Protein AF-A0A8S3UG90-F1 (afdb_monomer_lite)

Structure (mmCIF, N/CA/C/O backbone):
data_AF-A0A8S3UG90-F1
#
_entry.id   AF-A0A8S3UG90-F1
#
loop_
_atom_site.group_PDB
_atom_site.id
_atom_site.type_symbol
_atom_site.label_atom_id
_atom_site.label_alt_id
_atom_site.label_comp_id
_atom_site.label_asym_id
_atom_site.label_entity_id
_atom_site.label_seq_id
_atom_site.pdbx_PDB_ins_code
_atom_site.Cartn_x
_atom_site.Cartn_y
_atom_site.Cartn_z
_atom_site.occupancy
_atom_site.B_iso_or_equiv
_atom_site.auth_seq_id
_atom_site.auth_comp_id
_atom_site.auth_asym_id
_atom_site.auth_atom_id
_atom_site.pdbx_PDB_model_num
ATOM 1 N N . MET A 1 1 ? -33.950 -0.137 44.782 1.00 38.97 1 MET A N 1
ATOM 2 C CA . MET A 1 1 ? -35.121 -0.773 44.138 1.00 38.97 1 MET A CA 1
ATOM 3 C C . MET A 1 1 ? -34.831 -0.839 42.657 1.00 38.97 1 MET A C 1
ATOM 5 O O . MET A 1 1 ? -34.759 0.219 42.041 1.00 38.97 1 MET A O 1
ATOM 9 N N . ASN A 1 2 ? -34.649 -2.035 42.104 1.00 44.44 2 ASN A N 1
ATOM 10 C CA . ASN A 1 2 ? -34.556 -2.183 40.655 1.00 44.44 2 ASN A CA 1
ATOM 11 C C . ASN A 1 2 ? -35.976 -2.058 40.096 1.00 44.44 2 ASN A C 1
ATOM 13 O O . ASN A 1 2 ? -36.905 -2.686 40.604 1.00 44.44 2 ASN A O 1
ATOM 17 N N . ILE A 1 3 ? -36.150 -1.171 39.121 1.00 54.78 3 ILE A N 1
ATOM 18 C CA . ILE A 1 3 ? -37.428 -0.961 38.439 1.00 54.78 3 ILE A CA 1
ATOM 19 C C . ILE A 1 3 ? -37.616 -2.134 37.471 1.00 54.78 3 ILE A C 1
ATOM 21 O O . ILE A 1 3 ? -36.660 -2.521 36.810 1.00 54.78 3 ILE A O 1
ATOM 25 N N . THR A 1 4 ? -38.813 -2.717 37.411 1.00 63.00 4 THR A N 1
ATOM 26 C CA . THR A 1 4 ? -39.094 -3.916 36.597 1.00 63.00 4 THR A CA 1
ATOM 27 C C . THR A 1 4 ? -39.702 -3.620 35.223 1.00 63.00 4 THR A C 1
ATOM 29 O O . THR A 1 4 ? -39.794 -4.532 34.413 1.00 63.00 4 THR A O 1
ATOM 32 N N . SER A 1 5 ? -40.131 -2.380 34.969 1.00 75.56 5 SER A N 1
ATOM 33 C CA . SER A 1 5 ? -40.623 -1.880 33.675 1.00 75.56 5 SER A CA 1
ATOM 34 C C . SER A 1 5 ? -40.626 -0.343 33.684 1.00 75.56 5 SER A C 1
ATOM 36 O O . SER A 1 5 ? -40.885 0.282 34.720 1.00 75.56 5 SER A O 1
ATOM 38 N N . ALA A 1 6 ? -40.355 0.276 32.536 1.00 76.25 6 ALA A N 1
ATOM 39 C CA . ALA A 1 6 ? -40.421 1.718 32.319 1.00 76.25 6 ALA A CA 1
ATOM 40 C C . ALA A 1 6 ? -41.855 2.244 32.112 1.00 76.25 6 ALA A C 1
ATOM 42 O O . ALA A 1 6 ? -42.065 3.454 32.215 1.00 76.25 6 ALA A O 1
ATOM 43 N N . ALA A 1 7 ? -42.854 1.380 31.895 1.00 76.38 7 ALA A N 1
ATOM 44 C CA . ALA A 1 7 ? -44.249 1.768 31.642 1.00 76.38 7 ALA A CA 1
ATOM 45 C C . ALA A 1 7 ? -44.824 2.761 32.677 1.00 76.38 7 ALA A C 1
ATOM 47 O O . ALA A 1 7 ? -45.484 3.731 32.306 1.00 76.38 7 ALA A O 1
ATOM 48 N N . GLY A 1 8 ? -44.509 2.583 33.968 1.00 75.94 8 GLY A N 1
ATOM 49 C CA . GLY A 1 8 ? -44.925 3.495 35.049 1.00 75.94 8 GLY A CA 1
ATOM 50 C C . GLY A 1 8 ? -44.181 4.840 35.103 1.00 75.94 8 GLY A C 1
ATOM 51 O O . GLY A 1 8 ? -44.517 5.696 35.919 1.00 75.94 8 GLY A O 1
ATOM 52 N N . VAL A 1 9 ? -43.155 5.029 34.268 1.00 78.56 9 VAL A N 1
ATOM 53 C CA . VAL A 1 9 ? -42.493 6.320 34.009 1.00 78.56 9 VAL A CA 1
ATOM 54 C C . VAL A 1 9 ? -43.026 6.927 32.709 1.00 78.56 9 VAL A C 1
ATOM 56 O O . VAL A 1 9 ? -43.270 8.128 32.658 1.00 78.56 9 VAL A O 1
ATOM 59 N N . ILE A 1 10 ? -43.294 6.102 31.691 1.00 80.50 10 ILE A N 1
ATOM 60 C CA . ILE A 1 10 ? -43.919 6.523 30.427 1.00 80.50 10 ILE A CA 1
ATOM 61 C C . ILE A 1 10 ? -45.318 7.113 30.675 1.00 80.50 10 ILE A C 1
ATOM 63 O O . ILE A 1 10 ? -45.653 8.141 30.093 1.00 80.50 10 ILE A O 1
ATOM 67 N N . SER A 1 11 ? -46.108 6.548 31.597 1.00 81.38 11 SER A N 1
ATOM 68 C CA . SER A 1 11 ? -47.422 7.098 31.970 1.00 81.38 11 SER A CA 1
ATOM 69 C C . SER A 1 11 ? -47.361 8.491 32.614 1.00 81.38 11 SER A C 1
ATOM 71 O O . SER A 1 11 ? -48.345 9.221 32.575 1.00 81.38 11 SER A O 1
ATOM 73 N N . LEU A 1 12 ? -46.218 8.900 33.184 1.00 81.12 12 LEU A N 1
ATOM 74 C CA . LEU A 1 12 ? -46.038 10.251 33.741 1.00 81.12 12 LEU A CA 1
ATOM 75 C C . LEU A 1 12 ? -45.842 11.324 32.652 1.00 81.12 12 LEU A C 1
ATOM 77 O O . LEU A 1 12 ? -45.904 12.513 32.958 1.00 81.12 12 LEU A O 1
ATOM 81 N N . LEU A 1 13 ? -45.630 10.927 31.389 1.00 78.94 13 LEU A N 1
ATOM 82 C CA . LEU A 1 13 ? -45.602 11.841 30.241 1.00 78.94 13 LEU A CA 1
ATOM 83 C C . LEU A 1 13 ? -47.012 12.255 29.781 1.00 78.94 13 LEU A C 1
ATOM 85 O O . LEU A 1 13 ? -47.153 13.292 29.132 1.00 78.94 13 LEU A O 1
ATOM 89 N N . ASP A 1 14 ? -48.040 11.469 30.120 1.00 79.62 14 ASP A N 1
ATOM 90 C CA . ASP A 1 14 ? -49.441 11.745 29.768 1.00 79.62 14 ASP A CA 1
ATOM 91 C C . ASP A 1 14 ? -50.114 12.740 30.735 1.00 79.62 14 ASP A C 1
ATOM 93 O O . ASP A 1 14 ? -51.116 13.367 30.385 1.00 79.62 14 ASP A O 1
ATOM 97 N N . GLU A 1 15 ? -49.557 12.928 31.936 1.00 82.62 15 GLU A N 1
ATOM 98 C CA . GLU A 1 15 ? -50.046 13.904 32.916 1.00 82.62 15 GLU A CA 1
ATOM 99 C C . GLU A 1 15 ? -49.805 15.354 32.441 1.00 82.62 15 GLU A C 1
ATOM 101 O O . GLU A 1 15 ? -48.753 15.661 31.872 1.00 82.62 15 GLU A O 1
ATOM 106 N N . PRO A 1 16 ? -50.736 16.299 32.681 1.00 74.88 16 PRO A N 1
ATOM 107 C CA . PRO A 1 16 ? -50.648 17.654 32.133 1.00 74.88 16 PRO A CA 1
ATOM 108 C C . PRO A 1 16 ? -49.642 18.562 32.862 1.00 74.88 16 PRO A C 1
ATOM 110 O O . PRO A 1 16 ? -49.355 19.657 32.380 1.00 74.88 16 PRO A O 1
ATOM 113 N N . GLU A 1 17 ? -49.117 18.156 34.022 1.00 82.31 17 GLU A N 1
ATOM 114 C CA . GLU A 1 17 ? -48.226 18.993 34.829 1.00 82.31 17 GLU A CA 1
ATOM 115 C C . GLU A 1 17 ? -46.764 18.922 34.336 1.00 82.31 17 GLU A C 1
ATOM 117 O O . GLU A 1 17 ? -46.146 17.854 34.372 1.00 82.31 17 GLU A O 1
ATOM 122 N N . PRO A 1 18 ? -46.142 20.047 33.924 1.00 78.12 18 PRO A N 1
ATOM 123 C CA . PRO A 1 18 ? -44.809 20.024 33.316 1.00 78.12 18 PRO A CA 1
ATOM 124 C C . PRO A 1 18 ? -43.699 19.567 34.275 1.00 78.12 18 PRO A C 1
ATOM 126 O O . PRO A 1 18 ? -42.666 19.091 33.813 1.00 78.12 18 PRO A O 1
ATOM 129 N N . GLN A 1 19 ? -43.899 19.661 35.595 1.00 79.62 19 GLN A N 1
ATOM 130 C CA . GLN A 1 19 ? -42.935 19.155 36.582 1.00 79.62 19 GLN A CA 1
ATOM 131 C C . GLN A 1 19 ? -42.857 17.620 36.570 1.00 79.62 19 GLN A C 1
ATOM 133 O O . GLN A 1 19 ? -41.762 17.063 36.650 1.00 79.62 19 GLN A O 1
ATOM 138 N N . LEU A 1 20 ? -43.995 16.934 36.391 1.00 81.06 20 LEU A N 1
ATOM 139 C CA . LEU A 1 20 ? -44.041 15.475 36.256 1.00 81.06 20 LEU A CA 1
ATOM 140 C C . LEU A 1 20 ? -43.363 15.022 34.958 1.00 81.06 20 LEU A C 1
ATOM 142 O O . LEU A 1 20 ? -42.590 14.066 34.982 1.00 81.06 20 LEU A O 1
ATOM 146 N N . LYS A 1 21 ? -43.557 15.765 33.860 1.00 80.88 21 LYS A N 1
ATOM 147 C CA . LYS A 1 21 ? -42.880 15.513 32.576 1.00 80.88 21 LYS A CA 1
ATOM 148 C C . LYS A 1 21 ? -41.357 15.647 32.674 1.00 80.88 21 LYS A C 1
ATOM 150 O O . LYS A 1 21 ? -40.645 14.782 32.172 1.00 80.88 21 LYS A O 1
ATOM 155 N N . VAL A 1 22 ? -40.841 16.676 33.357 1.00 83.38 22 VAL A N 1
ATOM 156 C CA . VAL A 1 22 ? -39.388 16.819 33.596 1.00 83.38 22 VAL A CA 1
ATOM 157 C C . VAL A 1 22 ? -38.852 15.662 34.445 1.00 83.38 22 VAL A C 1
ATOM 159 O O . VAL A 1 22 ? -37.870 15.035 34.056 1.00 83.38 22 VAL A O 1
ATOM 162 N N . PHE A 1 23 ? -39.525 15.310 35.546 1.00 83.06 23 PHE A N 1
ATOM 163 C CA . PHE A 1 23 ? -39.124 14.178 36.391 1.00 83.06 23 PHE A CA 1
ATOM 164 C C . PHE A 1 23 ? -39.160 12.833 35.642 1.00 83.06 23 PHE A C 1
ATOM 166 O O . PHE A 1 23 ? -38.285 11.986 35.836 1.00 83.06 23 PHE A O 1
ATOM 173 N N . ALA A 1 24 ? -40.138 12.638 34.752 1.00 83.19 24 ALA A N 1
ATOM 174 C CA . ALA A 1 24 ? -40.207 11.476 33.875 1.00 83.19 24 ALA A CA 1
ATOM 175 C C . ALA A 1 24 ? -39.005 11.426 32.918 1.00 83.19 24 ALA A C 1
ATOM 177 O O . ALA A 1 24 ? -38.328 10.403 32.864 1.00 83.19 24 ALA A O 1
ATOM 178 N N . LEU A 1 25 ? -38.679 12.528 32.232 1.00 83.94 25 LEU A N 1
ATOM 179 C CA . LEU A 1 25 ? -37.535 12.613 31.313 1.00 83.94 25 LEU A CA 1
ATOM 180 C C . LEU A 1 25 ? -36.181 12.409 32.016 1.00 83.94 25 LEU A C 1
ATOM 182 O O . LEU A 1 25 ? -35.351 11.642 31.526 1.00 83.94 25 LEU A O 1
ATOM 186 N N . GLU A 1 26 ? -35.962 13.012 33.190 1.00 85.81 26 GLU A N 1
ATOM 187 C CA . GLU A 1 26 ? -34.752 12.775 33.996 1.00 85.81 26 GLU A CA 1
ATOM 188 C C . GLU A 1 26 ? -34.591 11.299 34.378 1.00 85.81 26 GLU A C 1
ATOM 190 O O . GLU A 1 26 ? -33.478 10.765 34.389 1.00 85.81 26 GLU A O 1
ATOM 195 N N . LYS A 1 27 ? -35.704 10.630 34.696 1.00 84.12 27 LYS A N 1
ATOM 196 C CA . LYS A 1 27 ? -35.711 9.221 35.089 1.00 84.12 27 LYS A CA 1
ATOM 197 C C . LYS A 1 27 ? -35.549 8.291 33.885 1.00 84.12 27 LYS A C 1
ATOM 199 O O . LYS A 1 27 ? -34.805 7.321 33.994 1.00 84.12 27 LYS A O 1
ATOM 204 N N . LEU A 1 28 ? -36.154 8.623 32.741 1.00 85.00 28 LEU A N 1
ATOM 205 C CA . LEU A 1 28 ? -35.969 7.940 31.455 1.00 85.00 28 LEU A CA 1
ATOM 206 C C . LEU A 1 28 ? -34.501 7.973 31.008 1.00 85.00 28 LEU A C 1
ATOM 208 O O . LEU A 1 28 ? -33.939 6.921 30.718 1.00 85.00 28 LEU A O 1
ATOM 212 N N . ASN A 1 29 ? -33.838 9.134 31.070 1.00 85.75 29 ASN A N 1
ATOM 213 C CA . ASN A 1 29 ? -32.416 9.292 30.719 1.00 85.75 29 ASN A CA 1
ATOM 214 C C . ASN A 1 29 ? -31.479 8.353 31.516 1.00 85.75 29 ASN A C 1
ATOM 216 O O . ASN A 1 29 ? -30.431 7.956 31.013 1.00 85.75 29 ASN A O 1
ATOM 220 N N . ARG A 1 30 ? -31.857 7.962 32.744 1.00 85.38 30 ARG A N 1
ATOM 221 C CA . ARG A 1 30 ? -31.087 7.021 33.584 1.00 85.38 30 ARG A CA 1
ATOM 222 C C . ARG A 1 30 ? -31.386 5.544 33.320 1.00 85.38 30 ARG A C 1
ATOM 224 O O . ARG A 1 30 ? -30.561 4.710 33.671 1.00 85.38 30 ARG A O 1
ATOM 231 N N . ILE A 1 31 ? -32.554 5.209 32.768 1.00 86.75 31 ILE A N 1
ATOM 232 C CA . ILE A 1 31 ? -32.994 3.814 32.564 1.00 86.75 31 ILE A CA 1
ATOM 233 C C . ILE A 1 31 ? -33.010 3.389 31.089 1.00 86.75 31 ILE A C 1
ATOM 235 O O . ILE A 1 31 ? -33.236 2.214 30.806 1.00 86.75 31 ILE A O 1
ATOM 239 N N . VAL A 1 32 ? -32.757 4.315 30.156 1.00 84.50 32 VAL A N 1
ATOM 240 C CA . VAL A 1 32 ? -32.844 4.073 28.707 1.00 84.50 32 VAL A CA 1
ATOM 241 C C . VAL A 1 32 ? -31.979 2.898 28.246 1.00 84.50 32 VAL A C 1
ATOM 243 O O . VAL A 1 32 ? -32.486 2.047 27.529 1.00 84.50 32 VAL A O 1
ATOM 246 N N . ASN A 1 33 ? -30.749 2.746 28.747 1.00 82.38 33 ASN A N 1
ATOM 247 C CA . ASN A 1 33 ? -29.873 1.625 28.370 1.00 82.38 33 ASN A CA 1
ATOM 248 C C . ASN A 1 33 ? -30.435 0.236 28.744 1.00 82.38 33 ASN A C 1
ATOM 250 O O . ASN A 1 33 ? -30.015 -0.757 28.163 1.00 82.38 33 ASN A O 1
ATOM 254 N N . VAL A 1 34 ? -31.380 0.152 29.690 1.00 84.56 34 VAL A N 1
ATOM 255 C CA . VAL A 1 34 ? -31.992 -1.116 30.137 1.00 84.56 34 VAL A CA 1
ATOM 256 C C . VAL A 1 34 ? -33.394 -1.317 29.546 1.00 84.56 34 VAL A C 1
ATOM 258 O O . VAL A 1 34 ? -33.791 -2.447 29.284 1.00 84.56 34 VAL A O 1
ATOM 261 N N . PHE A 1 35 ? -34.146 -0.234 29.317 1.00 86.00 35 PHE A N 1
ATOM 262 C CA . PHE A 1 35 ? -35.559 -0.282 28.908 1.00 86.00 35 PHE A CA 1
ATOM 263 C C . PHE A 1 35 ? -35.852 0.408 27.563 1.00 86.00 35 PHE A C 1
ATOM 265 O O . PHE A 1 35 ? -37.007 0.737 27.292 1.00 86.00 35 PHE A O 1
ATOM 272 N N . TRP A 1 36 ? -34.847 0.628 26.704 1.00 85.88 36 TRP A N 1
ATOM 273 C CA . TRP A 1 36 ? -35.016 1.285 25.396 1.00 85.88 36 TRP A CA 1
ATOM 274 C C . TRP A 1 36 ? -36.146 0.670 24.558 1.00 85.88 36 TRP A C 1
ATOM 276 O O . TRP A 1 36 ? -36.893 1.413 23.929 1.00 85.88 36 TRP A O 1
ATOM 286 N N . ALA A 1 37 ? -36.331 -0.653 24.617 1.00 83.38 37 ALA A N 1
ATOM 287 C CA . ALA A 1 37 ? -37.398 -1.354 23.906 1.00 83.38 37 ALA A CA 1
ATOM 288 C C . ALA A 1 37 ? -38.802 -0.871 24.328 1.00 83.38 37 ALA A C 1
ATOM 290 O O . ALA A 1 37 ? -39.595 -0.501 23.466 1.00 83.38 37 ALA A O 1
ATOM 291 N N . GLU A 1 38 ? -39.087 -0.763 25.633 1.00 83.12 38 GLU A N 1
ATOM 292 C CA . GLU A 1 38 ? -40.368 -0.222 26.132 1.00 83.12 38 GLU A CA 1
ATOM 293 C C . GLU A 1 38 ? -40.535 1.275 25.820 1.00 83.12 38 GLU A C 1
ATOM 295 O O . GLU A 1 38 ? -41.649 1.757 25.629 1.00 83.12 38 GLU A O 1
ATOM 300 N N . ILE A 1 39 ? -39.433 2.031 25.779 1.00 83.88 39 ILE A N 1
ATOM 301 C CA . ILE A 1 39 ? -39.461 3.477 25.515 1.00 83.88 39 ILE A CA 1
ATOM 302 C C . ILE A 1 39 ? -39.663 3.754 24.014 1.00 83.88 39 ILE A C 1
ATOM 304 O O . ILE A 1 39 ? -40.312 4.739 23.661 1.00 83.88 39 ILE A O 1
ATOM 308 N N . SER A 1 40 ? -39.175 2.874 23.132 1.00 85.31 40 SER A N 1
ATOM 309 C CA . SER A 1 40 ? -39.305 3.006 21.675 1.00 85.31 40 SER A CA 1
ATOM 310 C C . SER A 1 40 ? -40.761 2.993 21.196 1.00 85.31 40 SER A C 1
ATOM 312 O O . SER A 1 40 ? -41.131 3.819 20.364 1.00 85.31 40 SER A O 1
ATOM 314 N N . GLU A 1 41 ? -41.631 2.172 21.800 1.00 84.31 41 GLU A N 1
ATOM 315 C CA . GLU A 1 41 ? -43.077 2.170 21.512 1.00 84.31 41 GLU A CA 1
ATOM 316 C C . GLU A 1 41 ? -43.762 3.510 21.852 1.00 84.31 41 GLU A C 1
ATOM 318 O O . GLU A 1 41 ? -44.840 3.816 21.339 1.00 84.31 41 GLU A O 1
ATOM 323 N N . ALA A 1 42 ? -43.139 4.327 22.708 1.00 82.81 42 ALA A N 1
ATOM 324 C CA . ALA A 1 42 ? -43.647 5.616 23.164 1.00 82.81 42 ALA A CA 1
ATOM 325 C C . ALA A 1 42 ? -42.908 6.829 22.563 1.00 82.81 42 ALA A C 1
ATOM 327 O O . ALA A 1 42 ? -43.212 7.960 22.954 1.00 82.81 42 ALA A O 1
ATOM 328 N N . ILE A 1 43 ? -41.966 6.635 21.629 1.00 84.38 43 ILE A N 1
ATOM 329 C CA . ILE A 1 43 ? -41.034 7.690 21.184 1.00 84.38 43 ILE A CA 1
ATOM 330 C C . ILE A 1 43 ? -41.736 8.930 20.611 1.00 84.38 43 ILE A C 1
ATOM 332 O O . ILE A 1 43 ? -41.381 10.051 20.974 1.00 84.38 43 ILE A O 1
ATOM 336 N N . GLY A 1 44 ? -42.838 8.749 19.874 1.00 83.38 44 GLY A N 1
ATOM 337 C CA . GLY A 1 44 ? -43.656 9.851 19.350 1.00 83.38 44 GLY A CA 1
ATOM 338 C C . GLY A 1 44 ? -44.259 10.772 20.422 1.00 83.38 44 GLY A C 1
ATOM 339 O O . GLY A 1 44 ? -44.557 11.932 20.148 1.00 83.38 44 GLY A O 1
ATOM 340 N N . LYS A 1 45 ? -44.392 10.319 21.680 1.00 82.25 45 LYS A N 1
ATOM 341 C CA . LYS A 1 45 ? -44.756 11.210 22.799 1.00 82.25 45 LYS A CA 1
ATOM 342 C C . LYS A 1 45 ? -43.605 12.139 23.186 1.00 82.25 45 LYS A C 1
ATOM 344 O O . LYS A 1 45 ? -43.853 13.258 23.621 1.00 82.25 45 LYS A O 1
ATOM 349 N N . ILE A 1 46 ? -42.363 11.677 23.056 1.00 83.38 46 ILE A N 1
ATOM 350 C CA . ILE A 1 46 ? -41.148 12.443 23.363 1.00 83.38 46 ILE A CA 1
ATOM 351 C C . ILE A 1 46 ? -40.887 13.468 22.250 1.00 83.38 46 ILE A C 1
ATOM 353 O O . ILE A 1 46 ? -40.538 14.606 22.547 1.00 83.38 46 ILE A O 1
ATOM 357 N N . GLU A 1 47 ? -41.162 13.107 20.995 1.00 85.00 47 GLU A N 1
ATOM 358 C CA . GLU A 1 47 ? -41.118 14.009 19.834 1.00 85.00 47 GLU A CA 1
ATOM 359 C C . GLU A 1 47 ? -42.098 15.182 19.984 1.00 85.00 47 GLU A C 1
ATOM 361 O O . GLU A 1 47 ? -41.694 16.338 19.887 1.00 85.00 47 GLU A O 1
ATOM 366 N N . ILE A 1 48 ? -43.356 14.916 20.358 1.00 85.62 48 ILE A N 1
ATOM 367 C CA . ILE A 1 48 ? -44.353 15.967 20.642 1.00 85.62 48 ILE A CA 1
ATOM 368 C C . ILE A 1 48 ? -43.897 16.900 21.786 1.00 85.62 48 ILE A C 1
ATOM 370 O O . ILE A 1 48 ? -44.206 18.090 21.776 1.00 85.62 48 ILE A O 1
ATOM 374 N N . LEU A 1 49 ? -43.138 16.393 22.767 1.00 82.25 49 LEU A N 1
ATOM 375 C CA . LEU A 1 49 ? -42.553 17.198 23.855 1.00 82.25 49 LEU A CA 1
ATOM 376 C C . LEU A 1 49 ? -41.274 17.954 23.455 1.00 82.25 49 LEU A C 1
ATOM 378 O O . LEU A 1 49 ? -40.854 18.857 24.179 1.00 82.25 49 LEU A O 1
ATOM 382 N N . TYR A 1 50 ? -40.656 17.590 22.332 1.00 83.19 50 TYR A N 1
ATOM 383 C CA . TYR A 1 50 ? -39.554 18.326 21.720 1.00 83.19 50 TYR A CA 1
ATOM 384 C C . TYR A 1 50 ? -40.069 19.456 20.812 1.00 83.19 50 TYR A C 1
ATOM 386 O O . TYR A 1 50 ? -39.534 20.563 20.857 1.00 83.19 50 TYR A O 1
ATOM 394 N N . GLU A 1 51 ? -41.140 19.207 20.050 1.00 84.19 51 GLU A N 1
ATOM 395 C CA . GLU A 1 51 ? -41.796 20.208 19.195 1.00 84.19 51 GLU A CA 1
ATOM 396 C C . GLU A 1 51 ? -42.574 21.284 19.983 1.00 84.19 51 GLU A C 1
ATOM 398 O O . GLU A 1 51 ? -42.788 22.388 19.473 1.00 84.19 51 GLU A O 1
ATOM 403 N N . ASP A 1 52 ? -42.992 21.007 21.226 1.00 83.56 52 ASP A N 1
ATOM 404 C CA . ASP A 1 52 ? -43.709 21.979 22.061 1.00 83.56 52 ASP A CA 1
ATOM 405 C C . ASP A 1 52 ? -42.800 23.128 22.540 1.00 83.56 52 ASP A C 1
ATOM 407 O O . ASP A 1 52 ? -42.133 23.063 23.574 1.00 83.56 52 ASP A O 1
ATOM 411 N N . VAL A 1 53 ? -42.859 24.246 21.813 1.00 72.06 53 VAL A N 1
ATOM 412 C CA . VAL A 1 53 ? -42.163 25.512 22.110 1.00 72.06 53 VAL A CA 1
ATOM 413 C C . VAL A 1 53 ? -42.514 26.090 23.498 1.00 72.06 53 VAL A C 1
ATOM 415 O O . VAL A 1 53 ? -41.777 26.931 24.017 1.00 72.06 53 VAL A O 1
ATOM 418 N N . ALA A 1 54 ? -43.608 25.662 24.143 1.00 74.31 54 ALA A N 1
ATOM 419 C CA . ALA A 1 54 ? -43.928 26.058 25.517 1.00 74.31 54 ALA A CA 1
ATOM 420 C C . ALA A 1 54 ? -43.152 25.257 26.587 1.00 74.31 54 ALA A C 1
ATOM 422 O O . ALA A 1 54 ? -43.089 25.687 27.748 1.00 74.31 54 ALA A O 1
ATOM 423 N N . PHE A 1 55 ? -42.549 24.117 26.234 1.00 77.00 55 PHE A N 1
ATOM 424 C CA . PHE A 1 55 ? -41.856 23.236 27.169 1.00 77.00 55 PHE A CA 1
ATOM 425 C C . PHE A 1 55 ? -40.381 23.629 27.354 1.00 77.00 55 PHE A C 1
ATOM 427 O O . PHE A 1 55 ? -39.531 23.439 26.489 1.00 77.00 55 PHE A O 1
ATOM 434 N N . LYS A 1 56 ? -40.046 24.147 28.544 1.00 73.81 56 LYS A N 1
ATOM 435 C CA . LYS A 1 56 ? -38.709 24.690 28.870 1.00 73.81 56 LYS A CA 1
ATOM 436 C C . LYS A 1 56 ? -37.552 23.683 28.846 1.00 73.81 56 LYS A C 1
ATOM 438 O O . LYS A 1 56 ? -36.402 24.106 28.898 1.00 73.81 56 LYS A O 1
ATOM 443 N N . ASN A 1 57 ? -37.843 22.386 28.811 1.00 78.44 57 ASN A N 1
ATOM 444 C CA . ASN A 1 57 ? -36.858 21.309 28.891 1.00 78.44 57 ASN A CA 1
ATOM 445 C C . ASN A 1 57 ? -36.862 20.447 27.613 1.00 78.44 57 ASN A C 1
ATOM 447 O O . ASN A 1 57 ? -36.553 19.258 27.673 1.00 78.44 57 ASN A O 1
ATOM 451 N N . SER A 1 58 ? -37.204 21.029 26.459 1.00 78.50 58 SER A N 1
ATOM 452 C CA . SER A 1 58 ? -37.156 20.351 25.154 1.00 78.50 58 SER A CA 1
ATOM 453 C C . SER A 1 58 ? -35.763 19.790 24.828 1.00 78.50 58 SER A C 1
ATOM 455 O O . SER A 1 58 ? -35.675 18.687 24.298 1.00 78.50 58 SER A O 1
ATOM 457 N N . GLU A 1 59 ? -34.676 20.447 25.257 1.00 84.06 59 GLU A N 1
ATOM 458 C CA . GLU A 1 59 ? -33.301 19.910 25.180 1.00 84.06 59 GLU A CA 1
ATOM 459 C C . GLU A 1 59 ? -33.165 18.524 25.853 1.00 84.06 59 GLU A C 1
ATOM 461 O O . GLU A 1 59 ? -32.456 17.646 25.360 1.00 84.06 59 GLU A O 1
ATOM 466 N N . LEU A 1 60 ? -33.867 18.297 26.973 1.00 83.44 60 LEU A N 1
ATOM 467 C CA . LEU A 1 60 ? -33.843 17.028 27.710 1.00 83.44 60 LEU A CA 1
ATOM 468 C C . LEU A 1 60 ? -34.701 15.960 27.014 1.00 83.44 60 LEU A C 1
ATOM 470 O O . LEU A 1 60 ? -34.324 14.789 27.006 1.00 83.44 60 LEU A O 1
ATOM 474 N N . ALA A 1 61 ? -35.824 16.357 26.405 1.00 84.69 61 ALA A N 1
ATOM 475 C CA . ALA A 1 61 ? -36.623 15.471 25.558 1.00 84.69 61 ALA A CA 1
ATOM 476 C C . ALA A 1 61 ? -35.815 15.012 24.332 1.00 84.69 61 ALA A C 1
ATOM 478 O O . ALA A 1 61 ? -35.769 13.817 24.048 1.00 84.69 61 ALA A O 1
ATOM 479 N N . ALA A 1 62 ? -35.094 15.933 23.686 1.00 86.75 62 ALA A N 1
ATOM 480 C CA . ALA A 1 62 ? -34.206 15.651 22.561 1.00 86.75 62 ALA A CA 1
ATOM 481 C C . ALA A 1 62 ? -33.079 14.670 22.933 1.00 86.75 62 ALA A C 1
ATOM 483 O O . ALA A 1 62 ? -32.836 13.703 22.215 1.00 86.75 62 ALA A O 1
ATOM 484 N N . LEU A 1 63 ? -32.438 14.853 24.097 1.00 86.62 63 LEU A N 1
ATOM 485 C CA . LEU A 1 63 ? -31.398 13.936 24.575 1.00 86.62 63 LEU A CA 1
ATOM 486 C C . LEU A 1 63 ? -31.938 12.515 24.823 1.00 86.62 63 LEU A C 1
ATOM 488 O O . LEU A 1 63 ? -31.260 11.539 24.501 1.00 86.62 63 LEU A O 1
ATOM 492 N N . VAL A 1 64 ? -33.149 12.383 25.379 1.00 86.88 64 VAL A N 1
ATOM 493 C CA . VAL A 1 64 ? -33.785 11.070 25.586 1.00 86.88 64 VAL A CA 1
ATOM 494 C C . VAL A 1 64 ? -34.197 10.447 24.250 1.00 86.88 64 VAL A C 1
ATOM 496 O O . VAL A 1 64 ? -33.873 9.284 24.025 1.00 86.88 64 VAL A O 1
ATOM 499 N N . ALA A 1 65 ? -34.839 11.202 23.351 1.00 87.88 65 ALA A N 1
ATOM 500 C CA . ALA A 1 65 ? -35.213 10.727 22.017 1.00 87.88 65 ALA A CA 1
ATOM 501 C C . ALA A 1 65 ? -33.988 10.231 21.234 1.00 87.88 65 ALA A C 1
ATOM 503 O O . ALA A 1 65 ? -33.993 9.108 20.737 1.00 87.88 65 ALA A O 1
ATOM 504 N N . SER A 1 66 ? -32.900 11.009 21.223 1.00 90.38 66 SER A N 1
ATOM 505 C CA . SER A 1 66 ? -31.639 10.614 20.591 1.00 90.38 66 SER A CA 1
ATOM 506 C C . SER A 1 66 ? -31.084 9.303 21.158 1.00 90.38 66 SER A C 1
ATOM 508 O O . SER A 1 66 ? -30.745 8.408 20.391 1.00 90.38 66 SER A O 1
ATOM 510 N N . LYS A 1 67 ? -31.042 9.129 22.487 1.00 88.56 67 LYS A N 1
ATOM 511 C CA . LYS A 1 67 ? -30.569 7.870 23.091 1.00 88.56 67 LYS A CA 1
ATOM 512 C C . LYS A 1 67 ? -31.442 6.664 22.733 1.00 88.56 67 LYS A C 1
ATOM 514 O O . LYS A 1 67 ? -30.918 5.561 22.627 1.00 88.56 67 LYS A O 1
ATOM 519 N N . VAL A 1 68 ? -32.750 6.845 22.537 1.00 89.56 68 VAL A N 1
ATOM 520 C CA . VAL A 1 68 ? -33.631 5.758 22.072 1.00 89.56 68 VAL A CA 1
ATOM 521 C C . VAL A 1 68 ? -33.385 5.467 20.587 1.00 89.56 68 VAL A C 1
ATOM 523 O O . VAL A 1 68 ? -33.256 4.302 20.226 1.00 89.56 68 VAL A O 1
ATOM 526 N N . TYR A 1 69 ? -33.229 6.493 19.743 1.00 89.00 69 TYR A N 1
ATOM 527 C CA . TYR A 1 69 ? -32.887 6.327 18.325 1.00 89.00 69 TYR A CA 1
ATOM 528 C C . TYR A 1 69 ? -31.503 5.687 18.101 1.00 89.00 69 TYR A C 1
ATOM 530 O O . TYR A 1 69 ? -31.353 4.866 17.198 1.00 89.00 69 TYR A O 1
ATOM 538 N N . TYR A 1 70 ? -30.529 5.964 18.972 1.00 90.81 70 TYR A N 1
ATOM 539 C CA . TYR A 1 70 ? -29.240 5.266 19.030 1.00 90.81 70 TYR A CA 1
ATOM 540 C C . TYR A 1 70 ? -29.409 3.757 19.280 1.00 90.81 70 TYR A C 1
ATOM 542 O O . TYR A 1 70 ? -28.912 2.954 18.494 1.00 90.81 70 TYR A O 1
ATOM 550 N N . HIS A 1 71 ? -30.172 3.359 20.309 1.00 86.94 71 HIS A N 1
ATOM 551 C CA . HIS A 1 71 ? -30.448 1.938 20.598 1.00 86.94 71 HIS A CA 1
ATOM 552 C C . HIS A 1 71 ? -31.332 1.256 19.533 1.00 86.94 71 HIS A C 1
ATOM 554 O O . HIS A 1 71 ? -31.282 0.039 19.382 1.00 86.94 71 HIS A O 1
ATOM 560 N N . LEU A 1 72 ? -32.099 2.027 18.752 1.00 88.44 72 LEU A N 1
ATOM 561 C CA . LEU A 1 72 ? -32.814 1.558 17.554 1.00 88.44 72 LEU A CA 1
ATOM 562 C C . LEU A 1 72 ? -31.912 1.419 16.307 1.00 88.44 72 LEU A C 1
ATOM 564 O O . LEU A 1 72 ? -32.367 0.893 15.293 1.00 88.44 72 LEU A O 1
ATOM 568 N N . GLY A 1 73 ? -30.663 1.900 16.347 1.00 86.19 73 GLY A N 1
ATOM 569 C CA . GLY A 1 73 ? -29.741 1.927 15.201 1.00 86.19 73 GLY A CA 1
ATOM 570 C C . GLY A 1 73 ? -30.043 3.006 14.147 1.00 86.19 73 GLY A C 1
ATOM 571 O O . GLY A 1 73 ? -29.435 3.009 13.077 1.00 86.19 73 GLY A O 1
ATOM 572 N N . ALA A 1 74 ? -30.965 3.930 14.426 1.00 90.00 74 ALA A N 1
ATOM 573 C CA . ALA A 1 74 ? -31.361 5.017 13.530 1.00 90.00 74 ALA A CA 1
ATOM 574 C C . ALA A 1 74 ? -30.491 6.262 13.781 1.00 90.00 74 ALA A C 1
ATOM 576 O O . ALA A 1 74 ? -30.898 7.241 14.414 1.00 90.00 74 ALA A O 1
ATOM 577 N N . PHE A 1 75 ? -29.238 6.194 13.328 1.00 87.19 75 PHE A N 1
ATOM 578 C CA . PHE A 1 75 ? -28.213 7.180 13.681 1.00 87.19 75 PHE A CA 1
ATOM 579 C C . PHE A 1 75 ? -28.448 8.587 13.112 1.00 87.19 75 PHE A C 1
ATOM 581 O O . PHE A 1 75 ? -28.054 9.552 13.760 1.00 87.19 75 PHE A O 1
ATOM 588 N N . ASP A 1 76 ? -29.095 8.729 11.951 1.00 86.19 76 ASP A N 1
ATOM 589 C CA . ASP A 1 76 ? -29.352 10.042 11.332 1.00 86.19 76 ASP A CA 1
ATOM 590 C C . ASP A 1 76 ? -30.466 10.819 12.072 1.00 86.19 76 ASP A C 1
ATOM 592 O O . ASP A 1 76 ? -30.349 12.026 12.318 1.00 86.19 76 ASP A O 1
ATOM 596 N N . ASP A 1 77 ? -31.505 10.116 12.534 1.00 86.12 77 ASP A N 1
ATOM 597 C CA . ASP A 1 77 ? -32.537 10.678 13.416 1.00 86.12 77 ASP A CA 1
ATOM 598 C C . ASP A 1 77 ? -31.943 11.001 14.796 1.00 86.12 77 ASP A C 1
ATOM 600 O O . ASP A 1 77 ? -32.114 12.106 15.317 1.00 86.12 77 ASP A O 1
ATOM 604 N N . SER A 1 78 ? -31.151 10.081 15.363 1.00 88.81 78 SER A N 1
ATOM 605 C CA . SER A 1 78 ? -30.421 10.305 16.619 1.00 88.81 78 SER A CA 1
ATOM 606 C C . SER A 1 78 ? -29.515 11.540 16.545 1.00 88.81 78 SER A C 1
ATOM 608 O O . SER A 1 78 ? -29.575 12.386 17.435 1.00 88.81 78 SER A O 1
ATOM 610 N N . LEU A 1 79 ? -28.751 11.715 15.462 1.00 86.12 79 LEU A N 1
ATOM 611 C CA . LEU A 1 79 ? -27.943 12.912 15.207 1.00 86.12 79 LEU A CA 1
ATOM 612 C C . LEU A 1 79 ? -28.802 14.187 15.220 1.00 86.12 79 LEU A C 1
ATOM 614 O O . LEU A 1 79 ? -28.438 15.173 15.863 1.00 86.12 79 LEU A O 1
ATOM 618 N N . THR A 1 80 ? -29.964 14.159 14.567 1.00 87.00 80 THR A N 1
ATOM 619 C CA . THR A 1 80 ? -30.893 15.298 14.509 1.00 87.00 80 THR A CA 1
ATOM 620 C C . THR A 1 80 ? -31.398 15.689 15.905 1.00 87.00 80 THR A C 1
ATOM 622 O O . THR A 1 80 ? -31.349 16.865 16.279 1.00 87.00 80 THR A O 1
ATOM 625 N N . TYR A 1 81 ? -31.789 14.719 16.737 1.00 86.94 81 TYR A N 1
ATOM 626 C CA . TYR A 1 81 ? -32.194 14.987 18.123 1.00 86.94 81 TYR A CA 1
ATOM 627 C C . TYR A 1 81 ? -31.008 15.323 19.052 1.00 86.94 81 TYR A C 1
ATOM 629 O O . TYR A 1 81 ? -31.173 16.115 19.980 1.00 86.94 81 TYR A O 1
ATOM 637 N N . ALA A 1 82 ? -29.790 14.837 18.790 1.00 85.44 82 ALA A N 1
ATOM 638 C CA . ALA A 1 82 ? -28.583 15.251 19.516 1.00 85.44 82 ALA A CA 1
ATOM 639 C C . ALA A 1 82 ? -28.232 16.730 19.254 1.00 85.44 82 ALA A C 1
ATOM 641 O O . ALA A 1 82 ? -27.973 17.479 20.198 1.00 85.44 82 ALA A O 1
ATOM 642 N N . LEU A 1 83 ? -28.332 17.190 18.001 1.00 83.00 83 LEU A N 1
ATOM 643 C CA . LEU A 1 83 ? -28.258 18.614 17.631 1.00 83.00 83 LEU A CA 1
ATOM 644 C C . LEU A 1 83 ? -29.418 19.428 18.243 1.00 83.00 83 LEU A C 1
ATOM 646 O O . LEU A 1 83 ? -29.283 20.625 18.522 1.00 83.00 83 LEU A O 1
ATOM 650 N N . GLY A 1 84 ? -30.554 18.777 18.503 1.00 81.94 84 GLY A N 1
ATOM 651 C CA . GLY A 1 84 ? -31.679 19.312 19.269 1.00 81.94 84 GLY A CA 1
ATOM 652 C C . GLY A 1 84 ? -31.413 19.484 20.772 1.00 81.94 84 GLY A C 1
ATOM 653 O O . GLY A 1 84 ? -31.997 20.381 21.376 1.00 81.94 84 GLY A O 1
ATOM 654 N N . ALA A 1 85 ? -30.520 18.683 21.365 1.00 80.19 85 ALA A N 1
ATOM 655 C CA . ALA A 1 85 ? -30.195 18.700 22.797 1.00 80.19 85 ALA A CA 1
ATOM 656 C C . ALA A 1 85 ? -29.202 19.806 23.214 1.00 80.19 85 ALA A C 1
ATOM 658 O O . ALA A 1 85 ? -29.029 20.064 24.406 1.00 80.19 85 ALA A O 1
ATOM 659 N N . GLY A 1 86 ? -28.556 20.473 22.251 1.00 79.12 86 GLY A N 1
ATOM 660 C CA . GLY A 1 86 ? -27.814 21.719 22.464 1.00 79.12 86 GLY A CA 1
ATOM 661 C C . GLY A 1 86 ? -26.686 21.616 23.496 1.00 79.12 86 GLY A C 1
ATOM 662 O O . GLY A 1 86 ? -25.612 21.089 23.209 1.00 79.12 86 GLY A O 1
ATOM 663 N N . ASN A 1 87 ? -26.905 22.171 24.692 1.00 77.19 87 ASN A N 1
ATOM 664 C CA . ASN A 1 87 ? -25.908 22.182 25.770 1.00 77.19 87 ASN A CA 1
ATOM 665 C C . ASN A 1 87 ? -25.955 20.937 26.672 1.00 77.19 87 ASN A C 1
ATOM 667 O O . ASN A 1 87 ? -25.016 20.722 27.435 1.00 77.19 87 ASN A O 1
ATOM 671 N N . LEU A 1 88 ? -27.008 20.113 26.588 1.00 78.31 88 LEU A N 1
ATOM 672 C CA . LEU A 1 88 ? -27.102 18.844 27.323 1.00 78.31 88 LEU A CA 1
ATOM 673 C C . LEU A 1 88 ? -26.378 17.683 26.618 1.00 78.31 88 LEU A C 1
ATOM 675 O O . LEU A 1 88 ? -26.200 16.626 27.219 1.00 78.31 88 LEU A O 1
ATOM 679 N N . PHE A 1 89 ? -25.941 17.870 25.368 1.00 80.12 89 PHE A N 1
ATOM 680 C CA . PHE A 1 89 ? -25.034 16.953 24.677 1.00 80.12 89 PHE A CA 1
ATOM 681 C C . PHE A 1 89 ? -23.578 17.398 24.899 1.00 80.12 89 PHE A C 1
ATOM 683 O O . PHE A 1 89 ? -23.084 18.322 24.245 1.00 80.12 89 PHE A O 1
ATOM 690 N N . ASN A 1 90 ? -22.893 16.767 25.857 1.00 75.12 90 ASN A N 1
ATOM 691 C CA . ASN A 1 90 ? -21.515 17.106 26.201 1.00 75.12 90 ASN A CA 1
ATOM 692 C C . ASN A 1 90 ? -20.505 16.327 25.341 1.00 75.12 90 ASN A C 1
ATOM 694 O O . ASN A 1 90 ? -20.375 15.116 25.463 1.00 75.12 90 ASN A O 1
ATOM 698 N N . VAL A 1 91 ? -19.727 17.048 24.528 1.00 70.75 91 VAL A N 1
ATOM 699 C CA . VAL A 1 91 ? -18.674 16.503 23.639 1.00 70.75 91 VAL A CA 1
ATOM 700 C C . VAL A 1 91 ? -17.459 15.962 24.429 1.00 70.75 91 VAL A C 1
ATOM 702 O O . VAL A 1 91 ? -16.586 15.293 23.873 1.00 70.75 91 VAL A O 1
ATOM 705 N N . ASN A 1 92 ? -17.395 16.239 25.735 1.00 72.06 92 ASN A N 1
ATOM 706 C CA . ASN A 1 92 ? -16.320 15.788 26.620 1.00 72.06 92 ASN A CA 1
ATOM 707 C C . ASN A 1 92 ? -16.634 14.465 27.350 1.00 72.06 92 ASN A C 1
ATOM 709 O O . ASN A 1 92 ? -15.741 13.931 28.001 1.00 72.06 92 ASN A O 1
ATOM 713 N N . ASP A 1 93 ? -17.863 13.940 27.268 1.00 76.94 93 ASP A N 1
ATOM 714 C CA . ASP A 1 93 ? -18.236 12.686 27.937 1.00 76.94 93 ASP A CA 1
ATOM 715 C C . ASP A 1 93 ? -17.757 11.475 27.115 1.00 76.94 93 ASP A C 1
ATOM 717 O O . ASP A 1 93 ? -18.249 11.237 26.012 1.00 76.94 93 ASP A O 1
ATOM 721 N N . THR A 1 94 ? -16.843 10.670 27.663 1.00 76.19 94 THR A N 1
ATOM 722 C CA . THR A 1 94 ? -16.348 9.416 27.056 1.00 76.19 94 THR A CA 1
ATOM 723 C C . THR A 1 94 ? -17.359 8.280 27.243 1.00 76.19 94 THR A C 1
ATOM 725 O O . THR A 1 94 ? -17.155 7.353 28.027 1.00 76.19 94 THR A O 1
ATOM 728 N N . THR A 1 95 ? -18.521 8.409 26.603 1.00 85.75 95 THR A N 1
ATOM 729 C CA . THR A 1 95 ? -19.556 7.366 26.581 1.00 85.75 95 THR A CA 1
ATOM 730 C C . THR A 1 95 ? -19.764 6.884 25.155 1.00 85.75 95 THR A C 1
ATOM 732 O O . THR A 1 95 ? -19.811 7.703 24.240 1.00 85.75 95 THR A O 1
ATOM 735 N N . GLU A 1 96 ? -19.974 5.578 24.978 1.00 84.06 96 GLU A N 1
ATOM 736 C CA . GLU A 1 96 ? -20.194 4.912 23.681 1.00 84.06 96 GLU A CA 1
ATOM 737 C C . GLU A 1 96 ? -21.210 5.661 22.798 1.00 84.06 96 GLU A C 1
ATOM 739 O O . GLU A 1 96 ? -20.996 5.864 21.603 1.00 84.06 96 GLU A O 1
ATOM 744 N N . TYR A 1 97 ? -22.299 6.141 23.411 1.00 86.94 97 TYR A N 1
ATOM 745 C CA . TYR A 1 97 ? -23.315 6.981 22.776 1.00 86.94 97 TYR A CA 1
ATOM 746 C C . TYR A 1 97 ? -22.741 8.308 22.250 1.00 86.94 97 TYR A C 1
ATOM 748 O O . TYR A 1 97 ? -22.954 8.644 21.088 1.00 86.94 97 TYR A O 1
ATOM 756 N N . VAL A 1 98 ? -22.007 9.070 23.069 1.00 85.75 98 VAL A N 1
ATOM 757 C CA . VAL A 1 98 ? -21.422 10.354 22.642 1.00 85.75 98 VAL A CA 1
ATOM 758 C C . VAL A 1 98 ? -20.363 10.136 21.564 1.00 85.75 98 VAL A C 1
ATOM 760 O O . VAL A 1 98 ? -20.368 10.856 20.571 1.00 85.75 98 VAL A O 1
ATOM 763 N N . GLU A 1 99 ? -19.510 9.124 21.702 1.00 85.19 99 GLU A N 1
ATOM 764 C CA . GLU A 1 99 ? -18.443 8.830 20.741 1.00 85.19 99 GLU A CA 1
ATOM 765 C C . GLU A 1 99 ? -19.006 8.364 19.390 1.00 85.19 99 GLU A C 1
ATOM 767 O O . GLU A 1 99 ? -18.628 8.904 18.348 1.00 85.19 99 GLU A O 1
ATOM 772 N N . THR A 1 100 ? -20.008 7.476 19.392 1.00 86.81 100 THR A N 1
ATOM 773 C CA . THR A 1 100 ? -20.703 7.058 18.160 1.00 86.81 100 THR A CA 1
ATOM 774 C C . THR A 1 100 ? -21.413 8.235 17.487 1.00 86.81 100 THR A C 1
ATOM 776 O O . THR A 1 100 ? -21.345 8.385 16.267 1.00 86.81 100 THR A O 1
ATOM 779 N N . ILE A 1 101 ? -22.080 9.103 18.257 1.00 86.25 101 ILE A N 1
ATOM 780 C CA . ILE A 1 101 ? -22.770 10.276 17.703 1.00 86.25 101 ILE A CA 1
ATOM 781 C C . ILE A 1 101 ? -21.781 11.344 17.227 1.00 86.25 101 ILE A C 1
ATOM 783 O O . ILE A 1 101 ? -22.060 11.991 16.223 1.00 86.25 101 ILE A O 1
ATOM 787 N N . ILE A 1 102 ? -20.602 11.494 17.835 1.00 85.56 102 ILE A N 1
ATOM 788 C CA . ILE A 1 102 ? -19.523 12.339 17.298 1.00 85.56 102 ILE A CA 1
ATOM 789 C C . ILE A 1 102 ? -19.004 11.765 15.972 1.00 85.56 102 ILE A C 1
ATOM 791 O O . ILE A 1 102 ? -18.905 12.516 15.002 1.00 85.56 102 ILE A O 1
ATOM 795 N N . ALA A 1 103 ? -18.759 10.454 15.877 1.00 86.25 103 ALA A N 1
ATOM 796 C CA . ALA A 1 103 ? -18.380 9.814 14.614 1.00 86.25 103 ALA A CA 1
ATOM 797 C C . ALA A 1 103 ? -19.437 10.061 13.519 1.00 86.25 103 ALA A C 1
ATOM 799 O O . ALA A 1 103 ? -19.104 10.488 12.414 1.00 86.25 103 ALA A O 1
ATOM 800 N N . LYS A 1 104 ? -20.730 9.913 13.844 1.00 87.50 104 LYS A N 1
ATOM 801 C CA . LYS A 1 104 ? -21.833 10.176 12.903 1.00 87.50 104 LYS A CA 1
ATOM 802 C C . LYS A 1 104 ? -22.016 11.665 12.572 1.00 87.50 104 LYS A C 1
ATOM 804 O O . LYS A 1 104 ? -22.322 11.978 11.422 1.00 87.50 104 LYS A O 1
ATOM 809 N N . CYS A 1 105 ? -21.738 12.589 13.502 1.00 86.25 105 CYS A N 1
ATOM 810 C CA . CYS A 1 105 ? -21.635 14.026 13.200 1.00 86.25 105 CYS A CA 1
ATOM 811 C C . CYS A 1 105 ? -20.605 14.274 12.086 1.00 86.25 105 CYS A C 1
ATOM 813 O O . CYS A 1 105 ? -20.883 15.011 11.140 1.00 86.25 105 CYS A O 1
ATOM 815 N N 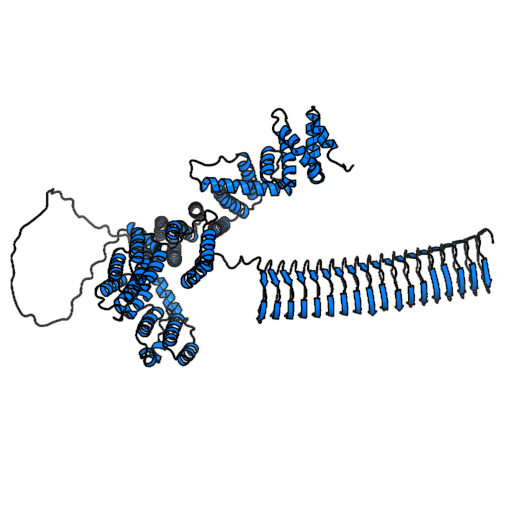. ILE A 1 106 ? -19.418 13.670 12.208 1.00 85.94 106 ILE A N 1
ATOM 816 C CA . ILE A 1 106 ? -18.301 13.861 11.275 1.00 85.94 106 ILE A CA 1
ATOM 817 C C . ILE A 1 106 ? -18.633 13.212 9.929 1.00 85.94 106 ILE A C 1
ATOM 819 O O . ILE A 1 106 ? -18.572 13.905 8.917 1.00 85.94 106 ILE A O 1
ATOM 823 N N . ASP A 1 107 ? -19.087 11.952 9.915 1.00 86.88 107 ASP A N 1
ATOM 824 C CA . ASP A 1 107 ? -19.563 11.241 8.715 1.00 86.88 107 ASP A CA 1
ATOM 825 C C . ASP A 1 107 ? -20.585 12.058 7.913 1.00 86.88 107 ASP A C 1
ATOM 827 O O . ASP A 1 107 ? -20.584 12.038 6.682 1.00 86.88 107 ASP A O 1
ATOM 831 N N . HIS A 1 108 ? -21.518 12.725 8.596 1.00 85.88 108 HIS A N 1
ATOM 832 C CA . HIS A 1 108 ? -22.566 13.503 7.945 1.00 85.88 108 HIS A CA 1
ATOM 833 C C . HIS A 1 108 ? -22.044 14.869 7.467 1.00 85.88 108 HIS A C 1
ATOM 835 O O . HIS A 1 108 ? -22.316 15.286 6.340 1.00 85.88 108 HIS A O 1
ATOM 841 N N . TYR A 1 109 ? -21.225 15.545 8.280 1.00 87.12 109 TYR A N 1
ATOM 842 C CA . TYR A 1 109 ? -20.606 16.824 7.926 1.00 87.12 109 TYR A CA 1
ATOM 843 C C . TYR A 1 109 ? -19.628 16.696 6.745 1.00 87.12 109 TYR A C 1
ATOM 845 O O . TYR A 1 109 ? -19.635 17.552 5.860 1.00 87.12 109 TYR A O 1
ATOM 853 N N . THR A 1 110 ? -18.821 15.629 6.680 1.00 86.38 110 THR A N 1
ATOM 854 C CA . THR A 1 110 ? -17.911 15.362 5.552 1.00 86.38 110 THR A CA 1
ATOM 855 C C . THR A 1 110 ? -18.690 15.115 4.262 1.00 86.38 110 THR A C 1
ATOM 857 O O . THR A 1 110 ? -18.395 15.759 3.259 1.00 86.38 110 THR A O 1
ATOM 860 N N . LYS A 1 111 ? -19.746 14.286 4.282 1.00 85.06 111 LYS A N 1
ATOM 861 C CA . LYS A 1 111 ? -20.627 14.053 3.116 1.00 85.06 111 LYS A CA 1
ATOM 862 C C . LYS A 1 111 ? -21.236 15.354 2.580 1.00 85.06 111 LYS A C 1
ATOM 864 O O . LYS A 1 111 ? -21.159 15.605 1.378 1.00 85.06 111 LYS A O 1
ATOM 869 N N . LEU A 1 112 ? -21.773 16.209 3.458 1.00 83.56 112 LEU A N 1
ATOM 870 C CA . LEU A 1 112 ? -22.303 17.525 3.072 1.00 83.56 112 LEU A CA 1
ATOM 871 C C . LEU A 1 112 ? -21.208 18.451 2.511 1.00 83.56 112 LEU A C 1
ATOM 873 O O . LEU A 1 112 ? -21.416 19.101 1.487 1.00 83.56 112 LEU A O 1
ATOM 877 N N . ARG A 1 113 ? -20.022 18.491 3.135 1.00 80.94 113 ARG A N 1
ATOM 878 C CA . ARG A 1 113 ? -18.866 19.276 2.658 1.00 80.94 113 ARG A CA 1
ATOM 879 C C . ARG A 1 113 ? -18.362 18.818 1.289 1.00 80.94 113 ARG A C 1
ATOM 881 O O . ARG A 1 113 ? -18.023 19.667 0.471 1.00 80.94 113 ARG A O 1
ATOM 888 N N . VAL A 1 114 ? -18.320 17.511 1.037 1.00 80.12 114 VAL A N 1
ATOM 889 C CA . VAL A 1 114 ? -17.942 16.923 -0.257 1.00 80.12 114 VAL A CA 1
ATOM 890 C C . VAL A 1 114 ? -18.953 17.328 -1.332 1.00 80.12 114 VAL A C 1
ATOM 892 O O . VAL A 1 114 ? -18.562 17.937 -2.327 1.00 80.12 114 VAL A O 1
ATOM 895 N N . ALA A 1 115 ? -20.249 17.105 -1.089 1.00 78.69 115 ALA A N 1
ATOM 896 C CA . ALA A 1 115 ? -21.313 17.471 -2.024 1.00 78.69 115 ALA A CA 1
ATOM 897 C C . ALA A 1 115 ? -21.310 18.975 -2.374 1.00 78.69 115 ALA A C 1
ATOM 899 O O . ALA A 1 115 ? -21.405 19.328 -3.545 1.00 78.69 115 ALA A O 1
ATOM 900 N N . ASN A 1 116 ? -21.103 19.856 -1.389 1.00 76.38 116 ASN A N 1
ATOM 901 C CA . ASN A 1 116 ? -21.037 21.316 -1.571 1.00 76.38 116 ASN A CA 1
ATOM 902 C C . ASN A 1 116 ? -19.777 21.841 -2.295 1.00 76.38 116 ASN A C 1
ATOM 904 O O . ASN A 1 116 ? -19.653 23.051 -2.502 1.00 76.38 116 ASN A O 1
ATOM 908 N N . ILE A 1 117 ? -18.822 20.964 -2.615 1.00 66.06 117 ILE A N 1
ATOM 909 C CA . ILE A 1 117 ? -17.608 21.283 -3.385 1.00 66.06 117 ILE A CA 1
ATOM 910 C C . ILE A 1 117 ? -17.683 20.664 -4.784 1.00 66.06 117 ILE A C 1
ATOM 912 O O . ILE A 1 117 ? -17.205 21.261 -5.748 1.00 66.06 117 ILE A O 1
ATOM 916 N N . ASP A 1 118 ? -18.299 19.488 -4.897 1.00 64.50 118 ASP A N 1
ATOM 917 C CA . ASP A 1 118 ? -18.504 18.801 -6.171 1.00 64.50 118 ASP A CA 1
ATOM 918 C C . ASP A 1 118 ? -19.699 19.422 -6.951 1.00 64.50 118 ASP A C 1
ATOM 920 O O . ASP A 1 118 ? -19.735 19.382 -8.182 1.00 64.50 118 ASP A O 1
ATOM 924 N N . VAL A 1 119 ? -20.636 20.078 -6.247 1.00 61.53 119 VAL A N 1
ATOM 925 C CA . VAL A 1 119 ? -21.639 21.013 -6.791 1.00 61.53 119 VAL A CA 1
ATOM 926 C C . VAL A 1 119 ? -21.117 22.453 -6.678 1.00 61.53 119 VAL A C 1
ATOM 928 O O . VAL A 1 119 ? -20.674 22.884 -5.616 1.00 61.53 119 VAL A O 1
ATOM 931 N N . GLY A 1 120 ? -21.176 23.214 -7.777 1.00 55.84 120 GLY A N 1
ATOM 932 C CA . GLY A 1 120 ? -20.662 24.589 -7.838 1.00 55.84 120 GLY A CA 1
ATOM 933 C C . GLY A 1 120 ? -21.414 25.598 -6.953 1.00 55.84 120 GLY A C 1
ATOM 934 O O . GLY A 1 120 ? -22.542 25.360 -6.528 1.00 55.84 120 GLY A O 1
ATOM 935 N N . GLU A 1 121 ? -20.800 26.770 -6.744 1.00 53.06 121 GLU A N 1
ATOM 936 C CA . GLU A 1 121 ? -21.147 27.812 -5.746 1.00 53.06 121 GLU A CA 1
ATOM 937 C C . GLU A 1 121 ? -22.613 28.319 -5.720 1.00 53.06 121 GLU A C 1
ATOM 939 O O . GLU A 1 121 ? -22.979 29.073 -4.822 1.00 53.06 121 GLU A O 1
ATOM 944 N N . GLY A 1 122 ? -23.462 27.938 -6.681 1.00 47.91 122 GLY A N 1
ATOM 945 C CA . GLY A 1 122 ? -24.872 28.338 -6.758 1.00 47.91 122 GLY A CA 1
ATOM 946 C C . GLY A 1 122 ? -25.884 27.410 -6.068 1.00 47.91 122 GLY A C 1
ATOM 947 O O . GLY A 1 122 ? -27.001 27.854 -5.814 1.00 47.91 122 GLY A O 1
ATOM 948 N N . GLU A 1 123 ? -25.530 26.154 -5.763 1.00 56.91 123 GLU A N 1
ATOM 949 C CA . GLU A 1 123 ? -26.457 25.139 -5.206 1.00 56.91 123 GLU A CA 1
ATOM 950 C C . GLU A 1 123 ? -25.939 24.490 -3.902 1.00 56.91 123 GLU A C 1
ATOM 952 O O . GLU A 1 123 ? -26.291 23.362 -3.563 1.00 56.91 123 GLU A O 1
ATOM 957 N N . GLN A 1 124 ? -25.108 25.205 -3.136 1.00 60.09 124 GLN A N 1
ATOM 958 C CA . GLN A 1 124 ? -24.588 24.712 -1.855 1.00 60.09 124 GLN A CA 1
ATOM 959 C C . GLN A 1 124 ? -25.703 24.523 -0.813 1.00 60.09 124 GLN A C 1
ATOM 961 O O . GLN A 1 124 ? -26.441 25.453 -0.481 1.00 60.09 124 GLN A O 1
ATOM 966 N N . VAL A 1 125 ? -25.783 23.319 -0.244 1.00 65.12 125 VAL A N 1
ATOM 967 C CA . VAL A 1 125 ? -26.683 22.979 0.864 1.00 65.12 125 VAL A CA 1
ATOM 968 C C . VAL A 1 125 ? -26.226 23.719 2.120 1.00 65.12 125 VAL A C 1
ATOM 970 O O . VAL A 1 125 ? -25.077 23.574 2.541 1.00 65.12 125 VAL A O 1
ATOM 973 N N . MET A 1 126 ? -27.112 24.493 2.754 1.00 64.56 126 MET A N 1
ATOM 974 C CA . MET A 1 126 ? -26.797 25.124 4.040 1.00 64.56 126 MET A CA 1
ATOM 975 C C . MET A 1 126 ? -26.532 24.054 5.105 1.00 64.56 126 MET A C 1
ATOM 977 O O . MET A 1 126 ? -27.394 23.227 5.393 1.00 64.56 126 MET A O 1
ATOM 981 N N . ILE A 1 127 ? -25.335 24.087 5.688 1.00 76.50 127 ILE A N 1
ATOM 982 C CA . ILE A 1 127 ? -24.940 23.227 6.806 1.00 76.50 127 ILE A CA 1
ATOM 983 C C . ILE A 1 127 ? -25.435 23.878 8.106 1.00 76.50 127 ILE A C 1
ATOM 985 O O . ILE A 1 127 ? -25.311 25.090 8.269 1.00 76.50 127 ILE A O 1
ATOM 989 N N . ASP A 1 128 ? -25.986 23.087 9.030 1.00 78.69 128 ASP A N 1
ATOM 990 C CA . ASP A 1 128 ? -26.413 23.581 10.345 1.00 78.69 128 ASP A CA 1
ATOM 991 C C . ASP A 1 128 ? -25.204 24.092 11.155 1.00 78.69 128 ASP A C 1
ATOM 993 O O . ASP A 1 128 ? -24.232 23.361 11.386 1.00 78.69 128 ASP A O 1
ATOM 997 N N . GLU A 1 129 ? -25.289 25.337 11.634 1.00 79.69 129 GLU A N 1
ATOM 998 C CA . GLU A 1 129 ? -24.305 25.965 12.523 1.00 79.69 129 GLU A CA 1
ATOM 999 C C . GLU A 1 129 ? -24.023 25.111 13.771 1.00 79.69 129 GLU A C 1
ATOM 1001 O O . GLU A 1 129 ? -22.904 25.117 14.283 1.00 79.69 129 GLU A O 1
ATOM 1006 N N . ARG A 1 130 ? -25.006 24.335 14.251 1.00 80.88 130 ARG A N 1
ATOM 1007 C CA . ARG A 1 130 ? -24.858 23.414 15.391 1.00 80.88 130 ARG A CA 1
ATOM 1008 C C . ARG A 1 130 ? -23.932 22.245 15.073 1.00 80.88 130 ARG A C 1
ATOM 1010 O O . ARG A 1 130 ? -23.113 21.872 15.913 1.00 80.88 130 ARG A O 1
ATOM 1017 N N . LEU A 1 131 ? -24.033 21.690 13.864 1.00 81.75 131 LEU A N 1
ATOM 1018 C CA . LEU A 1 131 ? -23.188 20.586 13.411 1.00 81.75 131 LEU A CA 1
ATOM 1019 C C . LEU A 1 131 ? -21.744 21.072 13.231 1.00 81.75 131 LEU A C 1
ATOM 1021 O O . LEU A 1 131 ? -20.812 20.441 13.730 1.00 81.75 131 LEU A O 1
ATOM 1025 N N . GLU A 1 132 ? -21.557 22.253 12.629 1.00 84.06 132 GLU A N 1
ATOM 1026 C CA . GLU A 1 132 ? -20.242 22.905 12.574 1.00 84.06 132 GLU A CA 1
ATOM 1027 C C . GLU A 1 132 ? -19.710 23.254 13.977 1.00 84.06 132 GLU A C 1
ATOM 1029 O O . GLU A 1 132 ? -18.516 23.102 14.230 1.00 84.06 132 GLU A O 1
ATOM 1034 N N . ALA A 1 133 ? -20.565 23.652 14.926 1.00 82.31 133 ALA A N 1
ATOM 1035 C CA . ALA A 1 133 ? -20.159 23.932 16.303 1.00 82.31 133 ALA A CA 1
ATOM 1036 C C . ALA A 1 133 ? -19.678 22.681 17.062 1.00 82.31 133 ALA A C 1
ATOM 1038 O O . ALA A 1 133 ? -18.684 22.776 17.784 1.00 82.31 133 ALA A O 1
ATOM 1039 N N . ILE A 1 134 ? -20.317 21.515 16.894 1.00 81.81 134 ILE A N 1
ATOM 1040 C CA . ILE A 1 134 ? -19.835 20.248 17.481 1.00 81.81 134 ILE A CA 1
ATOM 1041 C C . ILE A 1 134 ? -18.485 19.859 16.869 1.00 81.81 134 ILE A C 1
ATOM 1043 O O . ILE A 1 134 ? -17.533 19.599 17.606 1.00 81.81 134 ILE A O 1
ATOM 1047 N N . VAL A 1 135 ? -18.364 19.905 15.539 1.00 84.88 135 VAL A N 1
ATOM 1048 C CA . VAL A 1 135 ? -17.105 19.618 14.834 1.00 84.88 135 VAL A CA 1
ATOM 1049 C C . VAL A 1 135 ? -15.992 20.580 15.285 1.00 84.88 135 VAL A C 1
ATOM 1051 O O . VAL A 1 135 ? -14.889 20.143 15.604 1.00 84.88 135 VAL A O 1
ATOM 1054 N N . ASN A 1 136 ? -16.278 21.879 15.424 1.00 86.81 136 ASN A N 1
ATOM 1055 C CA . ASN A 1 136 ? -15.333 22.875 15.948 1.00 86.81 136 ASN A CA 1
ATOM 1056 C C . ASN A 1 136 ? -14.911 22.607 17.403 1.00 86.81 136 ASN A C 1
ATOM 1058 O O . ASN A 1 136 ? -13.735 22.781 17.724 1.00 86.81 136 ASN A O 1
ATOM 1062 N N . ARG A 1 137 ? -15.831 22.175 18.279 1.00 82.81 137 ARG A N 1
ATOM 1063 C CA . ARG A 1 137 ? -15.510 21.774 19.663 1.00 82.81 137 ARG A CA 1
ATOM 1064 C C . ARG A 1 137 ? -14.593 20.549 19.690 1.00 82.81 137 ARG A C 1
ATOM 1066 O O . ARG A 1 137 ? -13.643 20.530 20.466 1.00 82.81 137 ARG A O 1
ATOM 1073 N N . MET A 1 138 ? -14.827 19.564 18.822 1.00 82.81 138 MET A N 1
ATOM 1074 C CA . MET A 1 138 ? -13.960 18.387 18.729 1.00 82.81 138 MET A CA 1
ATOM 1075 C C . MET A 1 138 ? -12.560 18.748 18.201 1.00 82.81 138 MET A C 1
ATOM 1077 O O . MET A 1 138 ? -11.572 18.350 18.810 1.00 82.81 138 MET A O 1
ATOM 1081 N N . PHE A 1 139 ? -12.444 19.608 17.181 1.00 85.94 139 PHE A N 1
ATOM 1082 C CA . PHE A 1 139 ? -11.137 20.136 16.762 1.00 85.94 139 PHE A CA 1
ATOM 1083 C C . PHE A 1 139 ? -10.407 20.878 17.897 1.00 85.94 139 PHE A C 1
ATOM 1085 O O . PHE A 1 139 ? -9.202 20.705 18.061 1.00 85.94 139 PHE A O 1
ATOM 1092 N N . GLN A 1 140 ? -11.117 21.672 18.709 1.00 86.44 140 GLN A N 1
ATOM 1093 C CA . GLN A 1 140 ? -10.532 22.321 19.892 1.00 86.44 140 GLN A CA 1
ATOM 1094 C C . GLN A 1 140 ? -10.041 21.303 20.931 1.00 86.44 140 GLN A C 1
ATOM 1096 O O . GLN A 1 140 ? -8.976 21.513 21.509 1.00 86.44 140 GLN A O 1
ATOM 1101 N N . ARG A 1 141 ? -10.765 20.191 21.127 1.00 83.69 141 ARG A N 1
ATOM 1102 C CA . ARG A 1 141 ? -10.342 19.072 21.979 1.00 83.69 141 ARG A CA 1
ATOM 1103 C C . ARG A 1 141 ? -9.071 18.405 21.440 1.00 83.69 141 ARG A C 1
ATOM 1105 O O . ARG A 1 141 ? -8.080 18.386 22.153 1.00 83.69 141 ARG A O 1
ATOM 1112 N N . CYS A 1 142 ? -9.025 17.985 20.172 1.00 84.56 142 CYS A N 1
ATOM 1113 C CA . CYS A 1 142 ? -7.819 17.369 19.592 1.00 84.56 142 CYS A CA 1
ATOM 1114 C C . CYS A 1 142 ? -6.580 18.285 19.632 1.00 84.56 142 CYS A C 1
ATOM 1116 O O . CYS A 1 142 ? -5.466 17.791 19.791 1.00 84.56 142 CYS A O 1
ATOM 1118 N N . LEU A 1 143 ? -6.753 19.608 19.509 1.00 85.56 143 LEU A N 1
ATOM 1119 C CA . LEU A 1 143 ? -5.658 20.579 19.645 1.00 85.56 143 LEU A CA 1
ATOM 1120 C C . LEU A 1 143 ? -5.210 20.764 21.108 1.00 85.56 143 LEU A C 1
ATOM 1122 O O . LEU A 1 143 ? -4.016 20.919 21.357 1.00 85.56 143 LEU A O 1
ATOM 1126 N N . ALA A 1 144 ? -6.132 20.716 22.076 1.00 86.69 144 ALA A N 1
ATOM 1127 C CA . ALA A 1 144 ? -5.806 20.750 23.505 1.00 86.69 144 ALA A CA 1
ATOM 1128 C C . ALA A 1 144 ? -5.117 19.454 23.976 1.00 86.69 144 ALA A C 1
ATOM 1130 O O . ALA A 1 144 ? -4.119 19.513 24.692 1.00 86.69 144 ALA A O 1
ATOM 1131 N N . ASP A 1 145 ? -5.593 18.306 23.491 1.00 86.75 145 ASP A N 1
ATOM 1132 C CA . ASP A 1 145 ? -5.077 16.959 23.769 1.00 86.75 145 ASP A CA 1
ATOM 1133 C C . ASP A 1 145 ? -3.780 16.646 22.975 1.00 86.75 145 ASP A C 1
ATOM 1135 O O . ASP A 1 145 ? -3.285 15.519 22.996 1.00 86.75 145 ASP A O 1
ATOM 1139 N N . LYS A 1 146 ? -3.218 17.635 22.255 1.00 85.81 146 LYS A N 1
ATOM 1140 C CA . LYS A 1 146 ? -2.011 17.546 21.401 1.00 85.81 146 LYS A CA 1
ATOM 1141 C C . LYS A 1 146 ? -2.057 16.492 20.280 1.00 85.81 146 LYS A C 1
ATOM 1143 O O . LYS A 1 146 ? -1.028 16.143 19.696 1.00 85.81 146 LYS A O 1
ATOM 1148 N N . GLN A 1 147 ? -3.239 16.020 19.896 1.00 87.25 147 GLN A N 1
ATOM 1149 C CA . GLN A 1 147 ? -3.435 15.027 18.836 1.00 87.25 147 GLN A CA 1
ATOM 1150 C C . GLN A 1 147 ? -3.423 15.663 17.431 1.00 87.25 147 GLN A C 1
ATOM 1152 O O . GLN A 1 147 ? -4.364 15.532 16.645 1.00 87.25 147 GLN A O 1
ATOM 1157 N N . PHE A 1 148 ? -2.330 16.351 17.083 1.00 88.19 148 PHE A N 1
ATOM 1158 C CA . PHE A 1 148 ? -2.203 17.103 15.825 1.00 88.19 148 PHE A CA 1
ATOM 1159 C C . PHE A 1 148 ? -2.359 16.232 14.566 1.00 88.19 148 PHE A C 1
ATOM 1161 O O . PHE A 1 148 ? -2.970 16.680 13.599 1.00 88.19 148 PHE A O 1
ATOM 1168 N N . LYS A 1 149 ? -1.895 14.970 14.588 1.00 86.81 149 LYS A N 1
ATOM 1169 C CA . LYS A 1 149 ? -2.105 14.007 13.484 1.00 86.81 149 LYS A CA 1
ATOM 1170 C C . LYS A 1 149 ? -3.597 13.760 13.221 1.00 86.81 149 LYS A C 1
ATOM 1172 O O . LYS A 1 149 ? -4.034 13.850 12.077 1.00 86.81 149 LYS A O 1
ATOM 1177 N N . GLN A 1 150 ? -4.372 13.528 14.286 1.00 86.38 150 GLN A N 1
ATOM 1178 C CA . GLN A 1 150 ? -5.823 13.330 14.226 1.00 86.38 150 GLN A CA 1
ATOM 1179 C C . GLN A 1 150 ? -6.504 14.576 13.645 1.00 86.38 150 GLN A C 1
ATOM 1181 O O . GLN A 1 150 ? -7.265 14.487 12.683 1.00 86.38 150 GLN A O 1
ATOM 1186 N N . ALA A 1 151 ? -6.155 15.759 14.168 1.00 87.56 151 ALA A N 1
ATOM 1187 C CA . ALA A 1 151 ? -6.684 17.036 13.694 1.00 87.56 151 ALA A CA 1
ATOM 1188 C C . ALA A 1 151 ? -6.364 17.303 12.209 1.00 87.56 151 ALA A C 1
ATOM 1190 O O . ALA A 1 151 ? -7.216 17.828 11.495 1.00 87.56 151 ALA A O 1
ATOM 1191 N N . VAL A 1 152 ? -5.182 16.914 11.717 1.00 87.44 152 VAL A N 1
ATOM 1192 C CA . VAL A 1 152 ? -4.833 16.989 10.287 1.00 87.44 152 VAL A CA 1
ATOM 1193 C C . VAL A 1 152 ? -5.705 16.048 9.447 1.00 87.44 152 VAL A C 1
ATOM 1195 O O . VAL A 1 152 ? -6.241 16.495 8.433 1.00 87.44 152 VAL A O 1
ATOM 1198 N N . GLY A 1 153 ? -5.903 14.794 9.871 1.00 86.81 153 GLY A N 1
ATOM 1199 C CA . GLY A 1 153 ? -6.771 13.832 9.176 1.00 86.81 153 GLY A CA 1
ATOM 1200 C C . GLY A 1 153 ? -8.202 14.354 9.013 1.00 86.81 153 GLY A C 1
ATOM 1201 O O . GLY A 1 153 ? -8.666 14.564 7.891 1.00 86.81 153 GLY A O 1
ATOM 1202 N N . ILE A 1 154 ? -8.847 14.707 10.129 1.00 86.12 154 ILE A N 1
ATOM 1203 C CA . ILE A 1 154 ? -10.220 15.240 10.142 1.00 86.12 154 ILE A CA 1
ATOM 1204 C C . ILE A 1 154 ? -10.309 16.547 9.327 1.00 86.12 154 ILE A C 1
ATOM 1206 O O . ILE A 1 154 ? -11.308 16.804 8.650 1.00 86.12 154 ILE A O 1
ATOM 1210 N N . ALA A 1 155 ? -9.281 17.405 9.345 1.00 87.19 155 ALA A N 1
ATOM 1211 C CA . ALA A 1 155 ? -9.272 18.638 8.551 1.00 87.19 155 ALA A CA 1
ATOM 1212 C C . ALA A 1 155 ? -9.211 18.371 7.035 1.00 87.19 155 ALA A C 1
ATOM 1214 O O . ALA A 1 155 ? -9.840 19.101 6.264 1.00 87.19 155 ALA A O 1
ATOM 1215 N N . LEU A 1 156 ? -8.515 17.316 6.598 1.00 86.12 156 LEU A N 1
ATOM 1216 C CA . LEU A 1 156 ? -8.483 16.895 5.196 1.00 86.12 156 LEU A CA 1
ATOM 1217 C C . LEU A 1 156 ? -9.800 16.227 4.766 1.00 86.12 156 LEU A C 1
ATOM 1219 O O . LEU A 1 156 ? -10.333 16.582 3.714 1.00 86.12 156 LEU A O 1
ATOM 1223 N N . GLU A 1 157 ? -10.375 15.351 5.594 1.00 83.50 157 GLU A N 1
ATOM 1224 C CA . GLU A 1 157 ? -11.687 14.718 5.362 1.00 83.50 157 GLU A CA 1
ATOM 1225 C C . GLU A 1 157 ? -12.821 15.747 5.259 1.00 83.50 157 GLU A C 1
ATOM 1227 O O . GLU A 1 157 ? -13.622 15.731 4.323 1.00 83.50 157 GLU A O 1
ATOM 1232 N N . THR A 1 158 ? -12.864 16.702 6.193 1.00 84.19 158 THR A N 1
ATOM 1233 C CA . THR A 1 158 ? -13.840 17.807 6.191 1.00 84.19 158 THR A CA 1
ATOM 1234 C C . THR A 1 158 ? -13.542 18.881 5.135 1.00 84.19 158 THR A C 1
ATOM 1236 O O . THR A 1 158 ? -14.285 19.861 5.028 1.00 84.19 158 THR A O 1
ATOM 1239 N N . ARG A 1 159 ? -12.469 18.703 4.347 1.00 84.06 159 ARG A N 1
ATOM 1240 C CA . ARG A 1 159 ? -11.942 19.631 3.334 1.00 84.06 159 ARG A CA 1
ATOM 1241 C C . ARG A 1 159 ? -11.705 21.064 3.873 1.00 84.06 159 ARG A C 1
ATOM 1243 O O . ARG A 1 159 ? -11.810 22.038 3.126 1.00 84.06 159 ARG A O 1
ATOM 1250 N N . ARG A 1 160 ? -11.374 21.220 5.167 1.00 83.75 160 ARG A N 1
ATOM 1251 C CA . ARG A 1 160 ? -11.196 22.518 5.858 1.00 83.75 160 ARG A CA 1
ATOM 1252 C C . ARG A 1 160 ? -9.732 22.933 6.017 1.00 83.75 160 ARG A C 1
ATOM 1254 O O . ARG A 1 160 ? -9.066 22.660 7.017 1.00 83.75 160 ARG A O 1
ATOM 1261 N N . ILE A 1 161 ? -9.276 23.704 5.032 1.00 85.44 161 ILE A N 1
ATOM 1262 C CA . ILE A 1 161 ? -7.937 24.308 4.964 1.00 85.44 161 ILE A CA 1
ATOM 1263 C C . ILE A 1 161 ? -7.619 25.183 6.191 1.00 85.44 161 ILE A C 1
ATOM 1265 O O . ILE A 1 161 ? -6.490 25.172 6.676 1.00 85.44 161 ILE A O 1
ATOM 1269 N N . ASP A 1 162 ? -8.599 25.917 6.724 1.00 86.38 162 ASP A N 1
ATOM 1270 C CA . ASP A 1 162 ? -8.374 26.888 7.799 1.00 86.38 162 ASP A CA 1
ATOM 1271 C C . ASP A 1 162 ? -8.022 26.241 9.149 1.00 86.38 162 ASP A C 1
ATOM 1273 O O . ASP A 1 162 ? -7.408 26.895 9.990 1.00 86.38 162 ASP A O 1
ATOM 1277 N N . ILE A 1 163 ? -8.418 24.984 9.380 1.00 86.44 163 ILE A N 1
ATOM 1278 C CA . ILE A 1 163 ? -8.015 24.216 10.566 1.00 86.44 163 ILE A CA 1
ATOM 1279 C C . ILE A 1 163 ? -6.772 23.377 10.283 1.00 86.44 163 ILE A C 1
ATOM 1281 O O . ILE A 1 163 ? -5.915 23.294 11.156 1.00 86.44 163 ILE A O 1
ATOM 1285 N N . PHE A 1 164 ? -6.615 22.850 9.068 1.00 89.06 164 PHE A N 1
ATOM 1286 C CA . PHE A 1 164 ? -5.374 22.207 8.623 1.00 89.06 164 PHE A CA 1
ATOM 1287 C C . PHE A 1 164 ? -4.153 23.125 8.839 1.00 89.06 164 PHE A C 1
ATOM 1289 O O . PHE A 1 164 ? -3.174 22.721 9.464 1.00 89.06 164 PHE A O 1
ATOM 1296 N N . GLU A 1 165 ? -4.251 24.397 8.435 1.00 88.25 165 GLU A N 1
ATOM 1297 C CA . GLU A 1 165 ? -3.215 25.412 8.668 1.00 88.25 165 GLU A CA 1
ATOM 1298 C C . GLU A 1 165 ? -2.952 25.657 10.168 1.00 88.25 165 GLU A C 1
ATOM 1300 O O . GLU A 1 165 ? -1.801 25.658 10.607 1.00 88.25 165 GLU A O 1
ATOM 1305 N N . LYS A 1 166 ? -4.006 25.796 10.987 1.00 87.19 166 LYS A N 1
ATOM 1306 C CA . LYS A 1 166 ? -3.877 26.003 12.444 1.00 87.19 166 LYS A CA 1
ATOM 1307 C C . LYS A 1 166 ? -3.255 24.799 13.154 1.00 87.19 166 LYS A C 1
ATOM 1309 O O . LYS A 1 166 ? -2.435 24.998 14.043 1.00 87.19 166 LYS A O 1
ATOM 1314 N N . ALA A 1 167 ? -3.624 23.577 12.771 1.00 87.62 167 ALA A N 1
ATOM 1315 C CA . ALA A 1 167 ? -3.118 22.347 13.376 1.00 87.62 167 ALA A CA 1
ATOM 1316 C C . ALA A 1 167 ? -1.616 22.162 13.117 1.00 87.62 167 ALA A C 1
ATOM 1318 O O . ALA A 1 167 ? -0.885 21.780 14.027 1.00 87.62 167 ALA A O 1
ATOM 1319 N N . ILE A 1 168 ? -1.145 22.506 11.914 1.00 86.81 168 ILE A N 1
ATOM 1320 C CA . ILE A 1 168 ? 0.283 22.494 11.571 1.00 86.81 168 ILE A CA 1
ATOM 1321 C C . ILE A 1 168 ? 1.043 23.587 12.344 1.00 86.81 168 ILE A C 1
ATOM 1323 O O . ILE A 1 168 ? 2.106 23.315 12.894 1.00 86.81 168 ILE A O 1
ATOM 1327 N N . LEU A 1 169 ? 0.495 24.806 12.436 1.00 86.75 169 LEU A N 1
ATOM 1328 C CA . LEU A 1 169 ? 1.138 25.937 13.125 1.00 86.75 169 LEU A CA 1
ATOM 1329 C C . LEU A 1 169 ? 1.132 25.844 14.664 1.00 86.75 169 LEU A C 1
ATOM 1331 O O . LEU A 1 169 ? 1.882 26.573 15.310 1.00 86.75 169 LEU A O 1
ATOM 1335 N N . GLN A 1 170 ? 0.284 24.996 15.255 1.00 85.94 170 GLN A N 1
ATOM 1336 C CA . GLN A 1 170 ? 0.209 24.776 16.708 1.00 85.94 170 GLN A CA 1
ATOM 1337 C C . GLN A 1 170 ? 0.961 23.524 17.187 1.00 85.94 170 GLN A C 1
ATOM 1339 O O . GLN A 1 170 ? 1.077 23.325 18.396 1.00 85.94 170 GLN A O 1
ATOM 1344 N N . ALA A 1 171 ? 1.467 22.693 16.272 1.00 84.81 171 ALA A N 1
ATOM 1345 C CA . ALA A 1 171 ? 2.182 21.469 16.610 1.00 84.81 171 ALA A CA 1
ATOM 1346 C C . ALA A 1 171 ? 3.557 21.739 17.247 1.00 84.81 171 ALA A C 1
ATOM 1348 O O . ALA A 1 171 ? 4.267 22.661 16.848 1.00 84.81 171 ALA A O 1
ATOM 1349 N N . ASP A 1 172 ? 3.968 20.880 18.188 1.00 81.25 172 ASP A N 1
ATOM 1350 C CA . ASP A 1 172 ? 5.299 20.957 18.816 1.00 81.25 172 ASP A CA 1
ATOM 1351 C C . ASP A 1 172 ? 6.450 20.712 17.811 1.00 81.25 172 ASP A C 1
ATOM 1353 O O . ASP A 1 172 ? 7.552 21.224 18.002 1.00 81.25 172 ASP A O 1
ATOM 1357 N N . ASP A 1 173 ? 6.193 19.964 16.728 1.00 85.06 173 ASP A N 1
ATOM 1358 C CA . ASP A 1 173 ? 7.097 19.785 15.582 1.00 85.06 173 ASP A CA 1
ATOM 1359 C C . ASP A 1 173 ? 6.353 20.027 14.258 1.00 85.06 173 ASP A C 1
ATOM 1361 O O . ASP A 1 173 ? 5.632 19.170 13.736 1.00 85.06 173 ASP A O 1
ATOM 1365 N N . VAL A 1 174 ? 6.569 21.216 13.697 1.00 85.44 174 VAL A N 1
ATOM 1366 C CA . VAL A 1 174 ? 5.981 21.657 12.425 1.00 85.44 174 VAL A CA 1
ATOM 1367 C C . VAL A 1 174 ? 6.557 20.885 11.227 1.00 85.44 174 VAL A C 1
ATOM 1369 O O . VAL A 1 174 ? 5.832 20.624 10.268 1.00 85.44 174 VAL A O 1
ATOM 1372 N N . ASN A 1 175 ? 7.827 20.468 11.266 1.00 83.00 175 ASN A N 1
ATOM 1373 C CA . ASN A 1 175 ? 8.501 19.837 10.124 1.00 83.00 175 ASN A CA 1
ATOM 1374 C C . ASN A 1 175 ? 8.013 18.398 9.912 1.00 83.00 175 ASN A C 1
ATOM 1376 O O . ASN A 1 175 ? 7.707 18.001 8.781 1.00 83.00 175 ASN A O 1
ATOM 1380 N N . SER A 1 176 ? 7.869 17.629 10.997 1.00 84.50 176 SER A N 1
ATOM 1381 C CA . SER A 1 176 ? 7.273 16.289 10.928 1.00 84.50 176 SER A CA 1
ATOM 1382 C C . SER A 1 176 ? 5.788 16.347 10.565 1.00 84.50 176 SER A C 1
ATOM 1384 O O . SER A 1 176 ? 5.324 15.511 9.789 1.00 84.50 176 SER A O 1
ATOM 1386 N N . MET A 1 177 ? 5.035 17.343 11.056 1.00 86.44 177 MET A N 1
ATOM 1387 C CA . MET A 1 177 ? 3.622 17.505 10.684 1.00 86.44 177 MET A CA 1
ATOM 1388 C C . MET A 1 177 ? 3.435 17.928 9.224 1.00 86.44 177 MET A C 1
ATOM 1390 O O . MET A 1 177 ? 2.537 17.401 8.569 1.00 86.44 177 MET A O 1
ATOM 1394 N N . LEU A 1 178 ? 4.285 18.802 8.675 1.00 85.75 178 LEU A N 1
ATOM 1395 C CA . LEU A 1 178 ? 4.278 19.138 7.246 1.00 85.75 178 LEU A CA 1
ATOM 1396 C C . LEU A 1 178 ? 4.590 17.911 6.378 1.00 85.75 178 LEU A C 1
ATOM 1398 O O . LEU A 1 178 ? 3.848 17.622 5.441 1.00 85.75 178 LEU A O 1
ATOM 1402 N N . SER A 1 179 ? 5.618 17.138 6.738 1.00 83.81 179 SER A N 1
ATOM 1403 C CA . SER A 1 179 ? 6.019 15.923 6.010 1.00 83.81 179 SER A CA 1
ATOM 1404 C C . SER A 1 179 ? 4.941 14.828 6.056 1.00 83.81 179 SER A C 1
ATOM 1406 O O . SER A 1 179 ? 4.627 14.211 5.037 1.00 83.81 179 SER A O 1
ATOM 1408 N N . TYR A 1 180 ? 4.305 14.628 7.217 1.00 86.94 180 TYR A N 1
ATOM 1409 C CA . TYR A 1 180 ? 3.135 13.755 7.366 1.00 86.94 180 TYR A CA 1
ATOM 1410 C C . TYR A 1 180 ? 1.953 14.244 6.516 1.00 86.94 180 TYR A C 1
ATOM 1412 O O . TYR A 1 180 ? 1.363 13.463 5.770 1.00 86.94 180 TYR A O 1
ATOM 1420 N N . SER A 1 181 ? 1.654 15.546 6.560 1.00 87.50 181 SER A N 1
ATOM 1421 C CA . SER A 1 181 ? 0.576 16.161 5.777 1.00 87.50 181 SER A CA 1
ATOM 1422 C C . SER A 1 181 ? 0.805 16.030 4.271 1.00 87.50 181 SER A C 1
ATOM 1424 O O . SER A 1 181 ? -0.148 15.790 3.534 1.00 87.50 181 SER A O 1
ATOM 1426 N N . LEU A 1 182 ? 2.055 16.129 3.804 1.00 84.50 182 LEU A N 1
ATOM 1427 C CA . LEU A 1 182 ? 2.418 15.883 2.410 1.00 84.50 182 LEU A CA 1
ATOM 1428 C C . LEU A 1 182 ? 2.212 14.406 2.036 1.00 84.50 182 LEU A C 1
ATOM 1430 O O . LEU A 1 182 ? 1.581 14.137 1.016 1.00 84.50 182 LEU A O 1
ATOM 1434 N N . LYS A 1 183 ? 2.639 13.450 2.879 1.00 84.81 183 LYS A N 1
ATOM 1435 C CA . LYS A 1 183 ? 2.400 12.010 2.652 1.00 84.81 183 LYS A CA 1
ATOM 1436 C C . LYS A 1 183 ? 0.902 11.694 2.539 1.00 84.81 183 LYS A C 1
ATOM 1438 O O . LYS A 1 183 ? 0.499 11.065 1.564 1.00 84.81 183 LYS A O 1
ATOM 1443 N N . VAL A 1 184 ? 0.077 12.180 3.473 1.00 84.62 184 VAL A N 1
ATOM 1444 C CA . VAL A 1 184 ? -1.388 11.974 3.462 1.00 84.62 184 VAL A CA 1
ATOM 1445 C C . VAL A 1 184 ? -2.052 12.687 2.277 1.00 84.62 184 VAL A C 1
ATOM 1447 O O . VAL A 1 184 ? -2.913 12.112 1.617 1.00 84.62 184 VAL A O 1
ATOM 1450 N N . CYS A 1 185 ? -1.622 13.907 1.938 1.00 84.06 185 CYS A N 1
ATOM 1451 C CA . CYS A 1 185 ? -2.076 14.616 0.737 1.00 84.06 185 CYS A CA 1
ATOM 1452 C C . CYS A 1 185 ? -1.770 13.820 -0.544 1.00 84.06 185 CYS A C 1
ATOM 1454 O O . CYS A 1 185 ? -2.585 13.775 -1.470 1.00 84.06 185 CYS A O 1
ATOM 1456 N N . MET A 1 186 ? -0.613 13.155 -0.593 1.00 77.19 186 MET A N 1
ATOM 1457 C CA . MET A 1 186 ? -0.199 12.360 -1.743 1.00 77.19 186 MET A CA 1
ATOM 1458 C C . MET A 1 186 ? -0.948 11.030 -1.865 1.00 77.19 186 MET A C 1
ATOM 1460 O O . MET A 1 186 ? -1.347 10.722 -2.989 1.00 77.19 186 MET A O 1
ATOM 1464 N N . SER A 1 187 ? -1.205 10.305 -0.769 1.00 77.88 187 SER A N 1
ATOM 1465 C CA . SER A 1 187 ? -1.892 9.002 -0.798 1.00 77.88 187 SER A CA 1
ATOM 1466 C C . SER A 1 187 ? -3.424 9.078 -0.762 1.00 77.88 187 SER A C 1
ATOM 1468 O O . SER A 1 187 ? -4.080 8.406 -1.550 1.00 77.88 187 SER A O 1
ATOM 1470 N N . LEU A 1 188 ? -4.008 9.887 0.129 1.00 74.31 188 LEU A N 1
ATOM 1471 C CA . LEU A 1 188 ? -5.441 9.831 0.456 1.00 74.31 188 LEU A CA 1
ATOM 1472 C C . LEU A 1 188 ? -6.311 10.718 -0.453 1.00 74.31 188 LEU A C 1
ATOM 1474 O O . LEU A 1 188 ? -7.490 10.440 -0.668 1.00 74.31 188 LEU A O 1
ATOM 1478 N N . ILE A 1 189 ? -5.758 11.811 -0.993 1.00 74.25 189 ILE A N 1
ATOM 1479 C CA . ILE A 1 189 ? -6.545 12.791 -1.755 1.00 74.25 189 ILE A CA 1
ATOM 1480 C C . ILE A 1 189 ? -6.597 12.416 -3.242 1.00 74.25 189 ILE A C 1
ATOM 1482 O O . ILE A 1 189 ? -5.696 12.757 -4.015 1.00 74.25 189 ILE A O 1
ATOM 1486 N N . GLY A 1 190 ? -7.699 11.775 -3.647 1.00 66.12 190 GLY A N 1
ATOM 1487 C CA . GLY A 1 190 ? -8.014 11.488 -5.053 1.00 66.12 190 GLY A CA 1
ATOM 1488 C C . GLY A 1 190 ? -8.449 12.717 -5.870 1.00 66.12 190 GLY A C 1
ATOM 1489 O O . GLY A 1 190 ? -8.058 12.862 -7.027 1.00 66.12 190 GLY A O 1
ATOM 1490 N N . ASN A 1 191 ? -9.211 13.652 -5.282 1.00 73.62 191 ASN A N 1
ATOM 1491 C CA . ASN A 1 191 ? -9.698 14.838 -6.002 1.00 73.62 191 ASN A CA 1
ATOM 1492 C C . ASN A 1 191 ? -8.547 15.822 -6.299 1.00 73.62 191 ASN A C 1
ATOM 1494 O O . ASN A 1 191 ? -8.043 16.514 -5.409 1.00 73.62 191 ASN A O 1
ATOM 1498 N N . ARG A 1 192 ? -8.170 15.925 -7.580 1.00 71.62 192 ARG A N 1
ATOM 1499 C CA . ARG A 1 192 ? -7.054 16.751 -8.074 1.00 71.62 192 ARG A CA 1
ATOM 1500 C C . ARG A 1 192 ? -7.205 18.245 -7.766 1.00 71.62 192 ARG A C 1
ATOM 1502 O O . ARG A 1 192 ? -6.195 18.903 -7.524 1.00 71.62 192 ARG A O 1
ATOM 1509 N N . GLN A 1 193 ? -8.422 18.790 -7.756 1.00 78.88 193 GLN A N 1
ATOM 1510 C CA . GLN A 1 193 ? -8.648 20.213 -7.476 1.00 78.88 193 GLN A CA 1
ATOM 1511 C C . GLN A 1 193 ? -8.438 20.523 -5.988 1.00 78.88 193 GLN A C 1
ATOM 1513 O O . GLN A 1 193 ? -7.739 21.482 -5.657 1.00 78.88 193 GLN A O 1
ATOM 1518 N N . PHE A 1 194 ? -8.949 19.675 -5.089 1.00 81.88 194 PHE A N 1
ATOM 1519 C CA . PHE A 1 194 ? -8.681 19.817 -3.655 1.00 81.88 194 PHE A CA 1
ATOM 1520 C C . PHE A 1 194 ? -7.195 19.577 -3.335 1.00 81.88 194 PHE A C 1
ATOM 1522 O O . PHE A 1 194 ? -6.584 20.391 -2.637 1.00 81.88 194 PHE A O 1
ATOM 1529 N N . LYS A 1 195 ? -6.568 18.556 -3.942 1.00 82.75 195 LYS A N 1
ATOM 1530 C CA . LYS A 1 195 ? -5.122 18.284 -3.826 1.00 82.75 195 LYS A CA 1
ATOM 1531 C C . LYS A 1 195 ? -4.277 19.504 -4.207 1.00 82.75 195 LYS A C 1
ATOM 1533 O O . LYS A 1 195 ? -3.375 19.875 -3.460 1.00 82.75 195 LYS A O 1
ATOM 1538 N N . LYS A 1 196 ? -4.621 20.202 -5.300 1.00 83.94 196 LYS A N 1
ATOM 1539 C CA . LYS A 1 196 ? -3.981 21.476 -5.678 1.00 83.94 196 LYS A CA 1
ATOM 1540 C C . LYS A 1 196 ? -4.124 22.551 -4.596 1.00 83.94 196 LYS A C 1
ATOM 1542 O O . LYS A 1 196 ? -3.131 23.193 -4.266 1.00 83.94 196 LYS A O 1
ATOM 1547 N N . THR A 1 197 ? -5.310 22.743 -4.014 1.00 85.44 197 THR A N 1
ATOM 1548 C CA . THR A 1 197 ? -5.485 23.755 -2.953 1.00 85.44 197 THR A CA 1
ATOM 1549 C C . THR A 1 197 ? -4.708 23.425 -1.675 1.00 85.44 197 THR A C 1
ATOM 1551 O O . THR A 1 197 ? -4.114 24.327 -1.091 1.00 85.44 197 THR A O 1
ATOM 1554 N N . VAL A 1 198 ? -4.618 22.148 -1.282 1.00 87.75 198 VAL A N 1
ATOM 1555 C CA . VAL A 1 198 ? -3.810 21.709 -0.128 1.00 87.75 198 VAL A CA 1
ATOM 1556 C C . VAL A 1 198 ? -2.311 21.895 -0.399 1.00 87.75 198 VAL A C 1
ATOM 1558 O O . VAL A 1 198 ? -1.608 22.473 0.428 1.00 87.75 198 VAL A O 1
ATOM 1561 N N . LEU A 1 199 ? -1.816 21.507 -1.581 1.00 86.88 199 LEU A N 1
ATOM 1562 C CA . LEU A 1 199 ? -0.413 21.708 -1.976 1.00 86.88 199 LEU A CA 1
ATOM 1563 C C . LEU A 1 199 ? -0.021 23.198 -2.047 1.00 86.88 199 LEU A C 1
ATOM 1565 O O . LEU A 1 199 ? 1.083 23.557 -1.645 1.00 86.88 199 LEU A O 1
ATOM 1569 N N . GLN A 1 200 ? -0.928 24.081 -2.483 1.00 87.19 200 GLN A N 1
ATOM 1570 C CA . GLN A 1 200 ? -0.734 25.543 -2.465 1.00 87.19 200 GLN A CA 1
ATOM 1571 C C . GLN A 1 200 ? -0.708 26.161 -1.057 1.00 87.19 200 GLN A C 1
ATOM 1573 O O . GLN A 1 200 ? -0.318 27.322 -0.910 1.00 87.19 200 GLN A O 1
ATOM 1578 N N . VAL A 1 201 ? -1.172 25.441 -0.035 1.00 87.06 201 VAL A N 1
ATOM 1579 C CA . VAL A 1 201 ? -1.120 25.865 1.373 1.00 87.06 201 VAL A CA 1
ATOM 1580 C C . VAL A 1 201 ? 0.135 25.300 2.029 1.00 87.06 201 VAL A C 1
ATOM 1582 O O . VAL A 1 201 ? 0.875 26.053 2.657 1.00 87.06 201 VAL A O 1
ATOM 1585 N N . LEU A 1 202 ? 0.451 24.024 1.781 1.00 86.19 202 LEU A N 1
ATOM 1586 C CA . LEU A 1 202 ? 1.714 23.409 2.195 1.00 86.19 202 LEU A CA 1
ATOM 1587 C C . LEU A 1 202 ? 2.927 24.193 1.675 1.00 86.19 202 LEU A C 1
ATOM 1589 O O . LEU A 1 202 ? 3.798 24.539 2.469 1.00 86.19 202 LEU A O 1
ATOM 1593 N N . SER A 1 203 ? 2.972 24.563 0.389 1.00 85.19 203 SER A N 1
ATOM 1594 C CA . SER A 1 203 ? 4.109 25.320 -0.162 1.00 85.19 203 SER A CA 1
ATOM 1595 C C . SER A 1 203 ? 4.285 26.704 0.481 1.00 85.19 203 SER A C 1
ATOM 1597 O O . SER A 1 203 ? 5.418 27.138 0.691 1.00 85.19 203 SER A O 1
ATOM 1599 N N . LYS A 1 204 ? 3.192 27.375 0.878 1.00 86.12 204 LYS A N 1
ATOM 1600 C CA . LYS A 1 204 ? 3.244 28.631 1.651 1.00 86.12 204 LYS A CA 1
ATOM 1601 C C . LYS A 1 204 ? 3.755 28.407 3.073 1.00 86.12 204 LYS A C 1
ATOM 1603 O O . LYS A 1 204 ? 4.560 29.203 3.546 1.00 86.12 204 LYS A O 1
ATOM 1608 N N . LEU A 1 205 ? 3.320 27.334 3.736 1.00 85.06 205 LEU A N 1
ATOM 1609 C CA . LEU A 1 205 ? 3.751 27.003 5.095 1.00 85.06 205 LEU A CA 1
ATOM 1610 C C . LEU A 1 205 ? 5.237 26.633 5.146 1.00 85.06 205 LEU A C 1
ATOM 1612 O O . LEU A 1 205 ? 5.959 27.195 5.964 1.00 85.06 205 LEU A O 1
ATOM 1616 N N . TYR A 1 206 ? 5.726 25.804 4.218 1.00 83.94 206 TYR A N 1
ATOM 1617 C CA . TYR A 1 206 ? 7.160 25.522 4.085 1.00 83.94 206 TYR A CA 1
ATOM 1618 C C . TYR A 1 206 ? 7.991 26.792 3.796 1.00 83.94 206 TYR A C 1
ATOM 1620 O O . TYR A 1 206 ? 9.101 26.924 4.310 1.00 83.94 206 TYR A O 1
ATOM 1628 N N . MET A 1 207 ? 7.465 27.761 3.028 1.00 82.88 207 MET A N 1
ATOM 1629 C CA . MET A 1 207 ? 8.112 29.074 2.844 1.00 82.88 207 MET A CA 1
ATOM 1630 C C . MET A 1 207 ? 8.067 29.980 4.087 1.00 82.88 207 MET A C 1
ATOM 1632 O O . MET A 1 207 ? 8.869 30.909 4.176 1.00 82.88 207 MET A O 1
ATOM 1636 N N . GLY A 1 208 ? 7.140 29.742 5.019 1.00 81.12 208 GLY A N 1
ATOM 1637 C CA . GLY A 1 208 ? 6.990 30.497 6.267 1.00 81.12 208 GLY A CA 1
ATOM 1638 C C . GLY A 1 208 ? 7.898 30.031 7.411 1.00 81.12 208 GLY A C 1
ATOM 1639 O O . GLY A 1 208 ? 7.945 30.687 8.452 1.00 81.12 208 GLY A O 1
ATOM 1640 N N . LEU A 1 209 ? 8.616 28.916 7.238 1.00 80.56 209 LEU A N 1
ATOM 1641 C CA . LEU A 1 209 ? 9.562 28.385 8.222 1.00 80.56 209 LEU A CA 1
ATOM 1642 C C . LEU A 1 209 ? 10.787 29.301 8.392 1.00 80.56 209 LEU A C 1
ATOM 1644 O O . LEU A 1 209 ? 11.224 29.967 7.455 1.00 80.56 209 LEU A O 1
ATOM 1648 N N . GLN A 1 210 ? 11.400 29.275 9.583 1.00 70.44 210 GLN A N 1
ATOM 1649 C CA . GLN A 1 210 ? 12.632 30.034 9.872 1.00 70.44 210 GLN A CA 1
ATOM 1650 C C . GLN A 1 210 ? 13.795 29.638 8.943 1.00 70.44 210 GLN A C 1
ATOM 1652 O O . GLN A 1 210 ? 14.614 30.476 8.572 1.00 70.44 210 GLN A O 1
ATOM 1657 N N . THR A 1 211 ? 13.828 28.368 8.539 1.00 73.19 211 THR A N 1
ATOM 1658 C CA . THR A 1 211 ? 14.668 27.826 7.468 1.00 73.19 211 THR A CA 1
ATOM 1659 C C . THR A 1 211 ? 13.743 27.181 6.430 1.00 73.19 211 THR A C 1
ATOM 1661 O O . THR A 1 211 ? 13.241 26.086 6.691 1.00 73.19 211 THR A O 1
ATOM 1664 N N . PRO A 1 212 ? 13.463 27.839 5.290 1.00 75.88 212 PRO A N 1
ATOM 1665 C CA . PRO A 1 212 ? 12.562 27.293 4.280 1.00 75.88 212 PRO A CA 1
ATOM 1666 C C . PRO A 1 212 ? 13.094 25.996 3.666 1.00 75.88 212 PRO A C 1
ATOM 1668 O O . PRO A 1 212 ? 14.210 25.959 3.142 1.00 75.88 212 PRO A O 1
ATOM 1671 N N . ASP A 1 213 ? 12.277 24.945 3.691 1.00 81.00 213 ASP A N 1
ATOM 1672 C CA . ASP A 1 213 ? 12.581 23.676 3.030 1.00 81.00 213 ASP A CA 1
ATOM 1673 C C . ASP A 1 213 ? 12.258 23.780 1.536 1.00 81.00 213 ASP A C 1
ATOM 1675 O O . ASP A 1 213 ? 11.126 23.587 1.086 1.00 81.00 213 ASP A O 1
ATOM 1679 N N . TYR A 1 214 ? 13.277 24.121 0.753 1.00 79.56 214 TYR A N 1
ATOM 1680 C CA . TYR A 1 214 ? 13.133 24.284 -0.688 1.00 79.56 214 TYR A CA 1
ATOM 1681 C C . TYR A 1 214 ? 12.900 22.968 -1.444 1.00 79.56 214 TYR A C 1
ATOM 1683 O O . TYR A 1 214 ? 12.369 23.025 -2.553 1.00 79.56 214 TYR A O 1
ATOM 1691 N N . ILE A 1 215 ? 13.251 21.808 -0.877 1.00 82.88 215 ILE A N 1
ATOM 1692 C CA . ILE A 1 215 ? 13.106 20.505 -1.544 1.00 82.88 215 ILE A CA 1
ATOM 1693 C C . ILE A 1 215 ? 11.625 20.120 -1.551 1.00 82.88 215 ILE A C 1
ATOM 1695 O O . ILE A 1 215 ? 11.033 19.956 -2.620 1.00 82.88 215 ILE A O 1
ATOM 1699 N N . ASN A 1 216 ? 10.987 20.098 -0.376 1.00 82.88 216 ASN A N 1
ATOM 1700 C CA . ASN A 1 216 ? 9.552 19.818 -0.265 1.00 82.88 216 ASN A CA 1
ATOM 1701 C C . ASN A 1 216 ? 8.689 20.885 -0.972 1.00 82.88 216 ASN A C 1
ATOM 1703 O O . ASN A 1 216 ? 7.664 20.559 -1.575 1.00 82.88 216 ASN A O 1
ATOM 1707 N N . VAL A 1 217 ? 9.123 22.154 -0.989 1.00 84.12 217 VAL A N 1
ATOM 1708 C CA . VAL A 1 217 ? 8.479 23.218 -1.786 1.00 84.12 217 VAL A CA 1
ATOM 1709 C C . VAL A 1 217 ? 8.552 22.932 -3.287 1.00 84.12 217 VAL A C 1
ATOM 1711 O O . VAL A 1 217 ? 7.542 23.073 -3.977 1.00 84.12 217 VAL A O 1
ATOM 1714 N N . CYS A 1 218 ? 9.708 22.512 -3.809 1.00 82.19 218 CYS A N 1
ATOM 1715 C CA . CYS A 1 218 ? 9.838 22.190 -5.230 1.00 82.19 218 CYS A CA 1
ATOM 1716 C C . CYS A 1 218 ? 9.031 20.942 -5.605 1.00 82.19 218 CYS A C 1
ATOM 1718 O O . CYS A 1 218 ? 8.340 20.979 -6.619 1.00 82.19 218 CYS A O 1
ATOM 1720 N N . GLN A 1 219 ? 8.999 19.903 -4.760 1.00 81.94 219 GLN A N 1
ATOM 1721 C CA . GLN A 1 219 ? 8.096 18.758 -4.951 1.00 81.94 219 GLN A CA 1
ATOM 1722 C C . GLN A 1 219 ? 6.626 19.199 -5.033 1.00 81.94 219 GLN A C 1
ATOM 1724 O O . GLN A 1 219 ? 5.921 18.824 -5.971 1.00 81.94 219 GLN A O 1
ATOM 1729 N N . CYS A 1 220 ? 6.171 20.076 -4.127 1.00 83.88 220 CYS A N 1
ATOM 1730 C CA . CYS A 1 220 ? 4.823 20.648 -4.204 1.00 83.88 220 CYS A CA 1
ATOM 1731 C C . CYS A 1 220 ? 4.573 21.372 -5.542 1.00 83.88 220 CYS A C 1
ATOM 1733 O O . CYS A 1 220 ? 3.504 21.206 -6.125 1.00 83.88 220 CYS A O 1
ATOM 1735 N N . PHE A 1 221 ? 5.537 22.142 -6.061 1.00 84.00 221 PHE A N 1
ATOM 1736 C CA . PHE A 1 221 ? 5.373 22.853 -7.336 1.00 84.00 221 PHE A CA 1
ATOM 1737 C C . PHE A 1 221 ? 5.407 21.954 -8.582 1.00 84.00 221 PHE A C 1
ATOM 1739 O O . PHE A 1 221 ? 4.696 22.263 -9.542 1.00 84.00 221 PHE A O 1
ATOM 1746 N N . ILE A 1 222 ? 6.127 20.824 -8.557 1.00 84.12 222 ILE A N 1
ATOM 1747 C CA . ILE A 1 222 ? 6.048 19.792 -9.609 1.00 84.12 222 ILE A CA 1
ATOM 1748 C C . ILE A 1 222 ? 4.602 19.281 -9.714 1.00 84.12 222 ILE A C 1
ATOM 1750 O O . ILE A 1 222 ? 4.010 19.319 -10.792 1.00 84.12 222 ILE A O 1
ATOM 1754 N N . PHE A 1 223 ? 3.984 18.893 -8.591 1.00 80.25 223 PHE A N 1
ATOM 1755 C CA . PHE A 1 223 ? 2.598 18.396 -8.569 1.00 80.25 223 PHE A CA 1
ATOM 1756 C C . PHE A 1 223 ? 1.534 19.475 -8.860 1.00 80.25 223 PHE A C 1
ATOM 1758 O O . PHE A 1 223 ? 0.392 19.149 -9.199 1.00 80.25 223 PHE A O 1
ATOM 1765 N N . LEU A 1 224 ? 1.889 20.761 -8.762 1.00 83.12 224 LEU A N 1
ATOM 1766 C CA . LEU A 1 224 ? 1.028 21.885 -9.147 1.00 83.12 224 LEU A CA 1
ATOM 1767 C C . LEU A 1 224 ? 1.122 22.258 -10.643 1.00 83.12 224 LEU A C 1
ATOM 1769 O O . LEU A 1 224 ? 0.195 22.907 -11.136 1.00 83.12 224 LEU A O 1
ATOM 1773 N N . ASP A 1 225 ? 2.175 21.825 -11.350 1.00 81.88 225 ASP A N 1
ATOM 1774 C CA . ASP A 1 225 ? 2.603 22.313 -12.678 1.00 81.88 225 ASP A CA 1
ATOM 1775 C C . ASP A 1 225 ? 2.839 23.841 -12.713 1.00 81.88 225 ASP A C 1
ATOM 1777 O O . ASP A 1 225 ? 2.394 24.541 -13.625 1.00 81.88 225 ASP A O 1
ATOM 1781 N N . ASP A 1 226 ? 3.542 24.370 -11.700 1.00 85.88 226 ASP A N 1
ATOM 1782 C CA . ASP A 1 226 ? 4.013 25.766 -11.665 1.00 85.88 226 ASP A CA 1
ATOM 1783 C C . ASP A 1 226 ? 5.545 25.872 -11.849 1.00 85.88 226 ASP A C 1
ATOM 1785 O O . ASP A 1 226 ? 6.303 25.847 -10.872 1.00 85.88 226 ASP A O 1
ATOM 1789 N N . PRO A 1 227 ? 6.031 26.022 -13.096 1.00 86.38 227 PRO A N 1
ATOM 1790 C CA . PRO A 1 227 ? 7.454 26.191 -13.381 1.00 86.38 227 PRO A CA 1
ATOM 1791 C C . PRO A 1 227 ? 7.984 27.604 -13.086 1.00 86.38 227 PRO A C 1
ATOM 1793 O O . PRO A 1 227 ? 9.201 27.786 -13.058 1.00 86.38 227 PRO A O 1
ATOM 1796 N N . GLN A 1 228 ? 7.121 28.610 -12.880 1.00 87.12 228 GLN A N 1
ATOM 1797 C CA . GLN A 1 228 ? 7.575 29.983 -12.622 1.00 87.12 228 GLN A CA 1
ATOM 1798 C C . GLN A 1 228 ? 8.047 30.120 -11.174 1.00 87.12 228 GLN A C 1
ATOM 1800 O O . GLN A 1 228 ? 9.178 30.541 -10.941 1.00 87.12 228 GLN A O 1
ATOM 1805 N N . SER A 1 229 ? 7.248 29.643 -10.212 1.00 86.00 229 SER A N 1
ATOM 1806 C CA . SER A 1 229 ? 7.633 29.657 -8.792 1.00 86.00 229 SER A CA 1
ATOM 1807 C C . SER A 1 229 ? 8.941 28.895 -8.522 1.00 86.00 229 SER A C 1
ATOM 1809 O O . SER A 1 229 ? 9.725 29.298 -7.662 1.00 86.00 229 SER A O 1
ATOM 1811 N N . VAL A 1 230 ? 9.226 27.825 -9.277 1.00 86.69 230 VAL A N 1
ATOM 1812 C CA . VAL A 1 230 ? 10.501 27.085 -9.189 1.00 86.69 230 VAL A CA 1
ATOM 1813 C C . VAL A 1 230 ? 11.669 27.886 -9.781 1.00 86.69 230 VAL A C 1
ATOM 1815 O O . VAL A 1 230 ? 12.740 27.937 -9.173 1.00 86.69 230 VAL A O 1
ATOM 1818 N N . ALA A 1 231 ? 11.477 28.555 -10.924 1.00 86.19 231 ALA A N 1
ATOM 1819 C CA . ALA A 1 231 ? 12.502 29.415 -11.517 1.00 86.19 231 ALA A CA 1
ATOM 1820 C C . ALA A 1 231 ? 12.869 30.595 -10.591 1.00 86.19 231 ALA A C 1
ATOM 1822 O O . ALA A 1 231 ? 14.054 30.839 -10.357 1.00 86.19 231 ALA A O 1
ATOM 1823 N N . ASP A 1 232 ? 11.874 31.253 -9.987 1.00 86.69 232 ASP A N 1
ATOM 1824 C CA . ASP A 1 232 ? 12.070 32.353 -9.031 1.00 86.69 232 ASP A CA 1
ATOM 1825 C C . ASP A 1 232 ? 12.852 31.910 -7.778 1.00 86.69 232 ASP A C 1
ATOM 1827 O O . ASP A 1 232 ? 13.713 32.641 -7.274 1.00 86.69 232 ASP A O 1
ATOM 1831 N N . ILE A 1 233 ? 12.601 30.692 -7.276 1.00 85.75 233 ILE A N 1
ATOM 1832 C CA . ILE A 1 233 ? 13.363 30.100 -6.164 1.00 85.75 233 ILE A CA 1
ATOM 1833 C C . ILE A 1 233 ? 14.822 29.872 -6.563 1.00 85.75 233 ILE A C 1
ATOM 1835 O O . ILE A 1 233 ? 15.721 30.296 -5.834 1.00 85.75 233 ILE A O 1
ATOM 1839 N N . LEU A 1 234 ? 15.066 29.232 -7.709 1.00 85.19 234 LEU A N 1
ATOM 1840 C CA . LEU A 1 234 ? 16.416 28.926 -8.189 1.00 85.19 234 LEU A CA 1
ATOM 1841 C C . LEU A 1 234 ? 17.225 30.204 -8.460 1.00 85.19 234 LEU A C 1
ATOM 1843 O O . LEU A 1 234 ? 18.396 30.285 -8.082 1.00 85.19 234 LEU A O 1
ATOM 1847 N N . GLU A 1 235 ? 16.600 31.242 -9.022 1.00 84.94 235 GLU A N 1
ATOM 1848 C CA . GLU A 1 235 ? 17.236 32.547 -9.213 1.00 84.94 235 GLU A CA 1
ATOM 1849 C C . GLU A 1 235 ? 17.572 33.227 -7.873 1.00 84.94 235 GLU A C 1
ATOM 1851 O O . GLU A 1 235 ? 18.692 33.720 -7.689 1.00 84.94 235 GLU A O 1
ATOM 1856 N N . ARG A 1 236 ? 16.641 33.214 -6.906 1.00 84.88 236 ARG A N 1
ATOM 1857 C CA . ARG A 1 236 ? 16.860 33.750 -5.552 1.00 84.88 236 ARG A CA 1
ATOM 1858 C C . ARG A 1 236 ? 17.996 33.029 -4.820 1.00 84.88 236 ARG A C 1
ATOM 1860 O O . ARG A 1 236 ? 18.765 33.682 -4.115 1.00 84.88 236 ARG A O 1
ATOM 1867 N N . LEU A 1 237 ? 18.125 31.714 -4.993 1.00 84.50 237 LEU A N 1
ATOM 1868 C CA . LEU A 1 237 ? 19.189 30.918 -4.377 1.00 84.50 237 LEU A CA 1
ATOM 1869 C C . LEU A 1 237 ? 20.560 31.157 -5.034 1.00 84.50 237 LEU A C 1
ATOM 1871 O O . LEU A 1 237 ? 21.538 31.366 -4.318 1.00 84.50 237 LEU A O 1
ATOM 1875 N N . ILE A 1 238 ? 20.642 31.235 -6.371 1.00 84.00 238 ILE A N 1
ATOM 1876 C CA . ILE A 1 238 ? 21.894 31.546 -7.098 1.00 84.00 238 ILE A CA 1
ATOM 1877 C C . ILE A 1 238 ? 22.478 32.911 -6.704 1.00 84.00 238 ILE A C 1
ATOM 1879 O O . ILE A 1 238 ? 23.704 33.059 -6.611 1.00 84.00 238 ILE A O 1
ATOM 1883 N N . LYS A 1 239 ? 21.604 33.898 -6.463 1.00 82.69 239 LYS A N 1
ATOM 1884 C CA . LYS A 1 239 ? 21.952 35.252 -5.996 1.00 82.69 239 LYS A CA 1
ATOM 1885 C C . LYS A 1 239 ? 22.371 35.305 -4.514 1.00 82.69 239 LYS A C 1
ATOM 1887 O O . LYS A 1 239 ? 22.732 36.374 -4.031 1.00 82.69 239 LYS A O 1
ATOM 1892 N N . GLY A 1 240 ? 22.321 34.180 -3.796 1.00 80.19 240 GLY A N 1
ATOM 1893 C CA . GLY A 1 240 ? 22.654 34.074 -2.377 1.00 80.19 240 GLY A CA 1
ATOM 1894 C C . GLY A 1 240 ? 24.094 33.644 -2.061 1.00 80.19 240 GLY A C 1
ATOM 1895 O O . GLY A 1 240 ? 25.019 33.722 -2.881 1.00 80.19 240 GLY A O 1
ATOM 1896 N N . THR A 1 241 ? 24.259 33.178 -0.820 1.00 80.69 241 THR A N 1
ATOM 1897 C CA . THR A 1 241 ? 25.491 32.600 -0.260 1.00 80.69 241 THR A CA 1
ATOM 1898 C C . THR A 1 241 ? 25.901 31.305 -0.972 1.00 80.69 241 THR A C 1
ATOM 1900 O O . THR A 1 241 ? 25.158 30.749 -1.779 1.00 80.69 241 THR A O 1
ATOM 1903 N N . GLU A 1 242 ? 27.101 30.794 -0.683 1.00 78.75 242 GLU A N 1
ATOM 1904 C CA . GLU A 1 242 ? 27.564 29.525 -1.272 1.00 78.75 242 GLU A CA 1
ATOM 1905 C C . GLU A 1 242 ? 26.774 28.306 -0.760 1.00 78.75 242 GLU A C 1
ATOM 1907 O O . GLU A 1 242 ? 26.602 27.341 -1.498 1.00 78.75 242 GLU A O 1
ATOM 1912 N N . GLU A 1 243 ? 26.198 28.388 0.442 1.00 80.62 243 GLU A N 1
ATOM 1913 C CA . GLU A 1 243 ? 25.250 27.398 0.973 1.00 80.62 243 GLU A CA 1
ATOM 1914 C C . GLU A 1 243 ? 23.949 27.388 0.154 1.00 80.62 243 GLU A C 1
ATOM 1916 O O . GLU A 1 243 ? 23.519 26.333 -0.310 1.00 80.62 243 GLU A O 1
ATOM 1921 N N . ASN A 1 244 ? 23.376 28.563 -0.141 1.00 82.69 244 ASN A N 1
ATOM 1922 C CA . ASN A 1 244 ? 22.201 28.673 -1.014 1.00 82.69 244 ASN A CA 1
ATOM 1923 C C . ASN A 1 244 ? 22.486 28.166 -2.438 1.00 82.69 244 ASN A C 1
ATOM 1925 O O . ASN A 1 244 ? 21.607 27.582 -3.068 1.00 82.69 244 ASN A O 1
ATOM 1929 N N . LEU A 1 245 ? 23.710 28.351 -2.945 1.00 84.81 245 LEU A N 1
ATOM 1930 C CA . LEU A 1 245 ? 24.131 27.796 -4.232 1.00 84.81 245 LEU A CA 1
ATOM 1931 C C . LEU A 1 245 ? 24.195 26.260 -4.207 1.00 84.81 245 LEU A C 1
ATOM 1933 O O . LEU A 1 245 ? 23.805 25.625 -5.185 1.00 84.81 245 LEU A O 1
ATOM 1937 N N . LEU A 1 246 ? 24.659 25.659 -3.107 1.00 85.81 246 LEU A N 1
ATOM 1938 C CA . LEU A 1 246 ? 24.668 24.203 -2.948 1.00 85.81 246 LEU A CA 1
ATOM 1939 C C . LEU A 1 246 ? 23.237 23.644 -2.895 1.00 85.81 246 LEU A C 1
ATOM 1941 O O . LEU A 1 246 ? 22.949 22.680 -3.604 1.00 85.81 246 LEU A O 1
ATOM 1945 N N . MET A 1 247 ? 22.332 24.305 -2.162 1.00 85.50 247 MET A N 1
ATOM 1946 C CA . MET A 1 247 ? 20.899 23.981 -2.175 1.00 85.50 247 MET A CA 1
ATOM 1947 C C . MET A 1 247 ? 20.306 24.093 -3.589 1.00 85.50 247 MET A C 1
ATOM 1949 O O . MET A 1 247 ? 19.581 23.202 -4.017 1.00 85.50 247 MET A O 1
ATOM 1953 N N . ALA A 1 248 ? 20.645 25.140 -4.357 1.00 87.00 248 ALA A N 1
ATOM 1954 C CA . ALA A 1 248 ? 20.181 25.294 -5.741 1.00 87.00 248 ALA A CA 1
ATOM 1955 C C . ALA A 1 248 ? 20.630 24.142 -6.655 1.00 87.00 248 ALA A C 1
ATOM 1957 O O . ALA A 1 248 ? 19.876 23.735 -7.536 1.00 87.00 248 ALA A O 1
ATOM 1958 N N . TYR A 1 249 ? 21.836 23.600 -6.450 1.00 88.56 249 TYR A N 1
ATOM 1959 C CA . TYR A 1 249 ? 22.298 22.425 -7.189 1.00 88.56 249 TYR A CA 1
ATOM 1960 C C . TYR A 1 249 ? 21.591 21.139 -6.748 1.00 88.56 249 TYR A C 1
ATOM 1962 O O . TYR A 1 249 ? 21.231 20.354 -7.618 1.00 88.56 249 TYR A O 1
ATOM 1970 N N . GLN A 1 250 ? 21.346 20.934 -5.446 1.00 87.88 250 GLN A N 1
ATOM 1971 C CA . GLN A 1 250 ? 20.556 19.795 -4.950 1.00 87.88 250 GLN A CA 1
ATOM 1972 C C . GLN A 1 250 ? 19.151 19.800 -5.559 1.00 87.88 250 GLN A C 1
ATOM 1974 O O . GLN A 1 250 ? 18.791 18.856 -6.253 1.00 87.88 250 GLN A O 1
ATOM 1979 N N . ILE A 1 251 ? 18.437 20.926 -5.450 1.00 87.69 251 ILE A N 1
ATOM 1980 C CA . ILE A 1 251 ? 17.112 21.120 -6.056 1.00 87.69 251 ILE A CA 1
ATOM 1981 C C . ILE A 1 251 ? 17.146 20.865 -7.570 1.00 87.69 251 ILE A C 1
ATOM 1983 O O . ILE A 1 251 ? 16.190 20.326 -8.111 1.00 87.69 251 ILE A O 1
ATOM 1987 N N . ALA A 1 252 ? 18.220 21.230 -8.277 1.00 88.19 252 ALA A N 1
ATOM 1988 C CA . ALA A 1 252 ? 18.331 20.979 -9.714 1.00 88.19 252 ALA A CA 1
ATOM 1989 C C . ALA A 1 252 ? 18.564 19.500 -10.075 1.00 88.19 252 ALA A C 1
ATOM 1991 O O . ALA A 1 252 ? 18.107 19.081 -11.137 1.00 88.19 252 ALA A O 1
ATOM 1992 N N . PHE A 1 253 ? 19.227 18.714 -9.218 1.00 88.75 253 PHE A N 1
ATOM 1993 C CA . PHE A 1 253 ? 19.289 17.255 -9.366 1.00 88.75 253 PHE A CA 1
ATOM 1994 C C . PHE A 1 253 ? 17.936 16.617 -9.023 1.00 88.75 253 PHE A C 1
ATOM 1996 O O . PHE A 1 253 ? 17.389 15.895 -9.853 1.00 88.75 253 PHE A O 1
ATOM 2003 N N . ASP A 1 254 ? 17.343 16.971 -7.877 1.00 87.44 254 ASP A N 1
ATOM 2004 C CA . ASP A 1 254 ? 16.031 16.470 -7.445 1.00 87.44 254 ASP A CA 1
ATOM 2005 C C . ASP A 1 254 ? 14.942 16.765 -8.491 1.00 87.44 254 ASP A C 1
ATOM 2007 O O . ASP A 1 254 ? 14.105 15.914 -8.790 1.00 87.44 254 ASP A O 1
ATOM 2011 N N . LEU A 1 255 ? 14.966 17.963 -9.089 1.00 87.12 255 LEU A N 1
ATOM 2012 C CA . LEU A 1 255 ? 14.047 18.377 -10.149 1.00 87.12 255 LEU A CA 1
ATOM 2013 C C . LEU A 1 255 ? 14.303 17.624 -11.461 1.00 87.12 255 LEU A C 1
ATOM 2015 O O . LEU A 1 255 ? 13.342 17.292 -12.148 1.00 87.12 255 LEU A O 1
ATOM 2019 N N . TYR A 1 256 ? 15.562 17.348 -11.812 1.00 86.50 256 TYR A N 1
ATOM 2020 C CA . TYR A 1 256 ? 15.902 16.565 -13.003 1.00 86.50 256 TYR A CA 1
ATOM 2021 C C . TYR A 1 256 ? 15.423 15.106 -12.887 1.00 86.50 256 TYR A C 1
ATOM 2023 O O . TYR A 1 256 ? 14.883 14.572 -13.854 1.00 86.50 256 TYR A O 1
ATOM 2031 N N . ASP A 1 257 ? 15.555 14.488 -11.709 1.00 85.00 257 ASP A N 1
ATOM 2032 C CA . ASP A 1 257 ? 15.113 13.106 -11.480 1.00 85.00 257 ASP A CA 1
ATOM 2033 C C . ASP A 1 257 ? 13.591 12.991 -11.218 1.00 85.00 257 ASP A C 1
ATOM 2035 O O . ASP A 1 257 ? 12.999 11.958 -11.533 1.00 85.00 257 ASP A O 1
ATOM 2039 N N . SER A 1 258 ? 12.936 14.033 -10.675 1.00 84.31 258 SER A N 1
ATOM 2040 C CA . SER A 1 258 ? 11.519 13.977 -10.247 1.00 84.31 258 SER A CA 1
ATOM 2041 C C . SER A 1 258 ? 10.508 14.668 -11.173 1.00 84.31 258 SER A C 1
ATOM 2043 O O . SER A 1 258 ? 9.313 14.384 -11.072 1.00 84.31 258 SER A O 1
ATOM 2045 N N . ALA A 1 259 ? 10.917 15.617 -12.023 1.00 83.38 259 ALA A N 1
ATOM 2046 C CA . ALA A 1 259 ? 9.988 16.405 -12.840 1.00 83.38 259 ALA A CA 1
ATOM 2047 C C . ALA A 1 259 ? 9.866 15.893 -14.282 1.00 83.38 259 ALA A C 1
ATOM 2049 O O . ALA A 1 259 ? 10.768 15.276 -14.844 1.00 83.38 259 ALA A O 1
ATOM 2050 N N . THR A 1 260 ? 8.742 16.204 -14.933 1.00 83.12 260 THR A N 1
ATOM 2051 C CA . THR A 1 260 ? 8.556 15.857 -16.348 1.00 83.12 260 THR A CA 1
ATOM 2052 C C . THR A 1 260 ? 9.465 16.695 -17.253 1.00 83.12 260 THR A C 1
ATOM 2054 O O . THR A 1 260 ? 9.726 17.873 -16.992 1.00 83.12 260 THR A O 1
ATOM 2057 N N . GLN A 1 261 ? 9.885 16.128 -18.389 1.00 81.06 261 GLN A N 1
ATOM 2058 C CA . GLN A 1 261 ? 10.762 16.822 -19.343 1.00 81.06 261 GLN A CA 1
ATOM 2059 C C . GLN A 1 261 ? 10.150 18.131 -19.877 1.00 81.06 261 GLN A C 1
ATOM 2061 O O . GLN A 1 261 ? 10.865 19.102 -20.133 1.00 81.06 261 GLN A O 1
ATOM 2066 N N . GLN A 1 262 ? 8.817 18.205 -19.974 1.00 81.81 262 GLN A N 1
ATOM 2067 C CA . GLN A 1 262 ? 8.119 19.441 -20.327 1.00 81.81 262 GLN A CA 1
ATOM 2068 C C . GLN A 1 262 ? 8.247 20.511 -19.225 1.00 81.81 262 GLN A C 1
ATOM 2070 O O . GLN A 1 262 ? 8.438 21.686 -19.540 1.00 81.81 262 GLN A O 1
ATOM 2075 N N . PHE A 1 263 ? 8.184 20.125 -17.946 1.00 84.88 263 PHE A N 1
ATOM 2076 C CA . PHE A 1 263 ? 8.386 21.036 -16.815 1.00 84.88 263 PHE A CA 1
ATOM 2077 C C . PHE A 1 263 ? 9.820 21.586 -16.798 1.00 84.88 263 PHE A C 1
ATOM 2079 O O . PHE A 1 263 ? 10.008 22.801 -16.763 1.00 84.88 263 PHE A O 1
ATOM 2086 N N . LEU A 1 264 ? 10.827 20.714 -16.936 1.00 85.12 264 LEU A N 1
ATOM 2087 C CA . LEU A 1 264 ? 12.247 21.091 -17.006 1.00 85.12 264 LEU A CA 1
ATOM 2088 C C . LEU A 1 264 ? 12.537 22.090 -18.137 1.00 85.12 264 LEU A C 1
ATOM 2090 O O . LEU A 1 264 ? 13.247 23.080 -17.933 1.00 85.12 264 LEU A O 1
ATOM 2094 N N . GLN A 1 265 ? 11.942 21.889 -19.317 1.00 83.56 265 GLN A N 1
ATOM 2095 C CA . GLN A 1 265 ? 12.060 22.827 -20.437 1.00 83.56 265 GLN A CA 1
ATOM 2096 C C . GLN A 1 265 ? 11.364 24.168 -20.165 1.00 83.56 265 GLN A C 1
ATOM 2098 O O . GLN A 1 265 ? 11.926 25.214 -20.500 1.00 83.56 265 GLN A O 1
ATOM 2103 N N . ARG A 1 266 ? 10.187 24.178 -19.518 1.00 85.25 266 ARG A N 1
ATOM 2104 C CA . ARG A 1 266 ? 9.520 25.423 -19.090 1.00 85.25 266 ARG A CA 1
ATOM 2105 C C . ARG A 1 266 ? 10.385 26.196 -18.086 1.00 85.25 266 ARG A C 1
ATOM 2107 O O . ARG A 1 266 ? 10.676 27.360 -18.344 1.00 85.25 266 ARG A O 1
ATOM 2114 N N . VAL A 1 267 ? 10.872 25.546 -17.022 1.00 86.88 267 VAL A N 1
ATOM 2115 C CA . VAL A 1 267 ? 11.762 26.153 -16.006 1.00 86.88 267 VAL A CA 1
ATOM 2116 C C . VAL A 1 267 ? 13.036 26.708 -16.650 1.00 86.88 267 VAL A C 1
ATOM 2118 O O . VAL A 1 267 ? 13.408 27.854 -16.408 1.00 86.88 267 VAL A O 1
ATOM 2121 N N . THR A 1 268 ? 13.677 25.938 -17.534 1.00 84.19 268 THR A N 1
ATOM 2122 C CA . THR A 1 268 ? 14.904 26.361 -18.232 1.00 84.19 268 THR A CA 1
ATOM 2123 C C . THR A 1 268 ? 14.662 27.573 -19.134 1.00 84.19 268 THR A C 1
ATOM 2125 O O . THR A 1 268 ? 15.514 28.456 -19.220 1.00 84.19 268 THR A O 1
ATOM 2128 N N . ASN A 1 269 ? 13.500 27.660 -19.785 1.00 84.44 269 ASN A N 1
ATOM 2129 C CA . ASN A 1 269 ? 13.138 28.818 -20.600 1.00 84.44 269 ASN A CA 1
ATOM 2130 C C . ASN A 1 269 ? 12.784 30.046 -19.740 1.00 84.44 269 ASN A C 1
ATOM 2132 O O . ASN A 1 269 ? 13.202 31.149 -20.092 1.00 84.44 269 ASN A O 1
ATOM 2136 N N . SER A 1 270 ? 12.129 29.877 -18.586 1.00 83.88 270 SER A N 1
ATOM 2137 C CA . SER A 1 270 ? 11.931 30.962 -17.612 1.00 83.88 270 SER A CA 1
ATOM 2138 C C . SER A 1 270 ? 13.264 31.525 -17.110 1.00 83.88 270 SER A C 1
ATOM 2140 O O . SER A 1 270 ? 13.497 32.727 -17.234 1.00 83.88 270 SER A O 1
ATOM 2142 N N . LEU A 1 271 ? 14.192 30.660 -16.681 1.00 80.88 271 LEU A N 1
ATOM 2143 C CA . LEU A 1 271 ? 15.548 31.030 -16.239 1.00 80.88 271 LEU A CA 1
ATOM 2144 C C . LEU A 1 271 ? 16.411 31.677 -17.343 1.00 80.88 271 LEU A C 1
ATOM 2146 O O . LEU A 1 271 ? 17.393 32.355 -17.047 1.00 80.88 271 LEU A O 1
ATOM 2150 N N . ARG A 1 272 ? 16.071 31.470 -18.622 1.00 75.06 272 ARG A N 1
ATOM 2151 C CA . ARG A 1 272 ? 16.679 32.181 -19.765 1.00 75.06 272 ARG A CA 1
ATOM 2152 C C . ARG A 1 272 ? 16.021 33.532 -20.052 1.00 75.06 272 ARG A C 1
ATOM 2154 O O . ARG A 1 272 ? 16.647 34.375 -20.681 1.00 75.06 272 ARG A O 1
ATOM 2161 N N . SER A 1 273 ? 14.774 33.738 -19.629 1.00 70.06 273 SER A N 1
ATOM 2162 C CA . SER A 1 273 ? 14.010 34.962 -19.907 1.00 70.06 273 SER A CA 1
ATOM 2163 C C . SER A 1 273 ? 14.308 36.107 -18.932 1.00 70.06 273 SER A C 1
ATOM 2165 O O . SER A 1 273 ? 14.217 37.271 -19.318 1.00 70.06 273 SER A O 1
ATOM 2167 N N . THR A 1 274 ? 14.715 35.797 -17.696 1.00 61.34 274 THR A N 1
ATOM 2168 C CA . THR A 1 274 ? 15.033 36.800 -16.663 1.00 61.34 274 THR A CA 1
ATOM 2169 C C . THR A 1 274 ? 16.433 37.413 -16.800 1.00 61.34 274 THR A C 1
ATOM 2171 O O . THR A 1 274 ? 16.701 38.462 -16.211 1.00 61.34 274 THR A O 1
ATOM 2174 N N . VAL A 1 275 ? 17.324 36.816 -17.605 1.00 52.12 275 VAL A N 1
ATOM 2175 C CA . VAL A 1 275 ? 18.706 37.285 -17.819 1.00 52.12 275 VAL A CA 1
ATOM 2176 C C . VAL A 1 275 ? 19.009 37.422 -19.319 1.00 52.12 275 VAL A C 1
ATOM 2178 O O . VAL A 1 275 ? 19.114 36.405 -20.006 1.00 52.12 275 VAL A O 1
ATOM 2181 N N . PRO A 1 276 ? 19.234 38.644 -19.847 1.00 40.94 276 PRO A N 1
ATOM 2182 C CA . PRO A 1 276 ? 19.630 38.841 -21.241 1.00 40.94 276 PRO A CA 1
ATOM 2183 C C . PRO A 1 276 ? 21.046 38.307 -21.517 1.00 40.94 276 PRO A C 1
ATOM 2185 O O . PRO A 1 276 ? 22.047 38.996 -21.312 1.00 40.94 276 PRO A O 1
ATOM 2188 N N . LEU A 1 277 ? 21.138 37.072 -22.009 1.00 43.34 277 LEU A N 1
ATOM 2189 C CA . LEU A 1 277 ? 22.362 36.536 -22.601 1.00 43.34 277 LEU A CA 1
ATOM 2190 C C . LEU A 1 277 ? 22.526 37.080 -24.034 1.00 43.34 277 LEU A C 1
ATOM 2192 O O . LEU A 1 277 ? 21.560 37.049 -24.798 1.00 43.34 277 LEU A O 1
ATOM 2196 N N . PRO A 1 278 ? 23.725 37.542 -24.440 1.00 35.31 278 PRO A N 1
ATOM 2197 C CA . PRO A 1 278 ? 24.028 37.770 -25.850 1.00 35.31 278 PRO A CA 1
ATOM 2198 C C . PRO A 1 278 ? 23.927 36.463 -26.649 1.00 35.31 278 PRO A C 1
ATOM 2200 O O . PRO A 1 278 ? 24.241 35.391 -26.125 1.00 35.31 278 PRO A O 1
ATOM 2203 N N . GLU A 1 279 ? 23.533 36.552 -27.921 1.00 30.84 279 GLU A N 1
ATOM 2204 C CA . GLU A 1 279 ? 23.558 35.403 -28.835 1.00 30.84 279 GLU A CA 1
ATOM 2205 C C . GLU A 1 279 ? 24.979 34.809 -28.943 1.00 30.84 279 GLU A C 1
ATOM 2207 O O . GLU A 1 279 ? 25.961 35.559 -28.898 1.00 30.84 279 GLU A O 1
ATOM 2212 N N . PRO A 1 280 ? 25.123 33.479 -29.102 1.00 37.34 280 PRO A N 1
ATOM 2213 C CA . PRO A 1 280 ? 26.431 32.856 -29.260 1.00 37.34 280 PRO A CA 1
ATOM 2214 C C . PRO A 1 280 ? 27.123 33.346 -30.537 1.00 37.34 280 PRO A C 1
ATOM 2216 O O . PRO A 1 280 ? 26.541 33.342 -31.625 1.00 37.34 280 PRO A O 1
ATOM 2219 N N . GLU A 1 281 ? 28.393 33.736 -30.413 1.00 27.36 281 GLU A N 1
ATOM 2220 C CA . GLU A 1 281 ? 29.205 34.167 -31.550 1.00 27.36 281 GLU A CA 1
ATOM 2221 C C . GLU A 1 281 ? 29.276 33.061 -32.612 1.00 27.36 281 GLU A C 1
ATOM 2223 O O . GLU A 1 281 ? 29.668 31.925 -32.335 1.00 27.36 281 GLU A O 1
ATOM 2228 N N . LYS A 1 282 ? 28.927 33.398 -33.860 1.00 28.48 282 LYS A N 1
ATOM 2229 C CA . LYS A 1 282 ? 29.110 32.486 -34.994 1.00 28.48 282 LYS A CA 1
ATOM 2230 C C . LYS A 1 282 ? 30.597 32.184 -35.140 1.00 28.48 282 LYS A C 1
ATOM 2232 O O . LYS A 1 282 ? 31.388 33.090 -35.396 1.00 28.48 282 LYS A O 1
ATOM 2237 N N . SER A 1 283 ? 30.953 30.910 -34.999 1.00 26.30 283 SER A N 1
ATOM 2238 C CA . SER A 1 283 ? 32.336 30.435 -34.997 1.00 26.30 283 SER A CA 1
ATOM 2239 C C . SER A 1 283 ? 33.112 30.942 -36.215 1.00 26.30 283 SER A C 1
ATOM 2241 O O . SER A 1 283 ? 32.807 30.573 -37.355 1.00 26.30 283 SER A O 1
ATOM 2243 N N . VAL A 1 284 ? 34.137 31.758 -35.965 1.00 26.41 284 VAL A N 1
ATOM 2244 C CA . VAL A 1 284 ? 35.099 32.178 -36.986 1.00 26.41 284 VAL A CA 1
ATOM 2245 C C . VAL A 1 284 ? 35.801 30.931 -37.517 1.00 26.41 284 VAL A C 1
ATOM 2247 O O . VAL A 1 284 ? 36.456 30.209 -36.767 1.00 26.41 284 VAL A O 1
ATOM 2250 N N . LYS A 1 285 ? 35.664 30.670 -38.819 1.00 26.27 285 LYS A N 1
ATOM 2251 C CA . LYS A 1 285 ? 36.460 29.646 -39.497 1.00 26.27 285 LYS A CA 1
ATOM 2252 C C . LYS A 1 285 ? 37.896 30.147 -39.610 1.00 26.27 285 LYS A C 1
ATOM 2254 O O . LYS A 1 285 ? 38.163 31.050 -40.398 1.00 26.27 285 LYS A O 1
ATOM 2259 N N . THR A 1 286 ? 38.810 29.552 -38.854 1.00 24.22 286 THR A N 1
ATOM 2260 C CA . THR A 1 286 ? 40.245 29.727 -39.092 1.00 24.22 286 THR A CA 1
ATOM 2261 C C . THR A 1 286 ? 40.640 28.861 -40.285 1.00 24.22 286 THR A C 1
ATOM 2263 O O . THR A 1 286 ? 40.679 27.637 -40.180 1.00 24.22 286 THR A O 1
ATOM 2266 N N . GLU A 1 287 ? 40.884 29.488 -41.432 1.00 23.14 287 GLU A N 1
ATOM 2267 C CA . GLU A 1 287 ? 41.417 28.817 -42.618 1.00 23.14 287 GLU A CA 1
ATOM 2268 C C . GLU A 1 287 ? 42.946 28.740 -42.535 1.00 23.14 287 GLU A C 1
ATOM 2270 O O . GLU A 1 287 ? 43.609 29.772 -42.565 1.00 23.14 287 GLU A O 1
ATOM 2275 N N . GLU A 1 288 ? 43.510 27.530 -42.513 1.00 24.23 288 GLU A N 1
ATOM 2276 C CA . GLU A 1 288 ? 44.868 27.273 -43.007 1.00 24.23 288 GLU A CA 1
ATOM 2277 C C . GLU A 1 288 ? 44.890 25.979 -43.845 1.00 24.23 288 GLU A C 1
ATOM 2279 O O . GLU A 1 288 ? 44.053 25.091 -43.684 1.00 24.23 288 GLU A O 1
ATOM 2284 N N . ASP A 1 289 ? 45.839 25.921 -44.781 1.00 23.64 289 ASP A N 1
ATOM 2285 C CA . ASP A 1 289 ? 46.154 24.811 -45.689 1.00 23.64 289 ASP A CA 1
ATOM 2286 C C . ASP A 1 289 ? 45.036 24.224 -46.576 1.00 23.64 289 ASP A C 1
ATOM 2288 O O . ASP A 1 289 ? 44.611 23.071 -46.453 1.00 23.64 289 ASP A O 1
ATOM 2292 N N . LYS A 1 290 ? 44.764 24.949 -47.674 1.00 25.89 290 LYS A N 1
ATOM 2293 C CA . LYS A 1 290 ? 44.825 24.327 -49.011 1.00 25.89 290 LYS A CA 1
ATOM 2294 C C . LYS A 1 290 ? 45.228 25.304 -50.121 1.00 25.89 290 LYS A C 1
ATOM 2296 O O . LYS A 1 290 ? 44.413 26.062 -50.635 1.00 25.89 290 LYS A O 1
ATOM 2301 N N . LYS A 1 291 ? 46.490 25.220 -50.549 1.00 23.78 291 LYS A N 1
ATOM 2302 C CA . LYS A 1 291 ? 46.925 25.689 -51.873 1.00 23.78 291 LYS A CA 1
ATOM 2303 C C . LYS A 1 291 ? 46.716 24.568 -52.889 1.00 23.78 291 LYS A C 1
ATOM 2305 O O . LYS A 1 291 ? 47.233 23.476 -52.678 1.00 23.78 291 LYS A O 1
ATOM 2310 N N . ASP A 1 292 ? 45.970 24.821 -53.961 1.00 23.41 292 ASP A N 1
ATOM 2311 C CA . ASP A 1 292 ? 46.565 25.156 -55.268 1.00 23.41 292 ASP A CA 1
ATOM 2312 C C . ASP A 1 292 ? 45.503 25.256 -56.384 1.00 23.41 292 ASP A C 1
ATOM 2314 O O . ASP A 1 292 ? 44.427 24.666 -56.306 1.00 23.41 292 ASP A O 1
ATOM 2318 N N . SER A 1 293 ? 45.864 25.964 -57.461 1.00 24.28 293 SER A N 1
ATOM 2319 C CA . SER A 1 293 ? 45.171 26.043 -58.765 1.00 24.28 293 SER A CA 1
ATOM 2320 C C . SER A 1 293 ? 43.724 26.574 -58.797 1.00 24.28 293 SER A C 1
ATOM 2322 O O . SER A 1 293 ? 42.757 25.818 -58.817 1.00 24.28 293 SER A O 1
ATOM 2324 N N . GLU A 1 294 ? 43.597 27.891 -58.979 1.00 21.98 294 GLU A N 1
ATOM 2325 C CA . GLU A 1 294 ? 42.476 28.496 -59.717 1.00 21.98 294 GLU A CA 1
ATOM 2326 C C . GLU A 1 294 ? 42.623 28.235 -61.230 1.00 21.98 294 GLU A C 1
ATOM 2328 O O . GLU A 1 294 ? 43.748 28.224 -61.741 1.00 21.98 294 GLU A O 1
ATOM 2333 N N . MET A 1 295 ? 41.509 28.163 -61.972 1.00 23.78 295 MET A N 1
ATOM 2334 C CA . MET A 1 295 ? 41.424 28.757 -63.316 1.00 23.78 295 MET A CA 1
ATOM 2335 C C . MET A 1 295 ? 39.962 28.983 -63.751 1.00 23.78 295 MET A C 1
ATOM 2337 O O . MET A 1 295 ? 39.073 28.265 -63.311 1.00 23.78 295 MET A O 1
ATOM 2341 N N . GLU A 1 296 ? 39.771 29.961 -64.645 1.00 23.86 296 GLU A N 1
ATOM 2342 C CA . GLU A 1 296 ? 38.509 30.437 -65.257 1.00 23.86 296 GLU A CA 1
ATOM 2343 C C . GLU A 1 296 ? 37.539 31.181 -64.293 1.00 23.86 296 GLU A C 1
ATOM 2345 O O . GLU A 1 296 ? 37.035 30.592 -63.346 1.00 23.86 296 GLU A O 1
ATOM 2350 N N . ILE A 1 297 ? 37.295 32.508 -64.339 1.00 23.61 297 ILE A N 1
ATOM 2351 C CA . ILE A 1 297 ? 37.198 33.563 -65.396 1.00 23.61 297 ILE A CA 1
ATOM 2352 C C . ILE A 1 297 ? 35.758 33.755 -65.949 1.00 23.61 297 ILE A C 1
ATOM 2354 O O . ILE A 1 297 ? 35.426 33.269 -67.024 1.00 23.61 297 ILE A O 1
ATOM 2358 N N . ASP A 1 298 ? 34.942 34.551 -65.228 1.00 22.61 298 ASP A N 1
ATOM 2359 C CA . ASP A 1 298 ? 34.540 35.936 -65.622 1.00 22.61 298 ASP A CA 1
ATOM 2360 C C . ASP A 1 298 ? 33.040 36.371 -65.592 1.00 22.61 298 ASP A C 1
ATOM 2362 O O . ASP A 1 298 ? 32.089 35.596 -65.638 1.00 22.61 298 ASP A O 1
ATOM 2366 N N . ASP A 1 299 ? 32.908 37.695 -65.474 1.00 22.39 299 ASP A N 1
ATOM 2367 C CA . ASP A 1 299 ? 31.830 38.659 -65.213 1.00 22.39 299 ASP A CA 1
ATOM 2368 C C . ASP A 1 299 ? 30.375 38.470 -65.767 1.00 22.39 299 ASP A C 1
ATOM 2370 O O . ASP A 1 299 ? 30.053 38.789 -66.908 1.00 22.39 299 ASP A O 1
ATOM 2374 N N . SER A 1 300 ? 29.426 38.335 -64.825 1.00 21.48 300 SER A N 1
ATOM 2375 C CA . SER A 1 300 ? 28.528 39.444 -64.389 1.00 21.48 300 SER A CA 1
ATOM 2376 C C . SER A 1 300 ? 27.163 39.829 -65.031 1.00 21.48 300 SER A C 1
ATOM 2378 O O . SER A 1 300 ? 26.940 39.801 -66.235 1.00 21.48 300 SER A O 1
ATOM 2380 N N . LYS A 1 301 ? 26.356 40.439 -64.131 1.00 23.33 301 LYS A N 1
ATOM 2381 C CA . LYS A 1 301 ? 25.462 41.626 -64.267 1.00 23.33 301 LYS A CA 1
ATOM 2382 C C . LYS A 1 301 ? 24.036 41.525 -64.845 1.00 23.33 301 LYS A C 1
ATOM 2384 O O . LYS A 1 301 ? 23.755 40.879 -65.841 1.00 23.33 301 LYS A O 1
ATOM 2389 N N . THR A 1 302 ? 23.197 42.389 -64.241 1.00 20.84 302 THR A N 1
ATOM 2390 C CA . THR A 1 302 ? 21.850 42.872 -64.641 1.00 20.84 302 THR A CA 1
ATOM 2391 C C . THR A 1 302 ? 20.739 41.805 -64.710 1.00 20.84 302 THR A C 1
ATOM 2393 O O . THR A 1 302 ? 20.865 40.813 -65.406 1.00 20.84 302 THR A O 1
ATOM 2396 N N . GLN A 1 303 ? 19.678 41.863 -63.887 1.00 21.70 303 GLN A N 1
ATOM 2397 C CA . GLN A 1 303 ? 18.577 42.860 -63.838 1.00 21.70 303 GLN A CA 1
ATOM 2398 C C . GLN A 1 303 ? 17.723 42.861 -65.135 1.00 21.70 303 GLN A C 1
ATOM 2400 O O . GLN A 1 303 ? 18.277 42.739 -66.218 1.00 21.70 303 GLN A O 1
ATOM 2405 N N . ALA A 1 304 ? 16.391 43.020 -65.110 1.00 22.48 304 ALA A N 1
ATOM 2406 C CA . ALA A 1 304 ? 15.551 43.645 -64.079 1.00 22.48 304 ALA A CA 1
ATOM 2407 C C . ALA A 1 304 ? 14.071 43.166 -64.083 1.00 22.48 304 ALA A C 1
ATOM 2409 O O . ALA A 1 304 ? 13.562 42.861 -65.154 1.00 22.48 304 ALA A O 1
ATOM 2410 N N . THR A 1 305 ? 13.424 43.222 -62.898 1.00 22.28 305 THR A N 1
ATOM 2411 C CA . THR A 1 305 ? 12.046 43.736 -62.594 1.00 22.28 305 THR A CA 1
ATOM 2412 C C . THR A 1 305 ? 10.809 43.239 -63.390 1.00 22.28 305 THR A C 1
ATOM 2414 O O . THR A 1 305 ? 10.935 42.534 -64.376 1.00 22.28 305 THR A O 1
ATOM 2417 N N . VAL A 1 306 ? 9.533 43.500 -63.038 1.00 24.34 306 VAL A N 1
ATOM 2418 C CA . VAL A 1 306 ? 8.766 44.164 -61.931 1.00 24.34 306 VAL A CA 1
ATOM 2419 C C . VAL A 1 306 ? 7.430 43.373 -61.810 1.00 24.34 306 VAL A C 1
ATOM 2421 O O . VAL A 1 306 ? 7.067 42.720 -62.783 1.00 24.34 306 VAL A O 1
ATOM 2424 N N . ALA A 1 307 ? 6.578 43.379 -60.773 1.00 22.55 307 ALA A N 1
ATOM 2425 C CA . ALA A 1 307 ? 6.455 43.955 -59.412 1.00 22.55 307 ALA A CA 1
ATOM 2426 C C . ALA A 1 307 ? 5.505 42.983 -58.623 1.00 22.55 307 ALA A C 1
ATOM 2428 O O . ALA A 1 307 ? 5.244 41.901 -59.142 1.00 22.55 307 ALA A O 1
ATOM 2429 N N . THR A 1 308 ? 4.914 43.192 -57.436 1.00 21.78 308 THR A N 1
ATOM 2430 C CA . THR A 1 308 ? 4.707 44.301 -56.462 1.00 21.78 308 THR A CA 1
ATOM 2431 C C . THR A 1 308 ? 5.124 43.801 -55.047 1.00 21.78 308 THR A C 1
ATOM 2433 O O . THR A 1 308 ? 5.918 42.870 -54.987 1.00 21.78 308 THR A O 1
ATOM 2436 N N . ASP A 1 309 ? 4.758 44.320 -53.864 1.00 22.17 309 ASP A N 1
ATOM 2437 C CA . ASP A 1 309 ? 3.884 45.413 -53.383 1.00 22.17 309 ASP A CA 1
ATOM 2438 C C . ASP A 1 309 ? 4.438 45.964 -52.044 1.00 22.17 309 ASP A C 1
ATOM 2440 O O . ASP A 1 309 ? 5.036 45.193 -51.295 1.00 22.17 309 ASP A O 1
ATOM 2444 N N . ALA A 1 310 ? 4.265 47.261 -51.740 1.00 24.83 310 ALA A N 1
ATOM 2445 C CA . ALA A 1 310 ? 4.600 47.871 -50.435 1.00 24.83 310 ALA A CA 1
ATOM 2446 C C . ALA A 1 310 ? 4.167 49.352 -50.316 1.00 24.83 310 ALA A C 1
ATOM 2448 O O . ALA A 1 310 ? 4.451 50.171 -51.196 1.00 24.83 310 ALA A O 1
ATOM 2449 N N . THR A 1 311 ? 3.608 49.751 -49.165 1.00 25.03 311 THR A N 1
ATOM 2450 C CA . THR A 1 311 ? 3.273 51.155 -48.842 1.00 25.03 311 THR A CA 1
ATOM 2451 C C . THR A 1 311 ? 3.955 51.682 -47.571 1.00 25.03 311 THR A C 1
ATOM 2453 O O . THR A 1 311 ? 3.809 51.089 -46.511 1.00 25.03 311 THR A O 1
ATOM 2456 N N . LYS A 1 312 ? 4.634 52.838 -47.711 1.00 22.94 312 LYS A N 1
ATOM 2457 C CA . LYS A 1 312 ? 4.721 54.033 -46.817 1.00 22.94 312 LYS A CA 1
ATOM 2458 C C . LYS A 1 312 ? 4.156 53.906 -45.379 1.00 22.94 312 LYS A C 1
ATOM 2460 O O . LYS A 1 312 ? 3.033 53.447 -45.228 1.00 22.94 312 LYS A O 1
ATOM 2465 N N . ALA A 1 313 ? 4.748 54.461 -44.310 1.00 21.94 313 ALA A N 1
ATOM 2466 C CA . ALA A 1 313 ? 5.868 55.412 -44.097 1.00 21.94 313 ALA A CA 1
ATOM 2467 C C . ALA A 1 313 ? 6.419 55.219 -42.641 1.00 21.94 313 ALA A C 1
ATOM 2469 O O . ALA A 1 313 ? 5.956 54.305 -41.970 1.00 21.94 313 ALA A O 1
ATOM 2470 N N . THR A 1 314 ? 7.361 55.967 -42.037 1.00 21.61 314 THR A N 1
ATOM 2471 C CA . THR A 1 314 ? 7.985 57.291 -42.298 1.00 21.61 314 THR A CA 1
ATOM 2472 C C . THR A 1 314 ? 9.417 57.318 -41.715 1.00 21.61 314 THR A C 1
ATOM 2474 O O . THR A 1 314 ? 9.793 56.398 -40.998 1.00 21.61 314 THR A O 1
ATOM 2477 N N . ASP A 1 315 ? 10.209 58.353 -42.013 1.00 20.22 315 ASP A N 1
ATOM 2478 C CA . ASP A 1 315 ? 11.654 58.446 -41.719 1.00 20.22 315 ASP A CA 1
ATOM 2479 C C . ASP A 1 315 ? 11.997 59.441 -40.574 1.00 20.22 315 ASP A C 1
ATOM 2481 O O . ASP A 1 315 ? 11.197 60.325 -40.261 1.00 20.22 315 ASP A O 1
ATOM 2485 N N . THR A 1 316 ? 13.221 59.355 -40.031 1.00 20.36 316 THR A N 1
ATOM 2486 C CA . THR A 1 316 ? 13.862 60.176 -38.966 1.00 20.36 316 THR A CA 1
ATOM 2487 C C . THR A 1 316 ? 13.278 60.024 -37.541 1.00 20.36 316 THR A C 1
ATOM 2489 O O . THR A 1 316 ? 12.089 59.806 -37.359 1.00 20.36 316 THR A O 1
ATOM 2492 N N . THR A 1 317 ? 14.048 60.113 -36.442 1.00 21.09 317 THR A N 1
ATOM 2493 C CA . THR A 1 317 ? 15.334 60.820 -36.225 1.00 21.09 317 THR A CA 1
ATOM 2494 C C . THR A 1 317 ? 16.287 60.055 -35.280 1.00 21.09 317 THR A C 1
ATOM 2496 O O . THR A 1 317 ? 15.863 59.224 -34.486 1.00 21.09 317 THR A O 1
ATOM 2499 N N . THR A 1 318 ? 17.583 60.371 -35.342 1.00 25.19 318 THR A N 1
ATOM 2500 C CA . THR A 1 318 ? 18.684 59.780 -34.554 1.00 25.19 318 THR A CA 1
ATOM 2501 C C . THR A 1 318 ? 18.599 59.969 -33.031 1.00 25.19 318 THR A C 1
ATOM 2503 O O . THR A 1 318 ? 18.455 61.100 -32.562 1.00 25.19 318 THR A O 1
ATOM 2506 N N . VAL A 1 319 ? 18.932 58.918 -32.273 1.00 22.88 319 VAL A N 1
ATOM 2507 C CA . VAL A 1 319 ? 19.607 59.011 -30.959 1.00 22.88 319 VAL A CA 1
ATOM 2508 C C . VAL A 1 319 ? 20.843 58.099 -30.990 1.00 22.88 319 VAL A C 1
ATOM 2510 O O . VAL A 1 319 ? 20.874 57.121 -31.734 1.00 22.88 319 VAL A O 1
ATOM 2513 N N . LYS A 1 320 ? 21.906 58.477 -30.273 1.00 23.25 320 LYS A N 1
ATOM 2514 C CA . LYS A 1 320 ? 23.246 57.882 -30.393 1.00 23.25 320 LYS A CA 1
ATOM 2515 C C . LYS A 1 320 ? 23.378 56.511 -29.724 1.00 23.25 320 LYS A C 1
ATOM 2517 O O . LYS A 1 320 ? 22.849 56.296 -28.639 1.00 23.25 320 LYS A O 1
ATOM 2522 N N . SER A 1 321 ? 24.242 55.678 -30.297 1.00 39.03 321 SER A N 1
ATOM 2523 C CA . SER A 1 321 ? 24.962 54.615 -29.590 1.00 39.03 321 SER A CA 1
ATOM 2524 C C . SER A 1 321 ? 26.108 55.199 -28.749 1.00 39.03 321 SER A C 1
ATOM 2526 O O . SER A 1 321 ? 27.015 55.815 -29.308 1.00 39.03 321 SER A O 1
ATOM 2528 N N . GLU A 1 322 ? 26.098 54.981 -27.437 1.00 24.16 322 GLU A N 1
ATOM 2529 C CA . GLU A 1 322 ? 27.197 55.251 -26.489 1.00 24.16 322 GLU A CA 1
ATOM 2530 C C . GLU A 1 322 ? 27.013 54.291 -25.273 1.00 24.16 322 GLU A C 1
ATOM 2532 O O . GLU A 1 322 ? 25.959 53.656 -25.182 1.00 24.16 322 GLU A O 1
ATOM 2537 N N . PRO A 1 323 ? 28.049 53.993 -24.463 1.00 34.22 323 PRO A N 1
ATOM 2538 C CA . PRO A 1 323 ? 28.668 52.663 -24.578 1.00 34.22 323 PRO A CA 1
ATOM 2539 C C . PRO A 1 323 ? 28.250 51.609 -23.540 1.00 34.22 323 PRO A C 1
ATOM 2541 O O . PRO A 1 323 ? 27.587 51.886 -22.545 1.00 34.22 323 PRO A O 1
ATOM 2544 N N . GLN A 1 324 ? 28.742 50.387 -23.768 1.00 43.28 324 GLN A N 1
ATOM 2545 C CA . GLN A 1 324 ? 28.699 49.256 -22.838 1.00 43.28 324 GLN A CA 1
ATOM 2546 C C . GLN A 1 324 ? 29.179 49.654 -21.431 1.00 43.28 324 GLN A C 1
ATOM 2548 O O . GLN A 1 324 ? 30.326 50.073 -21.258 1.00 43.28 324 GLN A O 1
ATOM 2553 N N . HIS A 1 325 ? 28.350 49.418 -20.413 1.00 33.53 325 HIS A N 1
ATOM 2554 C CA . HIS A 1 325 ? 28.869 49.206 -19.063 1.00 33.53 325 HIS A CA 1
ATOM 2555 C C . HIS A 1 325 ? 29.544 47.823 -19.011 1.00 33.53 325 HIS A C 1
ATOM 2557 O O . HIS A 1 325 ? 28.941 46.849 -19.468 1.00 33.53 325 HIS A O 1
ATOM 2563 N N . PRO A 1 326 ? 30.771 47.696 -18.474 1.00 41.50 326 PRO A N 1
ATOM 2564 C CA . PRO A 1 326 ? 31.364 46.388 -18.236 1.00 41.50 326 PRO A CA 1
ATOM 2565 C C . PRO A 1 326 ? 30.590 45.668 -17.124 1.00 41.50 326 PRO A C 1
ATOM 2567 O O . PRO A 1 326 ? 30.381 46.237 -16.054 1.00 41.50 326 PRO A O 1
ATOM 2570 N N . LEU A 1 327 ? 30.192 44.418 -17.383 1.00 48.41 327 LEU A N 1
ATOM 2571 C CA . LEU A 1 327 ? 29.590 43.518 -16.391 1.00 48.41 327 LEU A CA 1
ATOM 2572 C C . LEU A 1 327 ? 30.478 43.418 -15.143 1.00 48.41 327 LEU A C 1
ATOM 2574 O O . LEU A 1 327 ? 31.700 43.258 -15.267 1.00 48.41 327 LEU A O 1
ATOM 2578 N N . SER A 1 328 ? 29.864 43.480 -13.961 1.00 57.66 328 SER A N 1
ATOM 2579 C CA . SER A 1 328 ? 30.556 43.321 -12.683 1.00 57.66 328 SER A CA 1
ATOM 2580 C C . SER A 1 328 ? 31.188 41.930 -12.577 1.00 57.66 328 SER A C 1
ATOM 2582 O O . SER A 1 328 ? 30.706 40.954 -13.154 1.00 57.66 328 SER A O 1
ATOM 2584 N N . GLU A 1 329 ? 32.251 41.806 -11.782 1.00 62.00 329 GLU A N 1
ATOM 2585 C CA . GLU A 1 329 ? 32.814 40.498 -11.414 1.00 62.00 329 GLU A CA 1
ATOM 2586 C C . GLU A 1 329 ? 31.799 39.621 -10.657 1.00 62.00 329 GLU A C 1
ATOM 2588 O O . GLU A 1 329 ? 31.925 38.398 -10.635 1.00 62.00 329 GLU A O 1
ATOM 2593 N N . GLU A 1 330 ? 30.768 40.227 -10.064 1.00 61.19 330 GLU A N 1
ATOM 2594 C CA . GLU A 1 330 ? 29.645 39.518 -9.444 1.00 61.19 330 GLU A CA 1
ATOM 2595 C C . GLU A 1 330 ? 28.643 39.014 -10.495 1.00 61.19 330 GLU A C 1
ATOM 2597 O O . GLU A 1 330 ? 28.268 37.841 -10.452 1.00 61.19 330 GLU A O 1
ATOM 2602 N N . ASP A 1 331 ? 28.305 39.828 -11.503 1.00 68.81 331 ASP A N 1
ATOM 2603 C CA . ASP A 1 331 ? 27.427 39.430 -12.616 1.00 68.81 331 ASP A CA 1
ATOM 2604 C C . ASP A 1 331 ? 28.015 38.238 -13.386 1.00 68.81 331 ASP A C 1
ATOM 2606 O O . ASP A 1 331 ? 27.315 37.270 -13.677 1.00 68.81 331 ASP A O 1
ATOM 2610 N N . LYS A 1 332 ? 29.331 38.261 -13.650 1.00 73.81 332 LYS A N 1
ATOM 2611 C CA . LYS A 1 332 ? 30.057 37.154 -14.300 1.00 73.81 332 LYS A CA 1
ATOM 2612 C C . LYS A 1 332 ? 29.986 35.863 -13.482 1.00 73.81 332 LYS A C 1
ATOM 2614 O O . LYS A 1 332 ? 29.735 34.796 -14.037 1.00 73.81 332 LYS A O 1
ATOM 2619 N N . LYS A 1 333 ? 30.150 35.943 -12.156 1.00 76.38 333 LYS A N 1
ATOM 2620 C CA . LYS A 1 333 ? 30.014 34.781 -11.259 1.00 76.38 333 LYS A CA 1
ATOM 2621 C C . LYS A 1 333 ? 28.584 34.246 -11.231 1.00 76.38 333 LYS A C 1
ATOM 2623 O O . LYS A 1 333 ? 28.398 33.032 -11.224 1.00 76.38 333 LYS A O 1
ATOM 2628 N N . ILE A 1 334 ? 27.579 35.121 -11.246 1.00 75.06 334 ILE A N 1
ATOM 2629 C CA . ILE A 1 334 ? 26.165 34.730 -11.356 1.00 75.06 334 ILE A CA 1
ATOM 2630 C C . ILE A 1 334 ? 25.905 34.050 -12.710 1.00 75.06 334 ILE A C 1
ATOM 2632 O O . ILE A 1 334 ? 25.245 33.013 -12.747 1.00 75.06 334 ILE A O 1
ATOM 2636 N N . GLN A 1 335 ? 26.491 34.550 -13.800 1.00 76.00 335 GLN A N 1
ATOM 2637 C CA . GLN A 1 335 ? 26.410 33.948 -15.134 1.00 76.00 335 GLN A CA 1
ATOM 2638 C C . GLN A 1 335 ? 27.069 32.555 -15.193 1.00 76.00 335 GLN A C 1
ATOM 2640 O O . GLN A 1 335 ? 26.495 31.630 -15.769 1.00 76.00 335 GLN A O 1
ATOM 2645 N N . GLU A 1 336 ? 28.227 32.353 -14.552 1.00 80.62 336 GLU A N 1
ATOM 2646 C CA . GLU A 1 336 ? 28.852 31.026 -14.424 1.00 80.62 336 GLU A CA 1
ATOM 2647 C C . GLU A 1 336 ? 28.029 30.057 -13.560 1.00 80.62 336 GLU A C 1
ATOM 2649 O O . GLU A 1 336 ? 27.893 28.884 -13.918 1.00 80.62 336 GLU A O 1
ATOM 2654 N N . ARG A 1 337 ? 27.458 30.532 -12.441 1.00 82.12 337 ARG A N 1
ATOM 2655 C CA . ARG A 1 337 ? 26.546 29.754 -11.579 1.00 82.12 337 ARG A CA 1
ATOM 2656 C C . ARG A 1 337 ? 25.293 29.323 -12.353 1.00 82.12 337 ARG A C 1
ATOM 2658 O O . ARG A 1 337 ? 24.963 28.140 -12.353 1.00 82.12 337 ARG A O 1
ATOM 2665 N N . MET A 1 338 ? 24.661 30.247 -13.083 1.00 79.88 338 MET A N 1
ATOM 2666 C CA . MET A 1 338 ? 23.534 29.967 -13.985 1.00 79.88 338 MET A CA 1
ATOM 2667 C C . MET A 1 338 ? 23.899 28.947 -15.065 1.00 79.88 338 MET A C 1
ATOM 2669 O O . MET A 1 338 ? 23.144 28.004 -15.292 1.00 79.88 338 MET A O 1
ATOM 2673 N N . LYS A 1 339 ? 25.068 29.080 -15.707 1.00 83.12 339 LYS A N 1
ATOM 2674 C CA . LYS A 1 339 ? 25.511 28.121 -16.729 1.00 83.12 339 LYS A CA 1
ATOM 2675 C C . LYS A 1 339 ? 25.681 26.713 -16.150 1.00 83.12 339 LYS A C 1
ATOM 2677 O O . LYS A 1 339 ? 25.236 25.761 -16.778 1.00 83.12 339 LYS A O 1
ATOM 2682 N N . LYS A 1 340 ? 26.249 26.579 -14.943 1.00 83.50 340 LYS A N 1
ATOM 2683 C CA . LYS A 1 340 ? 26.345 25.290 -14.231 1.00 83.50 340 LYS A CA 1
ATOM 2684 C C . LYS A 1 340 ? 24.969 24.715 -13.889 1.00 83.50 340 LYS A C 1
ATOM 2686 O O . LYS A 1 340 ? 24.753 23.533 -14.131 1.00 83.50 340 LYS A O 1
ATOM 2691 N N . LEU A 1 341 ? 24.033 25.539 -13.406 1.00 83.88 341 LEU A N 1
ATOM 2692 C CA . LEU A 1 341 ? 22.656 25.105 -13.147 1.00 83.88 341 LEU A CA 1
ATOM 2693 C C . LEU A 1 341 ? 21.987 24.575 -14.427 1.00 83.88 341 LEU A C 1
ATOM 2695 O O . LEU A 1 341 ? 21.393 23.503 -14.405 1.00 83.88 341 LEU A O 1
ATOM 2699 N N . GLN A 1 342 ? 22.146 25.269 -15.559 1.00 82.12 342 GLN A N 1
ATOM 2700 C CA . GLN A 1 342 ? 21.623 24.819 -16.854 1.00 82.12 342 GLN A CA 1
ATOM 2701 C C . GLN A 1 342 ? 22.262 23.501 -17.336 1.00 82.12 342 GLN A C 1
ATOM 2703 O O . GLN A 1 342 ? 21.579 22.714 -17.982 1.00 82.12 342 GLN A O 1
ATOM 2708 N N . THR A 1 343 ? 23.529 23.216 -17.004 1.00 85.00 343 THR A N 1
ATOM 2709 C CA . THR A 1 343 ? 24.165 21.912 -17.296 1.00 85.00 343 THR A CA 1
ATOM 2710 C C . THR A 1 343 ? 23.667 20.781 -16.382 1.00 85.00 343 THR A C 1
ATOM 2712 O O . THR A 1 343 ? 23.661 19.627 -16.798 1.00 85.00 343 THR A O 1
ATOM 2715 N N . ILE A 1 344 ? 23.228 21.088 -15.155 1.00 87.00 344 ILE A N 1
ATOM 2716 C CA . ILE A 1 344 ? 22.589 20.109 -14.257 1.00 87.00 344 ILE A CA 1
ATOM 2717 C C . ILE A 1 344 ? 21.161 19.815 -14.738 1.00 87.00 344 ILE A C 1
ATOM 2719 O O . ILE A 1 344 ? 20.833 18.663 -14.999 1.00 87.00 344 ILE A O 1
ATOM 2723 N N . LEU A 1 345 ? 20.350 20.857 -14.960 1.00 82.94 345 LEU A N 1
ATOM 2724 C CA . LEU A 1 345 ? 18.975 20.740 -15.473 1.00 82.94 345 LEU A CA 1
ATOM 2725 C C . LEU A 1 345 ? 18.903 20.123 -16.883 1.00 82.94 345 LEU A C 1
ATOM 2727 O O . LEU A 1 345 ? 17.872 19.573 -17.260 1.00 82.94 345 LEU A O 1
ATOM 2731 N N . GLY A 1 346 ? 19.986 20.210 -17.663 1.00 79.75 346 GLY A N 1
ATOM 2732 C CA . GLY A 1 346 ? 20.132 19.547 -18.962 1.00 79.75 346 GLY A CA 1
ATOM 2733 C C . GLY A 1 346 ? 20.509 18.061 -18.895 1.00 79.75 346 GLY A C 1
ATOM 2734 O O . GLY A 1 346 ? 20.590 17.426 -19.942 1.00 79.75 346 GLY A O 1
ATOM 2735 N N . GLY A 1 347 ? 20.765 17.500 -17.709 1.00 82.19 347 GLY A N 1
ATOM 2736 C CA . GLY A 1 347 ? 21.043 16.073 -17.503 1.00 82.19 347 GLY A CA 1
ATOM 2737 C C . GLY A 1 347 ? 22.459 15.595 -17.840 1.00 82.19 347 GLY A C 1
ATOM 2738 O O . GLY A 1 347 ? 22.859 14.536 -17.357 1.00 82.19 347 GLY A O 1
ATOM 2739 N N . ASP A 1 348 ? 23.249 16.362 -18.601 1.00 82.38 348 ASP A N 1
ATOM 2740 C CA . ASP A 1 348 ? 24.589 15.974 -19.082 1.00 82.38 348 ASP A CA 1
ATOM 2741 C C . ASP A 1 348 ? 25.513 15.462 -17.961 1.00 82.38 348 ASP A C 1
ATOM 2743 O O . ASP A 1 348 ? 26.194 14.441 -18.106 1.00 82.38 348 ASP A O 1
ATOM 2747 N N . LEU A 1 349 ? 25.519 16.153 -16.814 1.00 84.81 349 LEU A N 1
ATOM 2748 C CA . LEU A 1 349 ? 26.323 15.776 -15.647 1.00 84.81 349 LEU A CA 1
ATOM 2749 C C . LEU A 1 349 ? 25.807 14.492 -14.987 1.00 84.81 349 LEU A C 1
ATOM 2751 O O . LEU A 1 349 ? 26.600 13.596 -14.699 1.00 84.81 349 LEU A O 1
ATOM 2755 N N . THR A 1 350 ? 24.493 14.370 -14.792 1.00 86.62 350 THR A N 1
ATOM 2756 C CA . THR A 1 350 ? 23.851 13.189 -14.192 1.00 86.62 350 THR A CA 1
ATOM 2757 C C . THR A 1 350 ? 24.080 11.945 -15.056 1.00 86.62 350 THR A C 1
ATOM 2759 O O . THR A 1 350 ? 24.490 10.896 -14.556 1.00 86.62 350 THR A O 1
ATOM 2762 N N . ILE A 1 351 ? 23.922 12.073 -16.378 1.00 85.69 351 ILE A N 1
ATOM 2763 C CA . ILE A 1 351 ? 24.220 11.016 -17.353 1.00 85.69 351 ILE A CA 1
ATOM 2764 C C . ILE A 1 351 ? 25.709 10.648 -17.310 1.00 85.69 351 ILE A C 1
ATOM 2766 O O . ILE A 1 351 ? 26.037 9.462 -17.249 1.00 85.69 351 ILE A O 1
ATOM 2770 N N . GLY A 1 352 ? 26.609 11.637 -17.287 1.00 86.12 352 GLY A N 1
ATOM 2771 C CA . GLY A 1 352 ? 28.054 11.416 -17.210 1.00 86.12 352 GLY A CA 1
ATOM 2772 C C . GLY A 1 352 ? 28.502 10.703 -15.928 1.00 86.12 352 GLY A C 1
ATOM 2773 O O . GLY A 1 352 ? 29.353 9.812 -15.985 1.00 86.12 352 GLY A O 1
ATOM 2774 N N . HIS A 1 353 ? 27.916 11.039 -14.776 1.00 89.06 353 HIS A N 1
ATOM 2775 C CA . HIS A 1 353 ? 28.205 10.374 -13.504 1.00 89.06 353 HIS A CA 1
ATOM 2776 C C . HIS A 1 353 ? 27.638 8.950 -13.449 1.00 89.06 353 HIS A C 1
ATOM 2778 O O . HIS A 1 353 ? 28.372 8.027 -13.086 1.00 89.06 353 HIS A O 1
ATOM 2784 N N . ASN A 1 354 ? 26.395 8.739 -13.894 1.00 88.31 354 ASN A N 1
ATOM 2785 C CA . ASN A 1 354 ? 25.787 7.407 -13.965 1.00 88.31 354 ASN A CA 1
ATOM 2786 C C . ASN A 1 354 ? 26.557 6.481 -14.923 1.00 88.31 354 ASN A C 1
ATOM 2788 O O . ASN A 1 354 ? 26.818 5.326 -14.591 1.00 88.31 354 ASN A O 1
ATOM 2792 N N . LEU A 1 355 ? 27.026 7.000 -16.062 1.00 86.88 355 LEU A N 1
ATOM 2793 C CA . LEU A 1 355 ? 27.904 6.282 -16.989 1.00 86.88 355 LEU A CA 1
ATOM 2794 C C . LEU A 1 355 ? 29.239 5.881 -16.331 1.00 86.88 355 LEU A C 1
ATOM 2796 O O . LEU A 1 355 ? 29.653 4.726 -16.421 1.00 86.88 355 LEU A O 1
ATOM 2800 N N . GLN A 1 356 ? 29.903 6.798 -15.615 1.00 87.88 356 GLN A N 1
ATOM 2801 C CA . GLN A 1 356 ? 31.139 6.475 -14.886 1.00 87.88 356 GLN A CA 1
ATOM 2802 C C . GLN A 1 356 ? 30.926 5.433 -13.779 1.00 87.88 356 GLN A C 1
ATOM 2804 O O . GLN A 1 356 ? 31.817 4.614 -13.540 1.00 87.88 356 GLN A O 1
ATOM 2809 N N . PHE A 1 357 ? 29.770 5.447 -13.111 1.00 91.88 357 PHE A N 1
ATOM 2810 C CA . PHE A 1 357 ? 29.400 4.441 -12.118 1.00 91.88 357 PHE A CA 1
ATOM 2811 C C . PHE A 1 357 ? 29.208 3.062 -12.764 1.00 91.88 357 PHE A C 1
ATOM 2813 O O . PHE A 1 357 ? 29.845 2.101 -12.332 1.00 91.88 357 PHE A O 1
ATOM 2820 N N . LEU A 1 358 ? 28.403 2.969 -13.829 1.00 90.00 358 LEU A N 1
ATOM 2821 C CA . LEU A 1 358 ? 28.094 1.712 -14.526 1.00 90.00 358 LEU A CA 1
ATOM 2822 C C . LEU A 1 358 ? 29.333 1.069 -15.167 1.00 90.00 358 LEU A C 1
ATOM 2824 O O . LEU A 1 358 ? 29.506 -0.145 -15.075 1.00 90.00 358 LEU A O 1
ATOM 2828 N N . ILE A 1 359 ? 30.237 1.869 -15.743 1.00 88.62 359 ILE A N 1
ATOM 2829 C CA . ILE A 1 359 ? 31.517 1.382 -16.287 1.00 88.62 359 ILE A CA 1
ATOM 2830 C C . ILE A 1 359 ? 32.413 0.798 -15.179 1.00 88.62 359 ILE A C 1
ATOM 2832 O O . ILE A 1 359 ? 33.064 -0.225 -15.387 1.00 88.62 359 ILE A O 1
ATOM 2836 N N . ARG A 1 360 ? 32.473 1.433 -13.999 1.00 89.81 360 ARG A N 1
ATOM 2837 C CA . ARG A 1 360 ? 33.366 1.012 -12.899 1.00 89.81 360 ARG A CA 1
ATOM 2838 C C . ARG A 1 360 ? 32.819 -0.151 -12.074 1.00 89.81 360 ARG A C 1
ATOM 2840 O O . ARG A 1 360 ? 33.599 -0.993 -11.643 1.00 89.81 360 ARG A O 1
ATOM 2847 N N . ASN A 1 361 ? 31.508 -0.190 -11.851 1.00 91.88 361 ASN A N 1
ATOM 2848 C CA . ASN A 1 361 ? 30.841 -1.150 -10.967 1.00 91.88 361 ASN A CA 1
ATOM 2849 C C . ASN A 1 361 ? 30.123 -2.275 -11.729 1.00 91.88 361 ASN A C 1
ATOM 2851 O O . ASN A 1 361 ? 29.169 -2.861 -11.216 1.00 91.88 361 ASN A O 1
ATOM 2855 N N . ASN A 1 362 ? 30.576 -2.599 -12.942 1.00 88.81 362 ASN A N 1
ATOM 2856 C CA . ASN A 1 362 ? 30.019 -3.704 -13.710 1.00 88.81 362 ASN A CA 1
ATOM 2857 C C . ASN A 1 362 ? 30.296 -5.064 -13.024 1.00 88.81 362 ASN A C 1
ATOM 2859 O O . ASN A 1 362 ? 31.449 -5.455 -12.841 1.00 88.81 362 ASN A O 1
ATOM 2863 N N . LYS A 1 363 ? 29.225 -5.792 -12.674 1.00 89.38 363 LYS A N 1
ATOM 2864 C CA . LYS A 1 363 ? 29.249 -7.122 -12.032 1.00 89.38 363 LYS A CA 1
ATOM 2865 C C . LYS A 1 363 ? 28.625 -8.238 -12.894 1.00 89.38 363 LYS A C 1
ATOM 2867 O O . LYS A 1 363 ? 28.270 -9.287 -12.365 1.00 89.38 363 LYS A O 1
ATOM 2872 N N . THR A 1 364 ? 28.457 -8.039 -14.205 1.00 87.69 364 THR A N 1
ATOM 2873 C CA . THR A 1 364 ? 27.880 -9.052 -15.114 1.00 87.69 364 THR A CA 1
ATOM 2874 C C . THR A 1 364 ? 28.763 -10.295 -15.260 1.00 87.69 364 THR A C 1
ATOM 2876 O O . THR A 1 364 ? 29.944 -10.164 -15.589 1.00 87.69 364 THR A O 1
ATOM 2879 N N . ASP A 1 365 ? 28.187 -11.495 -15.147 1.00 89.19 365 ASP A N 1
ATOM 2880 C CA . ASP A 1 365 ? 28.881 -12.747 -15.476 1.00 89.19 365 ASP A CA 1
ATOM 2881 C C . ASP A 1 365 ? 28.743 -13.117 -16.967 1.00 89.19 365 ASP A C 1
ATOM 2883 O O . ASP A 1 365 ? 27.646 -13.266 -17.511 1.00 89.19 365 ASP A O 1
ATOM 2887 N N . MET A 1 366 ? 29.889 -13.303 -17.628 1.00 84.69 366 MET A N 1
ATOM 2888 C CA . MET A 1 366 ? 29.979 -13.683 -19.041 1.00 84.69 366 MET A CA 1
ATOM 2889 C C . MET A 1 366 ? 29.709 -15.173 -19.282 1.00 84.69 366 MET A C 1
ATOM 2891 O O . MET A 1 366 ? 29.458 -15.568 -20.424 1.00 84.69 366 MET A O 1
ATOM 2895 N N . LEU A 1 367 ? 29.775 -16.018 -18.249 1.00 88.88 367 LEU A N 1
ATOM 2896 C CA . LEU A 1 367 ? 29.497 -17.448 -18.367 1.00 88.88 367 LEU A CA 1
ATOM 2897 C C . LEU A 1 367 ? 28.005 -17.703 -18.622 1.00 88.88 367 LEU A C 1
ATOM 2899 O O . LEU A 1 367 ? 27.674 -18.502 -19.497 1.00 88.88 367 LEU A O 1
ATOM 2903 N N . ILE A 1 368 ? 27.111 -16.960 -17.957 1.00 91.12 368 ILE A N 1
ATOM 2904 C CA . ILE A 1 368 ? 25.655 -16.999 -18.196 1.00 91.12 368 ILE A CA 1
ATOM 2905 C C . ILE A 1 368 ? 25.343 -16.698 -19.670 1.00 91.12 368 ILE A C 1
ATOM 2907 O O . ILE A 1 368 ? 24.620 -17.459 -20.319 1.00 91.12 368 ILE A O 1
ATOM 2911 N N . LEU A 1 369 ? 25.926 -15.635 -20.235 1.00 87.88 369 LEU A N 1
ATOM 2912 C CA . LEU A 1 369 ? 25.717 -15.257 -21.639 1.00 87.88 369 LEU A CA 1
ATOM 2913 C C . LEU A 1 369 ? 26.276 -16.294 -22.624 1.00 87.88 369 LEU A C 1
ATOM 2915 O O . LEU A 1 369 ? 25.627 -16.582 -23.630 1.00 87.88 369 LEU A O 1
ATOM 2919 N N . LYS A 1 370 ? 27.431 -16.907 -22.330 1.00 87.88 370 LYS A N 1
ATOM 2920 C CA . LYS A 1 370 ? 27.994 -18.007 -23.139 1.00 87.88 370 LYS A CA 1
ATOM 2921 C C . LYS A 1 370 ? 27.091 -19.242 -23.120 1.00 87.88 370 LYS A C 1
ATOM 2923 O O . LYS A 1 370 ? 26.686 -19.703 -24.183 1.00 87.88 370 LYS A O 1
ATOM 2928 N N . ASN A 1 371 ? 26.685 -19.700 -21.935 1.00 90.31 371 ASN A N 1
ATOM 2929 C CA . ASN A 1 371 ? 25.771 -20.834 -21.772 1.00 90.31 371 ASN A CA 1
ATOM 2930 C C . ASN A 1 371 ? 24.426 -20.586 -22.482 1.00 90.31 371 ASN A C 1
ATOM 2932 O O . ASN A 1 371 ? 23.897 -21.473 -23.151 1.00 90.31 371 ASN A O 1
ATOM 2936 N N . THR A 1 372 ? 23.899 -19.360 -22.387 1.00 87.94 372 THR A N 1
ATOM 2937 C CA . THR A 1 372 ? 22.661 -18.948 -23.066 1.00 87.94 372 THR A CA 1
ATOM 2938 C C . THR A 1 372 ? 22.824 -18.981 -24.586 1.00 87.94 372 THR A C 1
ATOM 2940 O O . THR A 1 372 ? 21.992 -19.562 -25.279 1.00 87.94 372 THR A O 1
ATOM 2943 N N . LYS A 1 373 ? 23.913 -18.406 -25.113 1.00 86.81 373 LYS A N 1
ATOM 2944 C CA . LYS A 1 373 ? 24.238 -18.403 -26.547 1.00 86.81 373 LYS A CA 1
ATOM 2945 C C . LYS A 1 373 ? 24.398 -19.823 -27.098 1.00 86.81 373 LYS A C 1
ATOM 2947 O O . LYS A 1 373 ? 23.871 -20.112 -28.168 1.00 86.81 373 LYS A O 1
ATOM 2952 N N . ASP A 1 374 ? 25.070 -20.720 -26.382 1.00 86.75 374 ASP A N 1
ATOM 2953 C CA . ASP A 1 374 ? 25.305 -22.092 -26.853 1.00 86.75 374 ASP A CA 1
ATOM 2954 C C . ASP A 1 374 ? 24.023 -22.959 -26.830 1.00 86.75 374 ASP A C 1
ATOM 2956 O O . ASP A 1 374 ? 23.933 -23.970 -27.534 1.00 86.75 374 ASP A O 1
ATOM 2960 N N . ALA A 1 375 ? 22.977 -22.523 -26.115 1.00 85.06 375 ALA A N 1
ATOM 2961 C CA . ALA A 1 375 ? 21.625 -23.077 -26.207 1.00 85.06 375 ALA A CA 1
ATOM 2962 C C . ALA A 1 375 ? 20.794 -22.527 -27.396 1.00 85.06 375 ALA A C 1
ATOM 2964 O O . ALA A 1 375 ? 19.769 -23.121 -27.751 1.00 85.06 375 ALA A O 1
ATOM 2965 N N . VAL A 1 376 ? 21.206 -21.428 -28.048 1.00 83.00 376 VAL A N 1
ATOM 2966 C CA . VAL A 1 376 ? 20.462 -20.801 -29.159 1.00 83.00 376 VAL A CA 1
ATOM 2967 C C . VAL A 1 376 ? 20.457 -21.687 -30.404 1.00 83.00 376 VAL A C 1
ATOM 2969 O O . VAL A 1 376 ? 21.494 -21.961 -31.006 1.00 83.00 376 VAL A O 1
ATOM 2972 N N . ARG A 1 377 ? 19.254 -22.059 -30.861 1.00 73.06 377 ARG A N 1
ATOM 2973 C CA . ARG A 1 377 ? 19.042 -22.782 -32.134 1.00 73.06 377 ARG A CA 1
ATOM 2974 C C . ARG A 1 377 ? 18.137 -22.060 -33.139 1.00 73.06 377 ARG A C 1
ATOM 2976 O O . ARG A 1 377 ? 18.201 -22.363 -34.324 1.00 73.06 377 ARG A O 1
ATOM 2983 N N . ASN A 1 378 ? 17.335 -21.093 -32.686 1.00 76.38 378 ASN A N 1
ATOM 2984 C CA . ASN A 1 378 ? 16.314 -20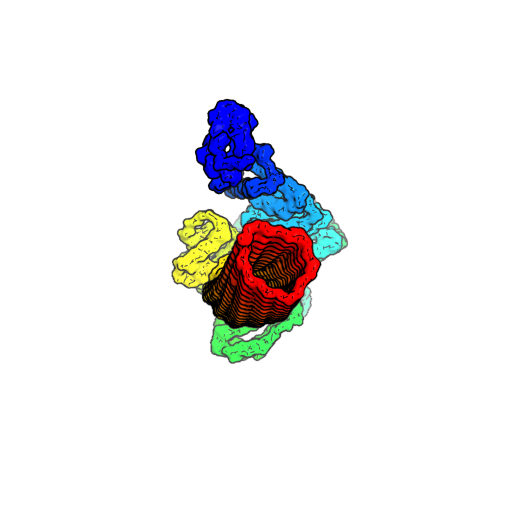.407 -33.490 1.00 76.38 378 ASN A CA 1
ATOM 2985 C C . ASN A 1 378 ? 16.564 -18.890 -33.559 1.00 76.38 378 ASN A C 1
ATOM 2987 O O . ASN A 1 378 ? 17.096 -18.304 -32.617 1.00 76.38 378 ASN A O 1
ATOM 2991 N N . SER A 1 379 ? 16.093 -18.226 -34.623 1.00 71.56 379 SER A N 1
ATOM 2992 C CA . SER A 1 379 ? 16.273 -16.771 -34.804 1.00 71.56 379 SER A CA 1
ATOM 2993 C C . SER A 1 379 ? 15.612 -15.916 -33.713 1.00 71.56 379 SER A C 1
ATOM 2995 O O . SER A 1 379 ? 16.110 -14.836 -33.415 1.00 71.56 379 SER A O 1
ATOM 2997 N N . VAL A 1 380 ? 14.521 -16.387 -33.095 1.00 82.38 380 VAL A N 1
ATOM 2998 C CA . VAL A 1 380 ? 13.895 -15.702 -31.945 1.00 82.38 380 VAL A CA 1
ATOM 2999 C C . VAL A 1 380 ? 14.826 -15.743 -30.731 1.00 82.38 380 VAL A C 1
ATOM 3001 O O . VAL A 1 380 ? 15.035 -14.729 -30.075 1.00 82.38 380 VAL A O 1
ATOM 3004 N N . CYS A 1 381 ? 15.453 -16.895 -30.477 1.00 83.62 381 CYS A N 1
ATOM 3005 C CA . CYS A 1 381 ? 16.422 -17.063 -29.397 1.00 83.62 381 CYS A CA 1
ATOM 3006 C C . CYS A 1 381 ? 17.684 -16.212 -29.629 1.00 83.62 381 CYS A C 1
ATOM 3008 O O . CYS A 1 381 ? 18.206 -15.656 -28.674 1.00 83.62 381 CYS A O 1
ATOM 3010 N N . HIS A 1 382 ? 18.129 -16.034 -30.882 1.00 83.69 382 HIS A N 1
ATOM 3011 C CA . HIS A 1 382 ? 19.207 -15.091 -31.214 1.00 83.69 382 HIS A CA 1
ATOM 3012 C C . HIS A 1 382 ? 18.851 -13.659 -30.782 1.00 83.69 382 HIS A C 1
ATOM 3014 O O . HIS A 1 382 ? 19.620 -13.037 -30.051 1.00 83.69 382 HIS A O 1
ATOM 3020 N N . SER A 1 383 ? 17.680 -13.141 -31.179 1.00 84.69 383 SER A N 1
ATOM 3021 C CA . SER A 1 383 ? 17.230 -11.812 -30.735 1.00 84.69 383 SER A CA 1
ATOM 3022 C C . SER A 1 383 ? 17.096 -11.727 -29.212 1.00 84.69 383 SER A C 1
ATOM 3024 O O . SER A 1 383 ? 17.538 -10.742 -28.631 1.00 84.69 383 SER A O 1
ATOM 3026 N N . ALA A 1 384 ? 16.571 -12.766 -28.554 1.00 88.00 384 ALA A N 1
ATOM 3027 C CA . ALA A 1 384 ? 16.438 -12.808 -27.097 1.00 88.00 384 ALA A CA 1
ATOM 3028 C C . ALA A 1 384 ? 17.796 -12.757 -26.369 1.00 88.00 384 ALA A C 1
ATOM 3030 O O . ALA A 1 384 ? 17.940 -12.003 -25.413 1.00 88.00 384 ALA A O 1
ATOM 3031 N N . THR A 1 385 ? 18.815 -13.492 -26.831 1.00 88.69 385 THR A N 1
ATOM 3032 C CA . THR A 1 385 ? 20.170 -13.439 -26.250 1.00 88.69 385 THR A CA 1
ATOM 3033 C C . THR A 1 385 ? 20.832 -12.078 -26.461 1.00 88.69 385 THR A C 1
ATOM 3035 O O . THR A 1 385 ? 21.501 -11.583 -25.558 1.00 88.69 385 THR A O 1
ATOM 3038 N N . VAL A 1 386 ? 20.623 -11.438 -27.616 1.00 87.25 386 VAL A N 1
ATOM 3039 C CA . VAL A 1 386 ? 21.150 -10.090 -27.883 1.00 87.25 386 VAL A CA 1
ATOM 3040 C C . VAL A 1 386 ? 20.437 -9.026 -27.032 1.00 87.25 386 VAL A C 1
ATOM 3042 O O . VAL A 1 386 ? 21.103 -8.169 -26.455 1.00 87.25 386 VAL A O 1
ATOM 3045 N N . MET A 1 387 ? 19.114 -9.127 -26.858 1.00 89.06 387 MET A N 1
ATOM 3046 C CA . MET A 1 387 ? 18.347 -8.285 -25.928 1.00 89.06 387 MET A CA 1
ATOM 3047 C C . MET A 1 387 ? 18.808 -8.477 -24.475 1.00 89.06 387 MET A C 1
ATOM 3049 O O . MET A 1 387 ? 19.105 -7.492 -23.801 1.00 89.06 387 MET A O 1
ATOM 3053 N N . ALA A 1 388 ? 18.951 -9.724 -24.011 1.00 90.44 388 ALA A N 1
ATOM 3054 C CA . ALA A 1 388 ? 19.428 -10.040 -22.663 1.00 90.44 388 ALA A CA 1
ATOM 3055 C C . ALA A 1 388 ? 20.831 -9.470 -22.402 1.00 90.44 388 ALA A C 1
ATOM 3057 O O . ALA A 1 388 ? 21.039 -8.802 -21.393 1.00 90.44 388 ALA A O 1
ATOM 3058 N N . ASN A 1 389 ? 21.760 -9.642 -23.350 1.00 89.88 389 ASN A N 1
ATOM 3059 C CA . ASN A 1 389 ? 23.072 -8.997 -23.314 1.00 89.88 389 ASN A CA 1
ATOM 3060 C C . ASN A 1 389 ? 22.948 -7.469 -23.188 1.00 89.88 389 ASN A C 1
ATOM 3062 O O . ASN A 1 389 ? 23.631 -6.869 -22.366 1.00 89.88 389 ASN A O 1
ATOM 3066 N N . SER A 1 390 ? 22.061 -6.837 -23.963 1.00 89.00 390 SER A N 1
ATOM 3067 C CA . SER A 1 390 ? 21.903 -5.379 -23.933 1.00 89.00 390 SER A CA 1
ATOM 3068 C C . SER A 1 390 ? 21.314 -4.839 -22.628 1.00 89.00 390 SER A C 1
ATOM 3070 O O . SER A 1 390 ? 21.747 -3.787 -22.172 1.00 89.00 390 SER A O 1
ATOM 3072 N N . PHE A 1 391 ? 20.408 -5.578 -21.978 1.00 91.19 391 PHE A N 1
ATOM 3073 C CA . PHE A 1 391 ? 19.891 -5.208 -20.659 1.00 91.19 391 PHE A CA 1
ATOM 3074 C C . PHE A 1 391 ? 20.924 -5.447 -19.551 1.00 91.19 391 PHE A C 1
ATOM 3076 O O . PHE A 1 391 ? 21.120 -4.568 -18.717 1.00 91.19 391 PHE A O 1
ATOM 3083 N N . MET A 1 392 ? 21.646 -6.576 -19.577 1.00 90.00 392 MET A N 1
ATOM 3084 C CA . MET A 1 392 ? 22.743 -6.849 -18.633 1.00 90.00 392 MET A CA 1
ATOM 3085 C C . MET A 1 392 ? 23.853 -5.789 -18.710 1.00 90.00 392 MET A C 1
ATOM 3087 O O . MET A 1 392 ? 24.428 -5.429 -17.688 1.00 90.00 392 MET A O 1
ATOM 3091 N N . HIS A 1 393 ? 24.137 -5.275 -19.909 1.00 89.62 393 HIS A N 1
ATOM 3092 C CA . HIS A 1 393 ? 25.188 -4.289 -20.167 1.00 89.62 393 HIS A CA 1
ATOM 3093 C C . HIS A 1 393 ? 24.693 -2.847 -20.344 1.00 89.62 393 HIS A C 1
ATOM 3095 O O . HIS A 1 393 ? 25.466 -2.006 -20.814 1.00 89.62 393 HIS A O 1
ATOM 3101 N N . CYS A 1 394 ? 23.448 -2.545 -19.965 1.00 90.12 394 CYS A N 1
ATOM 3102 C CA . CYS A 1 394 ? 22.832 -1.232 -20.161 1.00 90.12 394 CYS A CA 1
ATOM 3103 C C . CYS A 1 394 ? 23.712 -0.101 -19.597 1.00 90.12 394 CYS A C 1
ATOM 3105 O O . CYS A 1 394 ? 24.070 -0.106 -18.420 1.00 90.12 394 CYS A O 1
ATOM 3107 N N . GLY A 1 395 ? 24.114 0.844 -20.451 1.00 85.25 395 GLY A N 1
ATOM 3108 C CA . GLY A 1 395 ? 24.987 1.963 -20.082 1.00 85.25 395 GLY A CA 1
ATOM 3109 C C . GLY A 1 395 ? 26.406 1.596 -19.613 1.00 85.25 395 GLY A C 1
ATOM 3110 O O . GLY A 1 395 ? 27.100 2.470 -19.104 1.00 85.25 395 GLY A O 1
ATOM 3111 N N . THR A 1 396 ? 26.868 0.348 -19.770 1.00 87.62 396 THR A N 1
ATOM 3112 C CA . THR A 1 396 ? 28.219 -0.082 -19.331 1.00 87.62 396 THR A CA 1
ATOM 3113 C C . THR A 1 396 ? 29.313 0.087 -20.390 1.00 87.62 396 THR A C 1
ATOM 3115 O O . THR A 1 396 ? 30.472 -0.191 -20.093 1.00 87.62 396 THR A O 1
ATOM 3118 N N . THR A 1 397 ? 28.948 0.442 -21.632 1.00 86.06 397 THR A N 1
ATOM 3119 C CA . THR A 1 397 ? 29.809 0.471 -22.839 1.00 86.06 397 THR A CA 1
ATOM 3120 C C . THR A 1 397 ? 30.600 -0.817 -23.127 1.00 86.06 397 THR A C 1
ATOM 3122 O O . THR A 1 397 ? 31.509 -0.824 -23.953 1.00 86.06 397 THR A O 1
ATOM 3125 N N . CYS A 1 398 ? 30.241 -1.942 -22.501 1.00 84.25 398 CYS A N 1
ATOM 3126 C CA . CYS A 1 398 ? 30.901 -3.226 -22.712 1.00 84.25 398 CYS A CA 1
ATOM 3127 C C . CYS A 1 398 ? 30.210 -4.027 -23.828 1.00 84.25 398 CYS A C 1
ATOM 3129 O O . CYS A 1 398 ? 29.266 -4.776 -23.588 1.00 84.25 398 CYS A O 1
ATOM 3131 N N . ASP A 1 399 ? 30.696 -3.903 -25.064 1.00 84.38 399 ASP A N 1
ATOM 3132 C CA . ASP A 1 399 ? 30.262 -4.716 -26.212 1.00 84.38 399 ASP A CA 1
ATOM 3133 C C . ASP A 1 399 ? 31.163 -5.939 -26.473 1.00 84.38 399 ASP A C 1
ATOM 3135 O O . ASP A 1 399 ? 31.078 -6.556 -27.537 1.00 84.38 399 ASP A O 1
ATOM 3139 N N . GLN A 1 400 ? 32.001 -6.333 -25.505 1.00 85.94 400 GLN A N 1
ATOM 3140 C CA . GLN A 1 400 ? 32.945 -7.453 -25.631 1.00 85.94 400 GLN A CA 1
ATOM 3141 C C . GLN A 1 400 ? 32.262 -8.741 -26.124 1.00 85.94 400 GLN A C 1
ATOM 3143 O O . GLN A 1 400 ? 32.760 -9.390 -27.042 1.00 85.94 400 GLN A O 1
ATOM 3148 N N . PHE A 1 401 ? 31.076 -9.067 -25.595 1.00 85.44 401 PHE A N 1
ATOM 3149 C CA . PHE A 1 401 ? 30.281 -10.212 -26.052 1.00 85.44 401 PHE A CA 1
ATOM 3150 C C . PHE A 1 401 ? 29.889 -10.118 -27.537 1.00 85.44 401 PHE A C 1
ATOM 3152 O O . PHE A 1 401 ? 29.874 -11.136 -28.227 1.00 85.44 401 PHE A O 1
ATOM 3159 N N . LEU A 1 402 ? 29.600 -8.923 -28.059 1.00 83.50 402 LEU A N 1
ATOM 3160 C CA . LEU A 1 402 ? 29.251 -8.727 -29.470 1.00 83.50 402 LEU A CA 1
ATOM 3161 C C . LEU A 1 402 ? 30.499 -8.809 -30.364 1.00 83.50 402 LEU A C 1
ATOM 3163 O O . LEU A 1 402 ? 30.450 -9.451 -31.414 1.00 83.50 402 LEU A O 1
ATOM 3167 N N . ARG A 1 403 ? 31.633 -8.244 -29.918 1.00 83.56 403 ARG A N 1
ATOM 3168 C CA . ARG A 1 403 ? 32.935 -8.324 -30.614 1.00 83.56 403 ARG A CA 1
ATOM 3169 C C . ARG A 1 403 ? 33.445 -9.762 -30.732 1.00 83.56 403 ARG A C 1
ATOM 3171 O O . ARG A 1 403 ? 33.838 -10.178 -31.819 1.00 83.56 403 ARG A O 1
ATOM 3178 N N . ASP A 1 404 ? 33.361 -10.540 -29.655 1.00 86.06 404 ASP A N 1
ATOM 3179 C CA . ASP A 1 404 ? 33.777 -11.951 -29.628 1.00 86.06 404 ASP A CA 1
ATOM 3180 C C . ASP A 1 404 ? 32.876 -12.871 -30.476 1.00 86.06 404 ASP A C 1
ATOM 3182 O O . ASP A 1 404 ? 33.243 -14.010 -30.764 1.00 86.06 404 ASP A O 1
ATOM 3186 N N . ASN A 1 405 ? 31.687 -12.404 -30.881 1.00 85.12 405 ASN A N 1
ATOM 3187 C CA . ASN A 1 405 ? 30.671 -13.213 -31.562 1.00 85.12 405 ASN A CA 1
ATOM 3188 C C . ASN A 1 405 ? 30.202 -12.619 -32.906 1.00 85.12 405 ASN A C 1
ATOM 3190 O O . ASN A 1 405 ? 29.112 -12.951 -33.379 1.00 85.12 405 ASN A O 1
ATOM 3194 N N . LEU A 1 406 ? 31.030 -11.801 -33.568 1.00 82.50 406 LEU A N 1
ATOM 3195 C CA . LEU A 1 406 ? 30.708 -11.172 -34.860 1.00 82.50 406 LEU A CA 1
ATOM 3196 C C . LEU A 1 406 ? 30.248 -12.173 -35.942 1.00 82.50 406 LEU A C 1
ATOM 3198 O O . LEU A 1 406 ? 29.267 -11.908 -36.630 1.00 82.50 406 LEU A O 1
ATOM 3202 N N . GLU A 1 407 ? 30.873 -13.352 -36.063 1.00 81.75 407 GLU A N 1
ATOM 3203 C CA . GLU A 1 407 ? 30.448 -14.398 -37.022 1.00 81.75 407 GLU A CA 1
ATOM 3204 C C . GLU A 1 407 ? 29.091 -15.050 -36.701 1.00 81.75 407 GLU A C 1
ATOM 3206 O O . GLU A 1 407 ? 28.484 -15.693 -37.564 1.00 81.75 407 GLU A O 1
ATOM 3211 N N . TRP A 1 408 ? 28.635 -14.956 -35.452 1.00 82.44 408 TRP A N 1
ATOM 3212 C CA . TRP A 1 408 ? 27.324 -15.437 -35.020 1.00 82.44 408 TRP A CA 1
ATOM 3213 C C . TRP A 1 408 ? 26.272 -14.353 -35.273 1.00 82.44 408 TRP A C 1
ATOM 3215 O O . TRP A 1 408 ? 25.261 -14.634 -35.913 1.00 82.44 408 TRP A O 1
ATOM 3225 N N . LEU A 1 409 ? 26.576 -13.104 -34.907 1.00 77.56 409 LEU A N 1
ATOM 3226 C CA . LEU A 1 409 ? 25.722 -11.937 -35.141 1.00 77.56 409 LEU A CA 1
ATOM 3227 C C . LEU A 1 409 ? 25.520 -11.646 -36.640 1.00 77.56 409 LEU A C 1
ATOM 3229 O O . LEU A 1 409 ? 24.421 -11.295 -37.060 1.00 77.56 409 LEU A O 1
ATOM 3233 N N . ALA A 1 410 ? 26.528 -11.898 -37.481 1.00 78.38 410 ALA A N 1
ATOM 3234 C CA . ALA A 1 410 ? 26.428 -11.804 -38.942 1.00 78.38 410 ALA A CA 1
ATOM 3235 C C . ALA A 1 410 ? 25.465 -12.829 -39.586 1.00 78.38 410 ALA A C 1
ATOM 3237 O O . ALA A 1 410 ? 25.184 -12.736 -40.780 1.00 78.38 410 ALA A O 1
ATOM 3238 N N . ARG A 1 411 ? 24.945 -13.805 -38.823 1.00 78.50 411 ARG A N 1
ATOM 3239 C CA . ARG A 1 411 ? 23.901 -14.749 -39.275 1.00 78.50 411 ARG A CA 1
ATOM 3240 C C . ARG A 1 411 ? 22.486 -14.214 -39.032 1.00 78.50 411 ARG A C 1
ATOM 3242 O O . ARG A 1 411 ? 21.521 -14.834 -39.478 1.00 78.50 411 ARG A O 1
ATOM 3249 N N . ALA A 1 412 ? 22.350 -13.084 -38.337 1.00 77.00 412 ALA A N 1
ATOM 3250 C CA . ALA A 1 412 ? 21.082 -12.393 -38.169 1.00 77.00 412 ALA A CA 1
ATOM 3251 C C . ALA A 1 412 ? 20.557 -11.887 -39.522 1.00 77.00 412 ALA A C 1
ATOM 3253 O O . ALA A 1 412 ? 21.293 -11.310 -40.320 1.00 77.00 412 ALA A O 1
ATOM 3254 N N . THR A 1 413 ? 19.261 -12.073 -39.774 1.00 77.88 413 THR A N 1
ATOM 3255 C CA . THR A 1 413 ? 18.599 -11.621 -41.006 1.00 77.88 413 THR A CA 1
ATOM 3256 C C . THR A 1 413 ? 17.407 -10.727 -40.686 1.00 77.88 413 THR A C 1
ATOM 3258 O O . THR A 1 413 ? 16.772 -10.867 -39.637 1.00 77.88 413 THR A O 1
ATOM 3261 N N . ASN A 1 414 ? 17.102 -9.797 -41.595 1.00 79.12 414 ASN A N 1
ATOM 3262 C CA . ASN A 1 414 ? 15.973 -8.867 -41.500 1.00 79.12 414 ASN A CA 1
ATOM 3263 C C . ASN A 1 414 ? 15.910 -8.189 -40.112 1.00 79.12 414 ASN A C 1
ATOM 3265 O O . ASN A 1 414 ? 16.896 -7.610 -39.652 1.00 79.12 414 ASN A O 1
ATOM 3269 N N . TRP A 1 415 ? 14.780 -8.311 -39.412 1.00 83.00 415 TRP A N 1
ATOM 3270 C CA . TRP A 1 415 ? 14.554 -7.730 -38.088 1.00 83.00 415 TRP A CA 1
ATOM 3271 C C . TRP A 1 415 ? 15.555 -8.171 -37.013 1.00 83.00 415 TRP A C 1
ATOM 3273 O O . TRP A 1 415 ? 15.852 -7.379 -36.129 1.00 83.00 415 TRP A O 1
ATOM 3283 N N . ALA A 1 416 ? 16.151 -9.367 -37.100 1.00 81.81 416 ALA A N 1
ATOM 3284 C CA . ALA A 1 416 ? 17.189 -9.767 -36.147 1.00 81.81 416 ALA A CA 1
ATOM 3285 C C . ALA A 1 416 ? 18.469 -8.921 -36.293 1.00 81.81 416 ALA A C 1
ATOM 3287 O O . ALA A 1 416 ? 19.147 -8.674 -35.297 1.00 81.81 416 ALA A O 1
ATOM 3288 N N . LYS A 1 417 ? 18.778 -8.426 -37.505 1.00 82.44 417 LYS A N 1
ATOM 3289 C CA . LYS A 1 417 ? 19.872 -7.465 -37.725 1.00 82.44 417 LYS A CA 1
ATOM 3290 C C . LYS A 1 417 ? 19.496 -6.080 -37.187 1.00 82.44 417 LYS A C 1
ATOM 3292 O O . LYS A 1 417 ? 20.302 -5.472 -36.494 1.00 82.44 417 LYS A O 1
ATOM 3297 N N . PHE A 1 418 ? 18.261 -5.625 -37.429 1.00 84.56 418 PHE A N 1
ATOM 3298 C CA . PHE A 1 418 ? 17.740 -4.368 -36.871 1.00 84.56 418 PHE A CA 1
ATOM 3299 C C . PHE A 1 418 ? 17.820 -4.356 -35.335 1.00 84.56 418 PHE A C 1
ATOM 3301 O O . PHE A 1 418 ? 18.376 -3.422 -34.764 1.00 84.56 418 PHE A O 1
ATOM 3308 N N . THR A 1 419 ? 17.349 -5.419 -34.669 1.00 85.38 419 THR A N 1
ATOM 3309 C CA . THR A 1 419 ? 17.485 -5.602 -33.214 1.00 85.38 419 THR A CA 1
ATOM 3310 C C . THR A 1 419 ? 18.948 -5.625 -32.776 1.00 85.38 419 THR A C 1
ATOM 3312 O O . THR A 1 419 ? 19.273 -5.021 -31.760 1.00 85.38 419 THR A O 1
ATOM 3315 N N . ALA A 1 420 ? 19.838 -6.291 -33.520 1.00 82.56 420 ALA A N 1
ATOM 3316 C CA . ALA A 1 420 ? 21.254 -6.351 -33.166 1.00 82.56 420 ALA A CA 1
ATOM 3317 C C . ALA A 1 420 ? 21.931 -4.973 -33.195 1.00 82.56 420 ALA A C 1
ATOM 3319 O O . ALA A 1 420 ? 22.636 -4.640 -32.246 1.00 82.56 420 ALA A O 1
ATOM 3320 N N . THR A 1 421 ? 21.664 -4.144 -34.209 1.00 83.50 421 THR A N 1
ATOM 3321 C CA . THR A 1 421 ? 22.135 -2.750 -34.229 1.00 83.50 421 THR A CA 1
ATOM 3322 C C . THR A 1 421 ? 21.485 -1.932 -33.111 1.00 83.50 421 THR A C 1
ATOM 3324 O O . THR A 1 421 ? 22.195 -1.363 -32.294 1.00 83.50 421 THR A O 1
ATOM 3327 N N . ALA A 1 422 ? 20.155 -1.968 -32.969 1.00 85.31 422 ALA A N 1
ATOM 3328 C CA . ALA A 1 422 ? 19.447 -1.232 -31.914 1.00 85.31 422 ALA A CA 1
ATOM 3329 C C . ALA A 1 422 ? 19.936 -1.567 -30.488 1.00 85.31 422 ALA A C 1
ATOM 3331 O O . ALA A 1 422 ? 19.958 -0.700 -29.617 1.00 85.31 422 ALA A O 1
ATOM 3332 N N . SER A 1 423 ? 20.366 -2.813 -30.254 1.00 85.31 423 SER A N 1
ATOM 3333 C CA . SER A 1 423 ? 20.906 -3.270 -28.967 1.00 85.31 423 SER A CA 1
ATOM 3334 C C . SER A 1 423 ? 22.217 -2.579 -28.567 1.00 85.31 423 SER A C 1
ATOM 3336 O O . SER A 1 423 ? 22.505 -2.477 -27.373 1.00 85.31 423 SER A O 1
ATOM 3338 N N . LEU A 1 424 ? 22.985 -2.056 -29.534 1.00 83.44 424 LEU A N 1
ATOM 3339 C CA . LEU A 1 424 ? 24.191 -1.278 -29.257 1.00 83.44 424 LEU A CA 1
ATOM 3340 C C . LEU A 1 424 ? 23.846 0.013 -28.515 1.00 83.44 424 LEU A C 1
ATOM 3342 O O . LEU A 1 424 ? 24.484 0.277 -27.504 1.00 83.44 424 LEU A O 1
ATOM 3346 N N . GLY A 1 425 ? 22.788 0.735 -28.902 1.00 81.62 425 GLY A N 1
ATOM 3347 C CA . GLY A 1 425 ? 22.379 1.991 -28.250 1.00 81.62 425 GLY A CA 1
ATOM 3348 C C . GLY A 1 425 ? 21.924 1.856 -26.791 1.00 81.62 425 GLY A C 1
ATOM 3349 O O . GLY A 1 425 ? 21.905 2.840 -26.056 1.00 81.62 425 GLY A O 1
ATOM 3350 N N . VAL A 1 426 ? 21.600 0.639 -26.341 1.00 86.50 426 VAL A N 1
ATOM 3351 C CA . VAL A 1 426 ? 21.316 0.340 -24.924 1.00 86.50 426 VAL A CA 1
ATOM 3352 C C . VAL A 1 426 ? 22.619 0.117 -24.141 1.00 86.50 426 VAL A C 1
ATOM 3354 O O . VAL A 1 426 ? 22.756 0.567 -23.006 1.00 86.50 426 VAL A O 1
ATOM 3357 N N . ILE A 1 427 ? 23.613 -0.538 -24.751 1.00 86.19 427 ILE A N 1
ATOM 3358 C CA . ILE A 1 427 ? 24.932 -0.812 -24.150 1.00 86.19 427 ILE A CA 1
ATOM 3359 C C . ILE A 1 427 ? 25.802 0.454 -24.139 1.00 86.19 427 ILE A C 1
ATOM 3361 O O . ILE A 1 427 ? 26.441 0.791 -23.140 1.00 86.19 427 ILE 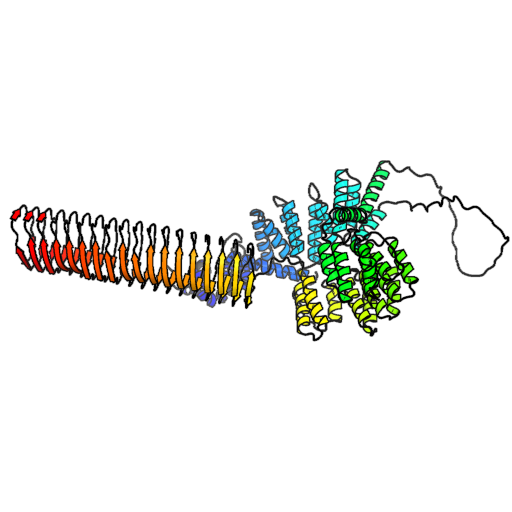A O 1
ATOM 3365 N N . HIS A 1 428 ? 25.832 1.146 -25.275 1.00 78.62 428 HIS A N 1
ATOM 3366 C CA . HIS A 1 428 ? 26.612 2.336 -25.565 1.00 78.62 428 HIS A CA 1
ATOM 3367 C C . HIS A 1 428 ? 25.725 3.569 -25.501 1.00 78.62 428 HIS A C 1
ATOM 3369 O O . HIS A 1 428 ? 25.192 4.002 -26.514 1.00 78.62 428 HIS A O 1
ATOM 3375 N N . LYS A 1 429 ? 25.652 4.221 -24.336 1.00 62.72 429 LYS A N 1
ATOM 3376 C CA . LYS A 1 429 ? 24.980 5.526 -24.211 1.00 62.72 429 LYS A CA 1
ATOM 3377 C C . LYS A 1 429 ? 25.785 6.698 -24.827 1.00 62.72 429 LYS A C 1
ATOM 3379 O O . LYS A 1 429 ? 25.522 7.846 -24.492 1.00 62.72 429 LYS A O 1
ATOM 3384 N N . ILE A 1 430 ? 26.773 6.423 -25.696 1.00 48.81 430 ILE A N 1
ATOM 3385 C CA . ILE A 1 430 ? 27.536 7.395 -26.510 1.00 48.81 430 ILE A CA 1
ATOM 3386 C C . ILE A 1 430 ? 28.079 6.700 -27.788 1.00 48.81 430 ILE A C 1
ATOM 3388 O O . ILE A 1 430 ? 29.021 5.917 -27.682 1.00 48.81 430 ILE A O 1
ATOM 3392 N N . LEU A 1 431 ? 27.558 7.072 -28.974 1.00 48.81 431 LEU A N 1
ATOM 3393 C CA . LEU A 1 431 ? 27.956 6.636 -30.343 1.00 48.81 431 LEU A CA 1
ATOM 3394 C C . LEU A 1 431 ? 27.864 5.108 -30.645 1.00 48.81 431 LEU A C 1
ATOM 3396 O O . LEU A 1 431 ? 27.949 4.284 -29.747 1.00 48.81 431 LEU A O 1
ATOM 3400 N N . VAL A 1 432 ? 27.671 4.649 -31.896 1.00 42.81 432 VAL A N 1
ATOM 3401 C CA . VAL A 1 432 ? 28.130 5.172 -33.210 1.00 42.81 432 VAL A CA 1
ATOM 3402 C C . VAL A 1 432 ? 27.005 5.188 -34.261 1.00 42.81 432 VAL A C 1
ATOM 3404 O O . VAL A 1 432 ? 26.206 4.267 -34.345 1.00 42.81 432 VAL A O 1
ATOM 3407 N N . ALA A 1 433 ? 26.979 6.200 -35.136 1.00 46.50 433 ALA A N 1
ATOM 3408 C CA . ALA A 1 433 ? 25.976 6.299 -36.200 1.00 46.50 433 ALA A CA 1
ATOM 3409 C C . ALA A 1 433 ? 26.188 5.287 -37.351 1.00 46.50 433 ALA A C 1
ATOM 3411 O O . ALA A 1 433 ? 27.197 5.336 -38.058 1.00 46.50 433 ALA A O 1
ATOM 3412 N N . TYR A 1 434 ? 25.178 4.448 -37.609 1.00 50.59 434 TYR A N 1
ATOM 3413 C CA . TYR A 1 434 ? 25.044 3.642 -38.829 1.00 50.59 434 TYR A CA 1
ATOM 3414 C C . TYR A 1 434 ? 23.875 4.143 -39.690 1.00 50.59 434 TYR A C 1
ATOM 3416 O O . TYR A 1 434 ? 22.785 4.390 -39.185 1.00 50.59 434 TYR A O 1
ATOM 3424 N N . SER A 1 435 ? 24.073 4.218 -41.012 1.00 53.12 435 SER A N 1
ATOM 3425 C CA . SER A 1 435 ? 23.064 4.678 -41.993 1.00 53.12 435 SER A CA 1
ATOM 3426 C C . SER A 1 435 ? 21.969 3.632 -42.314 1.00 53.12 435 SER A C 1
ATOM 3428 O O . SER A 1 435 ? 21.154 3.817 -43.214 1.00 53.12 435 SER A O 1
ATOM 3430 N N . GLU A 1 436 ? 21.923 2.521 -41.575 1.00 71.12 436 GLU A N 1
ATOM 3431 C CA . GLU A 1 436 ? 20.823 1.551 -41.631 1.00 71.12 436 GLU A CA 1
ATOM 3432 C C . GLU A 1 436 ? 19.775 1.864 -40.554 1.00 71.12 436 GLU A C 1
ATOM 3434 O O . GLU A 1 436 ? 20.103 2.415 -39.507 1.00 71.12 436 GLU A O 1
ATOM 3439 N N . GLY A 1 437 ? 18.515 1.464 -40.760 1.00 76.00 437 GLY A N 1
ATOM 3440 C CA . GLY A 1 437 ? 17.407 1.847 -39.870 1.00 76.00 437 GLY A CA 1
ATOM 3441 C C . GLY A 1 437 ? 17.604 1.508 -38.387 1.00 76.00 437 GLY A C 1
ATOM 3442 O O . GLY A 1 437 ? 17.202 2.287 -37.527 1.00 76.00 437 GLY A O 1
ATOM 3443 N N . GLY A 1 438 ? 18.283 0.399 -38.075 1.00 81.31 438 GLY A N 1
ATOM 3444 C CA . GLY A 1 438 ? 18.617 0.049 -36.690 1.00 81.31 438 GLY A CA 1
ATOM 3445 C C . GLY A 1 438 ? 19.549 1.062 -36.010 1.00 81.31 438 GLY A C 1
ATOM 3446 O O . GLY A 1 438 ? 19.432 1.256 -34.807 1.00 81.31 438 GLY A O 1
ATOM 3447 N N . GLY A 1 439 ? 20.411 1.742 -36.778 1.00 83.56 439 GLY A N 1
ATOM 3448 C CA . GLY A 1 439 ? 21.352 2.762 -36.301 1.00 83.56 439 GLY A CA 1
ATOM 3449 C C . GLY A 1 439 ? 20.689 4.104 -35.974 1.00 83.56 439 GLY A C 1
ATOM 3450 O O . GLY A 1 439 ? 21.074 4.773 -35.019 1.00 83.56 439 GLY A O 1
ATOM 3451 N N . LEU A 1 440 ? 19.638 4.481 -36.714 1.00 87.00 440 LEU A N 1
ATOM 3452 C CA . LEU A 1 440 ? 18.823 5.657 -36.373 1.00 87.00 440 LEU A CA 1
ATOM 3453 C C . LEU A 1 440 ? 18.005 5.425 -35.092 1.00 87.00 440 LEU A C 1
ATOM 3455 O O . LEU A 1 440 ? 17.834 6.346 -34.294 1.00 87.00 440 LEU A O 1
ATOM 3459 N N . TYR A 1 441 ? 17.538 4.191 -34.873 1.00 89.44 441 TYR A N 1
ATOM 3460 C CA . TYR A 1 441 ? 16.837 3.819 -33.643 1.00 89.44 441 TYR A CA 1
ATOM 3461 C C . TYR A 1 441 ? 17.794 3.704 -32.442 1.00 89.44 441 TYR A C 1
ATOM 3463 O O . TYR A 1 441 ? 17.488 4.235 -31.379 1.00 89.44 441 TYR A O 1
ATOM 3471 N N . GLU A 1 442 ? 18.982 3.116 -32.631 1.00 87.88 442 GLU A N 1
ATOM 3472 C CA . GLU A 1 442 ? 20.115 3.167 -31.688 1.00 87.88 442 GLU A CA 1
ATOM 3473 C C . GLU A 1 442 ? 20.407 4.609 -31.244 1.00 87.88 442 GLU A C 1
ATOM 3475 O O . GLU A 1 442 ? 20.390 4.893 -30.048 1.00 87.88 442 GLU A O 1
ATOM 3480 N N . LEU A 1 443 ? 20.574 5.547 -32.182 1.00 86.12 443 LEU A N 1
ATOM 3481 C CA . LEU A 1 443 ? 20.874 6.944 -31.859 1.00 86.12 443 LEU A CA 1
ATOM 3482 C C . LEU A 1 443 ? 19.754 7.629 -31.049 1.00 86.12 443 LEU A C 1
ATOM 3484 O O . LEU A 1 443 ? 20.039 8.430 -30.157 1.00 86.12 443 LEU A O 1
ATOM 3488 N N . GLY A 1 444 ? 18.489 7.292 -31.314 1.00 87.25 444 GLY A N 1
ATOM 3489 C CA . GLY A 1 444 ? 17.349 7.787 -30.536 1.00 87.25 444 GLY A CA 1
ATOM 3490 C C . GLY A 1 444 ? 17.195 7.149 -29.151 1.00 87.25 444 GLY A C 1
ATOM 3491 O O . GLY A 1 444 ? 16.752 7.826 -28.228 1.00 87.25 444 GLY A O 1
ATOM 3492 N N . LEU A 1 445 ? 17.602 5.886 -28.973 1.00 88.31 445 LEU A N 1
ATOM 3493 C CA . LEU A 1 445 ? 17.682 5.234 -27.656 1.00 88.31 445 LEU A CA 1
ATOM 3494 C C . LEU A 1 445 ? 18.759 5.884 -26.776 1.00 88.31 445 LEU A C 1
ATOM 3496 O O . LEU A 1 445 ? 18.527 6.111 -25.590 1.00 88.31 445 LEU A O 1
ATOM 3500 N N . ILE A 1 446 ? 19.906 6.239 -27.365 1.00 86.06 446 ILE A N 1
ATOM 3501 C CA . ILE A 1 446 ? 20.996 6.938 -26.669 1.00 86.06 446 ILE A CA 1
ATOM 3502 C C . ILE A 1 446 ? 20.533 8.311 -26.161 1.00 86.06 446 ILE A C 1
ATOM 3504 O O . ILE A 1 446 ? 20.752 8.651 -24.996 1.00 86.06 446 ILE A O 1
ATOM 3508 N N . HIS A 1 447 ? 19.874 9.083 -27.031 1.00 85.69 447 HIS A N 1
ATOM 3509 C CA . HIS A 1 447 ? 19.456 10.464 -26.772 1.00 85.69 447 HIS A CA 1
ATOM 3510 C C . HIS A 1 447 ? 17.982 10.602 -26.357 1.00 85.69 447 HIS A C 1
ATOM 3512 O O . HIS A 1 447 ? 17.397 11.676 -26.503 1.00 85.69 447 HIS A O 1
ATOM 3518 N N . ALA A 1 448 ? 17.378 9.545 -25.805 1.00 86.38 448 ALA A N 1
ATOM 3519 C CA . ALA A 1 448 ? 16.009 9.579 -25.291 1.00 86.38 448 ALA A CA 1
ATOM 3520 C C . ALA A 1 448 ? 15.835 10.703 -24.248 1.00 86.38 448 ALA A C 1
ATOM 3522 O O . ALA A 1 448 ? 16.669 10.864 -23.351 1.00 86.38 448 ALA A O 1
ATOM 3523 N N . ASN A 1 449 ? 14.781 11.514 -24.401 1.00 81.19 449 ASN A N 1
ATOM 3524 C CA . ASN A 1 449 ? 14.525 12.795 -23.708 1.00 81.19 449 ASN A CA 1
ATOM 3525 C C . ASN A 1 449 ? 15.577 13.914 -23.930 1.00 81.19 449 ASN A C 1
ATOM 3527 O O . ASN A 1 449 ? 15.264 15.088 -23.734 1.00 81.19 449 ASN A O 1
ATOM 3531 N N . HIS A 1 450 ? 16.795 13.589 -24.372 1.00 80.69 450 HIS A N 1
ATOM 3532 C CA . HIS A 1 450 ? 17.972 14.469 -24.452 1.00 80.69 450 HIS A CA 1
ATOM 3533 C C . HIS A 1 450 ? 18.338 14.800 -25.906 1.00 80.69 450 HIS A C 1
ATOM 3535 O O . HIS A 1 450 ? 19.506 14.810 -26.297 1.00 80.69 450 HIS A O 1
ATOM 3541 N N . GLY A 1 451 ? 17.317 15.025 -26.735 1.00 68.44 451 GLY A N 1
ATOM 3542 C CA . GLY A 1 451 ? 17.456 14.990 -28.185 1.00 68.44 451 GLY A CA 1
ATOM 3543 C C . GLY A 1 451 ? 18.331 16.074 -28.818 1.00 68.44 451 GLY A C 1
ATOM 3544 O O . GLY A 1 451 ? 18.905 15.816 -29.871 1.00 68.44 451 GLY A O 1
ATOM 3545 N N . GLY A 1 452 ? 18.442 17.264 -28.211 1.00 79.44 452 GLY A N 1
ATOM 3546 C CA . GLY A 1 452 ? 19.353 18.345 -28.630 1.00 79.44 452 GLY A CA 1
ATOM 3547 C C . GLY A 1 452 ? 19.461 18.567 -30.151 1.00 79.44 452 GLY A C 1
ATOM 3548 O O . GLY A 1 452 ? 18.467 18.508 -30.879 1.00 79.44 452 GLY A O 1
ATOM 3549 N N . GLU A 1 453 ? 20.692 18.765 -30.630 1.00 79.94 453 GLU A N 1
ATOM 3550 C CA . GLU A 1 453 ? 21.049 18.859 -32.061 1.00 79.94 453 GLU A CA 1
ATOM 3551 C C . GLU A 1 453 ? 20.724 17.569 -32.845 1.00 79.94 453 GLU A C 1
ATOM 3553 O O . GLU A 1 453 ? 20.489 17.586 -34.055 1.00 79.94 453 GLU A O 1
ATOM 3558 N N . ILE A 1 454 ? 20.662 16.427 -32.155 1.00 85.19 454 ILE A N 1
ATOM 3559 C CA . ILE A 1 454 ? 20.427 15.109 -32.752 1.00 85.19 454 ILE A CA 1
ATOM 3560 C C . ILE A 1 454 ? 18.970 14.937 -33.204 1.00 85.19 454 ILE A C 1
ATOM 3562 O O . ILE A 1 454 ? 18.725 14.200 -34.159 1.00 85.19 454 ILE A O 1
ATOM 3566 N N . THR A 1 455 ? 18.012 15.688 -32.642 1.00 87.19 455 THR A N 1
ATOM 3567 C CA . THR A 1 455 ? 16.656 15.779 -33.222 1.00 87.19 455 THR A CA 1
ATOM 3568 C C . THR A 1 455 ? 16.675 16.354 -34.632 1.00 87.19 455 THR A C 1
ATOM 3570 O O . THR A 1 455 ? 15.947 15.859 -35.487 1.00 87.19 455 THR A O 1
ATOM 3573 N N . GLU A 1 456 ? 17.533 17.335 -34.921 1.00 88.94 456 GLU A N 1
ATOM 3574 C CA . GLU A 1 456 ? 17.644 17.919 -36.261 1.00 88.94 456 GLU A CA 1
ATOM 3575 C C . GLU A 1 456 ? 18.364 16.972 -37.225 1.00 88.94 456 GLU A C 1
ATOM 3577 O O . GLU A 1 456 ? 17.935 16.809 -38.369 1.00 88.94 456 GLU A O 1
ATOM 3582 N N . TYR A 1 457 ? 19.403 16.271 -36.754 1.00 88.94 457 TYR A N 1
ATOM 3583 C CA . TYR A 1 457 ? 20.048 15.205 -37.524 1.00 88.94 457 TYR A CA 1
ATOM 3584 C C . TYR A 1 457 ? 19.054 14.094 -37.900 1.00 88.94 457 TYR A C 1
ATOM 3586 O O . TYR A 1 457 ? 18.913 13.775 -39.082 1.00 88.94 457 TYR A O 1
ATOM 3594 N N . LEU A 1 458 ? 18.319 13.549 -36.924 1.00 89.12 458 LEU A N 1
ATOM 3595 C CA . LEU A 1 458 ? 17.316 12.502 -37.142 1.00 89.12 458 LEU A CA 1
ATOM 3596 C C . LEU A 1 458 ? 16.160 12.988 -38.028 1.00 89.12 458 LEU A C 1
ATOM 3598 O O . LEU A 1 458 ? 15.730 12.252 -38.913 1.00 89.12 458 LEU A O 1
ATOM 3602 N N . LEU A 1 459 ? 15.697 14.232 -37.859 1.00 90.19 459 LEU A N 1
ATOM 3603 C CA . LEU A 1 459 ? 14.660 14.840 -38.699 1.00 90.19 459 LEU A CA 1
ATOM 3604 C C . LEU A 1 459 ? 15.103 14.963 -40.166 1.00 90.19 459 LEU A C 1
ATOM 3606 O O . LEU A 1 459 ? 14.307 14.708 -41.068 1.00 90.19 459 LEU A O 1
ATOM 3610 N N . ASN A 1 460 ? 16.363 15.327 -40.414 1.00 89.81 460 ASN A N 1
ATOM 3611 C CA . ASN A 1 460 ? 16.912 15.421 -41.767 1.00 89.81 460 ASN A CA 1
ATOM 3612 C C . ASN A 1 460 ? 17.146 14.028 -42.380 1.00 89.81 460 ASN A C 1
ATOM 3614 O O . ASN A 1 460 ? 16.698 13.779 -43.496 1.00 89.81 460 ASN A O 1
ATOM 3618 N N . GLN A 1 461 ? 17.720 13.078 -41.630 1.00 87.94 461 GLN A N 1
ATOM 3619 C CA . GLN A 1 461 ? 17.836 11.682 -42.079 1.00 87.94 461 GLN A CA 1
ATOM 3620 C C . GLN A 1 461 ? 16.468 11.048 -42.386 1.00 87.94 461 GLN A C 1
ATOM 3622 O O . GLN A 1 461 ? 16.359 10.259 -43.321 1.00 87.94 461 GLN A O 1
ATOM 3627 N N . LEU A 1 462 ? 15.412 11.409 -41.646 1.00 88.38 462 LEU A N 1
ATOM 3628 C CA . LEU A 1 462 ? 14.050 10.925 -41.883 1.00 88.38 462 LEU A CA 1
ATOM 3629 C C . LEU A 1 462 ? 13.393 11.546 -43.130 1.00 88.38 462 LEU A C 1
ATOM 3631 O O . LEU A 1 462 ? 12.575 10.884 -43.767 1.00 88.38 462 LEU A O 1
ATOM 3635 N N . LYS A 1 463 ? 13.761 12.779 -43.504 1.00 89.19 463 LYS A N 1
ATOM 3636 C CA . LYS A 1 463 ? 13.334 13.428 -44.759 1.00 89.19 463 LYS A CA 1
ATOM 3637 C C . LYS A 1 463 ? 14.003 12.804 -45.984 1.00 89.19 463 LYS A C 1
ATOM 3639 O O . LYS A 1 463 ? 13.334 12.571 -46.986 1.00 89.19 463 LYS A O 1
ATOM 3644 N N . ASP A 1 464 ? 15.287 12.469 -45.871 1.00 87.25 464 ASP A N 1
ATOM 3645 C CA . ASP A 1 464 ? 16.065 11.822 -46.937 1.00 87.25 464 ASP A CA 1
ATOM 3646 C C . ASP A 1 464 ? 15.840 10.290 -47.012 1.00 87.25 464 ASP A C 1
ATOM 3648 O O . ASP A 1 464 ? 16.341 9.615 -47.917 1.00 87.25 464 ASP A O 1
ATOM 3652 N N . ALA A 1 465 ? 15.080 9.708 -46.073 1.00 85.38 465 ALA A N 1
ATOM 3653 C CA . ALA A 1 465 ? 14.900 8.263 -45.936 1.00 85.38 465 ALA A CA 1
ATOM 3654 C C . ALA A 1 465 ? 14.134 7.631 -47.116 1.00 85.38 465 ALA A C 1
ATOM 3656 O O . ALA A 1 465 ? 12.915 7.762 -47.270 1.00 85.38 465 ALA A O 1
ATOM 3657 N N . SER A 1 466 ? 14.850 6.847 -47.921 1.00 78.31 466 SER A N 1
ATOM 3658 C CA . SER A 1 466 ? 14.332 6.193 -49.129 1.00 78.31 466 SER A CA 1
ATOM 3659 C C . SER A 1 466 ? 13.715 4.806 -48.911 1.00 78.31 466 SER A C 1
ATOM 3661 O O . SER A 1 466 ? 12.991 4.342 -49.788 1.00 78.31 466 SER A O 1
ATOM 3663 N N . THR A 1 467 ? 13.975 4.146 -47.774 1.00 84.81 467 THR A N 1
ATOM 3664 C CA . THR A 1 467 ? 13.507 2.773 -47.494 1.00 84.81 467 THR A CA 1
ATOM 3665 C C . THR A 1 467 ? 12.734 2.670 -46.185 1.00 84.81 467 THR A C 1
ATOM 3667 O O . THR A 1 467 ? 13.054 3.334 -45.198 1.00 84.81 467 THR A O 1
ATOM 3670 N N . ASP A 1 468 ? 11.749 1.778 -46.165 1.00 84.69 468 ASP A N 1
ATOM 3671 C CA . ASP A 1 468 ? 10.765 1.632 -45.084 1.00 84.69 468 ASP A CA 1
ATOM 3672 C C . ASP A 1 468 ? 11.419 1.227 -43.753 1.00 84.69 468 ASP A C 1
ATOM 3674 O O . ASP A 1 468 ? 11.059 1.727 -42.693 1.00 84.69 468 ASP A O 1
ATOM 3678 N N . MET A 1 469 ? 12.472 0.398 -43.793 1.00 83.81 469 MET A N 1
ATOM 3679 C CA . MET A 1 469 ? 13.253 0.043 -42.598 1.00 83.81 469 MET A CA 1
ATOM 3680 C C . MET A 1 469 ? 14.006 1.253 -42.013 1.00 83.81 469 MET A C 1
ATOM 3682 O O . MET A 1 469 ? 14.132 1.363 -40.792 1.00 83.81 469 MET A O 1
ATOM 3686 N N . VAL A 1 470 ? 14.495 2.166 -42.862 1.00 87.06 470 VAL A N 1
ATOM 3687 C CA . VAL A 1 470 ? 15.153 3.410 -42.425 1.00 87.06 470 VAL A CA 1
ATOM 3688 C C . VAL A 1 470 ? 14.119 4.407 -41.901 1.00 87.06 470 VAL A C 1
ATOM 3690 O O . VAL A 1 470 ? 14.354 4.998 -40.850 1.00 87.06 470 VAL A O 1
ATOM 3693 N N . ARG A 1 471 ? 12.947 4.534 -42.542 1.00 89.69 471 ARG A N 1
ATOM 3694 C CA . ARG A 1 471 ? 11.841 5.360 -42.022 1.00 89.69 471 ARG A CA 1
ATOM 3695 C C . ARG A 1 471 ? 11.314 4.844 -40.687 1.00 89.69 471 ARG A C 1
ATOM 3697 O O . ARG A 1 471 ? 11.148 5.637 -39.773 1.00 89.69 471 ARG A O 1
ATOM 3704 N N . HIS A 1 472 ? 11.118 3.536 -40.538 1.00 90.56 472 HIS A N 1
ATOM 3705 C CA . HIS A 1 472 ? 10.685 2.907 -39.289 1.00 90.56 472 HIS A CA 1
ATOM 3706 C C . HIS A 1 472 ? 11.645 3.226 -38.131 1.00 90.56 472 HIS A C 1
ATOM 3708 O O . HIS A 1 472 ? 11.227 3.770 -37.110 1.00 90.56 472 HIS A O 1
ATOM 3714 N N . GLY A 1 473 ? 12.946 2.966 -38.311 1.00 89.19 473 GLY A N 1
ATOM 3715 C CA . GLY A 1 473 ? 13.954 3.277 -37.294 1.00 89.19 473 GLY A CA 1
ATOM 3716 C C . GLY A 1 473 ? 14.139 4.778 -37.041 1.00 89.19 473 GLY A C 1
ATOM 3717 O O . GLY A 1 473 ? 14.299 5.187 -35.894 1.00 89.19 473 GLY A O 1
ATOM 3718 N N . GLY A 1 474 ? 14.051 5.606 -38.087 1.00 90.06 474 GLY A N 1
ATOM 3719 C CA . GLY A 1 474 ? 14.118 7.064 -37.986 1.00 90.06 474 GLY A CA 1
ATOM 3720 C C . GLY A 1 474 ? 12.915 7.679 -37.266 1.00 90.06 474 GLY A C 1
ATOM 3721 O O . GLY A 1 474 ? 13.110 8.538 -36.414 1.00 90.06 474 GLY A O 1
ATOM 3722 N N . CYS A 1 475 ? 11.691 7.207 -37.528 1.00 93.56 475 CYS A N 1
ATOM 3723 C CA . CYS A 1 475 ? 10.485 7.609 -36.798 1.00 93.56 475 CYS A CA 1
ATOM 3724 C C . CYS A 1 475 ? 10.605 7.268 -35.306 1.00 93.56 475 CYS A C 1
ATOM 3726 O O . CYS A 1 475 ? 10.429 8.154 -34.473 1.00 93.56 475 CYS A O 1
ATOM 3728 N N . LEU A 1 476 ? 10.953 6.019 -34.962 1.00 92.31 476 LEU A N 1
ATOM 3729 C CA . LEU A 1 476 ? 11.122 5.608 -33.561 1.00 92.31 476 LEU A CA 1
ATOM 3730 C C . LEU A 1 476 ? 12.240 6.398 -32.865 1.00 92.31 476 LEU A C 1
ATOM 3732 O O . LEU A 1 476 ? 12.044 6.890 -31.755 1.00 92.31 476 LEU A O 1
ATOM 3736 N N . GLY A 1 477 ? 13.395 6.552 -33.519 1.00 91.19 477 GLY A N 1
ATOM 3737 C CA . GLY A 1 477 ? 14.534 7.273 -32.955 1.00 91.19 477 GLY A CA 1
ATOM 3738 C C . GLY A 1 477 ? 14.245 8.760 -32.732 1.00 91.19 477 GLY A C 1
ATOM 3739 O O . GLY A 1 477 ? 14.538 9.295 -31.664 1.00 91.19 477 GLY A O 1
ATOM 3740 N N . LEU A 1 478 ? 13.604 9.419 -33.703 1.00 92.31 478 LEU A N 1
ATOM 3741 C CA . LEU A 1 478 ? 13.175 10.815 -33.594 1.00 92.31 478 LEU A CA 1
ATOM 3742 C C . LEU A 1 478 ? 12.100 10.997 -32.510 1.00 92.31 478 LEU A C 1
ATOM 3744 O O . LEU A 1 478 ? 12.159 11.966 -31.757 1.00 92.31 478 LEU A O 1
ATOM 3748 N N . GLY A 1 479 ? 11.163 10.050 -32.392 1.00 91.88 479 GLY A N 1
ATOM 3749 C CA . GLY A 1 479 ? 10.130 10.042 -31.353 1.00 91.88 479 GLY A CA 1
ATOM 3750 C C . GLY A 1 479 ? 10.689 9.927 -29.933 1.00 91.88 479 GLY A C 1
ATOM 3751 O O . GLY A 1 479 ? 10.211 10.624 -29.043 1.00 91.88 479 GLY A O 1
ATOM 3752 N N . LEU A 1 480 ? 11.730 9.111 -29.723 1.00 91.50 480 LEU A N 1
ATOM 3753 C CA . LEU A 1 480 ? 12.441 9.010 -28.440 1.00 91.50 480 LEU A CA 1
ATOM 3754 C C . LEU A 1 480 ? 13.270 10.265 -28.127 1.00 91.50 480 LEU A C 1
ATOM 3756 O O . LEU A 1 480 ? 13.224 10.777 -27.007 1.00 91.50 480 LEU A O 1
ATOM 3760 N N . ALA A 1 481 ? 14.004 10.789 -29.112 1.00 90.38 481 ALA A N 1
ATOM 3761 C CA . ALA A 1 481 ? 14.823 11.989 -28.939 1.00 90.38 481 ALA A CA 1
ATOM 3762 C C . ALA A 1 481 ? 13.973 13.241 -28.638 1.00 90.38 481 ALA A C 1
ATOM 3764 O O . ALA A 1 481 ? 14.385 14.103 -27.862 1.00 90.38 481 ALA A O 1
ATOM 3765 N N . ALA A 1 482 ? 12.775 13.332 -29.222 1.00 89.56 482 ALA A N 1
ATOM 3766 C CA . ALA A 1 482 ? 11.828 14.432 -29.036 1.00 89.56 482 ALA A CA 1
ATOM 3767 C C . ALA A 1 482 ? 10.664 14.104 -28.072 1.00 89.56 482 ALA A C 1
ATOM 3769 O O . ALA A 1 482 ? 9.653 14.816 -28.064 1.00 89.56 482 ALA A O 1
ATOM 3770 N N . MET A 1 483 ? 10.795 13.059 -27.250 1.00 90.19 483 MET A N 1
ATOM 3771 C CA . MET A 1 483 ? 9.772 12.619 -26.297 1.00 90.19 483 MET A CA 1
ATOM 3772 C C . MET A 1 483 ? 9.387 13.739 -25.311 1.00 90.19 483 MET A C 1
ATOM 3774 O O . MET A 1 483 ? 10.247 14.411 -24.743 1.00 90.19 483 MET A O 1
ATOM 3778 N N . GLY A 1 484 ? 8.083 13.980 -25.143 1.00 84.81 484 GLY A N 1
ATOM 3779 C CA . GLY A 1 484 ? 7.533 15.016 -24.254 1.00 84.81 484 GLY A CA 1
ATOM 3780 C C . GLY A 1 484 ? 7.806 16.476 -24.656 1.00 84.81 484 GLY A C 1
ATOM 3781 O O . GLY A 1 484 ? 7.453 17.382 -23.903 1.00 84.81 484 GLY A O 1
ATOM 3782 N N . THR A 1 485 ? 8.416 16.736 -25.820 1.00 84.88 485 THR A N 1
ATOM 3783 C CA . THR A 1 485 ? 8.805 18.101 -26.242 1.00 84.88 485 THR A CA 1
ATOM 3784 C C . THR A 1 485 ? 7.673 18.928 -26.856 1.00 84.88 485 THR A C 1
ATOM 3786 O O . THR A 1 485 ? 7.828 20.137 -27.011 1.00 84.88 485 THR A O 1
ATOM 3789 N N . ALA A 1 486 ? 6.553 18.303 -27.241 1.00 85.75 486 ALA A N 1
ATOM 3790 C CA . ALA A 1 486 ? 5.443 18.939 -27.961 1.00 85.75 486 ALA A CA 1
ATOM 3791 C C . ALA A 1 486 ? 5.846 19.656 -29.277 1.00 85.75 486 ALA A C 1
ATOM 3793 O O . ALA A 1 486 ? 5.163 20.579 -29.726 1.00 85.75 486 ALA A O 1
ATOM 3794 N N . ARG A 1 487 ? 6.954 19.245 -29.917 1.00 88.69 487 ARG A N 1
ATOM 3795 C CA . ARG A 1 487 ? 7.455 19.849 -31.166 1.00 88.69 487 ARG A CA 1
ATOM 3796 C C . ARG A 1 487 ? 6.540 19.571 -32.364 1.00 88.69 487 ARG A C 1
ATOM 3798 O O . ARG A 1 487 ? 6.523 18.472 -32.921 1.00 88.69 487 ARG A O 1
ATOM 3805 N N . GLN A 1 488 ? 5.822 20.608 -32.793 1.00 89.38 488 GLN A N 1
ATOM 3806 C CA . GLN A 1 488 ? 4.891 20.568 -33.924 1.00 89.38 488 GLN A CA 1
ATOM 3807 C C . GLN A 1 488 ? 5.577 20.247 -35.266 1.00 89.38 488 GLN A C 1
ATOM 3809 O O . GLN A 1 488 ? 5.019 19.516 -36.079 1.00 89.38 488 GLN A O 1
ATOM 3814 N N . ASP A 1 489 ? 6.804 20.728 -35.486 1.00 91.38 489 ASP A N 1
ATOM 3815 C CA . ASP A 1 489 ? 7.569 20.496 -36.720 1.00 91.38 489 ASP A CA 1
ATOM 3816 C C . ASP A 1 489 ? 7.962 19.019 -36.906 1.00 91.38 489 ASP A C 1
ATOM 3818 O O . ASP A 1 489 ? 7.955 18.489 -38.019 1.00 91.38 489 ASP A O 1
ATOM 3822 N N . ILE A 1 490 ? 8.247 18.333 -35.797 1.00 91.75 490 ILE A N 1
ATOM 3823 C CA . ILE A 1 490 ? 8.494 16.890 -35.769 1.00 91.75 490 ILE A CA 1
ATOM 3824 C C . ILE A 1 490 ? 7.177 16.123 -35.947 1.00 91.75 490 ILE A C 1
ATOM 3826 O O . ILE A 1 490 ? 7.122 15.179 -36.737 1.00 91.75 490 ILE A O 1
ATOM 3830 N N . TYR A 1 491 ? 6.104 16.547 -35.270 1.00 93.19 491 TYR A N 1
ATOM 3831 C CA . TYR A 1 491 ? 4.776 15.941 -35.408 1.00 93.19 491 TYR A CA 1
ATOM 3832 C C . TYR A 1 491 ? 4.269 15.965 -36.861 1.00 93.19 491 TYR A C 1
ATOM 3834 O O . TYR A 1 491 ? 3.798 14.944 -37.360 1.00 93.19 491 TYR A O 1
ATOM 3842 N N . GLU A 1 492 ? 4.429 17.080 -37.578 1.00 93.31 492 GLU A N 1
ATOM 3843 C CA . GLU A 1 492 ? 4.030 17.198 -38.987 1.00 93.31 492 GLU A CA 1
ATOM 3844 C C . GLU A 1 492 ? 4.847 16.284 -39.917 1.00 93.31 492 GLU A C 1
ATOM 3846 O O . GLU A 1 492 ? 4.280 15.662 -40.819 1.00 93.31 492 GLU A O 1
ATOM 3851 N N . GLN A 1 493 ? 6.151 16.111 -39.665 1.00 92.38 493 GLN A N 1
ATOM 3852 C CA . GLN A 1 493 ? 6.979 15.169 -40.428 1.00 92.38 493 GLN A CA 1
ATOM 3853 C C . GLN A 1 493 ? 6.584 13.703 -40.180 1.00 92.38 493 GLN A C 1
ATOM 3855 O O . GLN A 1 493 ? 6.597 12.890 -41.110 1.00 92.38 493 GLN A O 1
ATOM 3860 N N . LEU A 1 494 ? 6.212 13.356 -38.945 1.00 93.25 494 LEU A N 1
ATOM 3861 C CA . LEU A 1 494 ? 5.715 12.021 -38.603 1.00 93.25 494 LEU A CA 1
ATOM 3862 C C . LEU A 1 494 ? 4.322 11.774 -39.206 1.00 93.25 494 LEU A C 1
ATOM 3864 O O . LEU A 1 494 ? 4.091 10.711 -39.778 1.00 93.25 494 LEU A O 1
ATOM 3868 N N . LYS A 1 495 ? 3.433 12.776 -39.183 1.00 93.00 495 LYS A N 1
ATOM 3869 C CA . LYS A 1 495 ? 2.113 12.748 -39.835 1.00 93.00 495 LYS A CA 1
ATOM 3870 C C . LYS A 1 495 ? 2.221 12.550 -41.354 1.00 93.00 495 LYS A C 1
ATOM 3872 O O . LYS A 1 495 ? 1.464 11.768 -41.923 1.00 93.00 495 LYS A O 1
ATOM 3877 N N . PHE A 1 496 ? 3.201 13.177 -42.010 1.00 92.19 496 PHE A N 1
ATOM 3878 C CA . PHE A 1 496 ? 3.499 12.923 -43.426 1.00 92.19 496 PHE A CA 1
ATOM 3879 C C . PHE A 1 496 ? 3.931 11.470 -43.693 1.00 92.19 496 PHE A C 1
ATOM 3881 O O . PHE A 1 496 ? 3.533 10.888 -44.700 1.00 92.19 496 PHE A O 1
ATOM 3888 N N . ASN A 1 497 ? 4.712 10.865 -42.793 1.00 89.88 497 ASN A N 1
ATOM 3889 C CA . ASN A 1 497 ? 5.112 9.458 -42.906 1.00 89.88 497 ASN A CA 1
ATOM 3890 C C . ASN A 1 497 ? 3.967 8.483 -42.582 1.00 89.88 497 ASN A C 1
ATOM 3892 O O . ASN A 1 497 ? 3.911 7.406 -43.169 1.00 89.88 497 ASN A O 1
ATOM 3896 N N . LEU A 1 498 ? 3.036 8.864 -41.704 1.00 90.81 498 LEU A N 1
ATOM 3897 C CA . LEU A 1 498 ? 1.808 8.115 -41.432 1.00 90.81 498 LEU A CA 1
ATOM 3898 C C . LEU A 1 498 ? 0.908 8.052 -42.680 1.00 90.81 498 LEU A C 1
ATOM 3900 O O . LEU A 1 498 ? 0.485 6.971 -43.077 1.00 90.81 498 LEU A O 1
ATOM 3904 N N . TYR A 1 499 ? 0.689 9.189 -43.350 1.00 89.81 499 TYR A N 1
ATOM 3905 C CA . TYR A 1 499 ? -0.136 9.293 -44.564 1.00 89.81 499 TYR A CA 1
ATOM 3906 C C . TYR A 1 499 ? 0.474 8.654 -45.831 1.00 89.81 499 TYR A C 1
ATOM 3908 O O . TYR A 1 499 ? -0.125 8.738 -46.903 1.00 89.81 499 TYR A O 1
ATOM 3916 N N . GLN A 1 500 ? 1.634 7.996 -45.735 1.00 88.19 500 GLN A N 1
ATOM 3917 C CA . GLN A 1 500 ? 2.147 7.118 -46.798 1.00 88.19 500 GLN A CA 1
ATOM 3918 C C . GLN A 1 500 ? 1.474 5.727 -46.794 1.00 88.19 500 GLN A C 1
ATOM 3920 O O . GLN A 1 500 ? 1.674 4.978 -47.747 1.00 88.19 500 GLN A O 1
ATOM 3925 N N . ASP A 1 501 ? 0.698 5.391 -45.749 1.00 85.81 501 ASP A N 1
ATOM 3926 C CA . ASP A 1 501 ? -0.041 4.125 -45.546 1.00 85.81 501 ASP A CA 1
ATOM 3927 C C . ASP A 1 501 ? 0.821 2.842 -45.661 1.00 85.81 501 ASP A C 1
ATOM 3929 O O . ASP A 1 501 ? 0.319 1.748 -45.906 1.00 85.81 501 ASP A O 1
ATOM 3933 N N . ASP A 1 502 ? 2.139 2.945 -45.441 1.00 89.94 502 ASP A N 1
ATOM 3934 C CA . ASP A 1 502 ? 2.993 1.770 -45.235 1.00 89.94 502 ASP A CA 1
ATOM 3935 C C . ASP A 1 502 ? 2.775 1.197 -43.828 1.00 89.94 502 ASP A C 1
ATOM 3937 O O . ASP A 1 502 ? 3.019 1.853 -42.811 1.00 89.94 502 ASP A O 1
ATOM 3941 N N . ALA A 1 503 ? 2.393 -0.077 -43.771 1.00 88.44 503 ALA A N 1
ATOM 3942 C CA . ALA A 1 503 ? 2.144 -0.808 -42.539 1.00 88.44 503 ALA A CA 1
ATOM 3943 C C . ALA A 1 503 ? 3.354 -0.886 -41.584 1.00 88.44 503 ALA A C 1
ATOM 3945 O O . ALA A 1 503 ? 3.150 -1.092 -40.389 1.00 88.44 503 ALA A O 1
ATOM 3946 N N . VAL A 1 504 ? 4.601 -0.760 -42.062 1.00 89.19 504 VAL A N 1
ATOM 3947 C CA . VAL A 1 504 ? 5.804 -0.812 -41.204 1.00 89.19 504 VAL A CA 1
ATOM 3948 C C . VAL A 1 504 ? 6.195 0.577 -40.689 1.00 89.19 504 VAL A C 1
ATOM 3950 O O . VAL A 1 504 ? 6.452 0.743 -39.494 1.00 89.19 504 VAL A O 1
ATOM 3953 N N . THR A 1 505 ? 6.208 1.584 -41.557 1.00 91.31 505 THR A N 1
ATOM 3954 C CA . THR A 1 505 ? 6.512 2.979 -41.212 1.00 91.31 505 THR A CA 1
ATOM 3955 C C . THR A 1 505 ? 5.400 3.605 -40.372 1.00 91.31 505 THR A C 1
ATOM 3957 O O . THR A 1 505 ? 5.701 4.300 -39.405 1.00 91.31 505 THR A O 1
ATOM 3960 N N . GLY A 1 506 ? 4.127 3.328 -40.676 1.00 91.38 506 GLY A N 1
ATOM 3961 C CA . GLY A 1 506 ? 2.972 3.876 -39.957 1.00 91.38 506 GLY A CA 1
ATOM 3962 C C . GLY A 1 506 ? 2.846 3.387 -38.508 1.00 91.38 506 GLY A C 1
ATOM 3963 O O . GLY A 1 506 ? 2.452 4.161 -37.640 1.00 91.38 506 GLY A O 1
ATOM 3964 N N . GLU A 1 507 ? 3.262 2.147 -38.215 1.00 92.38 507 GLU A N 1
ATOM 3965 C CA . GLU A 1 507 ? 3.362 1.612 -36.841 1.00 92.38 507 GLU A CA 1
ATOM 3966 C C . GLU A 1 507 ? 4.352 2.443 -36.005 1.00 92.38 507 GLU A C 1
ATOM 3968 O O . GLU A 1 507 ? 4.026 2.894 -34.908 1.00 92.38 507 GLU A O 1
ATOM 3973 N N . ALA A 1 508 ? 5.530 2.734 -36.567 1.00 93.00 508 ALA A N 1
ATOM 3974 C CA . ALA A 1 508 ? 6.539 3.587 -35.941 1.00 93.00 508 ALA A CA 1
ATOM 3975 C C . ALA A 1 508 ? 6.131 5.068 -35.875 1.00 93.00 508 ALA A C 1
ATOM 3977 O O . ALA A 1 508 ? 6.419 5.734 -34.882 1.00 93.00 508 ALA A O 1
ATOM 3978 N N . ALA A 1 509 ? 5.463 5.591 -36.907 1.00 94.12 509 ALA A N 1
ATOM 3979 C CA . ALA A 1 509 ? 5.003 6.976 -36.952 1.00 94.12 509 ALA A CA 1
ATOM 3980 C C . ALA A 1 509 ? 3.925 7.248 -35.891 1.00 94.12 509 ALA A C 1
ATOM 3982 O O . ALA A 1 509 ? 4.052 8.218 -35.149 1.00 94.12 509 ALA A O 1
ATOM 3983 N N . GLY A 1 510 ? 2.922 6.370 -35.752 1.00 91.88 510 GLY A N 1
ATOM 3984 C CA . GLY A 1 510 ? 1.874 6.504 -34.732 1.00 91.88 510 GLY A CA 1
ATOM 3985 C C . GLY A 1 510 ? 2.425 6.474 -33.300 1.00 91.88 510 GLY A C 1
ATOM 3986 O O . GLY A 1 510 ? 2.068 7.324 -32.483 1.00 91.88 510 GLY A O 1
ATOM 3987 N N . LEU A 1 511 ? 3.371 5.567 -33.022 1.00 93.44 511 LEU A N 1
ATOM 3988 C CA . LEU A 1 511 ? 4.087 5.523 -31.741 1.00 93.44 511 LEU A CA 1
ATOM 3989 C C . LEU A 1 511 ? 4.879 6.814 -31.486 1.00 93.44 511 LEU A C 1
ATOM 3991 O O . LEU A 1 511 ? 4.759 7.418 -30.420 1.00 93.44 511 LEU A O 1
ATOM 3995 N N . ALA A 1 512 ? 5.655 7.269 -32.472 1.00 94.19 512 ALA A N 1
ATOM 3996 C CA . ALA A 1 512 ? 6.474 8.472 -32.360 1.00 94.19 512 ALA A CA 1
ATOM 3997 C C . ALA A 1 512 ? 5.635 9.750 -32.177 1.00 94.19 512 ALA A C 1
ATOM 3999 O O . ALA A 1 512 ? 6.004 10.609 -31.379 1.00 94.19 512 ALA A O 1
ATOM 4000 N N . MET A 1 513 ? 4.483 9.866 -32.848 1.00 93.00 513 MET A N 1
ATOM 4001 C CA . MET A 1 513 ? 3.547 10.987 -32.672 1.00 93.00 513 MET A CA 1
ATOM 4002 C C . MET A 1 513 ? 3.037 11.070 -31.227 1.00 93.00 513 MET A C 1
ATOM 4004 O O . MET A 1 513 ? 3.001 12.160 -30.655 1.00 93.00 513 MET A O 1
ATOM 4008 N N . GLY A 1 514 ? 2.715 9.925 -30.614 1.00 89.44 514 GLY A N 1
ATOM 4009 C CA . GLY A 1 514 ? 2.333 9.850 -29.202 1.00 89.44 514 GLY A CA 1
ATOM 4010 C C . GLY A 1 514 ? 3.469 10.166 -28.229 1.00 89.44 514 GLY A C 1
ATOM 4011 O O . GLY A 1 514 ? 3.233 10.844 -27.233 1.00 89.44 514 GLY A O 1
ATOM 4012 N N . LEU A 1 515 ? 4.703 9.740 -28.524 1.00 91.12 515 LEU A N 1
ATOM 4013 C CA . LEU A 1 515 ? 5.885 10.061 -27.709 1.00 91.12 515 LEU A CA 1
ATOM 4014 C C . LEU A 1 515 ? 6.207 11.564 -27.720 1.00 91.12 515 LEU A C 1
ATOM 4016 O O . LEU A 1 515 ? 6.461 12.141 -26.663 1.00 91.12 515 LEU A O 1
ATOM 4020 N N . VAL A 1 516 ? 6.149 12.227 -28.880 1.00 91.44 516 VAL A N 1
ATOM 4021 C CA . VAL A 1 516 ? 6.394 13.681 -28.986 1.00 91.44 516 VAL A CA 1
ATOM 4022 C C . VAL A 1 516 ? 5.313 14.493 -28.266 1.00 91.44 516 VAL A C 1
ATOM 4024 O O . VAL A 1 516 ? 5.621 15.507 -27.638 1.00 91.44 516 VAL A O 1
ATOM 4027 N N . MET A 1 517 ? 4.060 14.028 -28.314 1.00 89.12 517 MET A N 1
ATOM 4028 C CA . MET A 1 517 ? 2.892 14.679 -27.704 1.00 89.12 517 MET A CA 1
ATOM 4029 C C . MET A 1 517 ? 2.499 14.092 -26.330 1.00 89.12 517 MET A C 1
ATOM 4031 O O . MET A 1 517 ? 1.389 14.343 -25.849 1.00 89.12 517 MET A O 1
ATOM 4035 N N . LEU A 1 518 ? 3.399 13.344 -25.681 1.00 87.62 518 LEU A N 1
ATOM 4036 C CA . LEU A 1 518 ? 3.208 12.685 -24.380 1.00 87.62 518 LEU A CA 1
ATOM 4037 C C . LEU A 1 518 ? 2.638 13.648 -23.323 1.00 87.62 518 LEU A C 1
ATOM 4039 O O . LEU A 1 518 ? 3.194 14.719 -23.089 1.00 87.62 518 LEU A O 1
ATOM 4043 N N . GLY A 1 519 ? 1.515 13.280 -22.700 1.00 78.38 519 GLY A N 1
ATOM 4044 C CA . GLY A 1 519 ? 0.840 14.066 -21.653 1.00 78.38 519 GLY A CA 1
ATOM 4045 C C . GLY A 1 519 ? 0.295 15.445 -22.071 1.00 78.38 519 GLY A C 1
ATOM 4046 O O . GLY A 1 519 ? -0.329 16.130 -21.257 1.00 78.38 519 GLY A O 1
ATOM 4047 N N . THR A 1 520 ? 0.489 15.889 -23.318 1.00 79.81 520 THR A N 1
ATOM 4048 C CA . THR A 1 520 ? 0.129 17.254 -23.756 1.00 79.81 520 THR A CA 1
ATOM 4049 C C . THR A 1 520 ? -1.375 17.507 -23.845 1.00 79.81 520 THR A C 1
ATOM 4051 O O . THR A 1 520 ? -1.791 18.663 -23.812 1.00 79.81 520 THR A O 1
ATOM 4054 N N . LYS A 1 521 ? -2.189 16.450 -23.996 1.00 80.50 521 LYS A N 1
ATOM 4055 C CA . LYS A 1 521 ? -3.625 16.531 -24.313 1.00 80.50 521 LYS A CA 1
ATOM 4056 C C . LYS A 1 521 ? -3.942 17.408 -25.549 1.00 80.50 521 LYS A C 1
ATOM 4058 O O . LYS A 1 521 ? -4.995 18.043 -25.610 1.00 80.50 521 LYS A O 1
ATOM 4063 N N . HIS A 1 522 ? -3.041 17.478 -26.537 1.00 84.50 522 HIS A N 1
ATOM 4064 C CA . HIS A 1 522 ? -3.208 18.359 -27.700 1.00 84.50 522 HIS A CA 1
ATOM 4065 C C . HIS A 1 522 ? -4.355 17.896 -28.623 1.00 84.50 522 HIS A C 1
ATOM 4067 O O . HIS A 1 522 ? -4.194 16.953 -29.400 1.00 84.50 522 HIS A O 1
ATOM 4073 N N . ALA A 1 523 ? -5.509 18.572 -28.540 1.00 84.38 523 ALA A N 1
ATOM 4074 C CA . ALA A 1 523 ? -6.774 18.165 -29.166 1.00 84.38 523 ALA A CA 1
ATOM 4075 C C . ALA A 1 523 ? -6.637 17.785 -30.650 1.00 84.38 523 ALA A C 1
ATOM 4077 O O . ALA A 1 523 ? -6.979 16.667 -31.026 1.00 84.38 523 ALA A O 1
ATOM 4078 N N . ASN A 1 524 ? -6.041 18.657 -31.469 1.00 87.56 524 ASN A N 1
ATOM 4079 C CA . ASN A 1 524 ? -5.883 18.427 -32.908 1.00 87.56 524 ASN A CA 1
ATOM 4080 C C . ASN A 1 524 ? -5.083 17.146 -33.207 1.00 87.56 524 ASN A C 1
ATOM 4082 O O . ASN A 1 524 ? -5.378 16.451 -34.171 1.00 87.56 524 ASN A O 1
ATOM 4086 N N . ALA A 1 525 ? -4.086 16.816 -32.375 1.00 87.50 525 ALA A N 1
ATOM 4087 C CA . ALA A 1 525 ? -3.263 15.625 -32.576 1.00 87.50 525 ALA A CA 1
ATOM 4088 C C . ALA A 1 525 ? -4.025 14.337 -32.226 1.00 87.50 525 ALA A C 1
ATOM 4090 O O . ALA A 1 525 ? -3.842 13.308 -32.877 1.00 87.50 525 ALA A O 1
ATOM 4091 N N . ILE A 1 526 ? -4.896 14.407 -31.216 1.00 86.50 526 ILE A N 1
ATOM 4092 C CA . ILE A 1 526 ? -5.804 13.324 -30.831 1.00 86.50 526 ILE A CA 1
ATOM 4093 C C . ILE A 1 526 ? -6.840 13.100 -31.938 1.00 86.50 526 ILE A C 1
ATOM 4095 O O . ILE A 1 526 ? -7.034 11.958 -32.342 1.00 86.50 526 ILE A O 1
ATOM 4099 N N . GLU A 1 527 ? -7.446 14.169 -32.468 1.00 88.19 527 GLU A N 1
ATOM 4100 C CA . GLU A 1 527 ? -8.409 14.122 -33.580 1.00 88.19 527 GLU A CA 1
ATOM 4101 C C . GLU A 1 527 ? -7.788 13.589 -34.882 1.00 88.19 527 GLU A C 1
ATOM 4103 O O . GLU A 1 527 ? -8.367 12.698 -35.502 1.00 88.19 527 GLU A O 1
ATOM 4108 N N . ASP A 1 528 ? -6.592 14.058 -35.255 1.00 89.50 528 ASP A N 1
ATOM 4109 C CA . ASP A 1 528 ? -5.821 13.571 -36.409 1.00 89.50 528 ASP A CA 1
ATOM 4110 C C . ASP A 1 528 ? -5.606 12.049 -36.356 1.00 89.50 528 ASP A C 1
ATOM 4112 O O . ASP A 1 528 ? -5.870 11.330 -37.326 1.00 89.50 528 ASP A O 1
ATOM 4116 N N . MET A 1 529 ? -5.131 11.549 -35.209 1.00 88.88 529 MET A N 1
ATOM 4117 C CA . MET A 1 529 ? -4.870 10.122 -35.008 1.00 88.88 529 MET A CA 1
ATOM 4118 C C . MET A 1 529 ? -6.175 9.311 -34.941 1.00 88.88 529 MET A C 1
ATOM 4120 O O . MET A 1 529 ? -6.236 8.222 -35.508 1.00 88.88 529 MET A O 1
ATOM 4124 N N . LEU A 1 530 ? -7.233 9.850 -34.321 1.00 86.38 530 LEU A N 1
ATOM 4125 C CA . LEU A 1 530 ? -8.580 9.257 -34.273 1.00 86.38 530 LEU A CA 1
ATOM 4126 C C . LEU A 1 530 ? -9.219 9.105 -35.654 1.00 86.38 530 LEU A C 1
ATOM 4128 O O . LEU A 1 530 ? -9.909 8.113 -35.895 1.00 86.38 530 LEU A O 1
ATOM 4132 N N . ALA A 1 531 ? -9.052 10.100 -36.525 1.00 88.88 531 ALA A N 1
ATOM 4133 C CA . ALA A 1 531 ? -9.589 10.079 -37.877 1.00 88.88 531 ALA A CA 1
ATOM 4134 C C . ALA A 1 531 ? -8.891 8.992 -38.701 1.00 88.88 531 ALA A C 1
ATOM 4136 O O . ALA A 1 531 ? -9.545 8.070 -39.186 1.00 88.88 531 ALA A O 1
ATOM 4137 N N . TYR A 1 532 ? -7.556 9.024 -38.759 1.00 90.00 532 TYR A N 1
ATOM 4138 C CA . TYR A 1 532 ? -6.800 8.073 -39.575 1.00 90.00 532 TYR A CA 1
ATOM 4139 C C . TYR A 1 532 ? -6.909 6.624 -39.066 1.00 90.00 532 TYR A C 1
ATOM 4141 O O . TYR A 1 532 ? -7.009 5.696 -39.868 1.00 90.00 532 TYR A O 1
ATOM 4149 N N . ALA A 1 533 ? -7.006 6.417 -37.745 1.00 87.94 533 ALA A N 1
ATOM 4150 C CA . ALA A 1 533 ? -7.257 5.101 -37.145 1.00 87.94 533 ALA A CA 1
ATOM 4151 C C . ALA A 1 533 ? -8.617 4.481 -37.533 1.00 87.94 533 ALA A C 1
ATOM 4153 O O . ALA A 1 533 ? -8.781 3.268 -37.422 1.00 87.94 533 ALA A O 1
ATOM 4154 N N . LYS A 1 534 ? -9.592 5.285 -37.983 1.00 87.00 534 LYS A N 1
ATOM 4155 C CA . LYS A 1 534 ? -10.898 4.807 -38.480 1.00 87.00 534 LYS A CA 1
ATOM 4156 C C . LYS A 1 534 ? -10.908 4.544 -39.989 1.00 87.00 534 LYS A C 1
ATOM 4158 O O . LYS A 1 534 ? -11.825 3.885 -40.474 1.00 87.00 534 LYS A O 1
ATOM 4163 N N . GLU A 1 535 ? -9.919 5.058 -40.719 1.00 88.06 535 GLU A N 1
ATOM 4164 C CA . GLU A 1 535 ? -9.817 4.946 -42.178 1.00 88.06 535 GLU A CA 1
ATOM 4165 C C . GLU A 1 535 ? -8.868 3.814 -42.608 1.00 88.06 535 GLU A C 1
ATOM 4167 O O . GLU A 1 535 ? -9.220 3.014 -43.482 1.00 88.06 535 GLU A O 1
ATOM 4172 N N . THR A 1 536 ? -7.687 3.702 -41.982 1.00 88.81 536 THR A N 1
ATOM 4173 C CA . THR A 1 536 ? -6.688 2.686 -42.359 1.00 88.81 536 THR A CA 1
ATOM 4174 C C . THR A 1 536 ? -7.186 1.258 -42.108 1.00 88.81 536 THR A C 1
ATOM 4176 O O . THR A 1 536 ? -7.884 0.967 -41.138 1.00 88.81 536 THR A O 1
ATOM 4179 N N . GLN A 1 537 ? -6.793 0.340 -42.992 1.00 87.31 537 GLN A N 1
ATOM 4180 C CA . GLN A 1 537 ? -7.051 -1.100 -42.858 1.00 87.31 537 GLN A CA 1
ATOM 4181 C C . GLN A 1 537 ? -5.842 -1.855 -42.274 1.00 87.31 537 GLN A C 1
ATOM 4183 O O . GLN A 1 537 ? -5.885 -3.075 -42.103 1.00 87.31 537 GLN A O 1
ATOM 4188 N N . HIS A 1 538 ? -4.740 -1.157 -41.976 1.00 90.12 538 HIS A N 1
ATOM 4189 C CA . HIS A 1 538 ? -3.510 -1.772 -41.494 1.00 90.12 538 HIS A CA 1
ATOM 4190 C C . HIS A 1 538 ? -3.482 -1.879 -39.965 1.00 90.12 538 HIS A C 1
ATOM 4192 O O . HIS A 1 538 ? -3.172 -0.926 -39.255 1.00 90.12 538 HIS A O 1
ATOM 4198 N N . GLU A 1 539 ? -3.714 -3.094 -39.460 1.00 87.00 539 GLU A N 1
ATOM 4199 C CA . GLU A 1 539 ? -3.693 -3.460 -38.031 1.00 87.00 539 GLU A CA 1
ATOM 4200 C C . GLU A 1 539 ? -2.444 -2.951 -37.276 1.00 87.00 539 GLU A C 1
ATOM 4202 O O . GLU A 1 539 ? -2.536 -2.507 -36.135 1.00 87.00 539 GLU A O 1
ATOM 4207 N N . LYS A 1 540 ? -1.276 -2.950 -37.932 1.00 88.88 540 LYS A N 1
ATOM 4208 C CA . LYS A 1 540 ? -0.016 -2.387 -37.411 1.00 88.88 540 LYS A CA 1
ATOM 4209 C C . LYS A 1 540 ? -0.088 -0.874 -37.168 1.00 88.88 540 LYS A C 1
ATOM 4211 O O . LYS A 1 540 ? 0.351 -0.398 -36.124 1.00 88.88 540 LYS A O 1
ATOM 4216 N N . ILE A 1 541 ? -0.667 -0.126 -38.108 1.00 91.81 541 ILE A N 1
ATOM 4217 C CA . ILE A 1 541 ? -0.861 1.325 -37.991 1.00 91.81 541 ILE A CA 1
ATOM 4218 C C . ILE A 1 541 ? -1.897 1.608 -36.897 1.00 91.81 541 ILE A C 1
ATOM 4220 O O . ILE A 1 541 ? -1.651 2.436 -36.024 1.00 91.81 541 ILE A O 1
ATOM 4224 N N . LEU A 1 542 ? -2.997 0.847 -36.868 1.00 88.44 542 LEU A N 1
ATOM 4225 C CA . LEU A 1 542 ? -4.007 0.919 -35.809 1.00 88.44 542 LEU A CA 1
ATOM 4226 C C . LEU A 1 542 ? -3.403 0.670 -34.414 1.00 88.44 542 LEU A C 1
ATOM 4228 O O . LEU A 1 542 ? -3.675 1.437 -33.493 1.00 88.44 542 LEU A O 1
ATOM 4232 N N . ARG A 1 543 ? -2.538 -0.343 -34.254 1.00 86.19 543 ARG A N 1
ATOM 4233 C CA . ARG A 1 543 ? -1.814 -0.608 -32.995 1.00 86.19 543 ARG A CA 1
ATOM 4234 C C . ARG A 1 543 ? -0.873 0.538 -32.612 1.00 86.19 543 ARG A C 1
ATOM 4236 O O . ARG A 1 543 ? -0.892 0.967 -31.459 1.00 86.19 543 ARG A O 1
ATOM 4243 N N . GLY A 1 544 ? -0.100 1.067 -33.563 1.00 88.19 544 GLY A N 1
ATOM 4244 C CA . GLY A 1 544 ? 0.785 2.213 -33.328 1.00 88.19 544 GLY A CA 1
ATOM 4245 C C . GLY A 1 544 ? 0.029 3.477 -32.900 1.00 88.19 544 GLY A C 1
ATOM 4246 O O . GLY A 1 544 ? 0.440 4.147 -31.956 1.00 88.19 544 GLY A O 1
ATOM 4247 N N . LEU A 1 545 ? -1.111 3.767 -33.536 1.00 90.12 545 LEU A N 1
ATOM 4248 C CA . LEU A 1 545 ? -1.980 4.901 -33.198 1.00 90.12 545 LEU A CA 1
ATOM 4249 C C . LEU A 1 545 ? -2.730 4.710 -31.876 1.00 90.12 545 LEU A C 1
ATOM 4251 O O . LEU A 1 545 ? -2.857 5.671 -31.125 1.00 90.12 545 LEU A O 1
ATOM 4255 N N . ALA A 1 546 ? -3.195 3.501 -31.551 1.00 87.44 546 ALA A N 1
ATOM 4256 C CA . ALA A 1 546 ? -3.868 3.229 -30.279 1.00 87.44 546 ALA A CA 1
ATOM 4257 C C . ALA A 1 546 ? -2.937 3.497 -29.084 1.00 87.44 546 ALA A C 1
ATOM 4259 O O . ALA A 1 546 ? -3.309 4.206 -28.146 1.00 87.44 546 ALA A O 1
ATOM 4260 N N . VAL A 1 547 ? -1.694 3.005 -29.157 1.00 88.31 547 VAL A N 1
ATOM 4261 C CA . VAL A 1 547 ? -0.658 3.332 -28.168 1.00 88.31 547 VAL A CA 1
ATOM 4262 C C . VAL A 1 547 ? -0.319 4.825 -28.225 1.00 88.31 547 VAL A C 1
ATOM 4264 O O . VAL A 1 547 ? -0.303 5.474 -27.180 1.00 88.31 547 VAL A O 1
ATOM 4267 N N . GLY A 1 548 ? -0.136 5.402 -29.417 1.00 87.19 548 GLY A N 1
ATOM 4268 C CA . GLY A 1 548 ? 0.162 6.825 -29.585 1.00 87.19 548 GLY A CA 1
ATOM 4269 C C . GLY A 1 548 ? -0.859 7.761 -28.920 1.00 87.19 548 GLY A C 1
ATOM 4270 O O . GLY A 1 548 ? -0.478 8.651 -28.163 1.00 87.19 548 GLY A O 1
ATOM 4271 N N . ILE A 1 549 ? -2.159 7.516 -29.115 1.00 86.69 549 ILE A N 1
ATOM 4272 C CA . ILE A 1 549 ? -3.252 8.270 -28.481 1.00 86.69 549 ILE A CA 1
ATOM 4273 C C . ILE A 1 549 ? -3.200 8.110 -26.954 1.00 86.69 549 ILE A C 1
ATOM 4275 O O . ILE A 1 549 ? -3.294 9.112 -26.241 1.00 86.69 549 ILE A O 1
ATOM 4279 N N . SER A 1 550 ? -2.986 6.889 -26.443 1.00 84.06 550 SER A N 1
ATOM 4280 C CA . SER A 1 550 ? -2.889 6.639 -24.994 1.00 84.06 550 SER A CA 1
ATOM 4281 C C . SER A 1 550 ? -1.758 7.436 -24.322 1.00 84.06 550 SER A C 1
ATOM 4283 O O . SER A 1 550 ? -1.975 8.032 -23.269 1.00 84.06 550 SER A O 1
ATOM 4285 N N . LEU A 1 551 ? -0.598 7.570 -24.977 1.00 84.62 551 LEU A N 1
ATOM 4286 C CA . LEU A 1 551 ? 0.530 8.377 -24.492 1.00 84.62 551 LEU A CA 1
ATOM 4287 C C . LEU A 1 551 ? 0.190 9.878 -24.400 1.00 84.62 551 LEU A C 1
ATOM 4289 O O . LEU A 1 551 ? 0.598 10.548 -23.450 1.00 84.62 551 LEU A O 1
ATOM 4293 N N . THR A 1 552 ? -0.627 10.425 -25.310 1.00 83.62 552 THR A N 1
ATOM 4294 C CA . THR A 1 552 ? -1.059 11.840 -25.215 1.00 83.62 552 THR A CA 1
ATOM 4295 C C . THR A 1 552 ? -1.975 12.132 -24.014 1.00 83.62 552 THR A C 1
ATOM 4297 O O . THR A 1 552 ? -2.100 13.292 -23.615 1.00 83.62 552 THR A O 1
ATOM 4300 N N . MET A 1 553 ? -2.573 11.088 -23.421 1.00 79.94 553 MET A N 1
ATOM 4301 C CA . MET A 1 553 ? -3.477 11.131 -22.258 1.00 79.94 553 MET A CA 1
ATOM 4302 C C . MET A 1 553 ? -2.802 10.801 -20.916 1.00 79.94 553 MET A C 1
ATOM 4304 O O . MET A 1 553 ? -3.483 10.716 -19.891 1.00 79.94 553 MET A O 1
ATOM 4308 N N . TYR A 1 554 ? -1.478 10.633 -20.896 1.00 78.94 554 TYR A N 1
ATOM 4309 C CA . TYR A 1 554 ? -0.719 10.373 -19.672 1.00 78.94 554 TYR A CA 1
ATOM 4310 C C . TYR A 1 554 ? -1.013 11.426 -18.573 1.00 78.94 554 TYR A C 1
ATOM 4312 O O . TYR A 1 554 ? -1.012 12.630 -18.838 1.00 78.94 554 TYR A O 1
ATOM 4320 N N . GLU A 1 555 ? -1.310 10.960 -17.351 1.00 69.62 555 GLU A N 1
ATOM 4321 C CA . GLU A 1 555 ? -1.725 11.765 -16.181 1.00 69.62 555 GLU A CA 1
ATOM 4322 C C . GLU A 1 555 ? -2.976 12.656 -16.379 1.00 69.62 555 GLU A C 1
ATOM 4324 O O . GLU A 1 555 ? -3.067 13.758 -15.825 1.00 69.62 555 GLU A O 1
ATOM 4329 N N . ARG A 1 556 ? -3.973 12.221 -17.166 1.00 68.38 556 ARG A N 1
ATOM 4330 C CA . ARG A 1 556 ? -5.208 13.009 -17.400 1.00 68.38 556 ARG A CA 1
ATOM 4331 C C . ARG A 1 556 ? -6.485 12.509 -16.708 1.00 68.38 556 ARG A C 1
ATOM 4333 O O . ARG A 1 556 ? -7.430 13.287 -16.633 1.00 68.38 556 ARG A O 1
ATOM 4340 N N . LEU A 1 557 ? -6.485 11.315 -16.102 1.00 69.75 557 LEU A N 1
ATOM 4341 C CA . LEU A 1 557 ? -7.582 10.790 -15.257 1.00 69.75 557 LEU A CA 1
ATOM 4342 C C . LEU A 1 557 ? -8.978 11.020 -15.891 1.00 69.75 557 LEU A C 1
ATOM 4344 O O . LEU A 1 557 ? -9.180 10.666 -17.050 1.00 69.75 557 LEU A O 1
ATOM 4348 N N . GLU A 1 558 ? -9.905 11.655 -15.167 1.00 66.81 558 GLU A N 1
ATOM 4349 C CA . GLU A 1 558 ? -11.274 11.999 -15.593 1.00 66.81 558 GLU A CA 1
ATOM 4350 C C . GLU A 1 558 ? -11.335 12.749 -16.938 1.00 66.81 558 GLU A C 1
ATOM 4352 O O . GLU A 1 558 ? -12.290 12.607 -17.702 1.00 66.81 558 GLU A O 1
ATOM 4357 N N . GLU A 1 559 ? -10.304 13.530 -17.287 1.00 68.12 559 GLU A N 1
ATOM 4358 C CA . GLU A 1 559 ? -10.257 14.248 -18.565 1.00 68.12 559 GLU A CA 1
ATOM 4359 C C . GLU A 1 559 ? -10.120 13.307 -19.780 1.00 68.12 559 GLU A C 1
ATOM 4361 O O . GLU A 1 559 ? -10.349 13.744 -20.912 1.00 68.12 559 GLU A O 1
ATOM 4366 N N . ALA A 1 560 ? -9.737 12.044 -19.558 1.00 70.25 560 ALA A N 1
ATOM 4367 C CA . ALA A 1 560 ? -9.660 10.998 -20.574 1.00 70.25 560 ALA A CA 1
ATOM 4368 C C . ALA A 1 560 ? -10.950 10.158 -20.673 1.00 70.25 560 ALA A C 1
ATOM 4370 O O . ALA A 1 560 ? -11.184 9.550 -21.719 1.00 70.25 560 ALA A O 1
ATOM 4371 N N . ASP A 1 561 ? -11.821 10.145 -19.653 1.00 70.88 561 ASP A N 1
ATOM 4372 C CA . ASP A 1 561 ? -13.044 9.324 -19.651 1.00 70.88 561 ASP A CA 1
ATOM 4373 C C . ASP A 1 561 ? -13.975 9.647 -20.827 1.00 70.88 561 ASP A C 1
ATOM 4375 O O . ASP A 1 561 ? -14.530 8.735 -21.435 1.00 70.88 561 ASP A O 1
ATOM 4379 N N . ALA A 1 562 ? -14.081 10.918 -21.225 1.00 72.75 562 ALA A N 1
ATOM 4380 C CA . ALA A 1 562 ? -14.876 11.330 -22.385 1.00 72.75 562 ALA A CA 1
ATOM 4381 C C . ALA A 1 562 ? -14.366 10.735 -23.716 1.00 72.75 562 ALA A C 1
ATOM 4383 O O . ALA A 1 562 ? -15.156 10.474 -24.625 1.00 72.75 562 ALA A O 1
ATOM 4384 N N . LEU A 1 563 ? -13.056 10.485 -23.836 1.00 72.19 563 LEU A N 1
ATOM 4385 C CA . LEU A 1 563 ? -12.485 9.765 -24.977 1.00 72.19 563 LEU A CA 1
ATOM 4386 C C . LEU A 1 563 ? -12.688 8.256 -24.823 1.00 72.19 563 LEU A C 1
ATOM 4388 O O . LEU A 1 563 ? -13.060 7.602 -25.795 1.00 72.19 563 LEU A O 1
ATOM 4392 N N . ILE A 1 564 ? -12.519 7.708 -23.616 1.00 73.62 564 ILE A N 1
ATOM 4393 C CA . ILE A 1 564 ? -12.740 6.283 -23.328 1.00 73.62 564 ILE A CA 1
ATOM 4394 C C . ILE A 1 564 ? -14.197 5.885 -23.617 1.00 73.62 564 ILE A C 1
ATOM 4396 O O . ILE A 1 564 ? -14.414 4.875 -24.279 1.00 73.62 564 ILE A O 1
ATOM 4400 N N . GLU A 1 565 ? -15.197 6.687 -23.237 1.00 66.88 565 GLU A N 1
ATOM 4401 C CA . GLU A 1 565 ? -16.612 6.446 -23.583 1.00 66.88 565 GLU A CA 1
ATOM 4402 C C . GLU A 1 565 ? -16.886 6.523 -25.097 1.00 66.88 565 GLU A C 1
ATOM 4404 O O . GLU A 1 565 ? -17.801 5.865 -25.589 1.00 66.88 565 GLU A O 1
ATOM 4409 N N . SER A 1 566 ? -16.071 7.253 -25.870 1.00 60.91 566 SER A N 1
ATOM 4410 C CA . SER A 1 566 ? -16.171 7.258 -27.341 1.00 60.91 566 SER A CA 1
ATOM 4411 C C . SER A 1 566 ? -15.653 5.966 -28.000 1.00 60.91 566 SER A C 1
ATOM 4413 O O . SER A 1 566 ? -15.964 5.707 -29.165 1.00 60.91 566 SER A O 1
ATOM 4415 N N . TYR A 1 567 ? -14.906 5.142 -27.251 1.00 56.50 567 TYR A N 1
ATOM 4416 C CA . TYR A 1 567 ? -14.416 3.820 -27.659 1.00 56.50 567 TYR A CA 1
ATOM 4417 C C . TYR A 1 567 ? -15.142 2.651 -26.957 1.00 56.50 567 TYR A C 1
ATOM 4419 O O . TYR A 1 567 ? -15.232 1.565 -27.527 1.00 56.50 567 TYR A O 1
ATOM 4427 N N . VAL A 1 568 ? -15.662 2.844 -25.737 1.00 44.88 568 VAL A N 1
ATOM 4428 C CA . VAL A 1 568 ? -16.235 1.793 -24.876 1.00 44.88 568 VAL A CA 1
ATOM 4429 C C . VAL A 1 568 ? -17.725 2.049 -24.630 1.00 44.88 568 VAL A C 1
ATOM 4431 O O . VAL A 1 568 ? -18.114 2.961 -23.909 1.00 44.88 568 VAL A O 1
ATOM 4434 N N . VAL A 1 569 ? -18.572 1.189 -25.201 1.00 30.83 569 VAL A N 1
ATOM 4435 C CA . VAL A 1 569 ? -20.024 1.400 -25.410 1.00 30.83 569 VAL A CA 1
ATOM 4436 C C . VAL A 1 569 ? -20.890 1.336 -24.123 1.00 30.83 569 VAL A C 1
ATOM 4438 O O . VAL A 1 569 ? -22.114 1.443 -24.183 1.00 30.83 569 VAL A O 1
ATOM 4441 N N . THR A 1 570 ? -20.302 1.178 -22.932 1.00 27.50 570 THR A N 1
ATOM 4442 C CA . THR A 1 570 ? -21.035 0.931 -21.671 1.00 27.50 570 THR A CA 1
ATOM 4443 C C . THR A 1 570 ? -21.009 2.112 -20.695 1.00 27.50 570 THR A C 1
ATOM 4445 O O . THR A 1 570 ? -20.028 2.321 -19.980 1.00 27.50 570 THR A O 1
ATOM 4448 N N . LYS A 1 571 ? -22.136 2.826 -20.594 1.00 28.25 571 LYS A N 1
ATOM 4449 C CA . LYS A 1 571 ? -22.361 3.943 -19.661 1.00 28.25 571 LYS A CA 1
ATOM 4450 C C . LYS A 1 571 ? -22.883 3.468 -18.296 1.00 28.25 571 LYS A C 1
ATOM 4452 O O . LYS A 1 571 ? -23.986 2.931 -18.221 1.00 28.25 571 LYS A O 1
ATOM 4457 N N . ILE A 1 572 ? -22.137 3.729 -17.218 1.00 25.67 572 ILE A N 1
ATOM 4458 C CA . ILE A 1 572 ? -22.554 3.545 -15.809 1.00 25.67 572 ILE A CA 1
ATOM 4459 C C . ILE A 1 572 ? -22.000 4.720 -14.983 1.00 25.67 572 ILE A C 1
ATOM 4461 O O . ILE A 1 572 ? -20.836 5.081 -15.148 1.00 25.67 572 ILE A O 1
ATOM 4465 N N . GLN A 1 573 ? -22.822 5.321 -14.114 1.00 27.58 573 GLN A N 1
ATOM 4466 C CA . GLN A 1 573 ? -22.461 6.511 -13.327 1.00 27.58 573 GLN A CA 1
ATOM 4467 C C . GLN A 1 573 ? -21.837 6.200 -11.954 1.00 27.58 573 GLN A C 1
ATOM 4469 O O . GLN A 1 573 ? -22.215 5.236 -11.293 1.00 27.58 573 GLN A O 1
ATOM 4474 N N . SER A 1 574 ? -20.949 7.112 -11.538 1.00 28.17 574 SER A N 1
ATOM 4475 C CA . SER A 1 574 ? -20.677 7.561 -10.159 1.00 28.17 574 SER A CA 1
ATOM 4476 C C . SER A 1 574 ? -20.436 6.513 -9.060 1.00 28.17 574 SER A C 1
ATOM 4478 O O . SER A 1 574 ? -21.348 6.193 -8.299 1.00 28.17 574 SER A O 1
ATOM 4480 N N . SER A 1 575 ? -19.166 6.137 -8.877 1.00 32.28 575 SER A N 1
ATOM 4481 C CA . SER A 1 575 ? -18.524 6.080 -7.548 1.00 32.28 575 SER A CA 1
ATOM 4482 C C . SER A 1 575 ? -17.000 5.932 -7.702 1.00 32.28 575 SER A C 1
ATOM 4484 O O . SER A 1 575 ? -16.542 4.836 -8.016 1.00 32.28 575 SER A O 1
ATOM 4486 N N . ASP A 1 576 ? -16.262 7.022 -7.456 1.00 41.03 576 ASP A N 1
ATOM 4487 C CA . ASP A 1 576 ? -14.789 7.123 -7.393 1.00 41.03 576 ASP A CA 1
ATOM 4488 C C . ASP A 1 576 ? -13.980 6.703 -8.652 1.00 41.03 576 ASP A C 1
ATOM 4490 O O . ASP A 1 576 ? -14.181 5.647 -9.247 1.00 41.03 576 ASP A O 1
ATOM 4494 N N . ALA A 1 577 ? -13.034 7.546 -9.078 1.00 49.72 577 ALA A N 1
ATOM 4495 C CA . ALA A 1 577 ? -12.428 7.480 -10.413 1.00 49.72 577 ALA A CA 1
ATOM 4496 C C . ALA A 1 577 ? -11.540 6.239 -10.630 1.00 49.72 577 ALA A C 1
ATOM 4498 O O . ALA A 1 577 ? -11.637 5.584 -11.672 1.00 49.72 577 ALA A O 1
ATOM 4499 N N . SER A 1 578 ? -10.712 5.871 -9.643 1.00 60.78 578 SER A N 1
ATOM 4500 C CA . SER A 1 578 ? -9.857 4.674 -9.737 1.00 60.78 578 SER A CA 1
ATOM 4501 C C . SER A 1 578 ? -10.706 3.398 -9.760 1.00 60.78 578 SER A C 1
ATOM 4503 O O . SER A 1 578 ? -10.588 2.561 -10.658 1.00 60.78 578 SER A O 1
ATOM 4505 N N . ASN A 1 579 ? -11.665 3.308 -8.836 1.00 68.12 579 ASN A N 1
ATOM 4506 C CA . ASN A 1 579 ? -12.603 2.195 -8.736 1.00 68.12 579 ASN A CA 1
ATOM 4507 C C . ASN A 1 579 ? -13.496 2.057 -9.985 1.00 68.12 579 ASN A C 1
ATOM 4509 O O . ASN A 1 579 ? -13.752 0.942 -10.449 1.00 68.12 579 ASN A O 1
ATOM 4513 N N . GLN A 1 580 ? -13.915 3.169 -10.598 1.00 70.94 580 GLN A N 1
ATOM 4514 C CA . GLN A 1 580 ? -14.637 3.163 -11.871 1.00 70.94 580 GLN A CA 1
ATOM 4515 C C . GLN A 1 580 ? -13.766 2.639 -13.025 1.00 70.94 580 GLN A C 1
ATOM 4517 O O . GLN A 1 580 ? -14.254 1.836 -13.825 1.00 70.94 580 GLN A O 1
ATOM 4522 N N . ALA A 1 581 ? -12.488 3.028 -13.105 1.00 70.94 581 ALA A N 1
ATOM 4523 C CA . ALA A 1 581 ? -11.555 2.521 -14.114 1.00 70.94 581 ALA A CA 1
ATOM 4524 C C . ALA A 1 581 ? -11.296 1.011 -13.952 1.00 70.94 581 ALA A C 1
ATOM 4526 O O . ALA A 1 581 ? -11.454 0.255 -14.914 1.00 70.94 581 ALA A O 1
ATOM 4527 N N . ILE A 1 582 ? -11.007 0.549 -12.731 1.00 79.19 582 ILE A N 1
ATOM 4528 C CA . ILE A 1 582 ? -10.827 -0.875 -12.397 1.00 79.19 582 ILE A CA 1
ATOM 4529 C C . ILE A 1 582 ? -12.081 -1.682 -12.772 1.00 79.19 582 ILE A C 1
ATOM 4531 O O . ILE A 1 582 ? -11.984 -2.712 -13.442 1.00 79.19 582 ILE A O 1
ATOM 4535 N N . ARG A 1 583 ? -13.278 -1.186 -12.428 1.00 79.56 583 ARG A N 1
ATOM 4536 C CA . ARG A 1 583 ? -14.558 -1.830 -12.769 1.00 79.56 583 ARG A CA 1
ATOM 4537 C C . ARG A 1 583 ? -14.805 -1.899 -14.281 1.00 79.56 583 ARG A C 1
ATOM 4539 O O . ARG A 1 583 ? -15.284 -2.929 -14.756 1.00 79.56 583 ARG A O 1
ATOM 4546 N N . LYS A 1 584 ? -14.475 -0.842 -15.039 1.00 75.12 584 LYS A N 1
ATOM 4547 C CA . LYS A 1 584 ? -14.533 -0.839 -16.516 1.00 75.12 584 LYS A CA 1
ATOM 4548 C C . LYS A 1 584 ? -13.592 -1.909 -17.096 1.00 75.12 584 LYS A C 1
ATOM 4550 O O . LYS A 1 584 ? -14.031 -2.728 -17.902 1.00 75.12 584 LYS A O 1
ATOM 4555 N N . LEU A 1 585 ? -12.334 -1.946 -16.648 1.00 80.00 585 LEU A N 1
ATOM 4556 C CA . LEU A 1 585 ? -11.311 -2.884 -17.131 1.00 80.00 585 LEU A CA 1
ATOM 4557 C C . LEU A 1 585 ? -11.651 -4.348 -16.812 1.00 80.00 585 LEU A C 1
ATOM 4559 O O . LEU A 1 585 ? -11.634 -5.183 -17.714 1.00 80.00 585 LEU A O 1
ATOM 4563 N N . LEU A 1 586 ? -12.029 -4.662 -15.567 1.00 83.06 586 LEU A N 1
ATOM 4564 C CA . LEU A 1 586 ? -12.418 -6.020 -15.165 1.00 83.06 586 LEU A CA 1
ATOM 4565 C C . LEU A 1 586 ? -13.658 -6.517 -15.921 1.00 83.06 586 LEU A C 1
ATOM 4567 O O . LEU A 1 586 ? -13.699 -7.675 -16.336 1.00 83.06 586 LEU A O 1
ATOM 4571 N N . HIS A 1 587 ? -14.647 -5.647 -16.157 1.00 83.25 587 HIS A N 1
ATOM 4572 C CA . HIS A 1 587 ? -15.806 -5.998 -16.978 1.00 83.25 587 HIS A CA 1
ATOM 4573 C C . HIS A 1 587 ? -15.383 -6.366 -18.408 1.00 83.25 587 HIS A C 1
ATOM 4575 O O . HIS A 1 587 ? -15.800 -7.403 -18.923 1.00 83.25 587 HIS A O 1
ATOM 4581 N N . VAL A 1 588 ? -14.528 -5.561 -19.047 1.00 80.69 588 VAL A N 1
ATOM 4582 C CA . VAL A 1 588 ? -14.020 -5.826 -20.406 1.00 80.69 588 VAL A CA 1
ATOM 4583 C C . VAL A 1 588 ? -13.171 -7.107 -20.460 1.00 80.69 588 VAL A C 1
ATOM 4585 O O . VAL A 1 588 ? -13.380 -7.930 -21.347 1.00 80.69 588 VAL A O 1
ATOM 4588 N N . ALA A 1 589 ? -12.296 -7.352 -19.479 1.00 85.06 589 ALA A N 1
ATOM 4589 C CA . ALA A 1 589 ? -11.447 -8.551 -19.418 1.00 85.06 589 ALA A CA 1
ATOM 4590 C C . ALA A 1 589 ? -12.228 -9.886 -19.360 1.00 85.06 589 ALA A C 1
ATOM 4592 O O . ALA A 1 589 ? -11.712 -10.937 -19.765 1.00 85.06 589 ALA A O 1
ATOM 4593 N N . VAL A 1 590 ? -13.471 -9.847 -18.863 1.00 86.06 590 VAL A N 1
ATOM 4594 C CA . VAL A 1 590 ? -14.372 -11.007 -18.745 1.00 86.06 590 VAL A CA 1
ATOM 4595 C C . VAL A 1 590 ? -15.416 -11.069 -19.870 1.00 86.06 590 VAL A C 1
ATOM 4597 O O . VAL A 1 590 ? -15.811 -12.170 -20.249 1.00 86.06 590 VAL A O 1
ATOM 4600 N N . SER A 1 591 ? -15.874 -9.926 -20.395 1.00 85.69 591 SER A N 1
ATOM 4601 C CA . SER A 1 591 ? -16.974 -9.864 -21.377 1.00 85.69 591 SER A CA 1
ATOM 4602 C C . SER A 1 591 ? -16.542 -9.787 -22.844 1.00 85.69 591 SER A C 1
ATOM 4604 O O . SER A 1 591 ? -17.334 -10.161 -23.710 1.00 85.69 591 SER A O 1
ATOM 4606 N N . ASP A 1 592 ? -15.321 -9.332 -23.144 1.00 86.94 592 ASP A N 1
ATOM 4607 C CA . ASP A 1 592 ? -14.803 -9.322 -24.516 1.00 86.94 592 ASP A CA 1
ATOM 4608 C C . ASP A 1 592 ? -14.375 -10.735 -24.966 1.00 86.94 592 ASP A C 1
ATOM 4610 O O . ASP A 1 592 ? -14.017 -11.595 -24.160 1.00 86.94 592 ASP A O 1
ATOM 4614 N N . VAL A 1 593 ? -14.409 -10.976 -26.276 1.00 89.88 593 VAL A N 1
ATOM 4615 C CA . VAL A 1 593 ? -14.018 -12.240 -26.923 1.00 89.88 593 VAL A CA 1
ATOM 4616 C C . VAL A 1 593 ? -12.574 -12.173 -27.446 1.00 89.88 593 VAL A C 1
ATOM 4618 O O . VAL A 1 593 ? -11.961 -13.208 -27.703 1.00 89.88 593 VAL A O 1
ATOM 4621 N N . ASN A 1 594 ? -12.004 -10.974 -27.601 1.00 85.25 594 ASN A N 1
ATOM 4622 C CA . ASN A 1 594 ? -10.654 -10.770 -28.111 1.00 85.25 594 ASN A CA 1
ATOM 4623 C C . ASN A 1 594 ? -9.598 -10.850 -26.994 1.00 85.25 594 ASN A C 1
ATOM 4625 O O . ASN A 1 594 ? -9.480 -9.953 -26.158 1.00 85.25 594 ASN A O 1
ATOM 4629 N N . ASP A 1 595 ? -8.763 -11.890 -27.028 1.00 87.69 595 ASP A N 1
ATOM 4630 C CA . ASP A 1 595 ? -7.683 -12.094 -26.058 1.00 87.69 595 ASP A CA 1
ATOM 4631 C C . ASP A 1 595 ? -6.654 -10.952 -25.995 1.00 87.69 595 ASP A C 1
ATOM 4633 O O . ASP A 1 595 ? -6.037 -10.778 -24.946 1.00 87.69 595 ASP A O 1
ATOM 4637 N N . ASP A 1 596 ? -6.467 -10.148 -27.048 1.00 83.25 596 ASP A N 1
ATOM 4638 C CA . ASP A 1 596 ? -5.608 -8.957 -26.969 1.00 83.25 596 ASP A CA 1
ATOM 4639 C C . ASP A 1 596 ? -6.221 -7.872 -26.079 1.00 83.25 596 ASP A C 1
ATOM 4641 O O . ASP A 1 596 ? -5.543 -7.344 -25.198 1.00 83.25 596 ASP A O 1
ATOM 4645 N N . VAL A 1 597 ? -7.521 -7.602 -26.236 1.00 83.88 597 VAL A N 1
ATOM 4646 C CA . VAL A 1 597 ? -8.260 -6.652 -25.388 1.00 83.88 597 VAL A CA 1
ATOM 4647 C C . VAL A 1 597 ? -8.269 -7.140 -23.939 1.00 83.88 597 VAL A C 1
ATOM 4649 O O . VAL A 1 597 ? -8.001 -6.365 -23.022 1.00 83.88 597 VAL A O 1
ATOM 4652 N N . ARG A 1 598 ? -8.492 -8.443 -23.725 1.00 87.12 598 ARG A N 1
ATOM 4653 C CA . ARG A 1 598 ? -8.487 -9.061 -22.390 1.00 87.12 598 ARG A CA 1
ATOM 4654 C C . ARG A 1 598 ? -7.110 -9.006 -21.723 1.00 87.12 598 ARG A C 1
ATOM 4656 O O . ARG A 1 598 ? -7.033 -8.681 -20.541 1.00 87.12 598 ARG A O 1
ATOM 4663 N N . ARG A 1 599 ? -6.026 -9.278 -22.466 1.00 86.56 599 ARG A N 1
ATOM 4664 C CA . ARG A 1 599 ? -4.642 -9.123 -21.977 1.00 86.56 599 ARG A CA 1
ATOM 4665 C C . ARG A 1 599 ? -4.367 -7.681 -21.568 1.00 86.56 599 ARG A C 1
ATOM 4667 O O . ARG A 1 599 ? -3.962 -7.455 -20.433 1.00 86.56 599 ARG A O 1
ATOM 4674 N N . ILE A 1 600 ? -4.631 -6.724 -22.462 1.00 82.00 600 ILE A N 1
ATOM 4675 C CA . ILE A 1 600 ? -4.406 -5.295 -22.206 1.00 82.00 600 ILE A CA 1
ATOM 4676 C C . ILE A 1 600 ? -5.190 -4.848 -20.969 1.00 82.00 600 ILE A C 1
ATOM 4678 O O . ILE A 1 600 ? -4.601 -4.240 -20.083 1.00 82.00 600 ILE A O 1
ATOM 4682 N N . ALA A 1 601 ? -6.469 -5.216 -20.852 1.00 81.12 601 ALA A N 1
ATOM 4683 C CA . ALA A 1 601 ? -7.304 -4.831 -19.716 1.00 81.12 601 ALA A CA 1
ATOM 4684 C C . ALA A 1 601 ? -6.753 -5.313 -18.360 1.00 81.12 601 ALA A C 1
ATOM 4686 O O . ALA A 1 601 ? -6.815 -4.567 -17.385 1.00 81.12 601 ALA A O 1
ATOM 4687 N N . VAL A 1 602 ? -6.168 -6.517 -18.296 1.00 84.69 602 VAL A N 1
ATOM 4688 C CA . VAL A 1 602 ? -5.503 -7.026 -17.082 1.00 84.69 602 VAL A CA 1
ATOM 4689 C C . VAL A 1 602 ? -4.150 -6.344 -16.854 1.00 84.69 602 VAL A C 1
ATOM 4691 O O . VAL A 1 602 ? -3.850 -5.953 -15.729 1.00 84.69 602 VAL A O 1
ATOM 4694 N N . THR A 1 603 ? -3.341 -6.127 -17.897 1.00 82.56 603 THR A N 1
ATOM 4695 C CA . THR A 1 603 ? -2.065 -5.396 -17.779 1.00 82.56 603 THR A CA 1
ATOM 4696 C C . THR A 1 603 ? -2.268 -3.943 -17.323 1.00 82.56 603 THR A C 1
ATOM 4698 O O . THR A 1 603 ? -1.483 -3.437 -16.524 1.00 82.56 603 THR A O 1
ATOM 4701 N N . SER A 1 604 ? -3.350 -3.285 -17.751 1.00 80.00 604 SER A N 1
ATOM 4702 C CA . SER A 1 604 ? -3.726 -1.937 -17.310 1.00 80.00 604 SER A CA 1
ATOM 4703 C C . SER A 1 604 ? -4.031 -1.838 -15.814 1.00 80.00 604 SER A C 1
ATOM 4705 O O . SER A 1 604 ? -3.849 -0.761 -15.254 1.00 80.00 604 SER A O 1
ATOM 4707 N N . LEU A 1 605 ? -4.427 -2.928 -15.142 1.00 77.81 605 LEU A N 1
ATOM 4708 C CA . LEU A 1 605 ? -4.598 -2.919 -13.684 1.00 77.81 605 LEU A CA 1
ATOM 4709 C C . LEU A 1 605 ? -3.262 -2.679 -12.972 1.00 77.81 605 LEU A C 1
ATOM 4711 O O . LEU A 1 605 ? -3.215 -1.882 -12.044 1.00 77.81 605 LEU A O 1
ATOM 4715 N N . GLY A 1 606 ? -2.157 -3.261 -13.453 1.00 76.56 606 GLY A N 1
ATOM 4716 C CA . GLY A 1 606 ? -0.823 -2.987 -12.904 1.00 76.56 606 GLY A CA 1
ATOM 4717 C C . GLY A 1 606 ? -0.437 -1.505 -13.003 1.00 76.56 606 GLY A C 1
ATOM 4718 O O . GLY A 1 606 ? 0.084 -0.937 -12.049 1.00 76.56 606 GLY A O 1
ATOM 4719 N N . PHE A 1 607 ? -0.779 -0.848 -14.116 1.00 75.44 607 PHE A N 1
ATOM 4720 C CA . PHE A 1 607 ? -0.544 0.589 -14.316 1.00 75.44 607 PHE A CA 1
ATOM 4721 C C . PHE A 1 607 ? -1.481 1.515 -13.516 1.00 75.44 607 PHE A C 1
ATOM 4723 O O . PHE A 1 607 ? -1.194 2.705 -13.420 1.00 75.44 607 PHE A O 1
ATOM 4730 N N . LEU A 1 608 ? -2.572 1.002 -12.936 1.00 72.69 608 LEU A N 1
ATOM 4731 C CA . LEU A 1 608 ? -3.415 1.746 -11.988 1.00 72.69 608 LEU A CA 1
ATOM 4732 C C . LEU A 1 608 ? -3.009 1.487 -10.531 1.00 72.69 608 LEU A C 1
ATOM 4734 O O . LEU A 1 608 ? -3.042 2.401 -9.714 1.00 72.69 608 LEU A O 1
ATOM 4738 N N . LEU A 1 609 ? -2.625 0.249 -10.214 1.00 73.94 609 LEU A N 1
ATOM 4739 C CA . LEU A 1 609 ? -2.417 -0.219 -8.843 1.00 73.94 609 LEU A CA 1
ATOM 4740 C C . LEU A 1 609 ? -0.979 -0.041 -8.332 1.00 73.94 609 LEU A C 1
ATOM 4742 O O . LEU A 1 609 ? -0.779 -0.117 -7.129 1.00 73.94 609 LEU A O 1
ATOM 4746 N N . PHE A 1 610 ? 0.018 0.255 -9.181 1.00 71.06 610 PHE A N 1
ATOM 4747 C CA . PHE A 1 610 ? 1.425 0.400 -8.745 1.00 71.06 610 PHE A CA 1
ATOM 4748 C C . PHE A 1 610 ? 1.671 1.481 -7.671 1.00 71.06 610 PHE A C 1
ATOM 4750 O O . PHE A 1 610 ? 2.728 1.485 -7.047 1.00 71.06 610 PHE A O 1
ATOM 4757 N N . SER A 1 611 ? 0.733 2.421 -7.494 1.00 54.75 611 SER A N 1
ATOM 4758 C CA . SER A 1 611 ? 0.799 3.474 -6.473 1.00 54.75 611 SER A CA 1
ATOM 4759 C C . SER A 1 611 ? 0.099 3.099 -5.158 1.00 54.75 611 SER A C 1
ATOM 4761 O O . SER A 1 611 ? 0.186 3.867 -4.199 1.00 54.75 611 SER A O 1
ATOM 4763 N N . GLN A 1 612 ? -0.596 1.960 -5.099 1.00 53.25 612 GLN A N 1
ATOM 4764 C CA . GLN A 1 612 ? -0.955 1.320 -3.836 1.00 53.25 612 GLN A CA 1
ATOM 4765 C C . GLN A 1 612 ? 0.224 0.433 -3.434 1.00 53.25 612 GLN A C 1
ATOM 4767 O O . GLN A 1 612 ? 0.678 -0.403 -4.216 1.00 53.25 612 GLN A O 1
ATOM 4772 N N . ASN A 1 613 ? 0.758 0.649 -2.233 1.00 35.62 613 ASN A N 1
ATOM 4773 C CA . ASN A 1 613 ? 1.807 -0.218 -1.709 1.00 35.62 613 ASN A CA 1
ATOM 4774 C C . ASN A 1 613 ? 1.240 -1.622 -1.472 1.00 35.62 613 ASN A C 1
ATOM 4776 O O . ASN A 1 613 ? 0.049 -1.791 -1.219 1.00 35.62 613 ASN A O 1
ATOM 4780 N N . VAL A 1 614 ? 2.111 -2.630 -1.517 1.00 34.44 614 VAL A N 1
ATOM 4781 C CA . VAL A 1 614 ? 1.757 -4.024 -1.209 1.00 34.44 614 VAL A CA 1
ATOM 4782 C C . VAL A 1 614 ? 1.721 -4.212 0.317 1.00 34.44 614 VAL A C 1
ATOM 4784 O O . VAL A 1 614 ? 2.505 -4.967 0.877 1.00 34.44 614 VAL A O 1
ATOM 4787 N N . SER A 1 615 ? 0.851 -3.439 0.968 1.00 32.16 615 SER A N 1
ATOM 4788 C CA . SER A 1 615 ? 0.512 -3.479 2.397 1.00 32.16 615 SER A CA 1
ATOM 4789 C C . SER A 1 615 ? -0.944 -3.887 2.622 1.00 32.16 615 SER A C 1
ATOM 4791 O O . SER A 1 615 ? -1.257 -4.526 3.613 1.00 32.16 615 SER A O 1
ATOM 4793 N N . ASP A 1 616 ? -1.828 -3.560 1.678 1.00 31.44 616 ASP A N 1
ATOM 4794 C CA . ASP A 1 616 ? -3.278 -3.672 1.840 1.00 31.44 616 ASP A CA 1
ATOM 4795 C C . ASP A 1 616 ? -3.762 -5.007 1.225 1.00 31.44 616 ASP A C 1
ATOM 4797 O O . ASP A 1 616 ? -4.406 -5.026 0.170 1.00 31.44 616 ASP A O 1
ATOM 4801 N N . LEU A 1 617 ? -3.365 -6.142 1.821 1.00 39.84 617 LEU A N 1
ATOM 4802 C CA . LEU A 1 617 ? -3.608 -7.497 1.281 1.00 39.84 617 LEU A CA 1
ATOM 4803 C C . LEU A 1 617 ? -4.607 -8.352 2.087 1.00 39.84 617 LEU A C 1
ATOM 4805 O O . LEU A 1 617 ? -4.769 -9.541 1.790 1.00 39.84 617 LEU A O 1
ATOM 4809 N N . ASP A 1 618 ? -5.276 -7.748 3.064 1.00 36.72 618 ASP A N 1
ATOM 4810 C CA . ASP A 1 618 ? -6.185 -8.361 4.036 1.00 36.72 618 ASP A CA 1
ATOM 4811 C C . ASP A 1 618 ? -7.321 -9.200 3.411 1.00 36.72 618 ASP A C 1
ATOM 4813 O O . ASP A 1 618 ? -7.740 -9.003 2.266 1.00 36.72 618 ASP A O 1
ATOM 4817 N N . ASN A 1 619 ? -7.932 -10.067 4.229 1.00 43.81 619 ASN A N 1
ATOM 4818 C CA . ASN A 1 619 ? -9.179 -10.789 3.924 1.00 43.81 619 ASN A CA 1
ATOM 4819 C C . ASN A 1 619 ? -9.092 -11.805 2.760 1.00 43.81 619 ASN A C 1
ATOM 4821 O O . ASN A 1 619 ? -10.059 -12.014 2.014 1.00 43.81 619 ASN A O 1
ATOM 4825 N N . GLN A 1 620 ? -7.958 -12.494 2.595 1.00 52.16 620 GLN A N 1
ATOM 4826 C CA . GLN A 1 620 ? -7.797 -13.509 1.546 1.00 52.16 620 GLN A CA 1
ATOM 4827 C C . GLN A 1 620 ? -8.259 -14.919 1.960 1.00 52.16 620 GLN A C 1
ATOM 4829 O O . GLN A 1 620 ? -7.937 -15.448 3.024 1.00 52.16 620 GLN A O 1
ATOM 4834 N N . THR A 1 621 ? -9.010 -15.571 1.062 1.00 45.47 621 THR A N 1
ATOM 4835 C CA . THR A 1 621 ? -9.448 -16.972 1.204 1.00 45.47 621 THR A CA 1
ATOM 4836 C C . THR A 1 621 ? -8.676 -17.877 0.243 1.00 45.47 621 THR A C 1
ATOM 4838 O O . THR A 1 621 ? -9.020 -18.000 -0.936 1.00 45.47 621 THR A O 1
ATOM 4841 N N . PHE A 1 622 ? -7.651 -18.562 0.745 1.00 54.06 622 PHE A N 1
ATOM 4842 C CA . PHE A 1 622 ? -6.814 -19.463 -0.045 1.00 54.06 622 PHE A CA 1
ATOM 4843 C C . PHE A 1 622 ? -7.419 -20.871 -0.127 1.00 54.06 622 PHE A C 1
ATOM 4845 O O . PHE A 1 622 ? -7.679 -21.529 0.882 1.00 54.06 622 PHE A O 1
ATOM 4852 N N . ILE A 1 623 ? -7.632 -21.379 -1.346 1.00 43.12 623 ILE A N 1
ATOM 4853 C CA . ILE A 1 623 ? -8.279 -22.678 -1.587 1.00 43.12 623 ILE A CA 1
ATOM 4854 C C . ILE A 1 623 ? -7.334 -23.600 -2.366 1.00 43.12 623 ILE A C 1
ATOM 4856 O O . ILE A 1 623 ? -7.067 -23.352 -3.537 1.00 43.12 623 ILE A O 1
ATOM 4860 N N . ARG A 1 624 ? -6.932 -24.723 -1.746 1.00 43.12 624 ARG A N 1
ATOM 4861 C CA . ARG A 1 624 ? -5.904 -25.674 -2.228 1.00 43.12 624 ARG A CA 1
ATOM 4862 C C . ARG A 1 624 ? -4.498 -25.067 -2.307 1.00 43.12 624 ARG A C 1
ATOM 4864 O O . ARG A 1 624 ? -3.923 -24.968 -3.390 1.00 43.12 624 ARG A O 1
ATOM 4871 N N . VAL A 1 625 ? -3.940 -24.718 -1.151 1.00 52.22 625 VAL A N 1
ATOM 4872 C CA . VAL A 1 625 ? -2.505 -24.419 -1.037 1.00 52.22 625 VAL A CA 1
ATOM 4873 C C . VAL A 1 625 ? -1.736 -25.740 -1.002 1.00 52.22 625 VAL A C 1
ATOM 4875 O O . VAL A 1 625 ? -1.976 -26.577 -0.130 1.00 52.22 625 VAL A O 1
ATOM 4878 N N . ASN A 1 626 ? -0.826 -25.915 -1.958 1.00 48.06 626 ASN A N 1
ATOM 4879 C CA . ASN A 1 626 ? 0.157 -26.992 -1.981 1.00 48.06 626 ASN A CA 1
ATOM 4880 C C . ASN A 1 626 ? 1.550 -26.349 -1.965 1.00 48.06 626 ASN A C 1
ATOM 4882 O O . ASN A 1 626 ? 1.929 -25.724 -2.956 1.00 48.06 626 ASN A O 1
ATOM 4886 N N . SER A 1 627 ? 2.296 -26.518 -0.876 1.00 48.88 627 SER A N 1
ATOM 4887 C CA . SER A 1 627 ? 3.609 -25.897 -0.653 1.00 48.88 627 SER A CA 1
ATOM 4888 C C . SER A 1 627 ? 4.694 -26.945 -0.388 1.00 48.88 627 SER A C 1
ATOM 4890 O O . SER A 1 627 ? 4.491 -27.915 0.340 1.00 48.88 627 SER A O 1
ATOM 4892 N N . GLN A 1 628 ? 5.855 -26.742 -1.009 1.00 41.78 628 GLN A N 1
ATOM 4893 C CA . GLN A 1 628 ? 7.116 -27.426 -0.715 1.00 41.78 628 GLN A CA 1
ATOM 4894 C C . GLN A 1 628 ? 8.212 -26.368 -0.830 1.00 41.78 628 GLN A C 1
ATOM 4896 O O . GLN A 1 628 ? 8.699 -26.084 -1.925 1.00 41.78 628 GLN A O 1
ATOM 4901 N N . THR A 1 629 ? 8.502 -25.713 0.289 1.00 37.19 629 THR A N 1
ATOM 4902 C CA . THR A 1 629 ? 9.328 -24.503 0.360 1.00 37.19 629 THR A CA 1
ATOM 4903 C C . THR A 1 629 ? 10.043 -24.439 1.702 1.00 37.19 629 THR A C 1
ATOM 4905 O O . THR A 1 629 ? 9.432 -24.685 2.738 1.00 37.19 629 THR A O 1
ATOM 4908 N N . GLU A 1 630 ? 11.316 -24.063 1.674 1.00 34.41 630 GLU A N 1
ATOM 4909 C CA . GLU A 1 630 ? 12.022 -23.498 2.825 1.00 34.41 630 GLU A CA 1
ATOM 4910 C C . GLU A 1 630 ? 11.747 -21.986 2.804 1.00 34.41 630 GLU A C 1
ATOM 4912 O O . GLU A 1 630 ? 11.929 -21.349 1.761 1.00 34.41 630 GLU A O 1
ATOM 4917 N N . THR A 1 631 ? 11.266 -21.412 3.908 1.00 40.25 631 THR A N 1
ATOM 4918 C CA . THR A 1 631 ? 10.968 -19.970 4.008 1.00 40.25 631 THR A CA 1
ATOM 4919 C C . THR A 1 631 ? 11.548 -19.397 5.291 1.00 40.25 631 THR A C 1
ATOM 4921 O O . THR A 1 631 ? 11.187 -19.825 6.385 1.00 40.25 631 THR A O 1
ATOM 4924 N N . SER A 1 632 ? 12.449 -18.425 5.140 1.00 34.34 632 SER A N 1
ATOM 4925 C CA . SER A 1 632 ? 13.068 -17.692 6.242 1.00 34.34 632 SER A CA 1
ATOM 4926 C C . SER A 1 632 ? 12.166 -16.531 6.671 1.00 34.34 632 SER A C 1
ATOM 4928 O O . SER A 1 632 ? 12.301 -15.424 6.142 1.00 34.34 632 SER A O 1
ATOM 4930 N N . ASN A 1 633 ? 11.281 -16.839 7.619 1.00 43.53 633 ASN A N 1
ATOM 4931 C CA . ASN A 1 633 ? 10.364 -15.948 8.333 1.00 43.53 633 ASN A CA 1
ATOM 4932 C C . ASN A 1 633 ? 9.077 -15.575 7.570 1.00 43.53 633 ASN A C 1
ATOM 4934 O O . ASN A 1 633 ? 9.060 -15.423 6.345 1.00 43.53 633 ASN A O 1
ATOM 4938 N N . LEU A 1 634 ? 7.992 -15.454 8.338 1.00 51.47 634 LEU A N 1
ATOM 4939 C CA . LEU A 1 634 ? 6.667 -14.977 7.939 1.00 51.47 634 LEU A CA 1
ATOM 4940 C C . LEU A 1 634 ? 6.180 -14.021 9.041 1.00 51.47 634 LEU A C 1
ATOM 4942 O O . LEU A 1 634 ? 6.213 -14.416 10.203 1.00 51.47 634 LEU A O 1
ATOM 4946 N N . SER A 1 635 ? 5.744 -12.818 8.667 1.00 54.62 635 SER A N 1
ATOM 4947 C CA . SER A 1 635 ? 5.198 -11.781 9.557 1.00 54.62 635 SER A CA 1
ATOM 4948 C C . SER A 1 635 ? 4.149 -10.942 8.820 1.00 54.62 635 SER A C 1
ATOM 4950 O O . SER A 1 635 ? 4.078 -11.014 7.589 1.00 54.62 635 SER A O 1
ATOM 4952 N N . ASP A 1 636 ? 3.363 -10.145 9.550 1.00 52.78 636 ASP A N 1
ATOM 4953 C CA . ASP A 1 636 ? 2.431 -9.137 9.013 1.00 52.78 636 ASP A CA 1
ATOM 4954 C C . ASP A 1 636 ? 1.273 -9.727 8.155 1.00 52.78 636 ASP A C 1
ATOM 4956 O O . ASP A 1 636 ? 0.983 -9.238 7.055 1.00 52.78 636 ASP A O 1
ATOM 4960 N N . LEU A 1 637 ? 0.624 -10.819 8.599 1.00 55.28 637 LEU A N 1
ATOM 4961 C CA . LEU A 1 637 ? -0.359 -11.581 7.794 1.00 55.28 637 LEU A CA 1
ATOM 4962 C C . LEU A 1 637 ? -1.746 -11.771 8.462 1.00 55.28 637 LEU A C 1
ATOM 4964 O O . LEU A 1 637 ? -2.091 -12.853 8.944 1.00 55.28 637 LEU A O 1
ATOM 4968 N N . ASP A 1 638 ? -2.612 -10.764 8.353 1.00 55.78 638 ASP A N 1
ATOM 4969 C CA . ASP A 1 638 ? -3.910 -10.734 9.051 1.00 55.78 638 ASP A CA 1
ATOM 4970 C C . ASP A 1 638 ? -5.095 -11.369 8.292 1.00 55.78 638 ASP A C 1
ATOM 4972 O O . ASP A 1 638 ? -5.199 -11.323 7.059 1.00 55.78 638 ASP A O 1
ATOM 4976 N N . ASN A 1 639 ? -6.082 -11.861 9.055 1.00 55.78 639 ASN A N 1
ATOM 4977 C CA . ASN A 1 639 ? -7.453 -12.165 8.602 1.00 55.78 639 ASN A CA 1
ATOM 4978 C C . ASN A 1 639 ? -7.539 -13.175 7.431 1.00 55.78 639 ASN A C 1
ATOM 4980 O O . ASN A 1 639 ? -8.278 -12.984 6.455 1.00 55.78 639 ASN A O 1
ATOM 4984 N N . GLN A 1 640 ? -6.782 -14.275 7.508 1.00 61.81 640 GLN A N 1
ATOM 4985 C CA . GLN A 1 640 ? -6.639 -15.236 6.403 1.00 61.81 640 GLN A CA 1
ATOM 4986 C C . GLN A 1 640 ? -7.414 -16.544 6.617 1.00 61.81 640 GLN A C 1
ATOM 4988 O O . GLN A 1 640 ? -7.395 -17.148 7.688 1.00 61.81 640 GLN A O 1
ATOM 4993 N N . THR A 1 641 ? -8.085 -17.034 5.566 1.00 50.25 641 THR A N 1
ATOM 4994 C CA . THR A 1 641 ? -8.823 -18.313 5.598 1.00 50.25 641 THR A CA 1
ATOM 4995 C C . THR A 1 641 ? -8.219 -19.339 4.641 1.00 50.25 641 THR A C 1
ATOM 4997 O O . THR A 1 641 ? -8.402 -19.272 3.423 1.00 50.25 641 THR A O 1
ATOM 5000 N N . PHE A 1 642 ? -7.570 -20.365 5.189 1.00 60.06 642 PHE A N 1
ATOM 5001 C CA . PHE A 1 642 ? -6.904 -21.428 4.439 1.00 60.06 642 PHE A CA 1
ATOM 5002 C C . PHE A 1 642 ? -7.760 -22.698 4.352 1.00 60.06 642 PHE A C 1
ATOM 5004 O O . PHE A 1 642 ? -8.120 -23.306 5.357 1.00 60.06 642 PHE A O 1
ATOM 5011 N N . THR A 1 643 ? -8.071 -23.164 3.138 1.00 45.59 643 THR A N 1
ATOM 5012 C CA . THR A 1 643 ? -8.936 -24.337 2.913 1.00 45.59 643 THR A CA 1
ATOM 5013 C C . THR A 1 643 ? -8.270 -25.412 2.049 1.00 45.59 643 THR A C 1
ATOM 5015 O O . THR A 1 643 ? -8.142 -25.256 0.832 1.00 45.59 643 THR A O 1
ATOM 5018 N N . ARG A 1 644 ? -8.009 -26.585 2.649 1.00 49.12 644 ARG A N 1
ATOM 5019 C CA . ARG A 1 644 ? -7.212 -27.709 2.107 1.00 49.12 644 ARG A CA 1
ATOM 5020 C C . ARG A 1 644 ? -5.752 -27.309 1.887 1.00 49.12 644 ARG A C 1
ATOM 5022 O O . ARG A 1 644 ? -5.366 -27.032 0.755 1.00 49.12 644 ARG A O 1
ATOM 5029 N N . VAL A 1 645 ? -4.975 -27.302 2.965 1.00 54.62 645 VAL A N 1
ATOM 5030 C CA . VAL A 1 645 ? -3.522 -27.089 2.918 1.00 54.62 645 VAL A CA 1
ATOM 5031 C C . VAL A 1 645 ? -2.813 -28.439 2.945 1.00 54.62 645 VAL A C 1
ATOM 5033 O O . VAL A 1 645 ? -3.104 -29.276 3.804 1.00 54.62 645 VAL A O 1
ATOM 5036 N N . TYR A 1 646 ? -1.879 -28.632 2.018 1.00 52.19 646 TYR A N 1
ATOM 5037 C CA . TYR A 1 646 ? -0.909 -29.723 2.028 1.00 52.19 646 TYR A CA 1
ATOM 5038 C C . TYR A 1 646 ? 0.489 -29.106 1.969 1.00 52.19 646 TYR A C 1
ATOM 5040 O O . TYR A 1 646 ? 0.849 -28.531 0.941 1.00 52.19 646 TYR A O 1
ATOM 5048 N N . SER A 1 647 ? 1.255 -29.218 3.054 1.00 54.47 647 SER A N 1
ATOM 5049 C CA . SER A 1 647 ? 2.608 -28.659 3.138 1.00 54.47 647 SER A CA 1
ATOM 5050 C C . SER A 1 647 ? 3.615 -29.691 3.635 1.00 54.47 647 SER A C 1
ATOM 5052 O O . SER A 1 647 ? 3.278 -30.580 4.420 1.00 54.47 647 SER A O 1
ATOM 5054 N N . GLN A 1 648 ? 4.849 -29.543 3.169 1.00 48.62 648 GLN A N 1
ATOM 5055 C CA . GLN A 1 648 ? 6.051 -30.063 3.812 1.00 48.62 648 GLN A CA 1
ATOM 5056 C C . GLN A 1 648 ? 7.019 -28.883 3.886 1.00 48.62 648 GLN A C 1
ATOM 5058 O O . GLN A 1 648 ? 7.380 -28.327 2.845 1.00 48.62 648 GLN A O 1
ATOM 5063 N N . THR A 1 649 ? 7.353 -28.458 5.101 1.00 46.47 649 THR A N 1
ATOM 5064 C CA . THR A 1 649 ? 7.918 -27.124 5.352 1.00 46.47 649 THR A CA 1
ATOM 5065 C C . THR A 1 649 ? 8.940 -27.166 6.480 1.00 46.47 649 THR A C 1
ATOM 5067 O O . THR A 1 649 ? 8.726 -27.832 7.490 1.00 46.47 649 THR A O 1
ATOM 5070 N N . MET A 1 650 ? 10.024 -26.419 6.288 1.00 37.03 650 MET A N 1
ATOM 5071 C CA . MET A 1 650 ? 10.997 -26.033 7.308 1.00 37.03 650 MET A CA 1
ATOM 5072 C C . MET A 1 650 ? 10.932 -24.510 7.403 1.00 37.03 650 MET A C 1
ATOM 5074 O O . MET A 1 650 ? 11.058 -23.834 6.374 1.00 37.03 650 MET A O 1
ATOM 5078 N N . THR A 1 651 ? 10.708 -23.980 8.601 1.00 49.78 651 THR A N 1
ATOM 5079 C CA . THR A 1 651 ? 10.609 -22.535 8.854 1.00 49.78 651 THR A CA 1
ATOM 5080 C C . THR A 1 651 ? 11.387 -22.182 10.109 1.00 49.78 651 THR A C 1
ATOM 5082 O O . THR A 1 651 ? 11.299 -22.903 11.099 1.00 49.78 651 THR A O 1
ATOM 5085 N N . SER A 1 652 ? 12.144 -21.088 10.055 1.00 43.22 652 SER A N 1
ATOM 5086 C CA . SER A 1 652 ? 12.885 -20.557 11.200 1.00 43.22 652 SER A CA 1
ATOM 5087 C C . SER A 1 652 ? 11.920 -20.049 12.271 1.00 43.22 652 SER A C 1
ATOM 5089 O O . SER A 1 652 ? 11.702 -20.736 13.269 1.00 43.22 652 SER A O 1
ATOM 5091 N N . ASP A 1 653 ? 11.292 -18.908 11.997 1.00 52.00 653 ASP A N 1
ATOM 5092 C CA . ASP A 1 653 ? 10.560 -18.116 12.985 1.00 52.00 653 ASP A CA 1
ATOM 5093 C C . ASP A 1 653 ? 9.200 -17.698 12.393 1.00 52.00 653 ASP A C 1
ATOM 5095 O O . ASP A 1 653 ? 9.094 -17.466 11.178 1.00 52.00 653 ASP A O 1
ATOM 5099 N N . VAL A 1 654 ? 8.166 -17.610 13.231 1.00 58.69 654 VAL A N 1
ATOM 5100 C CA . VAL A 1 654 ? 6.820 -17.130 12.869 1.00 58.69 654 VAL A CA 1
ATOM 5101 C C . VAL A 1 654 ? 6.310 -16.218 13.985 1.00 58.69 654 VAL A C 1
ATOM 5103 O O . VAL A 1 654 ? 6.195 -16.685 15.115 1.00 58.69 654 VAL A O 1
ATOM 5106 N N . SER A 1 655 ? 5.997 -14.964 13.644 1.00 62.72 655 SER A N 1
ATOM 5107 C CA . SER A 1 655 ? 5.465 -13.935 14.552 1.00 62.72 655 SER A CA 1
ATOM 5108 C C . SER A 1 655 ? 4.468 -13.022 13.835 1.00 62.72 655 SER A C 1
ATOM 5110 O O . SER A 1 655 ? 4.467 -12.976 12.605 1.00 62.72 655 SER A O 1
ATOM 5112 N N . ASP A 1 656 ? 3.635 -12.285 14.575 1.00 59.06 656 ASP A N 1
ATOM 5113 C CA . ASP A 1 656 ? 2.737 -11.243 14.045 1.00 59.06 656 ASP A CA 1
ATOM 5114 C C . ASP A 1 656 ? 1.650 -11.794 13.076 1.00 59.06 656 ASP A C 1
ATOM 5116 O O . ASP A 1 656 ? 1.547 -11.376 11.913 1.00 59.06 656 ASP A O 1
ATOM 5120 N N . LEU A 1 657 ? 0.862 -12.792 13.522 1.00 60.41 657 LEU A N 1
ATOM 5121 C CA . LEU A 1 657 ? -0.100 -13.549 12.687 1.00 60.41 657 LEU A CA 1
ATOM 5122 C C . LEU A 1 657 ? -1.542 -13.617 13.260 1.00 60.41 657 LEU A C 1
ATOM 5124 O O . LEU A 1 657 ? -1.963 -14.624 13.845 1.00 60.41 657 LEU A O 1
ATOM 5128 N N . ASP A 1 658 ? -2.353 -12.599 12.964 1.00 61.97 658 ASP A N 1
ATOM 5129 C CA . ASP A 1 658 ? -3.694 -12.413 13.539 1.00 61.97 658 ASP A CA 1
ATOM 5130 C C . ASP A 1 658 ? -4.862 -13.094 12.792 1.00 61.97 658 ASP A C 1
ATOM 5132 O O . ASP A 1 658 ? -4.976 -13.083 11.558 1.00 61.97 658 ASP A O 1
ATOM 5136 N N . ASN A 1 659 ? -5.850 -13.564 13.567 1.00 61.69 659 ASN A N 1
ATOM 5137 C CA . ASN A 1 659 ? -7.212 -13.895 13.108 1.00 61.69 659 ASN A CA 1
ATOM 5138 C C . ASN A 1 659 ? -7.272 -14.971 11.995 1.00 61.69 659 ASN A C 1
ATOM 5140 O O . ASN A 1 659 ? -8.074 -14.901 11.053 1.00 61.69 659 ASN A O 1
ATOM 5144 N N . GLN A 1 660 ? -6.417 -15.995 12.081 1.00 65.75 660 GLN A N 1
ATOM 5145 C CA . GLN A 1 660 ? -6.268 -17.003 11.025 1.00 65.75 660 GLN A CA 1
ATOM 5146 C C . GLN A 1 660 ? -7.174 -18.237 11.192 1.00 65.75 660 GLN A C 1
ATOM 5148 O O . GLN A 1 660 ? -7.298 -18.826 12.265 1.00 65.75 660 GLN A O 1
ATOM 5153 N N . THR A 1 661 ? -7.795 -18.691 10.095 1.00 58.16 661 THR A N 1
ATOM 5154 C CA . THR A 1 661 ? -8.696 -19.860 10.073 1.00 58.16 661 THR A CA 1
ATOM 5155 C C . THR A 1 661 ? -8.208 -20.960 9.126 1.00 58.16 661 THR A C 1
ATOM 5157 O O . THR A 1 661 ? -8.236 -20.822 7.900 1.00 58.16 661 THR A O 1
ATOM 5160 N N . PHE A 1 662 ? -7.859 -22.120 9.684 1.00 63.47 662 PHE A N 1
ATOM 5161 C CA . PHE A 1 662 ? -7.288 -23.265 8.974 1.00 63.47 662 PHE A CA 1
ATOM 5162 C C . PHE A 1 662 ? -8.264 -24.446 8.866 1.00 63.47 662 PHE A C 1
ATOM 5164 O O . PHE A 1 662 ? -8.652 -25.064 9.857 1.00 63.47 662 PHE A O 1
ATOM 5171 N N . ILE A 1 663 ? -8.643 -24.832 7.643 1.00 53.66 663 ILE A N 1
ATOM 5172 C CA . ILE A 1 663 ? -9.668 -25.855 7.380 1.00 53.66 663 ILE A CA 1
ATOM 5173 C C . ILE A 1 663 ? -9.108 -26.999 6.525 1.00 53.66 663 ILE A C 1
ATOM 5175 O O . ILE A 1 663 ? -8.968 -26.884 5.304 1.00 53.66 663 ILE A O 1
ATOM 5179 N N . ARG A 1 664 ? -8.928 -28.173 7.148 1.00 54.19 664 ARG A N 1
ATOM 5180 C CA . ARG A 1 664 ? -8.302 -29.388 6.583 1.00 54.19 664 ARG A CA 1
ATOM 5181 C C . ARG A 1 664 ? -6.830 -29.168 6.228 1.00 54.19 664 ARG A C 1
ATOM 5183 O O . ARG A 1 664 ? -6.490 -29.060 5.049 1.00 54.19 664 ARG A O 1
ATOM 5190 N N . VAL A 1 665 ? -5.987 -29.134 7.253 1.00 58.69 665 VAL A N 1
ATOM 5191 C CA . VAL A 1 665 ? -4.524 -29.111 7.121 1.00 58.69 665 VAL A CA 1
ATOM 5192 C C . VAL A 1 665 ? -3.987 -30.534 7.254 1.00 58.69 665 VAL A C 1
ATOM 5194 O O . VAL A 1 665 ? -4.470 -31.314 8.080 1.00 58.69 665 VAL A O 1
ATOM 5197 N N . ASN A 1 666 ? -3.010 -30.882 6.423 1.00 58.47 666 ASN A N 1
ATOM 5198 C CA . ASN A 1 666 ? -2.308 -32.157 6.488 1.00 58.47 666 ASN A CA 1
ATOM 5199 C C . ASN A 1 666 ? -0.808 -31.882 6.275 1.00 58.47 666 ASN A C 1
ATOM 5201 O O . ASN A 1 666 ? -0.386 -31.719 5.128 1.00 58.47 666 ASN A O 1
ATOM 5205 N N . SER A 1 667 ? -0.050 -31.775 7.372 1.00 58.28 667 SER A N 1
ATOM 5206 C CA . SER A 1 667 ? 1.318 -31.220 7.406 1.00 58.28 667 SER A CA 1
ATOM 5207 C C . SER A 1 667 ? 2.367 -32.220 7.904 1.00 58.28 667 SER A C 1
ATOM 5209 O O . SER A 1 667 ? 2.042 -33.176 8.611 1.00 58.28 667 SER A O 1
ATOM 5211 N N . GLN A 1 668 ? 3.625 -31.958 7.548 1.00 54.16 668 GLN A N 1
ATOM 5212 C CA . GLN A 1 668 ? 4.825 -32.424 8.247 1.00 54.16 668 GLN A CA 1
ATOM 5213 C C . GLN A 1 668 ? 5.772 -31.223 8.349 1.00 54.16 668 GLN A C 1
ATOM 5215 O O . GLN A 1 668 ? 6.090 -30.617 7.320 1.00 54.16 668 GLN A O 1
ATOM 5220 N N . THR A 1 669 ? 6.160 -30.856 9.569 1.00 54.22 669 THR A N 1
ATOM 5221 C CA . THR A 1 669 ? 6.785 -29.553 9.854 1.00 54.22 669 THR A CA 1
ATOM 5222 C C . THR A 1 669 ? 7.759 -29.635 11.025 1.00 54.22 669 THR A C 1
ATOM 5224 O O . THR A 1 669 ? 7.428 -30.198 12.067 1.00 54.22 669 THR A O 1
ATOM 5227 N N . GLU A 1 670 ? 8.936 -29.041 10.847 1.00 47.28 670 GLU A N 1
ATOM 5228 C CA . GLU A 1 670 ? 9.920 -28.764 11.899 1.00 47.28 670 GLU A CA 1
ATOM 5229 C C . GLU A 1 670 ? 10.087 -27.236 11.952 1.00 47.28 670 GLU A C 1
ATOM 5231 O O . GLU A 1 670 ? 10.265 -26.609 10.900 1.00 47.28 670 GLU A O 1
ATOM 5236 N N . THR A 1 671 ? 9.962 -26.638 13.140 1.00 52.09 671 THR A N 1
ATOM 5237 C CA . THR A 1 671 ? 10.049 -25.180 13.352 1.00 52.09 671 THR A CA 1
ATOM 5238 C C . THR A 1 671 ? 10.895 -24.871 14.584 1.00 52.09 671 THR A C 1
ATOM 5240 O O . THR A 1 671 ? 10.886 -25.659 15.530 1.00 52.09 671 THR A O 1
ATOM 5243 N N . SER A 1 672 ? 11.619 -23.748 14.595 1.00 49.84 672 SER A N 1
ATOM 5244 C CA . SER A 1 672 ? 12.398 -23.348 15.779 1.00 49.84 672 SER A CA 1
ATOM 5245 C C . SER A 1 672 ? 11.476 -22.751 16.839 1.00 49.84 672 SER A C 1
ATOM 5247 O O . SER A 1 672 ? 11.164 -23.436 17.816 1.00 49.84 672 SER A O 1
ATOM 5249 N N . ASP A 1 673 ? 10.996 -21.532 16.593 1.00 55.16 673 ASP A N 1
ATOM 5250 C CA . ASP A 1 673 ? 10.317 -20.687 17.575 1.00 55.16 673 ASP A CA 1
ATOM 5251 C C . ASP A 1 673 ? 9.046 -20.072 16.962 1.00 55.16 673 ASP A C 1
ATOM 5253 O O . ASP A 1 673 ? 8.974 -19.834 15.749 1.00 55.16 673 ASP A O 1
ATOM 5257 N N . VAL A 1 674 ? 8.020 -19.886 17.793 1.00 60.44 674 VAL A N 1
ATOM 5258 C CA . VAL A 1 674 ? 6.667 -19.462 17.403 1.00 60.44 674 VAL A CA 1
ATOM 5259 C C . VAL A 1 674 ? 6.105 -18.590 18.532 1.00 60.44 674 VAL A C 1
ATOM 5261 O O . VAL A 1 674 ? 5.894 -19.114 19.625 1.00 60.44 674 VAL A O 1
ATOM 5264 N N . SER A 1 675 ? 5.878 -17.299 18.263 1.00 66.38 675 S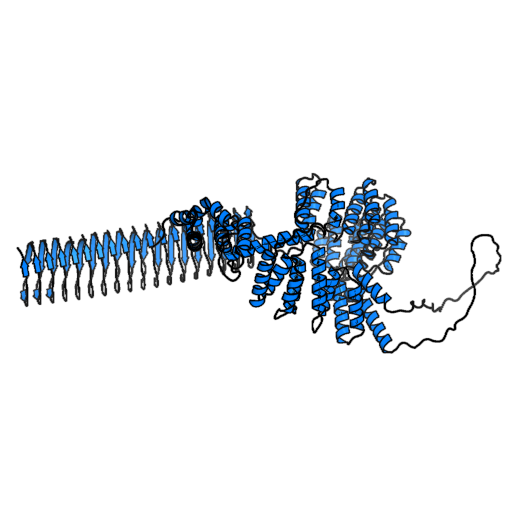ER A N 1
ATOM 5265 C CA . SER A 1 675 ? 5.361 -16.312 19.228 1.00 66.38 675 SER A CA 1
ATOM 5266 C C . SER A 1 675 ? 4.394 -15.313 18.585 1.00 66.38 675 SER A C 1
ATOM 5268 O O . SER A 1 675 ? 4.299 -15.257 17.361 1.00 66.38 675 SER A O 1
ATOM 5270 N N . ASP A 1 676 ? 3.657 -14.541 19.388 1.00 62.69 676 ASP A N 1
ATOM 5271 C CA . ASP A 1 676 ? 2.809 -13.428 18.931 1.00 62.69 676 ASP A CA 1
ATOM 5272 C C . ASP A 1 676 ? 1.701 -13.864 17.927 1.00 62.69 676 ASP A C 1
ATOM 5274 O O . ASP A 1 676 ? 1.669 -13.418 16.771 1.00 62.69 676 ASP A O 1
ATOM 5278 N N . LEU A 1 677 ? 0.801 -14.785 18.333 1.00 64.12 677 LEU A N 1
ATOM 5279 C CA . LEU A 1 677 ? -0.248 -15.348 17.448 1.00 64.12 677 LEU A CA 1
ATOM 5280 C C . LEU A 1 677 ? -1.676 -15.371 18.033 1.00 64.12 677 LEU A C 1
ATOM 5282 O O . LEU A 1 677 ? -2.101 -16.343 18.672 1.00 64.12 677 LEU A O 1
ATOM 5286 N N . ASP A 1 678 ? -2.472 -14.377 17.646 1.00 67.94 678 ASP A N 1
ATOM 5287 C CA . ASP A 1 678 ? -3.822 -14.143 18.160 1.00 67.94 678 ASP A CA 1
ATOM 5288 C C . ASP A 1 678 ? -4.962 -14.828 17.377 1.00 67.94 678 ASP A C 1
ATOM 5290 O O . ASP A 1 678 ? -5.016 -14.860 16.140 1.00 67.94 678 ASP A O 1
ATOM 5294 N N . ASN A 1 679 ? -5.990 -15.261 18.119 1.00 65.69 679 ASN A N 1
ATOM 5295 C CA . ASN A 1 679 ? -7.339 -15.565 17.610 1.00 65.69 679 ASN A CA 1
ATOM 5296 C C . ASN A 1 679 ? -7.397 -16.685 16.540 1.00 65.69 679 ASN A C 1
ATOM 5298 O O . ASN A 1 679 ? -8.214 -16.661 15.608 1.00 65.69 679 ASN A O 1
ATOM 5302 N N . GLN A 1 680 ? -6.539 -17.703 16.657 1.00 67.38 680 GLN A N 1
ATOM 5303 C CA . GLN A 1 680 ? -6.387 -18.740 15.628 1.00 67.38 680 GLN A CA 1
ATOM 5304 C C . GLN A 1 680 ? -7.383 -19.912 15.745 1.00 67.38 680 GLN A C 1
ATOM 5306 O O . GLN A 1 680 ? -7.637 -20.460 16.817 1.00 67.38 680 GLN A O 1
ATOM 5311 N N . THR A 1 681 ? -7.940 -20.362 14.611 1.00 63.34 681 THR A N 1
ATOM 5312 C CA . THR A 1 681 ? -8.950 -21.441 14.550 1.00 63.34 681 THR A CA 1
ATOM 5313 C C . THR A 1 681 ? -8.545 -22.596 13.625 1.00 63.34 681 THR A C 1
ATOM 5315 O O . THR A 1 681 ? -8.538 -22.475 12.397 1.00 63.34 681 THR A O 1
ATOM 5318 N N . PHE A 1 682 ? -8.324 -23.783 14.198 1.00 65.75 682 PHE A N 1
ATOM 5319 C CA . PHE A 1 682 ? -7.855 -24.987 13.504 1.00 65.75 682 PHE A CA 1
ATOM 5320 C C . PHE A 1 682 ? -8.932 -26.079 13.402 1.00 65.75 682 PHE A C 1
ATOM 5322 O O . PHE A 1 682 ? -9.391 -26.639 14.397 1.00 65.75 682 PHE A O 1
ATOM 5329 N N . ILE A 1 683 ? -9.325 -26.459 12.180 1.00 56.56 683 ILE A N 1
ATOM 5330 C CA . ILE A 1 683 ? -10.436 -27.389 11.920 1.00 56.56 683 ILE A CA 1
ATOM 5331 C C . ILE A 1 683 ? -9.992 -28.575 11.050 1.00 56.56 683 ILE A C 1
ATOM 5333 O O . ILE A 1 683 ? -9.855 -28.468 9.827 1.00 56.56 683 ILE A O 1
ATOM 5337 N N . ARG A 1 684 ? -9.928 -29.766 11.663 1.00 55.59 684 ARG A N 1
ATOM 5338 C CA . ARG A 1 684 ? -9.473 -31.046 11.077 1.00 55.59 684 ARG A CA 1
ATOM 5339 C C . ARG A 1 684 ? -8.008 -31.011 10.642 1.00 55.59 684 ARG A C 1
ATOM 5341 O O . ARG A 1 684 ? -7.724 -31.017 9.444 1.00 55.59 684 ARG A O 1
ATOM 5348 N N . VAL A 1 685 ? -7.110 -31.010 11.618 1.00 59.91 685 VAL A N 1
ATOM 5349 C CA . VAL A 1 685 ? -5.660 -31.086 11.402 1.00 59.91 685 VAL A CA 1
ATOM 5350 C C . VAL A 1 685 ? -5.185 -32.528 11.590 1.00 59.91 685 VAL A C 1
ATOM 5352 O O . VAL A 1 685 ? -5.566 -33.188 12.558 1.00 59.91 685 VAL A O 1
ATOM 5355 N N . ASN A 1 686 ? -4.348 -33.004 10.668 1.00 59.28 686 ASN A N 1
ATOM 5356 C CA . ASN A 1 686 ? -3.432 -34.117 10.910 1.00 59.28 686 ASN A CA 1
ATOM 5357 C C . ASN A 1 686 ? -2.005 -33.564 10.789 1.00 59.28 686 ASN A C 1
ATOM 5359 O O . ASN A 1 686 ? -1.679 -33.005 9.736 1.00 59.28 686 ASN A O 1
ATOM 5363 N N . SER A 1 687 ? -1.175 -33.730 11.818 1.00 59.81 687 SER A N 1
ATOM 5364 C CA . SER A 1 687 ? 0.219 -33.267 11.802 1.00 59.81 687 SER A CA 1
ATOM 5365 C C . SER A 1 687 ? 1.184 -34.310 12.362 1.00 59.81 687 SER A C 1
ATOM 5367 O O . SER A 1 687 ? 0.794 -35.201 13.118 1.00 59.81 687 SER A O 1
ATOM 5369 N N . GLN A 1 688 ? 2.449 -34.162 11.982 1.00 56.25 688 GLN A N 1
ATOM 5370 C CA . GLN A 1 688 ? 3.609 -34.654 12.716 1.00 56.25 688 GLN A CA 1
ATOM 5371 C C . GLN A 1 688 ? 4.544 -33.452 12.856 1.00 56.25 688 GLN A C 1
ATOM 5373 O O . GLN A 1 688 ? 4.900 -32.856 11.833 1.00 56.25 688 GLN A O 1
ATOM 5378 N N . THR A 1 689 ? 4.867 -33.068 14.091 1.00 56.09 689 THR A N 1
ATOM 5379 C CA . THR A 1 689 ? 5.520 -31.781 14.373 1.00 56.09 689 THR A CA 1
ATOM 5380 C C . THR A 1 689 ? 6.633 -31.925 15.410 1.00 56.09 689 THR A C 1
ATOM 5382 O O . THR A 1 689 ? 6.467 -32.643 16.397 1.00 56.09 689 THR A O 1
ATOM 5385 N N . MET A 1 690 ? 7.736 -31.211 15.189 1.00 46.59 690 MET A N 1
ATOM 5386 C CA . MET A 1 690 ? 8.785 -30.940 16.178 1.00 46.59 690 MET A CA 1
ATOM 5387 C C . MET A 1 690 ? 8.898 -29.418 16.318 1.00 46.59 690 MET A C 1
ATOM 5389 O O . MET A 1 690 ? 9.018 -28.744 15.292 1.00 46.59 690 MET A O 1
ATOM 5393 N N . THR A 1 691 ? 8.861 -28.894 17.542 1.00 54.12 691 THR A N 1
ATOM 5394 C CA . THR A 1 691 ? 9.047 -27.460 17.837 1.00 54.12 691 THR A CA 1
ATOM 5395 C C . THR A 1 691 ? 9.976 -27.300 19.041 1.00 54.12 691 THR A C 1
ATOM 5397 O O . THR A 1 691 ? 9.979 -28.175 19.909 1.00 54.12 691 THR A O 1
ATOM 5400 N N . SER A 1 692 ? 10.773 -26.228 19.108 1.00 50.97 692 SER A N 1
ATOM 5401 C CA . SER A 1 692 ? 11.617 -25.970 20.290 1.00 50.97 692 SER A CA 1
ATOM 5402 C C . SER A 1 692 ? 10.797 -25.297 21.388 1.00 50.97 692 SER A C 1
ATOM 5404 O O . SER A 1 692 ? 10.569 -25.916 22.426 1.00 50.97 692 SER A O 1
ATOM 5406 N N . ASN A 1 693 ? 10.319 -24.081 21.117 1.00 54.69 693 ASN A N 1
ATOM 5407 C CA . ASN A 1 693 ? 9.671 -23.206 22.093 1.00 54.69 693 ASN A CA 1
ATOM 5408 C C . ASN A 1 693 ? 8.322 -22.699 21.556 1.00 54.69 693 ASN A C 1
ATOM 5410 O O . ASN A 1 693 ? 8.110 -22.658 20.337 1.00 54.69 693 ASN A O 1
ATOM 5414 N N . LEU A 1 694 ? 7.420 -22.329 22.465 1.00 61.56 694 LEU A N 1
ATOM 5415 C CA . LEU A 1 694 ? 6.093 -21.796 22.162 1.00 61.56 694 LEU A CA 1
ATOM 5416 C C . LEU A 1 694 ? 5.663 -20.842 23.291 1.00 61.56 694 LEU A C 1
ATOM 5418 O O . LEU A 1 694 ? 5.454 -21.318 24.405 1.00 61.56 694 LEU A O 1
ATOM 5422 N N . SER A 1 695 ? 5.538 -19.544 23.005 1.00 68.12 695 SER A N 1
ATOM 5423 C CA . SER A 1 695 ? 5.128 -18.515 23.980 1.00 68.12 695 SER A CA 1
ATOM 5424 C C . SER A 1 695 ? 4.237 -17.448 23.346 1.00 68.12 695 SER A C 1
ATOM 5426 O O . SER A 1 695 ? 4.285 -17.272 22.133 1.00 68.12 695 SER A O 1
ATOM 5428 N N . ASP A 1 696 ? 3.437 -16.732 24.139 1.00 64.69 696 ASP A N 1
ATOM 5429 C CA . ASP A 1 696 ? 2.631 -15.582 23.693 1.00 64.69 696 ASP A CA 1
ATOM 5430 C C . ASP A 1 696 ? 1.515 -15.972 22.680 1.00 64.69 696 ASP A C 1
ATOM 5432 O O . ASP A 1 696 ? 1.462 -15.485 21.542 1.00 64.69 696 ASP A O 1
ATOM 5436 N N . LEU A 1 697 ? 0.630 -16.912 23.065 1.00 66.69 697 LEU A N 1
ATOM 5437 C CA . LEU A 1 697 ? -0.391 -17.524 22.181 1.00 66.69 697 LEU A CA 1
ATOM 5438 C C . LEU A 1 697 ? -1.846 -17.417 22.691 1.00 66.69 697 LEU A C 1
ATOM 5440 O O . LEU A 1 697 ? -2.346 -18.292 23.412 1.00 66.69 697 LEU A O 1
ATOM 5444 N N . ASP A 1 698 ? -2.576 -16.430 22.170 1.00 70.62 698 ASP A N 1
ATOM 5445 C CA . ASP A 1 698 ? -3.896 -16.021 22.662 1.00 70.62 698 ASP A CA 1
ATOM 5446 C C . ASP A 1 698 ? -5.108 -16.606 21.898 1.00 70.62 698 ASP A C 1
ATOM 5448 O O . ASP A 1 698 ? -5.156 -16.686 20.663 1.00 70.62 698 ASP A O 1
ATOM 5452 N N . ASN A 1 699 ? -6.176 -16.929 22.641 1.00 69.31 699 ASN A N 1
ATOM 5453 C CA . ASN A 1 699 ? -7.540 -17.152 22.123 1.00 69.31 699 ASN A CA 1
ATOM 5454 C C . ASN A 1 699 ? -7.686 -18.296 21.082 1.00 69.31 699 ASN A C 1
ATOM 5456 O O . ASN A 1 699 ? -8.501 -18.239 20.151 1.00 69.31 699 ASN A O 1
ATOM 5460 N N . GLN A 1 700 ? -6.910 -19.376 21.227 1.00 69.56 700 GLN A N 1
ATOM 5461 C CA . GLN A 1 700 ? -6.798 -20.419 20.196 1.00 69.56 700 GLN A CA 1
ATOM 5462 C C . GLN A 1 700 ? -7.855 -21.541 20.280 1.00 69.56 700 GLN A C 1
ATOM 5464 O O . GLN A 1 700 ? -8.165 -22.083 21.341 1.00 69.56 700 GLN A O 1
ATOM 5469 N N . THR A 1 701 ? -8.407 -21.955 19.129 1.00 66.44 701 THR A N 1
ATOM 5470 C CA . THR A 1 701 ? -9.494 -22.955 19.033 1.00 66.44 701 THR A CA 1
ATOM 5471 C C . THR A 1 701 ? -9.147 -24.148 18.131 1.00 66.44 701 THR A C 1
ATOM 5473 O O . THR A 1 701 ? -9.096 -24.044 16.903 1.00 66.44 701 THR A O 1
ATOM 5476 N N . PHE A 1 702 ? -9.038 -25.345 18.719 1.00 67.25 702 PHE A N 1
ATOM 5477 C CA . PHE A 1 702 ? -8.645 -26.587 18.040 1.00 67.25 702 PHE A CA 1
ATOM 5478 C C . PHE A 1 702 ? -9.791 -27.608 17.936 1.00 67.25 702 PHE A C 1
ATOM 5480 O O . PHE A 1 702 ? -10.294 -28.131 18.931 1.00 67.25 702 PHE A O 1
ATOM 5487 N N . ILE A 1 703 ? -10.194 -27.974 16.713 1.00 59.19 703 ILE A N 1
ATOM 5488 C CA . ILE A 1 703 ? -11.353 -28.844 16.447 1.00 59.19 703 ILE A CA 1
ATOM 5489 C C . ILE A 1 703 ? -10.970 -30.052 15.578 1.00 59.19 703 ILE A C 1
ATOM 5491 O O . ILE A 1 703 ? -10.855 -29.962 14.352 1.00 59.19 703 ILE A O 1
ATOM 5495 N N . ARG A 1 704 ? -10.939 -31.239 16.201 1.00 57.84 704 ARG A N 1
ATOM 5496 C CA . ARG A 1 704 ? -10.568 -32.545 15.612 1.00 57.84 704 ARG A CA 1
ATOM 5497 C C . ARG A 1 704 ? -9.121 -32.591 15.121 1.00 57.84 704 ARG A C 1
ATOM 5499 O O . ARG A 1 704 ? -8.882 -32.639 13.915 1.00 57.84 704 ARG A O 1
ATOM 5506 N N . VAL A 1 705 ? -8.187 -32.611 16.062 1.00 61.47 705 VAL A N 1
ATOM 5507 C CA . VAL A 1 705 ? -6.751 -32.767 15.797 1.00 61.47 705 VAL A CA 1
ATOM 5508 C C . VAL A 1 705 ? -6.341 -34.225 16.021 1.00 61.47 705 VAL A C 1
ATOM 5510 O O . VAL A 1 705 ? -6.749 -34.835 17.010 1.00 61.47 705 VAL A O 1
ATOM 5513 N N . ASN A 1 706 ? -5.535 -34.776 15.112 1.00 61.09 706 ASN A N 1
ATOM 5514 C CA . ASN A 1 706 ? -4.679 -35.928 15.400 1.00 61.09 706 ASN A CA 1
ATOM 5515 C C . ASN A 1 706 ? -3.225 -35.468 15.242 1.00 61.09 706 ASN A C 1
ATOM 5517 O O . ASN A 1 706 ? -2.869 -34.986 14.163 1.00 61.09 706 ASN A O 1
ATOM 5521 N N . SER A 1 707 ? -2.411 -35.611 16.285 1.00 62.09 707 SER A N 1
ATOM 5522 C CA . SER A 1 707 ? -1.003 -35.201 16.265 1.00 62.09 707 SER A CA 1
ATOM 5523 C C . SER A 1 707 ? -0.085 -36.281 16.836 1.00 62.09 707 SER A C 1
ATOM 5525 O O . SER A 1 707 ? -0.517 -37.165 17.579 1.00 62.09 707 SER A O 1
ATOM 5527 N N . GLN A 1 708 ? 1.182 -36.195 16.448 1.00 57.97 708 GLN A N 1
ATOM 5528 C CA . GLN A 1 708 ? 2.326 -36.780 17.137 1.00 57.97 708 GLN A CA 1
ATOM 5529 C C . GLN A 1 708 ? 3.345 -35.650 17.252 1.00 57.97 708 GLN A C 1
ATOM 5531 O O . GLN A 1 708 ? 3.720 -35.068 16.229 1.00 57.97 708 GLN A O 1
ATOM 5536 N N . THR A 1 709 ? 3.711 -35.296 18.481 1.00 56.91 709 THR A N 1
ATOM 5537 C CA . THR A 1 709 ? 4.327 -33.994 18.768 1.00 56.91 709 THR A CA 1
ATOM 5538 C C . THR A 1 709 ? 5.366 -34.140 19.868 1.00 56.91 709 THR A C 1
ATOM 5540 O O . THR A 1 709 ? 5.053 -34.704 20.914 1.00 56.91 709 THR A O 1
ATOM 5543 N N . MET A 1 710 ? 6.578 -33.644 19.631 1.00 48.00 710 MET A N 1
ATOM 5544 C CA . MET A 1 710 ? 7.576 -33.403 20.677 1.00 48.00 710 MET A CA 1
ATOM 5545 C C . MET A 1 710 ? 7.783 -31.891 20.755 1.00 48.00 710 MET A C 1
ATOM 5547 O O . MET A 1 710 ? 7.964 -31.256 19.712 1.00 48.00 710 MET A O 1
ATOM 5551 N N . THR A 1 711 ? 7.765 -31.350 21.964 1.00 55.28 711 THR A N 1
ATOM 5552 C CA . THR A 1 711 ? 8.153 -29.968 22.268 1.00 55.28 711 THR A CA 1
ATOM 5553 C C . THR A 1 711 ? 9.204 -30.013 23.371 1.00 55.28 711 THR A C 1
ATOM 5555 O O . THR A 1 711 ? 9.262 -31.006 24.104 1.00 55.28 711 THR A O 1
ATOM 5558 N N . SER A 1 712 ? 10.029 -28.976 23.491 1.00 52.38 712 SER A N 1
ATOM 5559 C CA . SER A 1 712 ? 10.699 -28.711 24.768 1.00 52.38 712 SER A CA 1
ATOM 5560 C C . SER A 1 712 ? 9.688 -27.996 25.662 1.00 52.38 712 SER A C 1
ATOM 5562 O O . SER A 1 712 ? 8.873 -28.667 26.303 1.00 52.38 712 SER A O 1
ATOM 5564 N N . ASP A 1 713 ? 9.638 -26.670 25.575 1.00 56.56 713 ASP A N 1
ATOM 5565 C CA . ASP A 1 713 ? 9.103 -25.822 26.639 1.00 56.56 713 ASP A CA 1
ATOM 5566 C C . ASP A 1 713 ? 7.940 -24.964 26.105 1.00 56.56 713 ASP A C 1
ATOM 5568 O O . ASP A 1 713 ? 7.911 -24.602 24.920 1.00 56.56 713 ASP A O 1
ATOM 5572 N N . VAL A 1 714 ? 6.944 -24.704 26.958 1.00 63.31 714 VAL A N 1
ATOM 5573 C CA . VAL A 1 714 ? 5.695 -24.005 26.608 1.00 63.31 714 VAL A CA 1
ATOM 5574 C C . VAL A 1 714 ? 5.265 -23.112 27.777 1.00 63.31 714 VAL A C 1
ATOM 5576 O O . VAL A 1 714 ? 5.037 -23.637 28.867 1.00 63.31 714 VAL A O 1
ATOM 5579 N N . SER A 1 715 ? 5.121 -21.805 27.537 1.00 69.81 715 SER A N 1
ATOM 5580 C CA . SER A 1 715 ? 4.704 -20.803 28.535 1.00 69.81 715 SER A CA 1
ATOM 5581 C C . SER A 1 715 ? 3.775 -19.741 27.938 1.00 69.81 715 SER A C 1
ATOM 5583 O O . SER A 1 715 ? 3.660 -19.657 26.721 1.00 69.81 715 SER A O 1
ATOM 5585 N N . ASP A 1 716 ? 3.110 -18.925 28.760 1.00 67.31 716 ASP A N 1
ATOM 5586 C CA . ASP A 1 716 ? 2.358 -17.732 28.326 1.00 67.31 716 ASP A CA 1
ATOM 5587 C C . ASP A 1 716 ? 1.212 -18.055 27.323 1.00 67.31 716 ASP A C 1
ATOM 5589 O O . ASP A 1 716 ? 1.178 -17.569 26.184 1.00 67.31 716 ASP A O 1
ATOM 5593 N N . LEU A 1 717 ? 0.283 -18.945 27.720 1.00 69.00 717 LEU A N 1
ATOM 5594 C CA . LEU A 1 717 ? -0.706 -19.576 26.819 1.00 69.00 717 LEU A CA 1
ATOM 5595 C C . LEU A 1 717 ? -2.182 -19.421 27.266 1.00 69.00 717 LEU A C 1
ATOM 5597 O O . LEU A 1 717 ? -2.733 -20.256 27.997 1.00 69.00 717 LEU A O 1
ATOM 5601 N N . ASP A 1 718 ? -2.866 -18.418 26.708 1.00 72.69 718 ASP A N 1
ATOM 5602 C CA . ASP A 1 718 ? -4.154 -17.913 27.205 1.00 72.69 718 ASP A CA 1
ATOM 5603 C C . ASP A 1 718 ? -5.410 -18.391 26.435 1.00 72.69 718 ASP A C 1
ATOM 5605 O O . ASP A 1 718 ? -5.454 -18.494 25.202 1.00 72.69 718 ASP A O 1
ATOM 5609 N N . ASN A 1 719 ? -6.510 -18.611 27.170 1.00 72.25 719 ASN A N 1
ATOM 5610 C CA . ASN A 1 719 ? -7.882 -18.744 26.641 1.00 72.25 719 ASN A CA 1
ATOM 5611 C C . ASN A 1 719 ? -8.109 -19.886 25.613 1.00 72.25 719 ASN A C 1
ATOM 5613 O O . ASN A 1 719 ? -8.946 -19.797 24.705 1.00 72.25 719 ASN A O 1
ATOM 5617 N N . GLN A 1 720 ? -7.389 -21.004 25.749 1.00 70.94 720 GLN A N 1
ATOM 5618 C CA . GLN A 1 720 ? -7.351 -22.054 24.720 1.00 70.94 720 GLN A CA 1
ATOM 5619 C C . GLN A 1 720 ? -8.482 -23.101 24.806 1.00 70.94 720 GLN A C 1
ATOM 5621 O O . GLN A 1 720 ? -8.823 -23.622 25.869 1.00 70.94 720 GLN A O 1
ATOM 5626 N N . THR A 1 721 ? -9.056 -23.487 23.657 1.00 66.81 721 THR A N 1
ATOM 5627 C CA . THR A 1 721 ? -10.177 -24.448 23.563 1.00 66.81 721 THR A CA 1
ATOM 5628 C C . THR A 1 721 ? -9.878 -25.648 22.655 1.00 66.81 721 THR A C 1
ATOM 5630 O O . THR A 1 721 ? -9.863 -25.554 21.425 1.00 66.81 721 THR A O 1
ATOM 5633 N N . PHE A 1 722 ? -9.786 -26.843 23.247 1.00 67.81 722 PHE A N 1
ATOM 5634 C CA . PHE A 1 722 ? -9.479 -28.104 22.565 1.00 67.81 722 PHE A CA 1
ATOM 5635 C C . PHE A 1 722 ? -10.693 -29.039 22.476 1.00 67.81 722 PHE A C 1
ATOM 5637 O O . PHE A 1 722 ? -11.248 -29.484 23.478 1.00 67.81 722 PHE A O 1
ATOM 5644 N N . THR A 1 723 ? -11.105 -29.427 21.264 1.00 56.41 723 THR A N 1
ATOM 5645 C CA . THR A 1 723 ? -12.265 -30.305 21.028 1.00 56.41 723 THR A CA 1
ATOM 5646 C C . THR A 1 723 ? -11.934 -31.510 20.143 1.00 56.41 723 THR A C 1
ATOM 5648 O O . THR A 1 723 ? -11.733 -31.390 18.931 1.00 56.41 723 THR A O 1
ATOM 5651 N N . ARG A 1 724 ? -12.044 -32.715 20.724 1.00 58.97 724 ARG A N 1
ATOM 5652 C CA . ARG A 1 724 ? -11.792 -34.031 20.098 1.00 58.97 724 ARG A CA 1
ATOM 5653 C C . ARG A 1 724 ? -10.359 -34.192 19.590 1.00 58.97 724 ARG A C 1
ATOM 5655 O O . ARG A 1 724 ? -10.149 -34.387 18.393 1.00 58.97 724 ARG A O 1
ATOM 5662 N N . VAL A 1 725 ? -9.407 -34.107 20.508 1.00 60.62 725 VAL A N 1
ATOM 5663 C CA . VAL A 1 725 ? -7.982 -34.320 20.239 1.00 60.62 725 VAL A CA 1
ATOM 5664 C C . VAL A 1 725 ? -7.617 -35.782 20.508 1.00 60.62 725 VAL A C 1
ATOM 5666 O O . VAL A 1 725 ? -8.014 -36.336 21.533 1.00 60.62 725 VAL A O 1
ATOM 5669 N N . ASN A 1 726 ? -6.860 -36.392 19.595 1.00 61.97 726 ASN A N 1
ATOM 5670 C CA . ASN A 1 726 ? -6.085 -37.604 19.866 1.00 61.97 726 ASN A CA 1
ATOM 5671 C C . ASN A 1 726 ? -4.602 -37.229 19.753 1.00 61.97 726 ASN A C 1
ATOM 5673 O O . ASN A 1 726 ? -4.196 -36.749 18.690 1.00 61.97 726 ASN A O 1
ATOM 5677 N N . ASN A 1 727 ? -3.813 -37.425 20.810 1.00 60.53 727 ASN A N 1
ATOM 5678 C CA . ASN A 1 727 ? -2.405 -37.018 20.827 1.00 60.53 727 ASN A CA 1
ATOM 5679 C C . ASN A 1 727 ? -1.479 -38.108 21.385 1.00 60.53 727 ASN A C 1
ATOM 5681 O O . ASN A 1 727 ? -1.908 -38.999 22.122 1.00 60.53 727 ASN A O 1
ATOM 5685 N N . GLN A 1 728 ? -0.206 -38.012 21.012 1.00 57.12 728 GLN A N 1
ATOM 5686 C CA . GLN A 1 728 ? 0.915 -38.703 21.641 1.00 57.12 728 GLN A CA 1
ATOM 5687 C C . GLN A 1 728 ? 2.031 -37.671 21.798 1.00 57.12 728 GLN A C 1
ATOM 5689 O O . GLN A 1 728 ? 2.523 -37.152 20.790 1.00 57.12 728 GLN A O 1
ATOM 5694 N N . THR A 1 729 ? 2.379 -37.357 23.044 1.00 56.94 729 THR A N 1
ATOM 5695 C CA . THR A 1 729 ? 3.264 -36.238 23.389 1.00 56.94 729 THR A CA 1
ATOM 5696 C C . THR A 1 729 ? 4.289 -36.604 24.450 1.00 56.94 729 THR A C 1
ATOM 5698 O O . THR A 1 729 ? 4.029 -37.386 25.364 1.00 56.94 729 THR A O 1
ATOM 5701 N N . MET A 1 730 ? 5.452 -35.978 24.319 1.00 48.78 730 MET A N 1
ATOM 5702 C CA . MET A 1 730 ? 6.377 -35.711 25.410 1.00 48.78 730 MET A CA 1
ATOM 5703 C C . MET A 1 730 ? 6.715 -34.224 25.347 1.00 48.78 730 MET A C 1
ATOM 5705 O O . MET A 1 730 ? 6.906 -33.697 24.246 1.00 48.78 730 MET A O 1
ATOM 5709 N N . THR A 1 731 ? 6.755 -33.599 26.512 1.00 56.44 731 THR A N 1
ATOM 5710 C CA . THR A 1 731 ? 7.222 -32.231 26.757 1.00 56.44 731 THR A CA 1
ATOM 5711 C C . THR A 1 731 ? 8.327 -32.315 27.811 1.00 56.44 731 THR A C 1
ATOM 5713 O O . THR A 1 731 ? 8.401 -33.333 28.513 1.00 56.44 731 THR A O 1
ATOM 5716 N N . SER A 1 732 ? 9.171 -31.291 27.933 1.00 52.84 732 SER A N 1
ATOM 5717 C CA . SER A 1 732 ? 9.830 -31.034 29.216 1.00 52.84 732 SER A CA 1
ATOM 5718 C C . SER A 1 732 ? 8.789 -30.388 30.128 1.00 52.84 732 SER A C 1
ATOM 5720 O O . SER A 1 732 ? 7.941 -31.097 30.687 1.00 52.84 732 SER A O 1
ATOM 5722 N N . ASP A 1 733 ? 8.773 -29.061 30.159 1.00 56.47 733 ASP A N 1
ATOM 5723 C CA . ASP A 1 733 ? 8.217 -28.291 31.265 1.00 56.47 733 ASP A CA 1
ATOM 5724 C C . ASP A 1 733 ? 7.080 -27.378 30.767 1.00 56.47 733 ASP A C 1
ATOM 5726 O O . ASP A 1 733 ? 7.000 -27.057 29.573 1.00 56.47 733 ASP A O 1
ATOM 5730 N N . LEU A 1 734 ? 6.150 -27.034 31.661 1.00 63.59 734 LEU A N 1
ATOM 5731 C CA . LEU A 1 734 ? 4.892 -26.361 31.327 1.00 63.59 734 LEU A CA 1
ATOM 5732 C C . LEU A 1 734 ? 4.485 -25.390 32.448 1.00 63.59 734 LEU A C 1
ATOM 5734 O O . LEU A 1 734 ? 4.129 -25.855 33.532 1.00 63.59 734 LEU A O 1
ATOM 5738 N N . SER A 1 735 ? 4.504 -24.082 32.173 1.00 71.25 735 SER A N 1
ATOM 5739 C CA . SER A 1 735 ? 4.152 -23.022 33.136 1.00 71.25 735 SER A CA 1
ATOM 5740 C C . SER A 1 735 ? 3.289 -21.917 32.522 1.00 71.25 735 SER A C 1
ATOM 5742 O O . SER A 1 735 ? 3.206 -21.817 31.304 1.00 71.25 735 SER A O 1
ATOM 5744 N N . ASP A 1 736 ? 2.646 -21.083 33.343 1.00 69.94 736 ASP A N 1
ATOM 5745 C CA . ASP A 1 736 ? 1.955 -19.851 32.920 1.00 69.94 736 ASP A CA 1
ATOM 5746 C C . ASP A 1 736 ? 0.790 -20.106 31.922 1.00 69.94 736 ASP A C 1
ATOM 5748 O O . ASP A 1 736 ? 0.779 -19.622 30.782 1.00 69.94 736 ASP A O 1
ATOM 5752 N N . LEU A 1 737 ? -0.195 -20.930 32.328 1.00 70.94 737 LEU A N 1
ATOM 5753 C CA . LEU A 1 737 ? -1.230 -21.496 31.436 1.00 70.94 737 LEU A CA 1
ATOM 5754 C C . LEU A 1 737 ? -2.693 -21.256 31.889 1.00 70.94 737 LEU A C 1
ATOM 5756 O O . LEU A 1 737 ? -3.279 -22.053 32.637 1.00 70.94 737 LEU A O 1
ATOM 5760 N N . ASP A 1 738 ? -3.336 -20.233 31.315 1.00 73.69 738 ASP A N 1
ATOM 5761 C CA . ASP A 1 738 ? -4.611 -19.677 31.795 1.00 73.69 738 ASP A CA 1
ATOM 5762 C C . ASP A 1 738 ? -5.873 -20.089 30.994 1.00 73.69 738 ASP A C 1
ATOM 5764 O O . ASP A 1 738 ? -5.897 -20.195 29.761 1.00 73.69 738 ASP A O 1
ATOM 5768 N N . ASN A 1 739 ? -6.997 -20.257 31.704 1.00 72.19 739 ASN A N 1
ATOM 5769 C CA . ASN A 1 739 ? -8.369 -20.341 31.157 1.00 72.19 739 ASN A CA 1
ATOM 5770 C C . ASN A 1 739 ? -8.641 -21.486 30.146 1.00 72.19 739 ASN A C 1
ATOM 5772 O O . ASN A 1 739 ? -9.507 -21.388 29.266 1.00 72.19 739 ASN A O 1
ATOM 5776 N N . GLN A 1 740 ? -7.936 -22.614 30.266 1.00 72.06 740 GLN A N 1
ATOM 5777 C CA . GLN A 1 740 ? -7.951 -23.667 29.240 1.00 72.06 740 GLN A CA 1
ATOM 5778 C C . GLN A 1 740 ? -9.132 -24.658 29.328 1.00 72.06 740 GLN A C 1
ATOM 5780 O O . GLN A 1 740 ? -9.509 -25.148 30.394 1.00 72.06 740 GLN A O 1
ATOM 5785 N N . THR A 1 741 ? -9.713 -25.030 28.178 1.00 68.00 741 THR A N 1
ATOM 5786 C CA . THR A 1 741 ? -10.887 -25.924 28.081 1.00 68.00 741 THR A CA 1
ATOM 5787 C C . THR A 1 741 ? -10.656 -27.142 27.174 1.00 68.00 741 THR A C 1
ATOM 5789 O O . THR A 1 741 ? -10.596 -27.041 25.947 1.00 68.00 741 THR A O 1
ATOM 5792 N N . PHE A 1 742 ? -10.664 -28.344 27.761 1.00 67.69 742 PHE A N 1
ATOM 5793 C CA . PHE A 1 742 ? -10.399 -29.621 27.087 1.00 67.69 742 PHE A CA 1
ATOM 5794 C C . PHE A 1 742 ? -11.642 -30.521 26.984 1.00 67.69 742 PHE A C 1
ATOM 5796 O O . PHE A 1 742 ? -12.197 -30.991 27.979 1.00 67.69 742 PHE A O 1
ATOM 5803 N N . ILE A 1 743 ? -12.072 -30.849 25.759 1.00 61.38 743 ILE A N 1
ATOM 5804 C CA . ILE A 1 743 ? -13.308 -31.601 25.491 1.00 61.38 743 ILE A CA 1
ATOM 5805 C C . ILE A 1 743 ? -13.051 -32.860 24.651 1.00 61.38 743 ILE A C 1
ATOM 5807 O O . ILE A 1 743 ? -12.873 -32.814 23.432 1.00 61.38 743 ILE A O 1
ATOM 5811 N N . SER A 1 744 ? -13.239 -34.024 25.278 1.00 60.78 744 SER A N 1
ATOM 5812 C CA . SER A 1 744 ? -13.180 -35.364 24.666 1.00 60.78 744 SER A CA 1
ATOM 5813 C C . SER A 1 744 ? -11.800 -35.711 24.099 1.00 60.78 744 SER A C 1
ATOM 5815 O O . SER A 1 744 ? -11.671 -35.961 22.900 1.00 60.78 744 SER A O 1
ATOM 5817 N N . VAL A 1 745 ? -10.796 -35.700 24.978 1.00 60.75 745 VAL A N 1
ATOM 5818 C CA . VAL A 1 745 ? -9.376 -35.942 24.678 1.00 60.75 745 VAL A CA 1
ATOM 5819 C C . VAL A 1 745 ? -9.006 -37.407 24.931 1.00 60.75 745 VAL A C 1
ATOM 5821 O O . VAL A 1 745 ? -9.437 -37.993 25.928 1.00 60.75 745 VAL A O 1
ATOM 5824 N N . TYR A 1 746 ? -8.187 -37.973 24.044 1.00 60.94 746 TYR A N 1
ATOM 5825 C CA . TYR A 1 746 ? -7.465 -39.231 24.248 1.00 60.94 746 TYR A CA 1
ATOM 5826 C C . TYR A 1 746 ? -5.963 -38.945 24.148 1.00 60.94 746 TYR A C 1
ATOM 5828 O O . TYR A 1 746 ? -5.515 -38.476 23.099 1.00 60.94 746 TYR A O 1
ATOM 5836 N N . SER A 1 747 ? -5.198 -39.219 25.208 1.00 62.75 747 SER A N 1
ATOM 5837 C CA . SER A 1 747 ? -3.751 -38.955 25.231 1.00 62.75 747 SER A CA 1
ATOM 5838 C C . SER A 1 747 ? -2.939 -40.092 25.843 1.00 62.75 747 SER A C 1
ATOM 5840 O O . SER A 1 747 ? -3.414 -40.826 26.714 1.00 62.75 747 SER A O 1
ATOM 5842 N N . GLN A 1 748 ? -1.693 -40.192 25.394 1.00 55.69 748 GLN A N 1
ATOM 5843 C CA . GLN A 1 748 ? -0.602 -40.875 26.082 1.00 55.69 748 GLN A CA 1
ATOM 5844 C C . GLN A 1 748 ? 0.518 -39.845 26.220 1.00 55.69 748 GLN A C 1
ATOM 5846 O O . GLN A 1 748 ? 1.008 -39.359 25.197 1.00 55.69 748 GLN A O 1
ATOM 5851 N N . THR A 1 749 ? 0.858 -39.486 27.458 1.00 57.25 749 THR A N 1
ATOM 5852 C CA . THR A 1 749 ? 1.719 -38.332 27.757 1.00 57.25 749 THR A CA 1
ATOM 5853 C C . THR A 1 749 ? 2.785 -38.702 28.788 1.00 57.25 749 THR A C 1
ATOM 5855 O O . THR A 1 749 ? 2.503 -39.433 29.737 1.00 57.25 749 THR A O 1
ATOM 5858 N N . MET A 1 750 ? 3.989 -38.163 28.608 1.00 49.75 750 MET A N 1
ATOM 5859 C CA . MET A 1 750 ? 5.003 -38.013 29.656 1.00 49.75 750 MET A CA 1
ATOM 5860 C C . MET A 1 750 ? 5.341 -36.520 29.746 1.00 49.75 750 MET A C 1
ATOM 5862 O O . MET A 1 750 ? 5.509 -35.899 28.695 1.00 49.75 750 MET A O 1
ATOM 5866 N N . THR A 1 751 ? 5.468 -35.978 30.949 1.00 58.56 751 THR A N 1
ATOM 5867 C CA . THR A 1 751 ? 6.032 -34.642 31.220 1.00 58.56 751 THR A CA 1
ATOM 5868 C C . THR A 1 751 ? 7.150 -34.794 32.251 1.00 58.56 751 THR A C 1
ATOM 5870 O O . THR A 1 751 ? 7.206 -35.834 32.920 1.00 58.56 751 THR A O 1
ATOM 5873 N N . SER A 1 752 ? 8.019 -33.792 32.395 1.00 55.88 752 SER A N 1
ATOM 5874 C CA . SER A 1 752 ? 8.647 -33.543 33.696 1.00 55.88 752 SER A CA 1
ATOM 5875 C C . SER A 1 752 ? 7.615 -32.825 34.567 1.00 55.88 752 SER A C 1
ATOM 5877 O O . SER A 1 752 ? 6.686 -33.479 35.062 1.00 55.88 752 SER A O 1
ATOM 5879 N N . ASP A 1 753 ? 7.708 -31.502 34.645 1.00 59.66 753 ASP A N 1
ATOM 5880 C CA . ASP A 1 753 ? 7.151 -30.721 35.746 1.00 59.66 753 ASP A CA 1
ATOM 5881 C C . ASP A 1 753 ? 6.081 -29.738 35.240 1.00 59.66 753 ASP A C 1
ATOM 5883 O O . ASP A 1 753 ? 6.069 -29.359 34.063 1.00 59.66 753 ASP A O 1
ATOM 5887 N N . VAL A 1 754 ? 5.129 -29.388 36.110 1.00 66.88 754 VAL A N 1
ATOM 5888 C CA . VAL A 1 754 ? 3.961 -28.557 35.773 1.00 66.88 754 VAL A CA 1
ATOM 5889 C C . VAL A 1 754 ? 3.664 -27.590 36.923 1.00 66.88 754 VAL A C 1
ATOM 5891 O O . VAL A 1 754 ? 3.342 -28.055 38.017 1.00 66.88 754 VAL A O 1
ATOM 5894 N N . SER A 1 755 ? 3.726 -26.280 36.664 1.00 74.81 755 SER A N 1
ATOM 5895 C CA . SER A 1 755 ? 3.443 -25.221 37.650 1.00 74.81 755 SER A CA 1
ATOM 5896 C C . SER A 1 755 ? 2.620 -24.070 37.065 1.00 74.81 755 SER A C 1
ATOM 5898 O O . SER A 1 755 ? 2.521 -23.953 35.851 1.00 74.81 755 SER A O 1
ATOM 5900 N N . ASP A 1 756 ? 2.023 -23.214 37.896 1.00 73.06 756 ASP A N 1
ATOM 5901 C CA . ASP A 1 756 ? 1.392 -21.948 37.477 1.00 73.06 756 ASP A CA 1
ATOM 5902 C C . ASP A 1 756 ? 0.224 -22.140 36.464 1.00 73.06 756 ASP A C 1
ATOM 5904 O O . ASP A 1 756 ? 0.233 -21.624 35.340 1.00 73.06 756 ASP A O 1
ATOM 5908 N N . LEU A 1 757 ? -0.790 -22.941 36.842 1.00 73.81 757 LEU A N 1
ATOM 5909 C CA . LEU A 1 757 ? -1.862 -23.426 35.942 1.00 73.81 757 LEU A CA 1
ATOM 5910 C C . LEU A 1 757 ? -3.300 -23.101 36.419 1.00 73.81 757 LEU A C 1
ATOM 5912 O O . LEU A 1 757 ? -3.903 -23.855 37.198 1.00 73.81 757 LEU A O 1
ATOM 5916 N N . ASP A 1 758 ? -3.911 -22.061 35.840 1.00 75.88 758 ASP A N 1
ATOM 5917 C CA . ASP A 1 758 ? -5.155 -21.447 36.337 1.00 75.88 758 ASP A CA 1
ATOM 5918 C C . ASP A 1 758 ? -6.437 -21.777 35.527 1.00 75.88 758 ASP A C 1
ATOM 5920 O O . ASP A 1 758 ? -6.459 -21.894 34.295 1.00 75.88 758 ASP A O 1
ATOM 5924 N N . ASN A 1 759 ? -7.575 -21.870 36.229 1.00 74.38 759 ASN A N 1
ATOM 5925 C CA . ASN A 1 759 ? -8.946 -21.886 35.673 1.00 74.38 759 ASN A CA 1
ATOM 5926 C C . ASN A 1 759 ? -9.284 -23.025 34.676 1.00 74.38 759 ASN A C 1
ATOM 5928 O O . ASN A 1 759 ? -10.161 -22.896 33.812 1.00 74.38 759 ASN A O 1
ATOM 5932 N N . GLN A 1 760 ? -8.628 -24.183 34.791 1.00 73.62 760 GLN A N 1
ATOM 5933 C CA . GLN A 1 760 ? -8.698 -25.234 33.766 1.00 73.62 760 GLN A CA 1
ATOM 5934 C C . GLN A 1 760 ? -9.937 -26.152 33.838 1.00 73.62 760 GLN A C 1
ATOM 5936 O O . GLN A 1 760 ? -10.362 -26.609 34.900 1.00 73.62 760 GLN A O 1
ATOM 5941 N N . THR A 1 761 ? -10.520 -26.502 32.681 1.00 70.56 761 THR A N 1
ATOM 5942 C CA . THR A 1 761 ? -11.751 -27.316 32.573 1.00 70.56 761 THR A CA 1
ATOM 5943 C C . THR A 1 761 ? -11.599 -28.552 31.674 1.00 70.56 761 THR A C 1
ATOM 5945 O O . THR A 1 761 ? -11.505 -28.461 30.449 1.00 70.56 761 THR A O 1
ATOM 5948 N N . PHE A 1 762 ? -11.723 -29.750 32.259 1.00 68.31 762 PHE A N 1
ATOM 5949 C CA . PHE A 1 762 ? -11.528 -31.044 31.589 1.00 68.31 762 PHE A CA 1
ATOM 5950 C C . PHE A 1 762 ? -12.819 -31.878 31.483 1.00 68.31 762 PHE A C 1
ATOM 5952 O O . PHE A 1 762 ? -13.426 -32.277 32.479 1.00 68.31 762 PHE A O 1
ATOM 5959 N N . ILE A 1 763 ? -13.247 -32.229 30.262 1.00 61.72 763 ILE A N 1
ATOM 5960 C CA . ILE A 1 763 ? -14.531 -32.908 29.995 1.00 61.72 763 ILE A CA 1
ATOM 5961 C C . ILE A 1 763 ? -14.356 -34.148 29.100 1.00 61.72 763 ILE A C 1
ATOM 5963 O O . ILE A 1 763 ? -14.204 -34.039 27.883 1.00 61.72 763 ILE A O 1
ATOM 5967 N N . ARG A 1 764 ? -14.553 -35.349 29.667 1.00 59.03 764 ARG A N 1
ATOM 5968 C CA . ARG A 1 764 ? -14.346 -36.672 29.024 1.00 59.03 764 ARG A CA 1
ATOM 5969 C C . ARG A 1 764 ? -12.892 -36.920 28.594 1.00 59.03 764 ARG A C 1
ATOM 5971 O O . ARG A 1 764 ? -12.632 -37.101 27.407 1.00 59.03 764 ARG A O 1
ATOM 5978 N N . VAL A 1 765 ? -11.969 -36.940 29.548 1.00 61.56 765 VAL A N 1
ATOM 5979 C CA . VAL A 1 765 ? -10.560 -37.282 29.295 1.00 61.56 765 VAL A CA 1
ATOM 5980 C C . VAL A 1 765 ? -10.339 -38.786 29.473 1.00 61.56 765 VAL A C 1
ATOM 5982 O O . VAL A 1 765 ? -10.868 -39.385 30.413 1.00 61.56 765 VAL A O 1
ATOM 5985 N N . TYR A 1 766 ? -9.559 -39.377 28.568 1.00 63.97 766 TYR A N 1
ATOM 5986 C CA . TYR A 1 766 ? -8.976 -40.711 28.700 1.00 63.97 766 TYR A CA 1
ATOM 5987 C C . TYR A 1 766 ? -7.455 -40.579 28.584 1.00 63.97 766 TYR A C 1
ATOM 5989 O O . TYR A 1 766 ? -6.961 -40.200 27.518 1.00 63.97 766 TYR A O 1
ATOM 5997 N N . SER A 1 767 ? -6.728 -40.873 29.660 1.00 64.31 767 SER A N 1
ATOM 5998 C CA . SER A 1 767 ? -5.278 -40.666 29.736 1.00 64.31 767 SER A CA 1
ATOM 5999 C C . SER A 1 767 ? -4.524 -41.868 30.303 1.00 64.31 767 SER A C 1
ATOM 6001 O O . SER A 1 767 ? -5.033 -42.637 31.122 1.00 64.31 767 SER A O 1
ATOM 6003 N N . GLN A 1 768 ? -3.279 -42.003 29.853 1.00 57.19 768 GLN A N 1
ATOM 6004 C CA . GLN A 1 768 ? -2.219 -42.733 30.539 1.00 57.19 768 GLN A CA 1
ATOM 6005 C C . GLN A 1 768 ? -1.055 -41.753 30.674 1.00 57.19 768 GLN A C 1
ATOM 6007 O O . GLN A 1 768 ? -0.586 -41.245 29.649 1.00 57.19 768 GLN A O 1
ATOM 6012 N N . THR A 1 769 ? -0.651 -41.459 31.909 1.00 58.72 769 THR A N 1
ATOM 6013 C CA . THR A 1 769 ? 0.271 -40.357 32.213 1.00 58.72 769 THR A CA 1
ATOM 6014 C C . THR A 1 769 ? 1.315 -40.783 33.240 1.00 58.72 769 THR A C 1
ATOM 6016 O O . THR A 1 769 ? 0.990 -41.478 34.204 1.00 58.72 769 THR A O 1
ATOM 6019 N N . MET A 1 770 ? 2.548 -40.330 33.037 1.00 51.34 770 MET A N 1
ATOM 6020 C CA . MET A 1 770 ? 3.571 -40.208 34.075 1.00 51.34 770 MET A CA 1
ATOM 6021 C C . MET A 1 770 ? 3.979 -38.732 34.130 1.00 51.34 770 MET A C 1
ATOM 6023 O O . MET A 1 770 ? 4.186 -38.140 33.068 1.00 51.34 770 MET A O 1
ATOM 6027 N N . THR A 1 771 ? 4.102 -38.179 35.328 1.00 59.62 771 THR A N 1
ATOM 6028 C CA . THR A 1 771 ? 4.718 -36.869 35.604 1.00 59.62 771 THR A CA 1
ATOM 6029 C C . THR A 1 771 ? 5.816 -37.077 36.647 1.00 59.62 771 THR A C 1
ATOM 6031 O O . THR A 1 771 ? 5.814 -38.120 37.317 1.00 59.62 771 THR A O 1
ATOM 6034 N N . SER A 1 772 ? 6.730 -36.120 36.803 1.00 58.41 772 SER A N 1
ATOM 6035 C CA . SER A 1 772 ? 7.372 -35.924 38.106 1.00 58.41 772 SER A CA 1
ATOM 6036 C C . SER A 1 772 ? 6.401 -35.131 38.978 1.00 58.41 772 SER A C 1
ATOM 6038 O O . SER A 1 772 ? 5.429 -35.720 39.474 1.00 58.41 772 SER A O 1
ATOM 6040 N N . ASP A 1 773 ? 6.593 -33.818 39.067 1.00 61.44 773 ASP A N 1
ATOM 6041 C CA . ASP A 1 773 ? 6.070 -33.010 40.166 1.00 61.44 773 ASP A CA 1
ATOM 6042 C C . ASP A 1 773 ? 5.037 -31.983 39.668 1.00 61.44 773 ASP A C 1
ATOM 6044 O O . ASP A 1 773 ? 5.030 -31.601 38.491 1.00 61.44 773 ASP A O 1
ATOM 6048 N N . VAL A 1 774 ? 4.105 -31.600 40.545 1.00 69.81 774 VAL A N 1
ATOM 6049 C CA . VAL A 1 774 ? 2.973 -30.715 40.220 1.00 69.81 774 VAL A CA 1
ATOM 6050 C C . VAL A 1 774 ? 2.725 -29.743 41.377 1.00 69.81 774 VAL A C 1
ATOM 6052 O O . VAL A 1 774 ? 2.370 -30.199 42.466 1.00 69.81 774 VAL A O 1
ATOM 6055 N N . SER A 1 775 ? 2.863 -28.437 41.133 1.00 77.50 775 SER A N 1
ATOM 6056 C CA . SER A 1 775 ? 2.634 -27.377 42.132 1.00 77.50 775 SER A CA 1
ATOM 6057 C C . SER A 1 775 ? 1.865 -26.179 41.570 1.00 77.50 775 SER A C 1
ATOM 6059 O O . SER A 1 775 ? 1.758 -26.043 40.359 1.00 77.50 775 SER A O 1
ATOM 6061 N N . ASP A 1 776 ? 1.320 -25.305 42.419 1.00 75.75 776 ASP A N 1
ATOM 6062 C CA . ASP A 1 776 ? 0.756 -24.001 42.019 1.00 75.75 776 ASP A CA 1
ATOM 6063 C C . ASP A 1 776 ? -0.422 -24.115 41.006 1.00 75.75 776 ASP A C 1
ATOM 6065 O O . ASP A 1 776 ? -0.385 -23.592 39.887 1.00 75.75 776 ASP A O 1
ATOM 6069 N N . LEU A 1 777 ? -1.480 -24.858 41.380 1.00 76.25 777 LEU A N 1
ATOM 6070 C CA . LEU A 1 777 ? -2.579 -25.273 40.477 1.00 76.25 777 LEU A CA 1
ATOM 6071 C C . LEU A 1 777 ? -3.996 -24.883 40.968 1.00 76.25 777 LEU A C 1
ATOM 6073 O O . LEU A 1 777 ? -4.613 -25.600 41.769 1.00 76.25 777 LEU A O 1
ATOM 6077 N N . ASP A 1 778 ? -4.579 -23.832 40.379 1.00 76.50 778 ASP A N 1
ATOM 6078 C CA . ASP A 1 778 ? -5.798 -23.174 40.881 1.00 76.50 778 ASP A CA 1
ATOM 6079 C C . ASP A 1 778 ? -7.087 -23.429 40.055 1.00 76.50 778 ASP A C 1
ATOM 6081 O O . ASP A 1 778 ? -7.101 -23.566 38.826 1.00 76.50 778 ASP A O 1
ATOM 6085 N N . ASN A 1 779 ? -8.236 -23.444 40.744 1.00 75.75 779 ASN A N 1
ATOM 6086 C CA . ASN A 1 779 ? -9.600 -23.383 40.174 1.00 75.75 779 ASN A CA 1
ATOM 6087 C C . ASN A 1 779 ? -9.999 -24.503 39.178 1.00 75.75 779 ASN A C 1
ATOM 6089 O O . ASN A 1 779 ? -10.888 -24.335 38.332 1.00 75.75 779 ASN A O 1
ATOM 6093 N N . GLN A 1 780 ? -9.391 -25.688 39.278 1.00 75.06 780 GLN A N 1
ATOM 6094 C CA . GLN A 1 780 ? -9.522 -26.734 38.252 1.00 75.06 780 GLN A CA 1
ATOM 6095 C C . GLN A 1 780 ? -10.806 -27.588 38.337 1.00 75.06 780 GLN A C 1
ATOM 6097 O O . GLN A 1 780 ? -11.231 -28.041 39.401 1.00 75.06 780 GLN A O 1
ATOM 6102 N N . THR A 1 781 ? -11.428 -27.894 37.188 1.00 70.88 781 THR A N 1
ATOM 6103 C CA . THR A 1 781 ? -12.690 -28.662 37.096 1.00 70.88 781 THR A CA 1
ATOM 6104 C C . THR A 1 781 ? -12.603 -29.891 36.181 1.00 70.88 781 THR A C 1
ATOM 6106 O O . THR A 1 781 ? -12.598 -29.799 34.951 1.00 70.88 781 THR A O 1
ATOM 6109 N N . PHE A 1 782 ? -12.698 -31.088 36.768 1.00 70.31 782 PHE A N 1
ATOM 6110 C CA . PHE A 1 782 ? -12.606 -32.380 36.081 1.00 70.31 782 PHE A CA 1
ATOM 6111 C C . PHE A 1 782 ? -13.956 -33.111 35.993 1.00 70.31 782 PHE A C 1
ATOM 6113 O O . PHE A 1 782 ? -14.609 -33.406 36.993 1.00 70.31 782 PHE A O 1
ATOM 6120 N N . THR A 1 783 ? -14.392 -33.495 34.787 1.00 60.50 783 THR A N 1
ATOM 6121 C CA . THR A 1 783 ? -15.673 -34.190 34.556 1.00 60.50 783 THR A CA 1
ATOM 6122 C C . THR A 1 783 ? -15.549 -35.409 33.633 1.00 60.50 783 THR A C 1
ATOM 6124 O O . THR A 1 783 ? -15.364 -35.288 32.420 1.00 60.50 783 THR A O 1
ATOM 6127 N N . ARG A 1 784 ? -15.842 -36.602 34.178 1.00 62.06 784 ARG A N 1
ATOM 6128 C CA . ARG A 1 784 ? -15.758 -37.922 33.509 1.00 62.06 784 ARG A CA 1
ATOM 6129 C C . ARG A 1 784 ? -14.344 -38.257 33.022 1.00 62.06 784 ARG A C 1
ATOM 6131 O O . ARG A 1 784 ? -14.150 -38.478 31.828 1.00 62.06 784 ARG A O 1
ATOM 6138 N N . VAL A 1 785 ? -13.390 -38.281 33.945 1.00 62.03 785 VAL A N 1
ATOM 6139 C CA . VAL A 1 785 ? -12.005 -38.697 33.684 1.00 62.03 785 VAL A CA 1
ATOM 6140 C C . VAL A 1 785 ? -11.868 -40.210 33.878 1.00 62.03 785 VAL A C 1
ATOM 6142 O O . VAL A 1 785 ? -12.441 -40.770 34.816 1.00 62.03 785 VAL A O 1
ATOM 6145 N N . TYR A 1 786 ? -11.112 -40.848 32.987 1.00 65.62 786 TYR A N 1
ATOM 6146 C CA . TYR A 1 786 ? -10.604 -42.210 33.128 1.00 65.62 786 TYR A CA 1
ATOM 6147 C C . TYR A 1 786 ? -9.080 -42.158 32.996 1.00 65.62 786 TYR A C 1
ATOM 6149 O O . TYR A 1 786 ? -8.587 -41.850 31.908 1.00 65.62 786 TYR A O 1
ATOM 6157 N N . SER A 1 787 ? -8.353 -42.439 34.075 1.00 65.56 787 SER A N 1
ATOM 6158 C CA . SER A 1 787 ? -6.894 -42.299 34.122 1.00 65.56 787 SER A CA 1
ATOM 6159 C C . SER A 1 787 ? -6.189 -43.524 34.705 1.00 65.56 787 SER A C 1
ATOM 6161 O O . SER A 1 787 ? -6.729 -44.258 35.537 1.00 65.56 787 SER A O 1
ATOM 6163 N N . GLN A 1 788 ? -4.952 -43.719 34.257 1.00 58.22 788 GLN A N 1
ATOM 6164 C CA . GLN A 1 788 ? -3.926 -44.487 34.955 1.00 58.22 788 GLN A CA 1
ATOM 6165 C C . GLN A 1 788 ? -2.717 -43.561 35.087 1.00 58.22 788 GLN A C 1
ATOM 6167 O O . GLN A 1 788 ? -2.211 -43.093 34.063 1.00 58.22 788 GLN A O 1
ATOM 6172 N N . THR A 1 789 ? -2.313 -43.272 36.322 1.00 59.94 789 THR A N 1
ATOM 6173 C CA . THR A 1 789 ? -1.344 -42.212 36.629 1.00 59.94 789 THR A CA 1
ATOM 6174 C C . THR A 1 789 ? -0.330 -42.701 37.656 1.00 59.94 789 THR A C 1
ATOM 6176 O O . THR A 1 789 ? -0.717 -43.354 38.628 1.00 59.94 789 THR A O 1
ATOM 6179 N N . MET A 1 790 ? 0.941 -42.344 37.470 1.00 52.28 790 MET A N 1
ATOM 6180 C CA . MET A 1 790 ? 1.869 -42.191 38.593 1.00 52.28 790 MET A CA 1
ATOM 6181 C C . MET A 1 790 ? 2.455 -40.779 38.567 1.00 52.28 790 MET A C 1
ATOM 6183 O O . MET A 1 790 ? 2.777 -40.283 37.486 1.00 52.28 790 MET A O 1
ATOM 6187 N N . THR A 1 791 ? 2.567 -40.175 39.743 1.00 60.53 791 THR A N 1
ATOM 6188 C CA . THR A 1 791 ? 3.290 -38.924 40.018 1.00 60.53 791 THR A CA 1
ATOM 6189 C C . THR A 1 791 ? 4.416 -39.242 41.004 1.00 60.53 791 THR A C 1
ATOM 6191 O O . THR A 1 791 ? 4.376 -40.307 41.638 1.00 60.53 791 THR A O 1
ATOM 6194 N N . SER A 1 792 ? 5.389 -38.346 41.166 1.00 59.34 792 SER A N 1
ATOM 6195 C CA . SER A 1 792 ? 6.051 -38.215 42.468 1.00 59.34 792 SER A CA 1
ATOM 6196 C C . SER A 1 792 ? 5.139 -37.377 43.361 1.00 59.34 792 SER A C 1
ATOM 6198 O O . SER A 1 792 ? 4.141 -37.916 43.862 1.00 59.34 792 SER A O 1
ATOM 6200 N N . ASP A 1 793 ? 5.409 -36.080 43.467 1.00 63.47 793 ASP A N 1
ATOM 6201 C CA . ASP A 1 793 ? 4.926 -35.254 44.571 1.00 63.47 793 ASP A CA 1
ATOM 6202 C C . ASP A 1 793 ? 3.935 -34.181 44.084 1.00 63.47 793 ASP A C 1
ATOM 6204 O O . ASP A 1 793 ? 3.936 -33.792 42.910 1.00 63.47 793 ASP A O 1
ATOM 6208 N N . VAL A 1 794 ? 3.024 -33.765 44.969 1.00 71.06 794 VAL A N 1
ATOM 6209 C CA . VAL A 1 794 ? 1.933 -32.827 44.655 1.00 71.06 794 VAL A CA 1
ATOM 6210 C C . VAL A 1 794 ? 1.739 -31.848 45.815 1.00 71.06 794 VAL A C 1
ATOM 6212 O O . VAL A 1 794 ? 1.378 -32.290 46.908 1.00 71.06 794 VAL A O 1
ATOM 6215 N N . SER A 1 795 ? 1.929 -30.547 45.574 1.00 78.75 795 SER A N 1
ATOM 6216 C CA . SER A 1 795 ? 1.753 -29.490 46.586 1.00 78.75 795 SER A CA 1
ATOM 6217 C C . SER A 1 795 ? 1.032 -28.250 46.053 1.00 78.75 795 SER A C 1
ATOM 6219 O O . SER A 1 795 ? 0.934 -28.080 44.847 1.00 78.75 795 SER A O 1
ATOM 6221 N N . ASP A 1 796 ? 0.518 -27.378 46.922 1.00 77.12 796 ASP A N 1
ATOM 6222 C CA . ASP A 1 796 ? 0.013 -26.041 46.550 1.00 77.12 796 ASP A CA 1
ATOM 6223 C C . ASP A 1 796 ? -1.160 -26.081 45.526 1.00 77.12 796 ASP A C 1
ATOM 6225 O O . ASP A 1 796 ? -1.093 -25.536 44.419 1.00 77.12 796 ASP A O 1
ATOM 6229 N N . LEU A 1 797 ? -2.252 -26.784 45.878 1.00 77.50 797 LEU A N 1
ATOM 6230 C CA . LEU A 1 797 ? -3.364 -27.132 44.963 1.00 77.50 797 LEU A CA 1
ATOM 6231 C C . LEU A 1 797 ? -4.763 -26.686 45.459 1.00 77.50 797 LEU A C 1
ATOM 6233 O O . LEU A 1 797 ? -5.407 -27.384 46.255 1.00 77.50 797 LEU A O 1
ATOM 6237 N N . ASP A 1 798 ? -5.302 -25.604 44.884 1.00 77.81 798 ASP A N 1
ATOM 6238 C CA . ASP A 1 798 ? -6.487 -24.897 45.400 1.00 77.81 798 ASP A CA 1
ATOM 6239 C C . ASP A 1 798 ? -7.786 -25.073 44.570 1.00 77.81 798 ASP A C 1
ATOM 6241 O O . ASP A 1 798 ? -7.805 -25.210 43.341 1.00 77.81 798 ASP A O 1
ATOM 6245 N N . ASN A 1 799 ? -8.936 -25.025 45.256 1.00 76.06 799 ASN A N 1
ATOM 6246 C CA . ASN A 1 799 ? -10.292 -24.887 44.682 1.00 76.06 799 ASN A CA 1
ATOM 6247 C C . ASN A 1 799 ? -10.752 -25.989 43.689 1.00 76.06 799 ASN A C 1
ATOM 6249 O O . ASN A 1 799 ? -11.662 -25.789 42.873 1.00 76.06 799 ASN A O 1
ATOM 6253 N N . GLN A 1 800 ? -10.177 -27.192 43.764 1.00 76.56 800 GLN A N 1
ATOM 6254 C CA . GLN A 1 800 ? -10.361 -28.226 42.734 1.00 76.56 800 GLN A CA 1
ATOM 6255 C C . GLN A 1 800 ? -11.677 -29.030 42.827 1.00 76.56 800 GLN A C 1
ATOM 6257 O O . GLN A 1 800 ? -12.127 -29.443 43.897 1.00 76.56 800 GLN A O 1
ATOM 6262 N N . THR A 1 801 ? -12.304 -29.334 41.680 1.00 71.81 801 THR A N 1
ATOM 6263 C CA . THR A 1 801 ? -13.602 -30.039 41.595 1.00 71.81 801 THR A CA 1
ATOM 6264 C C . THR A 1 801 ? -13.583 -31.271 40.675 1.00 71.81 801 THR A C 1
ATOM 6266 O O . THR A 1 801 ? -13.515 -31.170 39.450 1.00 71.81 801 THR A O 1
ATOM 6269 N N . PHE A 1 802 ? -13.799 -32.462 41.246 1.00 70.56 802 PHE A N 1
ATOM 6270 C CA . PHE A 1 802 ? -13.736 -33.760 40.560 1.00 70.56 802 PHE A CA 1
ATOM 6271 C C . PHE A 1 802 ? -15.100 -34.467 40.460 1.00 70.56 802 PHE A C 1
ATOM 6273 O O . PHE A 1 802 ? -15.713 -34.844 41.458 1.00 70.56 802 PHE A O 1
ATOM 6280 N N . ILE A 1 803 ? -15.590 -34.738 39.242 1.00 64.06 803 ILE A N 1
ATOM 6281 C CA . ILE A 1 803 ? -16.937 -35.291 38.998 1.00 64.06 803 ILE A CA 1
ATOM 6282 C C . ILE A 1 803 ? -16.905 -36.545 38.105 1.00 64.06 803 ILE A C 1
ATOM 6284 O O . ILE A 1 803 ? -16.748 -36.470 36.884 1.00 64.06 803 ILE A O 1
ATOM 6288 N N . ARG A 1 804 ? -17.245 -37.708 38.685 1.00 62.72 804 ARG A N 1
ATOM 6289 C CA . ARG A 1 804 ? -17.218 -39.046 38.048 1.00 62.72 804 ARG A CA 1
ATOM 6290 C C . ARG A 1 804 ? -15.827 -39.445 37.539 1.00 62.72 804 ARG A C 1
ATOM 6292 O O . ARG A 1 804 ? -15.669 -39.700 36.345 1.00 62.72 804 ARG A O 1
ATOM 6299 N N . VAL A 1 805 ? -14.850 -39.489 38.436 1.00 62.88 805 VAL A N 1
ATOM 6300 C CA . VAL A 1 805 ? -13.496 -39.985 38.146 1.00 62.88 805 VAL A CA 1
ATOM 6301 C C . VAL A 1 805 ? -13.438 -41.504 38.334 1.00 62.88 805 VAL A C 1
ATOM 6303 O O . VAL A 1 805 ? -14.043 -42.038 39.268 1.00 62.88 805 VAL A O 1
ATOM 6306 N N . TYR A 1 806 ? -12.717 -42.176 37.440 1.00 67.00 806 TYR A N 1
ATOM 6307 C CA . TYR A 1 806 ? -12.287 -43.567 37.566 1.00 67.00 806 TYR A CA 1
ATOM 6308 C C . TYR A 1 806 ? -10.762 -43.601 37.430 1.00 67.00 806 TYR A C 1
ATOM 6310 O O . TYR A 1 806 ? -10.258 -43.329 36.339 1.00 67.00 806 TYR A O 1
ATOM 6318 N N . SER A 1 807 ? -10.045 -43.915 38.509 1.00 65.69 807 SER A N 1
ATOM 6319 C CA . SER A 1 807 ? -8.579 -43.853 38.544 1.00 65.69 807 SER A CA 1
ATOM 6320 C C . SER A 1 807 ? -7.934 -45.103 39.143 1.00 65.69 807 SER A C 1
ATOM 6322 O O . SER A 1 807 ? -8.511 -45.801 39.982 1.00 65.69 807 SER A O 1
ATOM 6324 N N . GLN A 1 808 ? -6.707 -45.362 38.701 1.00 59.09 808 GLN A N 1
ATOM 6325 C CA . GLN A 1 808 ? -5.716 -46.157 39.421 1.00 59.09 808 GLN A CA 1
ATOM 6326 C C . GLN A 1 808 ? -4.479 -45.271 39.564 1.00 59.09 808 GLN A C 1
ATOM 6328 O O . GLN A 1 808 ? -3.953 -44.817 38.543 1.00 59.09 808 GLN A O 1
ATOM 6333 N N . THR A 1 809 ? -4.073 -44.999 40.803 1.00 61.09 809 THR A N 1
ATOM 6334 C CA . THR A 1 809 ? -3.072 -43.970 41.118 1.00 61.09 809 THR A CA 1
ATOM 6335 C C . THR A 1 809 ? -2.031 -44.503 42.097 1.00 61.09 809 THR A C 1
ATOM 6337 O O . THR A 1 809 ? -2.373 -45.194 43.058 1.00 61.09 809 THR A O 1
ATOM 6340 N N . MET A 1 810 ? -0.774 -44.149 41.851 1.00 53.78 810 MET A N 1
ATOM 6341 C CA . MET A 1 810 ? 0.325 -44.198 42.814 1.00 53.78 810 MET A CA 1
ATOM 6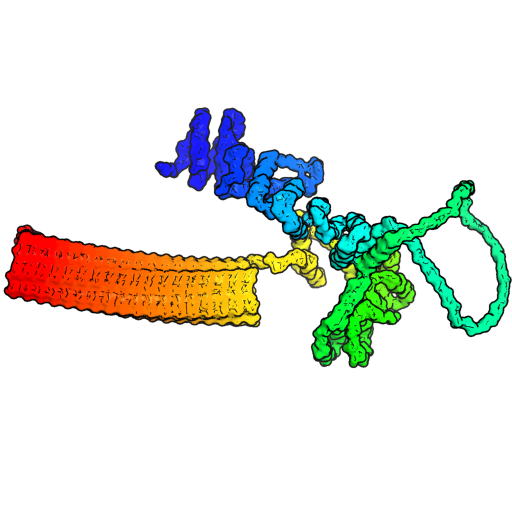342 C C . MET A 1 810 ? 0.891 -42.778 42.921 1.00 53.78 810 MET A C 1
ATOM 6344 O O . MET A 1 810 ? 1.129 -42.166 41.880 1.00 53.78 810 MET A O 1
ATOM 6348 N N . THR A 1 811 ? 1.101 -42.284 44.134 1.00 61.38 811 THR A N 1
ATOM 6349 C CA . THR A 1 811 ? 1.860 -41.053 44.424 1.00 61.38 811 THR A CA 1
ATOM 6350 C C . THR A 1 811 ? 2.959 -41.402 45.427 1.00 61.38 811 THR A C 1
ATOM 6352 O O . THR A 1 811 ? 2.862 -42.448 46.083 1.00 61.38 811 THR A O 1
ATOM 6355 N N . SER A 1 812 ? 3.975 -40.551 45.570 1.00 61.41 812 SER A N 1
ATOM 6356 C CA . SER A 1 812 ? 4.656 -40.434 46.862 1.00 61.41 812 SER A CA 1
ATOM 6357 C C . SER A 1 812 ? 3.801 -39.537 47.752 1.00 61.41 812 SER A C 1
ATOM 6359 O O . SER A 1 812 ? 2.769 -40.010 48.251 1.00 61.41 812 SER A O 1
ATOM 6361 N N . ASP A 1 813 ? 4.156 -38.261 47.865 1.00 65.38 813 ASP A N 1
ATOM 6362 C CA . ASP A 1 813 ? 3.711 -37.412 48.967 1.00 65.38 813 ASP A CA 1
ATOM 6363 C C . ASP A 1 813 ? 2.757 -36.305 48.488 1.00 65.38 813 ASP A C 1
ATOM 6365 O O . ASP A 1 813 ? 2.769 -35.904 47.319 1.00 65.38 813 ASP A O 1
ATOM 6369 N N . VAL A 1 814 ? 1.864 -35.867 49.380 1.00 72.12 814 VAL A N 1
ATOM 6370 C CA . VAL A 1 814 ? 0.805 -34.889 49.082 1.00 72.12 814 VAL A CA 1
ATOM 6371 C C . VAL A 1 814 ? 0.691 -33.890 50.234 1.00 72.12 814 VAL A C 1
ATOM 6373 O O . VAL A 1 814 ? 0.330 -34.300 51.340 1.00 72.12 814 VAL A O 1
ATOM 6376 N N . SER A 1 815 ? 0.952 -32.604 49.976 1.00 79.12 815 SER A N 1
ATOM 6377 C CA . SER A 1 815 ? 0.871 -31.536 50.986 1.00 79.12 815 SER A CA 1
ATOM 6378 C C . SER A 1 815 ? 0.135 -30.285 50.494 1.00 79.12 815 SER A C 1
ATOM 6380 O O . SER A 1 815 ? 0.054 -30.064 49.297 1.00 79.12 815 SER A O 1
ATOM 6382 N N . ASP A 1 816 ? -0.398 -29.449 51.387 1.00 77.44 816 ASP A N 1
ATOM 6383 C CA . ASP A 1 816 ? -0.866 -28.086 51.059 1.00 77.44 816 ASP A CA 1
ATOM 6384 C C . ASP A 1 816 ? -2.009 -28.047 49.999 1.00 77.44 816 ASP A C 1
ATOM 6386 O O . ASP A 1 816 ? -1.881 -27.492 48.904 1.00 77.44 816 ASP A O 1
ATOM 6390 N N . LEU A 1 817 ? -3.149 -28.689 50.312 1.00 78.38 817 LEU A N 1
ATOM 6391 C CA . LEU A 1 817 ? -4.256 -28.981 49.374 1.00 78.38 817 LEU A CA 1
ATOM 6392 C C . LEU A 1 817 ? -5.647 -28.491 49.854 1.00 78.38 817 LEU A C 1
ATOM 6394 O O . LEU A 1 817 ? -6.361 -29.201 50.579 1.00 78.38 817 LEU A O 1
ATOM 6398 N N . ASP A 1 818 ? -6.102 -27.341 49.347 1.00 78.12 818 ASP A N 1
ATOM 6399 C CA . ASP A 1 818 ? -7.254 -26.603 49.890 1.00 78.12 818 ASP A CA 1
ATOM 6400 C C . ASP A 1 818 ? -8.561 -26.683 49.062 1.00 78.12 818 ASP A C 1
ATOM 6402 O O . ASP A 1 818 ? -8.594 -26.803 47.833 1.00 78.12 818 ASP A O 1
ATOM 6406 N N . ASN A 1 819 ? -9.701 -26.574 49.757 1.00 76.81 819 ASN A N 1
ATOM 6407 C CA . ASN A 1 819 ? -11.049 -26.349 49.190 1.00 76.81 819 ASN A CA 1
ATOM 6408 C C . ASN A 1 819 ? -11.576 -27.418 48.195 1.00 76.81 819 ASN A C 1
ATOM 6410 O O . ASN A 1 819 ? -12.488 -27.169 47.396 1.00 76.81 819 ASN A O 1
ATOM 6414 N N . GLN A 1 820 ? -11.059 -28.648 48.257 1.00 77.50 820 GLN A N 1
ATOM 6415 C CA . GLN A 1 820 ? -11.293 -29.667 47.224 1.00 77.50 820 GLN A CA 1
ATOM 6416 C C . GLN A 1 820 ? -12.650 -30.401 47.309 1.00 77.50 820 GLN A C 1
ATOM 6418 O O . GLN A 1 820 ? -13.127 -30.785 48.378 1.00 77.50 820 GLN A O 1
ATOM 6423 N N . THR A 1 821 ? -13.285 -30.676 46.160 1.00 73.25 821 THR A N 1
ATOM 6424 C CA . THR A 1 821 ? -14.624 -31.300 46.070 1.00 73.25 821 THR A CA 1
ATOM 6425 C C . THR A 1 821 ? -14.676 -32.535 45.157 1.00 73.25 821 THR A C 1
ATOM 6427 O O . THR A 1 821 ? -14.615 -32.445 43.930 1.00 73.25 821 THR A O 1
ATOM 6430 N N . PHE A 1 822 ? -14.947 -33.711 45.733 1.00 71.88 822 PHE A N 1
ATOM 6431 C CA . PHE A 1 822 ? -14.962 -35.013 45.051 1.00 71.88 822 PHE A CA 1
ATOM 6432 C C . PHE A 1 822 ? -16.367 -35.635 44.959 1.00 71.88 822 PHE A C 1
ATOM 6434 O O . PHE A 1 822 ? -17.013 -35.938 45.962 1.00 71.88 822 PHE A O 1
ATOM 6441 N N . ILE A 1 823 ? -16.865 -35.914 43.746 1.00 66.12 823 ILE A N 1
ATOM 6442 C CA . ILE A 1 823 ? -18.245 -36.382 43.504 1.00 66.12 823 ILE A CA 1
ATOM 6443 C C . ILE A 1 823 ? -18.296 -37.629 42.603 1.00 66.12 823 ILE A C 1
ATOM 6445 O O . ILE A 1 823 ? -18.158 -37.552 41.379 1.00 66.12 823 ILE A O 1
ATOM 6449 N N . ARG A 1 824 ? -18.688 -38.775 43.181 1.00 64.38 824 ARG A N 1
ATOM 6450 C CA . ARG A 1 824 ? -18.754 -40.110 42.539 1.00 64.38 824 ARG A CA 1
ATOM 6451 C C . ARG A 1 824 ? -17.399 -40.610 42.018 1.00 64.38 824 ARG A C 1
ATOM 6453 O O . ARG A 1 824 ? -17.300 -40.967 40.844 1.00 64.38 824 ARG A O 1
ATOM 6460 N N . VAL A 1 825 ? -16.389 -40.624 42.879 1.00 63.91 825 VAL A N 1
ATOM 6461 C CA . VAL A 1 825 ? -15.064 -41.187 42.580 1.00 63.91 825 VAL A CA 1
ATOM 6462 C C . VAL A 1 825 ? -15.071 -42.707 42.779 1.00 63.91 825 VAL A C 1
ATOM 6464 O O . VAL A 1 825 ? -15.699 -43.208 43.715 1.00 63.91 825 VAL A O 1
ATOM 6467 N N . TYR A 1 826 ? -14.377 -43.419 41.891 1.00 69.06 826 TYR A N 1
ATOM 6468 C CA . TYR A 1 826 ? -14.010 -44.827 42.029 1.00 69.06 826 TYR A CA 1
ATOM 6469 C C . TYR A 1 826 ? -12.490 -44.935 41.881 1.00 69.06 826 TYR A C 1
ATOM 6471 O O . TYR A 1 826 ? -11.983 -44.693 40.784 1.00 69.06 826 TYR A O 1
ATOM 6479 N N . SER A 1 827 ? -11.782 -45.276 42.956 1.00 67.19 827 SER A N 1
ATOM 6480 C CA . SER A 1 827 ? -10.314 -45.277 42.985 1.00 67.19 827 SER A CA 1
ATOM 6481 C C . SER A 1 827 ? -9.722 -46.554 43.584 1.00 67.19 827 SER A C 1
ATOM 6483 O O . SER A 1 827 ? -10.318 -47.217 44.438 1.00 67.19 827 SER A O 1
ATOM 6485 N N . GLN A 1 828 ? -8.515 -46.875 43.125 1.00 60.31 828 GLN A N 1
ATOM 6486 C CA . GLN A 1 828 ? -7.553 -47.709 43.839 1.00 60.31 828 GLN A CA 1
ATOM 6487 C C . GLN A 1 828 ? -6.272 -46.884 43.956 1.00 60.31 828 GLN A C 1
ATOM 6489 O O . GLN A 1 828 ? -5.743 -46.456 42.926 1.00 60.31 828 GLN A O 1
ATOM 6494 N N . THR A 1 829 ? -5.823 -46.641 45.185 1.00 61.47 829 THR A N 1
ATOM 6495 C CA . THR A 1 829 ? -4.746 -45.688 45.480 1.00 61.47 829 THR A CA 1
ATOM 6496 C C . THR A 1 829 ? -3.762 -46.292 46.475 1.00 61.47 829 THR A C 1
ATOM 6498 O O . THR A 1 829 ? -4.189 -46.921 47.447 1.00 61.47 829 THR A O 1
ATOM 6501 N N . MET A 1 830 ? -2.466 -46.067 46.263 1.00 54.88 830 MET A N 1
ATOM 6502 C CA . MET A 1 830 ? -1.503 -46.033 47.365 1.00 54.88 830 MET A CA 1
ATOM 6503 C C . MET A 1 830 ? -0.746 -44.705 47.334 1.00 54.88 830 MET A C 1
ATOM 6505 O O . MET A 1 830 ? -0.404 -44.233 46.248 1.00 54.88 830 MET A O 1
ATOM 6509 N N . THR A 1 831 ? -0.515 -44.144 48.514 1.00 62.25 831 THR A N 1
ATOM 6510 C CA . THR A 1 831 ? 0.336 -42.974 48.777 1.00 62.25 831 THR A CA 1
ATOM 6511 C C . THR A 1 831 ? 1.421 -43.397 49.769 1.00 62.25 831 THR A C 1
ATOM 6513 O O . THR A 1 831 ? 1.264 -44.440 50.421 1.00 62.25 831 THR A O 1
ATOM 6516 N N . SER A 1 832 ? 2.486 -42.610 49.918 1.00 62.53 832 SER A N 1
ATOM 6517 C CA . SER A 1 832 ? 3.175 -42.545 51.210 1.00 62.53 832 SER A CA 1
ATOM 6518 C C . SER A 1 832 ? 2.387 -41.596 52.109 1.00 62.53 832 SER A C 1
ATOM 6520 O O . SER A 1 832 ? 1.326 -41.999 52.608 1.00 62.53 832 SER A O 1
ATOM 6522 N N . ASP A 1 833 ? 2.833 -40.349 52.234 1.00 66.44 833 ASP A N 1
ATOM 6523 C CA . ASP A 1 833 ? 2.447 -39.476 53.340 1.00 66.44 833 ASP A CA 1
ATOM 6524 C C . ASP A 1 833 ? 1.545 -38.324 52.862 1.00 66.44 833 ASP A C 1
ATOM 6526 O O . ASP A 1 833 ? 1.598 -37.901 51.703 1.00 66.44 833 ASP A O 1
ATOM 6530 N N . VAL A 1 834 ? 0.632 -37.885 53.732 1.00 72.75 834 VAL A N 1
ATOM 6531 C CA . VAL A 1 834 ? -0.482 -36.988 53.378 1.00 72.75 834 VAL A CA 1
ATOM 6532 C C . VAL A 1 834 ? -0.687 -35.952 54.484 1.00 72.75 834 VAL A C 1
ATOM 6534 O O . VAL A 1 834 ? -1.120 -36.325 55.576 1.00 72.75 834 VAL A O 1
ATOM 6537 N N . SER A 1 835 ? -0.426 -34.667 54.213 1.00 78.75 835 SER A N 1
ATOM 6538 C CA . SER A 1 835 ? -0.601 -33.604 55.216 1.00 78.75 835 SER A CA 1
ATOM 6539 C C . SER A 1 835 ? -1.073 -32.242 54.692 1.00 78.75 835 SER A C 1
ATOM 6541 O O . SER A 1 835 ? -1.140 -32.017 53.490 1.00 78.75 835 SER A O 1
ATOM 6543 N N . GLY A 1 836 ? -1.497 -31.343 55.586 1.00 75.19 836 GLY A N 1
ATOM 6544 C CA . GLY A 1 836 ? -1.905 -29.970 55.249 1.00 75.19 836 GLY A CA 1
ATOM 6545 C C . GLY A 1 836 ? -3.091 -29.889 54.278 1.00 75.19 836 GLY A C 1
ATOM 6546 O O . GLY A 1 836 ? -2.951 -29.348 53.183 1.00 75.19 836 GLY A O 1
ATOM 6547 N N . LEU A 1 837 ? -4.249 -30.465 54.635 1.00 79.00 837 LEU A N 1
ATOM 6548 C CA . LEU A 1 837 ? -5.407 -30.564 53.724 1.00 79.00 837 LEU A CA 1
ATOM 6549 C C . LEU A 1 837 ? -6.730 -30.059 54.326 1.00 79.00 837 LEU A C 1
ATOM 6551 O O . LEU A 1 837 ? -7.469 -30.829 54.963 1.00 79.00 837 LEU A O 1
ATOM 6555 N N . ASP A 1 838 ? -7.103 -28.818 54.010 1.00 78.19 838 ASP A N 1
ATOM 6556 C CA . ASP A 1 838 ? -8.294 -28.175 54.568 1.00 78.19 838 ASP A CA 1
ATOM 6557 C C . ASP A 1 838 ? -9.538 -28.219 53.656 1.00 78.19 838 ASP A C 1
ATOM 6559 O O . ASP A 1 838 ? -9.502 -28.321 52.425 1.00 78.19 838 ASP A O 1
ATOM 6563 N N . ASN A 1 839 ? -10.707 -28.084 54.293 1.00 77.19 839 ASN A N 1
ATOM 6564 C CA . ASN A 1 839 ? -12.002 -27.769 53.667 1.00 77.19 839 ASN A CA 1
ATOM 6565 C C . ASN A 1 839 ? -12.542 -28.821 52.666 1.00 77.19 839 ASN A C 1
ATOM 6567 O O . ASN A 1 839 ? -13.475 -28.559 51.896 1.00 77.19 839 ASN A O 1
ATOM 6571 N N . GLN A 1 840 ? -12.011 -30.047 52.692 1.00 77.81 840 GLN A N 1
ATOM 6572 C CA . GLN A 1 840 ? -12.297 -31.064 51.675 1.00 77.81 840 GLN A CA 1
ATOM 6573 C C . GLN A 1 840 ? -13.698 -31.705 51.776 1.00 77.81 840 GLN A C 1
ATOM 6575 O O . GLN A 1 840 ? -14.195 -32.036 52.853 1.00 77.81 840 GLN A O 1
ATOM 6580 N N . THR A 1 841 ? -14.351 -31.958 50.633 1.00 73.81 841 THR A N 1
ATOM 6581 C CA . THR A 1 841 ? -15.720 -32.511 50.555 1.00 73.81 841 THR A CA 1
ATOM 6582 C C . THR A 1 841 ? -15.840 -33.735 49.635 1.00 73.81 841 THR A C 1
ATOM 6584 O O . THR A 1 841 ? -15.769 -33.642 48.410 1.00 73.81 841 THR A O 1
ATOM 6587 N N . PHE A 1 842 ? -16.173 -34.897 50.207 1.00 73.19 842 PHE A N 1
ATOM 6588 C CA . PHE A 1 842 ? -16.260 -36.193 49.520 1.00 73.19 842 PHE A CA 1
ATOM 6589 C C . PHE A 1 842 ? -17.697 -36.737 49.437 1.00 73.19 842 PHE A C 1
ATOM 6591 O O . PHE A 1 842 ? -18.352 -36.995 50.446 1.00 73.19 842 PHE A O 1
ATOM 6598 N N . ILE A 1 843 ? -18.215 -36.997 48.228 1.00 66.69 843 ILE A N 1
ATOM 6599 C CA . ILE A 1 843 ? -19.618 -37.394 47.998 1.00 66.69 843 ILE A CA 1
ATOM 6600 C C . ILE A 1 843 ? -19.739 -38.632 47.091 1.00 66.69 843 ILE A C 1
ATOM 6602 O O . ILE A 1 843 ? -19.600 -38.557 45.868 1.00 66.69 843 ILE A O 1
ATOM 6606 N N . ARG A 1 844 ? -20.186 -39.760 47.666 1.00 65.50 844 ARG A N 1
ATOM 6607 C CA . ARG A 1 844 ? -20.329 -41.087 47.018 1.00 65.50 844 ARG A CA 1
ATOM 6608 C C . ARG A 1 844 ? -19.008 -41.658 46.484 1.00 65.50 844 ARG A C 1
ATOM 6610 O O . ARG A 1 844 ? -18.942 -42.035 45.314 1.00 65.50 844 ARG A O 1
ATOM 6617 N N . VAL A 1 845 ? -17.985 -41.699 47.330 1.00 65.44 845 VAL A N 1
ATOM 6618 C CA . VAL A 1 845 ? -16.687 -42.316 47.020 1.00 65.44 845 VAL A CA 1
ATOM 6619 C C . VAL A 1 845 ? -16.749 -43.833 47.225 1.00 65.44 845 VAL A C 1
ATOM 6621 O O . VAL A 1 845 ? -17.389 -44.306 48.169 1.00 65.44 845 VAL A O 1
ATOM 6624 N N . TYR A 1 846 ? -16.084 -44.571 46.338 1.00 70.62 846 TYR A N 1
ATOM 6625 C CA . TYR A 1 846 ? -15.780 -45.995 46.470 1.00 70.62 846 TYR A CA 1
ATOM 6626 C C . TYR A 1 846 ? -14.265 -46.172 46.321 1.00 70.62 846 TYR A C 1
ATOM 6628 O O . TYR A 1 846 ? -13.749 -45.959 45.223 1.00 70.62 846 TYR A O 1
ATOM 6636 N N . SER A 1 847 ? -13.568 -46.537 47.397 1.00 67.69 847 SER A N 1
ATOM 6637 C CA . SER A 1 847 ? -12.101 -46.602 47.419 1.00 67.69 847 SER A CA 1
ATOM 6638 C C . SER A 1 847 ? -11.557 -47.901 48.016 1.00 67.69 847 SER A C 1
ATOM 6640 O O . SER A 1 847 ? -12.177 -48.539 48.872 1.00 67.69 847 SER A O 1
ATOM 6642 N N . GLN A 1 848 ? -10.364 -48.269 47.557 1.00 61.00 848 GLN A N 1
ATOM 6643 C CA . GLN A 1 848 ? -9.436 -49.143 48.270 1.00 61.00 848 GLN A CA 1
ATOM 6644 C C . GLN A 1 848 ? -8.123 -48.371 48.399 1.00 61.00 848 GLN A C 1
ATOM 6646 O O . GLN A 1 848 ? -7.572 -47.964 47.371 1.00 61.00 848 GLN A O 1
ATOM 6651 N N . THR A 1 849 ? -7.668 -48.147 49.631 1.00 62.38 849 THR A N 1
ATOM 6652 C CA . THR A 1 849 ? -6.542 -47.249 49.924 1.00 62.38 849 THR A CA 1
ATOM 6653 C C . THR A 1 849 ? -5.546 -47.911 50.874 1.00 62.38 849 THR A C 1
ATOM 6655 O O . THR A 1 849 ? -5.947 -48.543 51.854 1.00 62.38 849 THR A O 1
ATOM 6658 N N . MET A 1 850 ? -4.261 -47.729 50.583 1.00 56.28 850 MET A N 1
ATOM 6659 C CA . MET A 1 850 ? -3.151 -47.912 51.519 1.00 56.28 850 MET A CA 1
ATOM 6660 C C . MET A 1 850 ? -2.447 -46.555 51.651 1.00 56.28 850 MET A C 1
ATOM 6662 O O . MET A 1 850 ? -2.158 -45.950 50.620 1.00 56.28 850 MET A O 1
ATOM 6666 N N . THR A 1 851 ? -2.171 -46.100 52.866 1.00 63.59 851 THR A N 1
ATOM 6667 C CA . THR A 1 851 ? -1.278 -44.959 53.146 1.00 63.59 851 THR A CA 1
ATOM 6668 C C . THR A 1 851 ? -0.210 -45.418 54.138 1.00 63.59 851 THR A C 1
ATOM 6670 O O . THR A 1 851 ? -0.409 -46.448 54.798 1.00 63.59 851 THR A O 1
ATOM 6673 N N . SER A 1 852 ? 0.889 -44.675 54.271 1.00 63.06 852 SER A N 1
ATOM 6674 C CA . SER A 1 852 ? 1.584 -44.623 55.560 1.00 63.06 852 SER A CA 1
ATOM 6675 C C . SER A 1 852 ? 0.824 -43.648 56.456 1.00 63.06 852 SER A C 1
ATOM 6677 O O . SER A 1 852 ? -0.245 -44.021 56.962 1.00 63.06 852 SER A O 1
ATOM 6679 N N . ASP A 1 853 ? 1.300 -42.412 56.570 1.00 67.12 853 ASP A N 1
ATOM 6680 C CA . ASP A 1 853 ? 0.965 -41.537 57.691 1.00 67.12 853 ASP A CA 1
ATOM 6681 C C . ASP A 1 853 ? 0.125 -40.327 57.245 1.00 67.12 853 ASP A C 1
ATOM 6683 O O . ASP A 1 853 ? 0.176 -39.901 56.085 1.00 67.12 853 ASP A O 1
ATOM 6687 N N . VAL A 1 854 ? -0.716 -39.819 58.152 1.00 74.31 854 VAL A N 1
ATOM 6688 C CA . VAL A 1 854 ? -1.697 -38.758 57.868 1.00 74.31 854 VAL A CA 1
ATOM 6689 C C . VAL A 1 854 ? -1.718 -37.735 59.009 1.00 74.31 854 VAL A C 1
ATOM 6691 O O . VAL A 1 854 ? -2.132 -38.090 60.114 1.00 74.31 854 VAL A O 1
ATOM 6694 N N . SER A 1 855 ? -1.324 -36.482 58.746 1.00 79.50 855 SER A N 1
ATOM 6695 C CA . SER A 1 855 ? -1.283 -35.400 59.751 1.00 79.50 855 SER A CA 1
ATOM 6696 C C . SER A 1 855 ? -1.813 -34.061 59.231 1.00 79.50 855 SER A C 1
ATOM 6698 O O . SER A 1 855 ? -1.790 -33.822 58.033 1.00 79.50 855 SER A O 1
ATOM 6700 N N . ASP A 1 856 ? -2.265 -33.159 60.104 1.00 78.44 856 ASP A N 1
ATOM 6701 C CA . ASP A 1 856 ? -2.645 -31.778 59.749 1.00 78.44 856 ASP A CA 1
ATOM 6702 C C . ASP A 1 856 ? -3.849 -31.697 58.765 1.00 78.44 856 ASP A C 1
ATOM 6704 O O . ASP A 1 856 ? -3.736 -31.210 57.635 1.00 78.44 856 ASP A O 1
ATOM 6708 N N . LEU A 1 857 ? -5.022 -32.216 59.169 1.00 79.31 857 LEU A N 1
ATOM 6709 C CA . LEU A 1 857 ? -6.228 -32.345 58.315 1.00 79.31 857 LEU A CA 1
ATOM 6710 C C . LEU A 1 857 ? -7.488 -31.674 58.907 1.00 79.31 857 LEU A C 1
ATOM 6712 O O . LEU A 1 857 ? -8.172 -32.260 59.760 1.00 79.31 857 LEU A O 1
ATOM 6716 N N . ASP A 1 858 ? -7.895 -30.525 58.354 1.00 79.19 858 ASP A N 1
ATOM 6717 C CA . ASP A 1 858 ? -8.980 -29.697 58.900 1.00 79.19 858 ASP A CA 1
ATOM 6718 C C . ASP A 1 858 ? -10.290 -29.668 58.071 1.00 79.19 858 ASP A C 1
ATOM 6720 O O . ASP A 1 858 ? -10.331 -29.738 56.841 1.00 79.19 858 ASP A O 1
ATOM 6724 N N . ASN A 1 859 ? -11.425 -29.512 58.764 1.00 77.25 859 ASN A N 1
ATOM 6725 C CA . ASN A 1 859 ? -12.745 -29.163 58.196 1.00 77.25 859 ASN A CA 1
ATOM 6726 C C . ASN A 1 859 ? -13.351 -30.150 57.162 1.00 77.25 859 ASN A C 1
ATOM 6728 O O . ASN A 1 859 ? -14.232 -29.794 56.371 1.00 77.25 859 ASN A O 1
ATOM 6732 N N . GLN A 1 860 ? -12.939 -31.421 57.182 1.00 78.44 860 GLN A N 1
ATOM 6733 C CA . GLN A 1 860 ? -13.292 -32.395 56.139 1.00 78.44 860 GLN A CA 1
ATOM 6734 C C . GLN A 1 860 ? -14.715 -32.989 56.252 1.00 78.44 860 GLN A C 1
ATOM 6736 O O . GLN A 1 860 ? -15.199 -33.334 57.331 1.00 78.44 860 GLN A O 1
ATOM 6741 N N . THR A 1 861 ? -15.405 -33.181 55.119 1.00 74.44 861 THR A N 1
ATOM 6742 C CA . THR A 1 861 ? -16.803 -33.662 55.053 1.00 74.44 861 THR A CA 1
ATOM 6743 C C . THR A 1 861 ? -16.996 -34.873 54.127 1.00 74.44 861 THR A C 1
ATOM 6745 O O . THR A 1 861 ? -16.908 -34.779 52.904 1.00 74.44 861 THR A O 1
ATOM 6748 N N . PHE A 1 862 ? -17.411 -36.014 54.688 1.00 73.44 862 PHE A N 1
ATOM 6749 C CA . PHE A 1 862 ? -17.569 -37.298 53.992 1.00 73.44 862 PHE A CA 1
ATOM 6750 C C . PHE A 1 862 ? -19.033 -37.765 53.920 1.00 73.44 862 PHE A C 1
ATOM 6752 O O . PHE A 1 862 ? -19.694 -37.975 54.935 1.00 73.44 862 PHE A O 1
ATOM 6759 N N . ILE A 1 863 ? -19.571 -38.008 52.717 1.00 67.31 863 ILE A N 1
ATOM 6760 C CA . ILE A 1 863 ? -20.993 -38.333 52.498 1.00 67.31 863 ILE A CA 1
ATOM 6761 C C . ILE A 1 863 ? -21.175 -39.561 51.588 1.00 67.31 863 ILE A C 1
ATOM 6763 O O . ILE A 1 863 ? -20.988 -39.496 50.371 1.00 67.31 863 ILE A O 1
ATOM 6767 N N . ARG A 1 864 ? -21.713 -40.660 52.140 1.00 66.25 864 ARG A N 1
ATOM 6768 C CA . ARG A 1 864 ? -21.944 -41.955 51.453 1.00 66.25 864 ARG A CA 1
ATOM 6769 C C . ARG A 1 864 ? -20.668 -42.619 50.922 1.00 66.25 864 ARG A C 1
ATOM 6771 O O . ARG A 1 864 ? -20.640 -43.032 49.763 1.00 66.25 864 ARG A O 1
ATOM 6778 N N . VAL A 1 865 ? -19.642 -42.702 51.761 1.00 66.75 865 VAL A N 1
ATOM 6779 C CA . VAL A 1 865 ? -18.368 -43.368 51.448 1.00 66.75 865 VAL A CA 1
ATOM 6780 C C . VAL A 1 865 ? -18.475 -44.882 51.667 1.00 66.75 865 VAL A C 1
ATOM 6782 O O . VAL A 1 865 ? -19.117 -45.330 52.620 1.00 66.75 865 VAL A O 1
ATOM 6785 N N . TYR A 1 866 ? -17.842 -45.646 50.777 1.00 71.94 866 TYR A N 1
ATOM 6786 C CA . TYR A 1 866 ? -17.594 -47.081 50.907 1.00 71.94 866 TYR A CA 1
ATOM 6787 C C . TYR A 1 866 ? -16.089 -47.321 50.749 1.00 71.94 866 TYR A C 1
ATOM 6789 O O . TYR A 1 866 ? -15.569 -47.122 49.651 1.00 71.94 866 TYR A O 1
ATOM 6797 N N . SER A 1 867 ? -15.401 -47.726 51.816 1.00 68.69 867 SER A N 1
ATOM 6798 C CA . SER A 1 867 ? -13.937 -47.851 51.826 1.00 68.69 867 SER A CA 1
ATOM 6799 C C . SER A 1 867 ? -13.439 -49.174 52.408 1.00 68.69 867 SER A C 1
ATOM 6801 O O . SER A 1 867 ? -14.072 -49.792 53.271 1.00 68.69 867 SER A O 1
ATOM 6803 N N . GLN A 1 868 ? -12.267 -49.587 51.936 1.00 62.25 868 GLN A N 1
ATOM 6804 C CA . GLN A 1 868 ? -11.366 -50.494 52.642 1.00 62.25 868 GLN A CA 1
ATOM 6805 C C . GLN A 1 868 ? -10.026 -49.769 52.771 1.00 62.25 868 GLN A C 1
ATOM 6807 O O . GLN A 1 868 ? -9.469 -49.367 51.747 1.00 62.25 868 GLN A O 1
ATOM 6812 N N . THR A 1 869 ? -9.552 -49.578 54.001 1.00 63.06 869 THR A N 1
ATOM 6813 C CA . THR A 1 869 ? -8.379 -48.743 54.298 1.00 63.06 869 THR A CA 1
ATOM 6814 C C . THR A 1 869 ? -7.399 -49.491 55.197 1.00 63.06 869 THR A C 1
ATOM 6816 O O . THR A 1 869 ? -7.817 -50.134 56.163 1.00 63.06 869 THR A O 1
ATOM 6819 N N . MET A 1 870 ? -6.110 -49.362 54.901 1.00 57.12 870 MET A N 1
ATOM 6820 C CA . MET A 1 870 ? -5.020 -49.590 55.849 1.00 57.12 870 MET A CA 1
ATOM 6821 C C . MET A 1 870 ? -4.226 -48.283 55.940 1.00 57.12 870 MET A C 1
ATOM 6823 O O . MET A 1 870 ? -3.901 -47.722 54.892 1.00 57.12 870 MET A O 1
ATOM 6827 N N . THR A 1 871 ? -3.912 -47.836 57.149 1.00 64.75 871 THR A N 1
ATOM 6828 C CA . THR A 1 871 ? -2.946 -46.758 57.425 1.00 64.75 871 THR A CA 1
ATOM 6829 C C . THR A 1 871 ? -1.909 -47.289 58.415 1.00 64.75 871 THR A C 1
ATOM 6831 O O . THR A 1 871 ? -2.173 -48.310 59.068 1.00 64.75 871 THR A O 1
ATOM 6834 N N . SER A 1 872 ? -0.763 -46.622 58.554 1.00 64.69 872 SER A N 1
ATOM 6835 C CA . SER A 1 872 ? -0.054 -46.645 59.837 1.00 64.69 872 SER A CA 1
ATOM 6836 C C . SER A 1 872 ? -0.731 -45.636 60.760 1.00 64.69 872 SER A C 1
ATOM 6838 O O . SER A 1 872 ? -1.802 -45.955 61.297 1.00 64.69 872 SER A O 1
ATOM 6840 N N . ASP A 1 873 ? -0.183 -44.429 60.867 1.00 68.12 873 ASP A N 1
ATOM 6841 C CA . ASP A 1 873 ? -0.446 -43.541 61.996 1.00 68.12 873 ASP A CA 1
ATOM 6842 C C . ASP A 1 873 ? -1.232 -42.288 61.566 1.00 68.12 873 ASP A C 1
ATOM 6844 O O . ASP A 1 873 ? -1.183 -41.864 60.406 1.00 68.12 873 ASP A O 1
ATOM 6848 N N . VAL A 1 874 ? -2.038 -41.741 62.483 1.00 74.12 874 VAL A N 1
ATOM 6849 C CA . VAL A 1 874 ? -2.965 -40.628 62.211 1.00 74.12 874 VAL A CA 1
ATOM 6850 C C . VAL A 1 874 ? -2.948 -39.627 63.370 1.00 74.12 874 VAL A C 1
ATOM 6852 O O . VAL A 1 874 ? -3.357 -39.993 64.473 1.00 74.12 874 VAL A O 1
ATOM 6855 N N . SER A 1 875 ? -2.538 -38.379 63.122 1.00 79.50 875 SER A N 1
ATOM 6856 C CA . SER A 1 875 ? -2.489 -37.308 64.137 1.00 79.50 875 SER A CA 1
ATOM 6857 C C . SER A 1 875 ? -3.039 -35.968 63.633 1.00 79.50 875 SER A C 1
ATOM 6859 O O . SER A 1 875 ? -3.170 -35.766 62.434 1.00 79.50 875 SER A O 1
ATOM 6861 N N . ASP A 1 876 ? -3.366 -35.034 64.527 1.00 78.19 876 ASP A N 1
ATOM 6862 C CA . ASP A 1 876 ? -3.662 -33.628 64.193 1.00 78.19 876 ASP A CA 1
ATOM 6863 C C . ASP A 1 876 ? -4.869 -33.444 63.228 1.00 78.19 876 ASP A C 1
ATOM 6865 O O . ASP A 1 876 ? -4.771 -32.846 62.151 1.00 78.19 876 ASP A O 1
ATOM 6869 N N . LEU A 1 877 ? -6.042 -33.980 63.604 1.00 79.94 877 LEU A N 1
ATOM 6870 C CA . LEU A 1 877 ? -7.255 -34.053 62.758 1.00 79.94 877 LEU A CA 1
ATOM 6871 C C . LEU A 1 877 ? -8.472 -33.320 63.368 1.00 79.94 877 LEU A C 1
ATOM 6873 O O . LEU A 1 877 ? -9.168 -33.885 64.223 1.00 79.94 877 LEU A O 1
ATOM 6877 N N . ASN A 1 878 ? -8.839 -32.133 62.858 1.00 79.44 878 ASN A N 1
ATOM 6878 C CA . ASN A 1 878 ? -9.938 -31.324 63.420 1.00 79.44 878 ASN A CA 1
ATOM 6879 C C . ASN A 1 878 ? -11.218 -31.250 62.551 1.00 79.44 878 ASN A C 1
ATOM 6881 O O . ASN A 1 878 ? -11.211 -31.320 61.320 1.00 79.44 878 ASN A O 1
ATOM 6885 N N . ASN A 1 879 ? -12.359 -31.010 63.212 1.00 76.81 879 ASN A N 1
ATOM 6886 C CA . ASN A 1 879 ? -13.636 -30.563 62.616 1.00 76.81 879 ASN A CA 1
ATOM 6887 C C . ASN A 1 879 ? -14.294 -31.523 61.592 1.00 76.81 879 ASN A C 1
ATOM 6889 O O . ASN A 1 879 ? -15.107 -31.112 60.756 1.00 76.81 879 ASN A O 1
ATOM 6893 N N . GLN A 1 880 ? -13.994 -32.822 61.655 1.00 78.44 880 GLN A N 1
ATOM 6894 C CA . GLN A 1 880 ? -14.392 -33.777 60.612 1.00 78.44 880 GLN A CA 1
ATOM 6895 C C . GLN A 1 880 ? -15.849 -34.271 60.712 1.00 78.44 880 GLN A C 1
ATOM 6897 O O . GLN A 1 880 ? -16.348 -34.611 61.786 1.00 78.44 880 GLN A O 1
ATOM 6902 N N . THR A 1 881 ? -16.554 -34.382 59.578 1.00 74.75 881 THR A N 1
ATOM 6903 C CA . THR A 1 881 ? -17.980 -34.768 59.517 1.00 74.75 881 THR A CA 1
ATOM 6904 C C . THR A 1 881 ? -18.260 -35.955 58.584 1.00 74.75 881 THR A C 1
ATOM 6906 O O . THR A 1 881 ? -18.222 -35.846 57.359 1.00 74.75 881 THR A O 1
ATOM 6909 N N . PHE A 1 882 ? -18.681 -37.089 59.152 1.00 73.75 882 PHE A N 1
ATOM 6910 C CA . PHE A 1 882 ? -18.928 -38.356 58.454 1.00 73.75 882 PHE A CA 1
ATOM 6911 C C . PHE A 1 882 ? -20.419 -38.728 58.398 1.00 73.75 882 PHE A C 1
ATOM 6913 O O . PHE A 1 882 ? -21.073 -38.942 59.418 1.00 73.75 882 PHE A O 1
ATOM 6920 N N . ILE A 1 883 ? -20.984 -38.890 57.195 1.00 67.44 883 ILE A N 1
ATOM 6921 C CA . ILE A 1 883 ? -22.421 -39.124 56.977 1.00 67.44 883 ILE A CA 1
ATOM 6922 C C . ILE A 1 883 ? -22.679 -40.350 56.084 1.00 67.44 883 ILE A C 1
ATOM 6924 O O . ILE A 1 883 ? -22.574 -40.308 54.857 1.00 67.44 883 ILE A O 1
ATOM 6928 N N . THR A 1 884 ? -23.203 -41.418 56.692 1.00 68.81 884 THR A N 1
ATOM 6929 C CA . THR A 1 884 ? -23.562 -42.701 56.052 1.00 68.81 884 THR A CA 1
ATOM 6930 C C . THR A 1 884 ? -22.347 -43.415 55.450 1.00 68.81 884 THR A C 1
ATOM 6932 O O . THR A 1 884 ? -22.284 -43.617 54.240 1.00 68.81 884 THR A O 1
ATOM 6935 N N . VAL A 1 885 ? -21.377 -43.765 56.295 1.00 66.62 885 VAL A N 1
ATOM 6936 C CA . VAL A 1 885 ? -20.119 -44.429 55.905 1.00 66.62 885 VAL A CA 1
ATOM 6937 C C . VAL A 1 885 ? -20.206 -45.940 56.127 1.00 66.62 885 VAL A C 1
ATOM 6939 O O . VAL A 1 885 ? -20.750 -46.388 57.138 1.00 66.62 885 VAL A O 1
ATOM 6942 N N . TYR A 1 886 ? -19.650 -46.711 55.193 1.00 70.44 886 TYR A N 1
ATOM 6943 C CA . TYR A 1 886 ? -19.430 -48.152 55.312 1.00 70.44 886 TYR A CA 1
ATOM 6944 C C . TYR A 1 886 ? -17.938 -48.439 55.129 1.00 70.44 886 TYR A C 1
ATOM 6946 O O . TYR A 1 886 ? -17.418 -48.232 54.034 1.00 70.44 886 TYR A O 1
ATOM 6954 N N . SER A 1 887 ? -17.260 -48.903 56.176 1.00 68.56 887 SER A N 1
ATOM 6955 C CA . SER A 1 887 ? -15.801 -49.057 56.171 1.00 68.56 887 SER A CA 1
ATOM 6956 C C . SER A 1 887 ? -15.328 -50.374 56.786 1.00 68.56 887 SER A C 1
ATOM 6958 O O . SER A 1 887 ? -15.968 -50.945 57.674 1.00 68.56 887 SER A O 1
ATOM 6960 N N . GLN A 1 888 ? -14.177 -50.839 56.307 1.00 62.62 888 GLN A N 1
ATOM 6961 C CA . GLN A 1 888 ? -13.316 -51.792 57.003 1.00 62.62 888 GLN A CA 1
ATOM 6962 C C . GLN A 1 888 ? -11.939 -51.138 57.127 1.00 62.62 888 GLN A C 1
ATOM 6964 O O . GLN A 1 888 ? -11.366 -50.773 56.099 1.00 62.62 888 GLN A O 1
ATOM 6969 N N . THR A 1 889 ? -11.450 -50.949 58.352 1.00 63.38 889 THR A N 1
ATOM 6970 C CA . THR A 1 889 ? -10.191 -50.237 58.620 1.00 63.38 889 THR A CA 1
ATOM 6971 C C . THR A 1 889 ? -9.282 -51.012 59.565 1.00 63.38 889 THR A C 1
ATOM 6973 O O . THR A 1 889 ? -9.745 -51.620 60.534 1.00 63.38 889 THR A O 1
ATOM 6976 N N . MET A 1 890 ? -7.986 -50.950 59.275 1.00 57.72 890 MET A N 1
ATOM 6977 C CA . MET A 1 890 ? -6.904 -51.230 60.215 1.00 57.72 890 MET A CA 1
ATOM 6978 C C . MET A 1 890 ? -6.036 -49.967 60.282 1.00 57.72 890 MET A C 1
ATOM 6980 O O . MET A 1 890 ? -5.691 -49.438 59.225 1.00 57.72 890 MET A O 1
ATOM 6984 N N . THR A 1 891 ? -5.691 -49.517 61.481 1.00 65.25 891 THR A N 1
ATOM 6985 C CA . THR A 1 891 ? -4.656 -48.498 61.741 1.00 65.25 891 THR A CA 1
ATOM 6986 C C . THR A 1 891 ? -3.616 -49.125 62.675 1.00 65.25 891 THR A C 1
ATOM 6988 O O . THR A 1 891 ? -3.918 -50.150 63.307 1.00 65.25 891 THR A O 1
ATOM 6991 N N . SER A 1 892 ? -2.430 -48.530 62.803 1.00 65.38 892 SER A N 1
ATOM 6992 C CA . SER A 1 892 ? -1.711 -48.613 64.078 1.00 65.38 892 SER A CA 1
ATOM 6993 C C . SER A 1 892 ? -2.324 -47.583 65.022 1.00 65.38 892 SER A C 1
ATOM 6995 O O . SER A 1 892 ? -3.401 -47.855 65.574 1.00 65.38 892 SER A O 1
ATOM 6997 N N . ASP A 1 893 ? -1.716 -46.407 65.132 1.00 68.38 893 ASP A N 1
ATOM 6998 C CA . ASP A 1 893 ? -1.922 -45.517 66.271 1.00 68.38 893 ASP A CA 1
ATOM 6999 C C . ASP A 1 893 ? -2.646 -44.222 65.859 1.00 68.38 893 ASP A C 1
ATOM 7001 O O . ASP A 1 893 ? -2.594 -43.798 64.700 1.00 68.38 893 ASP A O 1
ATOM 7005 N N . VAL A 1 894 ? -3.411 -43.641 66.789 1.00 74.19 894 VAL A N 1
ATOM 7006 C CA . VAL A 1 894 ? -4.290 -42.487 66.532 1.00 74.19 894 VAL A CA 1
ATOM 7007 C C . VAL A 1 894 ? -4.217 -41.495 67.697 1.00 74.19 894 VAL A C 1
ATOM 7009 O O . VAL A 1 894 ? -4.608 -41.859 68.807 1.00 74.19 894 VAL A O 1
ATOM 7012 N N . SER A 1 895 ? -3.780 -40.257 67.451 1.00 79.25 895 SER A N 1
ATOM 7013 C CA . SER A 1 895 ? -3.690 -39.198 68.474 1.00 79.25 895 SER A CA 1
ATOM 7014 C C . SER A 1 895 ? -4.234 -37.845 68.000 1.00 79.25 895 SER A C 1
ATOM 7016 O O . SER A 1 895 ? -4.419 -37.641 66.807 1.00 79.25 895 SER A O 1
ATOM 7018 N N . ASP A 1 896 ? -4.502 -36.910 68.913 1.00 77.19 896 ASP A N 1
ATOM 7019 C CA . ASP A 1 896 ? -4.770 -35.492 68.604 1.00 77.19 896 ASP A CA 1
ATOM 7020 C C . ASP A 1 896 ? -5.979 -35.275 67.647 1.00 77.19 896 ASP A C 1
ATOM 7022 O O . ASP A 1 896 ? -5.871 -34.697 66.559 1.00 77.19 896 ASP A O 1
ATOM 7026 N N . LEU A 1 897 ? -7.162 -35.781 68.038 1.00 79.75 897 LEU A N 1
ATOM 7027 C CA . LEU A 1 897 ? -8.360 -35.889 67.178 1.00 79.75 897 LEU A CA 1
ATOM 7028 C C . LEU A 1 897 ? -9.594 -35.122 67.705 1.00 79.75 897 LEU A C 1
ATOM 7030 O O . LEU A 1 897 ? -10.336 -35.602 68.572 1.00 79.75 897 LEU A O 1
ATOM 7034 N N . ASP A 1 898 ? -9.907 -33.990 67.068 1.00 78.81 898 ASP A N 1
ATOM 7035 C CA . ASP A 1 898 ? -10.761 -32.940 67.635 1.00 78.81 898 ASP A CA 1
ATOM 7036 C C . ASP A 1 898 ? -12.109 -32.732 66.899 1.00 78.81 898 ASP A C 1
ATOM 7038 O O . ASP A 1 898 ? -12.208 -32.735 65.666 1.00 78.81 898 ASP A O 1
ATOM 7042 N N . ASN A 1 899 ? -13.184 -32.475 67.657 1.00 77.81 899 ASN A N 1
ATOM 7043 C CA . ASN A 1 899 ? -14.478 -31.960 67.158 1.00 77.81 899 ASN A CA 1
ATOM 7044 C C . ASN A 1 899 ? -15.206 -32.831 66.095 1.00 77.81 899 ASN A C 1
ATOM 7046 O O . ASN A 1 899 ? -15.969 -32.339 65.255 1.00 77.81 899 ASN A O 1
ATOM 7050 N N . GLN A 1 900 ? -15.023 -34.154 66.134 1.00 78.50 900 GLN A N 1
ATOM 7051 C CA . GLN A 1 900 ? -15.499 -35.062 65.080 1.00 78.50 900 GLN A CA 1
ATOM 7052 C C . GLN A 1 900 ? -16.986 -35.462 65.186 1.00 78.50 900 GLN A C 1
ATOM 7054 O O . GLN A 1 900 ? -17.510 -35.739 66.264 1.00 78.50 900 GLN A O 1
ATOM 7059 N N . THR A 1 901 ? -17.695 -35.571 64.054 1.00 75.06 901 THR A N 1
ATOM 7060 C CA . THR A 1 901 ? -19.140 -35.884 63.992 1.00 75.06 901 THR A CA 1
ATOM 7061 C C . THR A 1 901 ? -19.470 -37.064 63.066 1.00 75.06 901 THR A C 1
ATOM 7063 O O . THR A 1 901 ? -19.400 -36.968 61.843 1.00 75.06 901 THR A O 1
ATOM 7066 N N . PHE A 1 902 ? -19.971 -38.165 63.634 1.00 74.38 902 PHE A N 1
ATOM 7067 C CA . PHE A 1 902 ? -20.280 -39.422 62.942 1.00 74.38 902 PHE A CA 1
ATOM 7068 C C . PHE A 1 902 ? -21.785 -39.730 62.898 1.00 74.38 902 PHE A C 1
ATOM 7070 O O . PHE A 1 902 ? -22.438 -39.935 63.922 1.00 74.38 902 PHE A O 1
ATOM 7077 N N . ILE A 1 903 ? -22.369 -39.852 61.701 1.00 68.69 903 ILE A N 1
ATOM 7078 C CA . ILE A 1 903 ? -23.816 -40.036 61.496 1.00 68.69 903 ILE A CA 1
ATOM 7079 C C . ILE A 1 903 ? -24.101 -41.236 60.578 1.00 68.69 903 ILE A C 1
ATOM 7081 O O . ILE A 1 903 ? -23.868 -41.183 59.373 1.00 68.69 903 ILE A O 1
ATOM 7085 N N . ARG A 1 904 ? -24.742 -42.289 61.111 1.00 69.38 904 ARG A N 1
ATOM 7086 C CA . ARG A 1 904 ? -25.079 -43.552 60.407 1.00 69.38 904 ARG A CA 1
ATOM 7087 C C . ARG A 1 904 ? -23.862 -44.313 59.859 1.00 69.38 904 ARG A C 1
ATOM 7089 O O . ARG A 1 904 ? -23.887 -44.761 58.714 1.00 69.38 904 ARG A O 1
ATOM 7096 N N . VAL A 1 905 ? -22.811 -44.448 60.657 1.00 67.94 905 VAL A N 1
ATOM 7097 C CA . VAL A 1 905 ? -21.639 -45.271 60.313 1.00 67.94 905 VAL A CA 1
ATOM 7098 C C . VAL A 1 905 ? -21.947 -46.757 60.536 1.00 67.94 905 VAL A C 1
ATOM 7100 O O . VAL A 1 905 ? -22.653 -47.106 61.484 1.00 67.94 905 VAL A O 1
ATOM 7103 N N . ASN A 1 906 ? -21.430 -47.623 59.665 1.00 70.38 906 ASN A N 1
ATOM 7104 C CA . ASN A 1 906 ? -21.416 -49.074 59.837 1.00 70.38 906 ASN A CA 1
ATOM 7105 C C . ASN A 1 906 ? -20.008 -49.610 59.526 1.00 70.38 906 ASN A C 1
ATOM 7107 O O . ASN A 1 906 ? -19.678 -49.796 58.351 1.00 70.38 906 ASN A O 1
ATOM 7111 N N . SER A 1 907 ? -19.203 -49.859 60.558 1.00 68.69 907 SER A N 1
ATOM 7112 C CA . SER A 1 907 ? -17.765 -50.139 60.437 1.00 68.69 907 SER A CA 1
ATOM 7113 C C . SER A 1 907 ? -17.332 -51.467 61.070 1.00 68.69 907 SER A C 1
ATOM 7115 O O . SER A 1 907 ? -17.981 -52.004 61.971 1.00 68.69 907 SER A O 1
ATOM 7117 N N . GLN A 1 908 ? -16.203 -51.991 60.594 1.00 64.56 908 GLN A N 1
ATOM 7118 C CA . GLN A 1 908 ? -15.393 -52.989 61.295 1.00 64.56 908 GLN A CA 1
ATOM 7119 C C . GLN A 1 908 ? -13.977 -52.426 61.415 1.00 64.56 908 GLN A C 1
ATOM 7121 O O . GLN A 1 908 ? -13.399 -52.058 60.392 1.00 64.56 908 GLN A O 1
ATOM 7126 N N . THR A 1 909 ? -13.457 -52.313 62.635 1.00 63.53 909 THR A N 1
ATOM 7127 C CA . THR A 1 909 ? -12.214 -51.582 62.917 1.00 63.53 909 THR A CA 1
ATOM 7128 C C . THR A 1 909 ? -11.273 -52.399 63.800 1.00 63.53 909 THR A C 1
ATOM 7130 O O . THR A 1 909 ? -11.714 -53.067 64.741 1.00 63.53 909 THR A O 1
ATOM 7133 N N . MET A 1 910 ? -9.975 -52.320 63.522 1.00 57.34 910 MET A N 1
ATOM 7134 C CA . MET A 1 910 ? -8.935 -52.596 64.511 1.00 57.34 910 MET A CA 1
ATOM 7135 C C . MET A 1 910 ? -7.935 -51.442 64.537 1.00 57.34 910 MET A C 1
ATOM 7137 O O . MET A 1 910 ? -7.593 -50.919 63.479 1.00 57.34 910 MET A O 1
ATOM 7141 N N . THR A 1 911 ? -7.486 -51.085 65.731 1.00 64.19 911 THR A N 1
ATOM 7142 C CA . THR A 1 911 ? -6.385 -50.147 65.994 1.00 64.19 911 THR A CA 1
ATOM 7143 C C . THR A 1 911 ? -5.398 -50.847 66.932 1.00 64.19 911 THR A C 1
ATOM 7145 O O . THR A 1 911 ? -5.777 -51.848 67.561 1.00 64.19 911 THR A O 1
ATOM 7148 N N . SER A 1 912 ? -4.169 -50.348 67.059 1.00 64.44 912 SER A N 1
ATOM 7149 C CA . SER A 1 912 ? -3.439 -50.523 68.318 1.00 64.44 912 SER A CA 1
ATOM 7150 C C . SER A 1 912 ? -3.960 -49.483 69.302 1.00 64.44 912 SER A C 1
ATOM 7152 O O . SER A 1 912 ? -5.018 -49.715 69.905 1.00 64.44 912 SER A O 1
ATOM 7154 N N . ASP A 1 913 ? -3.297 -48.335 69.393 1.00 67.56 913 ASP A N 1
ATOM 7155 C CA . ASP A 1 913 ? -3.430 -47.440 70.538 1.00 67.56 913 ASP A CA 1
ATOM 7156 C C . ASP A 1 913 ? -4.093 -46.106 70.143 1.00 67.56 913 ASP A C 1
ATOM 7158 O O . ASP A 1 913 ? -4.043 -45.685 68.984 1.00 67.56 913 ASP A O 1
ATOM 7162 N N . VAL A 1 914 ? -4.810 -45.488 71.088 1.00 72.88 914 VAL A N 1
ATOM 7163 C CA . VAL A 1 914 ? -5.633 -44.288 70.851 1.00 72.88 914 VAL A CA 1
ATOM 7164 C C . VAL A 1 914 ? -5.498 -43.310 72.021 1.00 72.88 914 VAL A C 1
ATOM 7166 O O . VAL A 1 914 ? -5.863 -43.674 73.139 1.00 72.88 914 VAL A O 1
ATOM 7169 N N . SER A 1 915 ? -5.039 -42.079 71.777 1.00 78.62 915 SER A N 1
ATOM 7170 C CA . SER A 1 915 ? -4.911 -41.032 72.809 1.00 78.62 915 SER A CA 1
ATOM 7171 C C . SER A 1 915 ? -5.423 -39.662 72.350 1.00 78.62 915 SER A C 1
ATOM 7173 O O . SER A 1 915 ? -5.582 -39.436 71.159 1.00 78.62 915 SER A O 1
ATOM 7175 N N . ASP A 1 916 ? -5.691 -38.739 73.275 1.00 76.00 916 ASP A N 1
ATOM 7176 C CA . ASP A 1 916 ? -5.920 -37.310 72.988 1.00 76.00 916 ASP A CA 1
ATOM 7177 C C . ASP A 1 916 ? -7.115 -37.044 72.025 1.00 76.00 916 ASP A C 1
ATOM 7179 O O . ASP A 1 916 ? -6.972 -36.499 70.926 1.00 76.00 916 ASP A O 1
ATOM 7183 N N . LEU A 1 917 ? -8.329 -37.465 72.424 1.00 79.50 917 LEU A N 1
ATOM 7184 C CA . LEU A 1 917 ? -9.548 -37.470 71.583 1.00 79.50 917 LEU A CA 1
ATOM 7185 C C . LEU A 1 917 ? -10.717 -36.635 72.161 1.00 79.50 917 LEU A C 1
ATOM 7187 O O . LEU A 1 917 ? -11.482 -37.117 73.010 1.00 79.50 917 LEU A O 1
ATOM 7191 N N . ASP A 1 918 ? -10.957 -35.442 71.602 1.00 77.50 918 ASP A N 1
ATOM 7192 C CA . ASP A 1 918 ? -11.861 -34.425 72.167 1.00 77.50 918 ASP A CA 1
ATOM 7193 C C . ASP A 1 918 ? -13.173 -34.184 71.373 1.00 77.50 918 ASP A C 1
ATOM 7195 O O . ASP A 1 918 ? -13.249 -34.230 70.140 1.00 77.50 918 ASP A O 1
ATOM 7199 N N . ASN A 1 919 ? -14.251 -33.855 72.097 1.00 77.25 919 ASN A N 1
ATOM 7200 C CA . ASN A 1 919 ? -15.523 -33.302 71.578 1.00 77.25 919 ASN A CA 1
ATOM 7201 C C . ASN A 1 919 ? -16.294 -34.157 70.538 1.00 77.25 919 ASN A C 1
ATOM 7203 O O . ASN A 1 919 ? -17.091 -33.644 69.744 1.00 77.25 919 ASN A O 1
ATOM 7207 N N . GLN A 1 920 ? -16.116 -35.481 70.543 1.00 78.25 920 GLN A N 1
ATOM 7208 C CA . GLN A 1 920 ? -16.640 -36.357 69.483 1.00 78.25 920 GLN A CA 1
ATOM 7209 C C . GLN A 1 920 ? -18.144 -36.687 69.597 1.00 78.25 920 GLN A C 1
ATOM 7211 O O . GLN A 1 920 ? -18.673 -36.962 70.671 1.00 78.25 920 GLN A O 1
ATOM 7216 N N . THR A 1 921 ? -18.877 -36.735 68.478 1.00 75.19 921 THR A N 1
ATOM 7217 C CA . THR A 1 921 ? -20.340 -36.948 68.444 1.00 75.19 921 THR A CA 1
ATOM 7218 C C . THR A 1 921 ? -20.762 -38.113 67.539 1.00 75.19 921 THR A C 1
ATOM 7220 O O . THR A 1 921 ? -20.662 -38.044 66.317 1.00 75.19 921 THR A O 1
ATOM 7223 N N . PHE A 1 922 ? -21.363 -39.162 68.113 1.00 74.06 922 PHE A N 1
ATOM 7224 C CA . PHE A 1 922 ? -21.746 -40.401 67.419 1.00 74.06 922 PHE A CA 1
ATOM 7225 C C . PHE A 1 922 ? -23.268 -40.620 67.368 1.00 74.06 922 PHE A C 1
ATOM 7227 O O . PHE A 1 922 ? -23.938 -40.755 68.392 1.00 74.06 922 PHE A O 1
ATOM 7234 N N . ILE A 1 923 ? -23.854 -40.737 66.169 1.00 68.31 923 ILE A N 1
ATOM 7235 C CA . ILE A 1 923 ? -25.311 -40.826 65.959 1.00 68.31 923 ILE A CA 1
ATOM 7236 C C . ILE A 1 923 ? -25.689 -41.995 65.033 1.00 68.31 923 ILE A C 1
ATOM 7238 O O . ILE A 1 923 ? -25.498 -41.942 63.817 1.00 68.31 923 ILE A O 1
ATOM 7242 N N . ARG A 1 924 ? -26.379 -43.011 65.576 1.00 66.06 924 ARG A N 1
ATOM 7243 C CA . ARG A 1 924 ? -26.807 -44.247 64.874 1.00 66.06 924 ARG A CA 1
ATOM 7244 C C . ARG A 1 924 ? -25.647 -45.068 64.287 1.00 66.06 924 ARG A C 1
ATOM 7246 O O . ARG A 1 924 ? -25.720 -45.477 63.129 1.00 66.06 924 ARG A O 1
ATOM 7253 N N . VAL A 1 925 ? -24.593 -45.279 65.067 1.00 66.56 925 VAL A N 1
ATOM 7254 C CA . VAL A 1 925 ? -23.434 -46.093 64.668 1.00 66.56 925 VAL A CA 1
ATOM 7255 C C . VAL A 1 925 ? -23.701 -47.583 64.907 1.00 66.56 925 VAL A C 1
ATOM 7257 O O . VAL A 1 925 ? -24.325 -47.951 65.903 1.00 66.56 925 VAL A O 1
ATOM 7260 N N . TYR A 1 926 ? -23.215 -48.422 63.994 1.00 69.25 926 TYR A N 1
ATOM 7261 C CA . TYR A 1 926 ? -23.078 -49.869 64.145 1.00 69.25 926 TYR A CA 1
ATOM 7262 C C . TYR A 1 926 ? -21.593 -50.226 63.994 1.00 69.25 926 TYR A C 1
ATOM 7264 O O . TYR A 1 926 ? -21.012 -49.900 62.961 1.00 69.25 926 TYR A O 1
ATOM 7272 N N . SER A 1 927 ? -20.971 -50.867 64.984 1.00 68.25 927 SER A N 1
ATOM 7273 C CA . SER A 1 927 ? -19.535 -51.186 64.921 1.00 68.25 927 SER A CA 1
ATOM 7274 C C . SER A 1 927 ? -19.164 -52.552 65.502 1.00 68.25 927 SER A C 1
ATOM 7276 O O . SER A 1 927 ? -19.825 -53.089 66.395 1.00 68.25 927 SER A O 1
ATOM 7278 N N . GLN A 1 928 ? -18.071 -53.108 64.983 1.00 61.59 928 GLN A N 1
ATOM 7279 C CA . GLN A 1 928 ? -17.291 -54.158 65.633 1.00 61.59 928 GLN A CA 1
ATOM 7280 C C . GLN A 1 928 ? -15.845 -53.668 65.707 1.00 61.59 928 GLN A C 1
ATOM 7282 O O . GLN A 1 928 ? -15.269 -53.353 64.667 1.00 61.59 928 GLN A O 1
ATOM 7287 N N . THR A 1 929 ? -15.296 -53.576 66.915 1.00 62.19 929 THR A N 1
ATOM 7288 C CA . THR A 1 929 ? -14.045 -52.855 67.185 1.00 62.19 929 THR A CA 1
ATOM 7289 C C . THR A 1 929 ? -13.151 -53.660 68.120 1.00 62.19 929 THR A C 1
ATOM 7291 O O . THR A 1 929 ? -13.631 -54.208 69.115 1.00 62.19 929 THR A O 1
ATOM 7294 N N . MET A 1 930 ? -11.858 -53.722 67.810 1.00 57.44 930 MET A N 1
ATOM 7295 C CA . MET A 1 930 ? -10.823 -54.174 68.742 1.00 57.44 930 MET A CA 1
ATOM 7296 C C . MET A 1 930 ? -9.733 -53.103 68.824 1.00 57.44 930 MET A C 1
ATOM 7298 O O . MET A 1 930 ? -9.297 -52.632 67.778 1.00 57.44 930 MET A O 1
ATOM 7302 N N . THR A 1 931 ? -9.299 -52.751 70.027 1.00 62.69 931 THR A N 1
ATOM 7303 C CA . THR A 1 931 ? -8.137 -51.878 70.279 1.00 62.69 931 THR A CA 1
ATOM 7304 C C . THR A 1 931 ? -7.183 -52.606 71.228 1.00 62.69 931 THR A C 1
ATOM 7306 O O . THR A 1 931 ? -7.604 -53.576 71.876 1.00 62.69 931 THR A O 1
ATOM 7309 N N . SER A 1 932 ? -5.931 -52.161 71.338 1.00 63.91 932 SER A N 1
ATOM 7310 C CA . SER A 1 932 ? -5.184 -52.367 72.582 1.00 63.91 932 SER A CA 1
ATOM 7311 C C . SER A 1 932 ? -5.618 -51.297 73.576 1.00 63.91 932 SER A C 1
ATOM 7313 O O . SER A 1 932 ? -6.665 -51.471 74.216 1.00 63.91 932 SER A O 1
ATOM 7315 N N . ASP A 1 933 ? -4.889 -50.189 73.652 1.00 66.88 933 ASP A N 1
ATOM 7316 C CA . ASP A 1 933 ? -4.944 -49.293 74.803 1.00 66.88 933 ASP A CA 1
ATOM 7317 C C . ASP A 1 933 ? -5.542 -47.923 74.429 1.00 66.88 933 ASP A C 1
ATOM 7319 O O . ASP A 1 933 ? -5.482 -47.492 73.276 1.00 66.88 933 ASP A O 1
ATOM 7323 N N . VAL A 1 934 ? -6.219 -47.279 75.387 1.00 71.56 934 VAL A N 1
ATOM 7324 C CA . VAL A 1 934 ? -6.990 -46.041 75.167 1.00 71.56 934 VAL A CA 1
ATOM 7325 C C . VAL A 1 934 ? -6.800 -45.073 76.340 1.00 71.56 934 VAL A C 1
ATOM 7327 O O . VAL A 1 934 ? -7.134 -45.441 77.468 1.00 71.56 934 VAL A O 1
ATOM 7330 N N . SER A 1 935 ? -6.333 -43.846 76.094 1.00 77.38 935 SER A N 1
ATOM 7331 C CA . SER A 1 935 ? -6.169 -42.807 77.129 1.00 77.38 935 SER A CA 1
ATOM 7332 C C . SER A 1 935 ? -6.658 -41.425 76.680 1.00 77.38 935 SER A C 1
ATOM 7334 O O . SER A 1 935 ? -6.836 -41.193 75.493 1.00 77.38 935 SER A O 1
ATOM 7336 N N . ASP A 1 936 ? -6.886 -40.505 77.620 1.00 74.69 936 ASP A N 1
ATOM 7337 C CA . ASP A 1 936 ? -7.075 -39.067 77.354 1.00 74.69 936 ASP A CA 1
ATOM 7338 C C . ASP A 1 936 ? -8.259 -38.757 76.396 1.00 74.69 936 ASP A C 1
ATOM 7340 O O . ASP A 1 936 ? -8.105 -38.225 75.295 1.00 74.69 936 ASP A O 1
ATOM 7344 N N . LEU A 1 937 ? -9.480 -39.132 76.811 1.00 78.19 937 LEU A N 1
ATOM 7345 C CA . LEU A 1 937 ? -10.715 -39.047 76.007 1.00 78.19 937 LEU A CA 1
ATOM 7346 C C . LEU A 1 937 ? -11.787 -38.138 76.643 1.00 78.19 937 LEU A C 1
ATOM 7348 O O . LEU A 1 937 ? -12.447 -38.524 77.618 1.00 78.19 937 LEU A O 1
ATOM 7352 N N . ASP A 1 938 ? -12.088 -37.004 76.002 1.00 76.00 938 ASP A N 1
ATOM 7353 C CA . ASP A 1 938 ? -12.920 -35.939 76.581 1.00 76.00 938 ASP A CA 1
ATOM 7354 C C . ASP A 1 938 ? -14.217 -35.634 75.794 1.00 76.00 938 ASP A C 1
ATOM 7356 O O . ASP A 1 938 ? -14.300 -35.685 74.563 1.00 76.00 938 ASP A O 1
ATOM 7360 N N . ASN A 1 939 ? -15.275 -35.271 76.526 1.00 77.31 939 ASN A N 1
ATOM 7361 C CA . ASN A 1 939 ? -16.499 -34.620 76.016 1.00 77.31 939 ASN A CA 1
ATOM 7362 C C . ASN A 1 939 ? -17.342 -35.393 74.966 1.00 77.31 939 ASN A C 1
ATOM 7364 O O . ASN A 1 939 ? -18.199 -34.798 74.298 1.00 77.31 939 ASN A O 1
ATOM 7368 N N . GLN A 1 940 ? -17.182 -36.714 74.815 1.00 76.81 940 GLN A N 1
ATOM 7369 C CA . GLN A 1 940 ? -17.836 -37.447 73.716 1.00 76.81 940 GLN A CA 1
ATOM 7370 C C . GLN A 1 940 ? -19.327 -37.770 73.963 1.00 76.81 940 GLN A C 1
ATOM 7372 O O . GLN A 1 940 ? -19.794 -37.986 75.084 1.00 76.81 940 GLN A O 1
ATOM 7377 N N . THR A 1 941 ? -20.116 -37.822 72.883 1.00 74.56 941 THR A N 1
ATOM 7378 C CA . THR A 1 941 ? -21.587 -37.916 72.913 1.00 74.56 941 THR A CA 1
ATOM 7379 C C . THR A 1 941 ? -22.134 -39.026 72.004 1.00 74.56 941 THR A C 1
ATOM 7381 O O . THR A 1 941 ? -22.190 -38.896 70.781 1.00 74.56 941 THR A O 1
ATOM 7384 N N . PHE A 1 942 ? -22.659 -40.104 72.594 1.00 73.75 942 PHE A N 1
ATOM 7385 C CA . PHE A 1 942 ? -23.151 -41.300 71.900 1.00 73.75 942 PHE A CA 1
ATOM 7386 C C . PHE A 1 942 ? -24.685 -41.397 71.880 1.00 73.75 942 PHE A C 1
ATOM 7388 O O . PHE A 1 942 ? -25.342 -41.471 72.917 1.00 73.75 942 PHE A O 1
ATOM 7395 N N . THR A 1 943 ? -25.295 -41.491 70.694 1.00 68.44 943 THR A N 1
ATOM 7396 C CA . THR A 1 943 ? -26.754 -41.597 70.505 1.00 68.44 943 THR A CA 1
ATOM 7397 C C . THR A 1 943 ? -27.149 -42.739 69.562 1.00 68.44 943 THR A C 1
ATOM 7399 O O . THR A 1 943 ? -26.902 -42.685 68.356 1.00 68.44 943 THR A O 1
ATOM 7402 N N . ARG A 1 944 ? -27.907 -43.725 70.069 1.00 64.31 944 ARG A N 1
ATOM 7403 C CA . ARG A 1 944 ? -28.409 -44.900 69.312 1.00 64.31 944 ARG A CA 1
ATOM 7404 C C . ARG A 1 944 ? -27.306 -45.774 68.702 1.00 64.31 944 ARG A C 1
ATOM 7406 O O . ARG A 1 944 ? -27.422 -46.183 67.548 1.00 64.31 944 ARG A O 1
ATOM 7413 N N . VAL A 1 945 ? -26.243 -46.020 69.459 1.00 64.38 945 VAL A N 1
ATOM 7414 C CA . VAL A 1 945 ? -25.096 -46.837 69.034 1.00 64.38 945 VAL A CA 1
ATOM 7415 C C . VAL A 1 945 ? -25.334 -48.319 69.346 1.00 64.38 945 VAL A C 1
ATOM 7417 O O . VAL A 1 945 ? -25.923 -48.649 70.376 1.00 64.38 945 VAL A O 1
ATOM 7420 N N . TYR A 1 946 ? -24.879 -49.199 68.456 1.00 68.56 946 TYR A N 1
ATOM 7421 C CA . TYR A 1 946 ? -24.857 -50.652 68.627 1.00 68.56 946 TYR A CA 1
ATOM 7422 C C . TYR A 1 946 ? -23.432 -51.154 68.370 1.00 68.56 946 TYR A C 1
ATOM 7424 O O . TYR A 1 946 ? -22.952 -51.030 67.244 1.00 68.56 946 TYR A O 1
ATOM 7432 N N . SER A 1 947 ? -22.757 -51.719 69.372 1.00 65.25 947 SER A N 1
ATOM 7433 C CA . SER A 1 947 ? -21.346 -52.111 69.240 1.00 65.25 947 SER A CA 1
ATOM 7434 C C . SER A 1 947 ? -21.016 -53.476 69.843 1.00 65.25 947 SER A C 1
ATOM 7436 O O . SER A 1 947 ? -21.666 -53.955 70.775 1.00 65.25 947 SER A O 1
ATOM 7438 N N . GLN A 1 948 ? -19.969 -54.100 69.310 1.00 59.81 948 GLN A N 1
ATOM 7439 C CA . GLN A 1 948 ? -19.220 -55.154 69.990 1.00 59.81 948 GLN A CA 1
ATOM 7440 C C . GLN A 1 948 ? -17.761 -54.709 70.054 1.00 59.81 948 GLN A C 1
ATOM 7442 O O . GLN A 1 948 ? -17.160 -54.464 69.009 1.00 59.81 948 GLN A O 1
ATOM 7447 N N . THR A 1 949 ? -17.220 -54.581 71.262 1.00 61.19 949 THR A N 1
ATOM 7448 C CA . THR A 1 949 ? -15.920 -53.948 71.505 1.00 61.19 949 THR A CA 1
ATOM 7449 C C . THR A 1 949 ? -15.078 -54.819 72.431 1.00 61.19 949 THR A C 1
ATOM 7451 O O . THR A 1 949 ? -15.584 -55.297 73.448 1.00 61.19 949 THR A O 1
ATOM 7454 N N . MET A 1 950 ? -13.800 -55.013 72.111 1.00 55.38 950 MET A N 1
ATOM 7455 C CA . MET A 1 950 ? -12.810 -55.477 73.087 1.00 55.38 950 MET A CA 1
ATOM 7456 C C . MET A 1 950 ? -11.624 -54.516 73.102 1.00 55.38 950 MET A C 1
ATOM 7458 O O . MET A 1 950 ? -11.152 -54.135 72.035 1.00 55.38 950 MET A O 1
ATOM 7462 N N . THR A 1 951 ? -11.168 -54.146 74.292 1.00 61.78 951 THR A N 1
ATOM 7463 C CA . THR A 1 951 ? -9.951 -53.353 74.526 1.00 61.78 951 THR A CA 1
ATOM 7464 C C . THR A 1 951 ? -9.072 -54.123 75.516 1.00 61.78 951 THR A C 1
ATOM 7466 O O . THR A 1 951 ? -9.585 -55.019 76.205 1.00 61.78 951 THR A O 1
ATOM 7469 N N . SER A 1 952 ? -7.781 -53.805 75.615 1.00 61.41 952 SER A N 1
ATOM 7470 C CA . SER A 1 952 ? -7.033 -54.127 76.834 1.00 61.41 952 SER A CA 1
ATOM 7471 C C . SER A 1 952 ? -7.349 -53.072 77.887 1.00 61.41 952 SER A C 1
ATOM 7473 O O . SER A 1 952 ? -8.330 -53.231 78.628 1.00 61.41 952 SER A O 1
ATOM 7475 N N . ASP A 1 953 ? -6.580 -51.990 77.915 1.00 65.06 953 ASP A N 1
ATOM 7476 C CA . ASP A 1 953 ? -6.523 -51.103 79.069 1.00 65.06 953 ASP A CA 1
ATOM 7477 C C . ASP A 1 953 ? -7.049 -49.699 78.714 1.00 65.06 953 ASP A C 1
ATOM 7479 O O . ASP A 1 953 ? -6.987 -49.264 77.563 1.00 65.06 953 ASP A O 1
ATOM 7483 N N . VAL A 1 954 ? -7.677 -49.027 79.686 1.00 69.44 954 VAL A N 1
ATOM 7484 C CA . VAL A 1 954 ? -8.379 -47.746 79.477 1.00 69.44 954 VAL A CA 1
ATOM 7485 C C . VAL A 1 954 ? -8.115 -46.788 80.640 1.00 69.44 954 VAL A C 1
ATOM 7487 O O . VAL A 1 954 ? -8.373 -47.161 81.789 1.00 69.44 954 VAL A O 1
ATOM 7490 N N . SER A 1 955 ? -7.675 -45.558 80.368 1.00 74.50 955 SER A N 1
ATOM 7491 C CA . SER A 1 955 ? -7.480 -44.516 81.388 1.00 74.50 955 SER A CA 1
ATOM 7492 C C . SER A 1 955 ? -7.997 -43.139 80.953 1.00 74.50 955 SER A C 1
ATOM 7494 O O . SER A 1 955 ? -8.233 -42.911 79.774 1.00 74.50 955 SER A O 1
ATOM 7496 N N . ASP A 1 956 ? -8.194 -42.234 81.914 1.00 70.94 956 ASP A N 1
ATOM 7497 C CA . ASP A 1 956 ? -8.360 -40.787 81.701 1.00 70.94 956 ASP A CA 1
ATOM 7498 C C . ASP A 1 956 ? -9.541 -40.411 80.763 1.00 70.94 956 ASP A C 1
ATOM 7500 O O . ASP A 1 956 ? -9.366 -39.897 79.659 1.00 70.94 956 ASP A O 1
ATOM 7504 N N . LEU A 1 957 ? -10.780 -40.695 81.210 1.00 75.44 957 LEU A N 1
ATOM 7505 C CA . LEU A 1 957 ? -12.034 -40.472 80.451 1.00 75.44 957 LEU A CA 1
ATOM 7506 C C . LEU A 1 957 ? -13.030 -39.514 81.142 1.00 75.44 957 LEU A C 1
ATOM 7508 O O . LEU A 1 957 ? -13.742 -39.920 82.074 1.00 75.44 957 LEU A O 1
ATOM 7512 N N . ASP A 1 958 ? -13.232 -38.321 80.574 1.00 72.38 958 ASP A N 1
ATOM 7513 C CA . ASP A 1 958 ? -14.071 -37.262 81.157 1.00 72.38 958 ASP A CA 1
ATOM 7514 C C . ASP A 1 958 ? -15.308 -36.868 80.317 1.00 72.38 958 ASP A C 1
ATOM 7516 O O . ASP A 1 958 ? -15.386 -37.020 79.096 1.00 72.38 958 ASP A O 1
ATOM 7520 N N . ASN A 1 959 ? -16.345 -36.370 81.007 1.00 75.06 959 ASN A N 1
ATOM 7521 C CA . ASN A 1 959 ? -17.562 -35.730 80.456 1.00 75.06 959 ASN A CA 1
ATOM 7522 C C . ASN A 1 959 ? -18.423 -36.555 79.457 1.00 75.06 959 ASN A C 1
ATOM 7524 O O . ASN A 1 959 ? -19.339 -36.030 78.813 1.00 75.06 959 ASN A O 1
ATOM 7528 N N . GLN A 1 960 ? -18.199 -37.865 79.378 1.00 75.62 960 GLN A N 1
ATOM 7529 C CA . GLN A 1 960 ? -18.831 -38.790 78.429 1.00 75.62 960 GLN A CA 1
ATOM 7530 C C . GLN A 1 960 ? -20.369 -38.889 78.570 1.00 75.62 960 GLN A C 1
ATOM 7532 O O . GLN A 1 960 ? -20.902 -39.078 79.668 1.00 75.62 960 GLN A O 1
ATOM 7537 N N . THR A 1 961 ? -21.115 -38.833 77.457 1.00 73.00 961 THR A N 1
ATOM 7538 C CA . THR A 1 961 ? -22.596 -38.807 77.440 1.00 73.00 961 THR A CA 1
ATOM 7539 C C . THR A 1 961 ? -23.226 -39.891 76.552 1.00 73.00 961 THR A C 1
ATOM 7541 O O . THR A 1 961 ? -23.065 -39.894 75.334 1.00 73.00 961 THR A O 1
ATOM 7544 N N . PHE A 1 962 ? -24.060 -40.770 77.125 1.00 72.31 962 PHE A N 1
ATOM 7545 C CA . PHE A 1 962 ? -24.655 -41.933 76.439 1.00 72.31 962 PHE A CA 1
ATOM 7546 C C . PHE A 1 962 ? -26.194 -41.913 76.401 1.00 72.31 962 PHE A C 1
ATOM 7548 O O . PHE A 1 962 ? -26.863 -41.800 77.430 1.00 72.31 962 PHE A O 1
ATOM 7555 N N . ILE A 1 963 ? -26.785 -42.107 75.214 1.00 68.38 963 ILE A N 1
ATOM 7556 C CA . ILE A 1 963 ? -28.238 -42.062 74.974 1.00 68.38 963 ILE A CA 1
ATOM 7557 C C . ILE A 1 963 ? -28.702 -43.262 74.126 1.00 68.38 963 ILE A C 1
ATOM 7559 O O . ILE A 1 963 ? -28.524 -43.297 72.903 1.00 68.38 963 ILE A O 1
ATOM 7563 N N . SER A 1 964 ? -29.415 -44.220 74.735 1.00 61.56 964 SER A N 1
ATOM 7564 C CA . SER A 1 964 ? -29.942 -45.437 74.075 1.00 61.56 964 SER A CA 1
ATOM 7565 C C . SER A 1 964 ? -28.886 -46.259 73.320 1.00 61.56 964 SER A C 1
ATOM 7567 O O . SER A 1 964 ? -28.996 -46.455 72.111 1.00 61.56 964 SER A O 1
ATOM 7569 N N . VAL A 1 965 ? -27.853 -46.708 74.034 1.00 62.41 965 VAL A N 1
ATOM 7570 C CA . VAL A 1 965 ? -26.714 -47.476 73.499 1.00 62.41 965 VAL A CA 1
ATOM 7571 C C . VAL A 1 965 ? -26.839 -48.960 73.865 1.00 62.41 965 VAL A C 1
ATOM 7573 O O . VAL A 1 965 ? -27.219 -49.289 74.985 1.00 62.41 965 VAL A O 1
ATOM 7576 N N . TYR A 1 966 ? -26.506 -49.848 72.926 1.00 61.44 966 TYR A N 1
ATOM 7577 C CA . TYR A 1 966 ? -26.534 -51.305 73.091 1.00 61.44 966 TYR A CA 1
ATOM 7578 C C . TYR A 1 966 ? -25.171 -51.914 72.733 1.00 61.44 966 TYR A C 1
ATOM 7580 O O . TYR A 1 966 ? -24.928 -52.252 71.574 1.00 61.44 966 TYR A O 1
ATOM 7588 N N . SER A 1 967 ? -24.288 -52.060 73.720 1.00 62.22 967 SER A N 1
ATOM 7589 C CA . SER A 1 967 ? -22.942 -52.616 73.540 1.00 62.22 967 SER A CA 1
ATOM 7590 C C . SER A 1 967 ? -22.779 -54.022 74.132 1.00 62.22 967 SER A C 1
ATOM 7592 O O . SER A 1 967 ? -23.511 -54.445 75.032 1.00 62.22 967 SER A O 1
ATOM 7594 N N . GLN A 1 968 ? -21.781 -54.749 73.633 1.00 58.34 968 GLN A N 1
ATOM 7595 C CA . GLN A 1 968 ? -21.124 -55.846 74.344 1.00 58.34 968 GLN A CA 1
ATOM 7596 C C . GLN A 1 968 ? -19.633 -55.521 74.424 1.00 58.34 968 GLN A C 1
ATOM 7598 O O . GLN A 1 968 ? -18.954 -55.565 73.400 1.00 58.34 968 GLN A O 1
ATOM 7603 N N . THR A 1 969 ? -19.150 -55.188 75.621 1.00 59.44 969 THR A N 1
ATOM 7604 C CA . THR A 1 969 ? -17.767 -54.749 75.857 1.00 59.44 969 THR A CA 1
ATOM 7605 C C . THR A 1 969 ? -17.018 -55.749 76.741 1.00 59.44 969 THR A C 1
ATOM 7607 O O . THR A 1 969 ? -17.596 -56.277 77.694 1.00 59.44 969 THR A O 1
ATOM 7610 N N . MET A 1 970 ? -15.743 -55.992 76.434 1.00 52.94 970 MET A N 1
ATOM 7611 C CA . MET A 1 970 ? -14.758 -56.664 77.293 1.00 52.94 970 MET A CA 1
ATOM 7612 C C . MET A 1 970 ? -13.533 -55.747 77.429 1.00 52.94 970 MET A C 1
ATOM 7614 O O . MET A 1 970 ? -13.072 -55.236 76.413 1.00 52.94 970 MET A O 1
ATOM 7618 N N . THR A 1 971 ? -13.014 -55.565 78.643 1.00 59.91 971 THR A N 1
ATOM 7619 C CA . THR A 1 971 ? -11.787 -54.798 78.951 1.00 59.91 971 THR A CA 1
ATOM 7620 C C . THR A 1 971 ? -10.955 -55.586 79.978 1.00 59.91 971 THR A C 1
ATOM 7622 O O . THR A 1 971 ? -11.534 -56.423 80.687 1.00 59.91 971 THR A O 1
ATOM 7625 N N . SER A 1 972 ? -9.633 -55.379 80.066 1.00 56.53 972 SER A N 1
ATOM 7626 C CA . SER A 1 972 ? -8.796 -55.967 81.133 1.00 56.53 972 SER A CA 1
ATOM 7627 C C . SER A 1 972 ? -8.749 -55.086 82.376 1.00 56.53 972 SER A C 1
ATOM 7629 O O . SER A 1 972 ? -9.295 -55.489 83.406 1.00 56.53 972 SER A O 1
ATOM 7631 N N . ASP A 1 973 ? -8.154 -53.900 82.272 1.00 58.75 973 ASP A N 1
ATOM 7632 C CA . ASP A 1 973 ? -8.013 -52.943 83.370 1.00 58.75 973 ASP A CA 1
ATOM 7633 C C . ASP A 1 973 ? -8.550 -51.553 82.972 1.00 58.75 973 ASP A C 1
ATOM 7635 O O . ASP A 1 973 ? -8.676 -51.220 81.794 1.00 58.75 973 ASP A O 1
ATOM 7639 N N . VAL A 1 974 ? -8.984 -50.773 83.970 1.00 66.81 974 VAL A N 1
ATOM 7640 C CA . VAL A 1 974 ? -9.651 -49.470 83.785 1.00 66.81 974 VAL A CA 1
ATOM 7641 C C . VAL A 1 974 ? -9.302 -48.538 84.951 1.00 66.81 974 VAL A C 1
ATOM 7643 O O . VAL A 1 974 ? -9.509 -48.918 86.110 1.00 66.81 974 VAL A O 1
ATOM 7646 N N . SER A 1 975 ? -8.839 -47.320 84.668 1.00 67.31 975 SER A N 1
ATOM 7647 C CA . SER A 1 975 ? -8.532 -46.279 85.662 1.00 67.31 975 SER A CA 1
ATOM 7648 C C . SER A 1 975 ? -9.112 -44.908 85.289 1.00 67.31 975 SER A C 1
ATOM 7650 O O . SER A 1 975 ? -9.512 -44.692 84.156 1.00 67.31 975 SER A O 1
ATOM 7652 N N . ASP A 1 976 ? -9.212 -44.029 86.292 1.00 61.62 976 ASP A N 1
ATOM 7653 C CA . ASP A 1 976 ? -9.459 -42.578 86.194 1.00 61.62 976 ASP A CA 1
ATOM 7654 C C . ASP A 1 976 ? -10.565 -42.119 85.202 1.00 61.62 976 ASP A C 1
ATOM 7656 O O . ASP A 1 976 ? -10.340 -41.865 84.024 1.00 61.62 976 ASP A O 1
ATOM 7660 N N . LEU A 1 977 ? -11.805 -42.013 85.711 1.00 69.38 977 LEU A N 1
ATOM 7661 C CA . LEU A 1 977 ? -12.994 -41.555 84.970 1.00 69.38 977 LEU A CA 1
ATOM 7662 C C . LEU A 1 977 ? -13.821 -40.567 85.803 1.00 69.38 977 LEU A C 1
ATOM 7664 O O . LEU A 1 977 ? -14.245 -40.931 86.907 1.00 69.38 977 LEU A O 1
ATOM 7668 N N . ASP A 1 978 ? -14.190 -39.414 85.239 1.00 62.75 978 ASP A N 1
ATOM 7669 C CA . ASP A 1 978 ? -15.133 -38.468 85.853 1.00 62.75 978 ASP A CA 1
ATOM 7670 C C . ASP A 1 978 ? -16.336 -38.104 84.933 1.00 62.75 978 ASP A C 1
ATOM 7672 O O . ASP A 1 978 ? -16.438 -38.471 83.760 1.00 62.75 978 ASP A O 1
ATOM 7676 N N . ASN A 1 979 ? -17.363 -37.467 85.518 1.00 64.94 979 ASN A N 1
ATOM 7677 C CA . ASN A 1 979 ? -18.556 -36.871 84.863 1.00 64.94 979 ASN A CA 1
ATOM 7678 C C . ASN A 1 979 ? -19.420 -37.712 83.873 1.00 64.94 979 ASN A C 1
ATOM 7680 O O . ASN A 1 979 ? -20.267 -37.171 83.155 1.00 64.94 979 ASN A O 1
ATOM 7684 N N . GLN A 1 980 ? -19.316 -39.040 83.897 1.00 69.81 980 GLN A N 1
ATOM 7685 C CA . GLN A 1 980 ? -20.071 -39.978 83.044 1.00 69.81 980 GLN A CA 1
ATOM 7686 C C . GLN A 1 980 ? -21.620 -39.848 83.154 1.00 69.81 980 GLN A C 1
ATOM 7688 O O . GLN A 1 980 ? -22.203 -40.035 84.228 1.00 69.81 980 GLN A O 1
ATOM 7693 N N . THR A 1 981 ? -22.329 -39.614 82.037 1.00 65.94 981 THR A N 1
ATOM 7694 C CA . THR A 1 981 ? -23.786 -39.338 81.994 1.00 65.94 981 THR A CA 1
ATOM 7695 C C . THR A 1 981 ? -24.585 -40.324 81.122 1.00 65.94 981 THR A C 1
ATOM 7697 O O . THR A 1 981 ? -24.433 -40.373 79.904 1.00 65.94 981 THR A O 1
ATOM 7700 N N . PHE A 1 982 ? -25.543 -41.058 81.713 1.00 68.81 982 PHE A N 1
ATOM 7701 C CA . PHE A 1 982 ? -26.337 -42.093 81.019 1.00 68.81 982 PHE A CA 1
ATOM 7702 C C . PHE A 1 982 ? -27.844 -41.793 80.966 1.00 68.81 982 PHE A C 1
ATOM 7704 O O . PHE A 1 982 ? -28.513 -41.691 81.995 1.00 68.81 982 PHE A O 1
ATOM 7711 N N . THR A 1 983 ? -28.425 -41.761 79.760 1.00 56.19 983 THR A N 1
ATOM 7712 C CA . THR A 1 983 ? -29.871 -41.589 79.534 1.00 56.19 983 THR A CA 1
ATOM 7713 C C . THR A 1 983 ? -30.474 -42.772 78.773 1.00 56.19 983 THR A C 1
ATOM 7715 O O . THR A 1 983 ? -30.518 -42.802 77.542 1.00 56.19 983 THR A O 1
ATOM 7718 N N . ARG A 1 984 ? -31.050 -43.703 79.548 1.00 55.31 984 ARG A N 1
ATOM 7719 C CA . ARG A 1 984 ? -31.804 -44.890 79.101 1.00 55.31 984 ARG A CA 1
ATOM 7720 C C . ARG A 1 984 ? -30.953 -45.907 78.325 1.00 55.31 984 ARG A C 1
ATOM 7722 O O . ARG A 1 984 ? -30.849 -45.830 77.104 1.00 55.31 984 ARG A O 1
ATOM 7729 N N . VAL A 1 985 ? -30.417 -46.867 79.076 1.00 41.53 985 VAL A N 1
ATOM 7730 C CA . VAL A 1 985 ? -29.866 -48.155 78.610 1.00 41.53 985 VAL A CA 1
ATOM 7731 C C . VAL A 1 985 ? -31.021 -49.119 78.296 1.00 41.53 985 VAL A C 1
ATOM 7733 O O . VAL A 1 985 ? -32.016 -49.075 79.061 1.00 41.53 985 VAL A O 1
#

Sequence (985 aa):
MNITSAAGVISLLDEPEPQLKVFALEKLNRIVNVFWAEISEAIGKIEILYEDVAFKNSELAALVASKVYYHLGAFDDSLTYALGAGNLFNVNDTTEYVETIIAKCIDHYTKLRVANIDVGEGEQVMIDERLEAIVNRMFQRCLADKQFKQAVGIALETRRIDIFEKAILQADDVNSMLSYSLKVCMSLIGNRQFKKTVLQVLSKLYMGLQTPDYINVCQCFIFLDDPQSVADILERLIKGTEENLLMAYQIAFDLYDSATQQFLQRVTNSLRSTVPLPEPEKSVKTEEDKKDSEMEIDDSKTQATVATDATKATDTTTVKSEPQHPLSEEDKKIQERMKKLQTILGGDLTIGHNLQFLIRNNKTDMLILKNTKDAVRNSVCHSATVMANSFMHCGTTCDQFLRDNLEWLARATNWAKFTATASLGVIHKILVAYSEGGGLYELGLIHANHGGEITEYLLNQLKDASTDMVRHGGCLGLGLAAMGTARQDIYEQLKFNLYQDDAVTGEAAGLAMGLVMLGTKHANAIEDMLAYAKETQHEKILRGLAVGISLTMYERLEEADALIESYVVTKIQSSDASNQAIRKLLHVAVSDVNDDVRRIAVTSLGFLLFSQNVSDLDNQTFIRVNSQTETSNLSDLDNQTFTRVYSQTMTSDVSDLDNQTFIRVNSQTETSDVSDLDNQTFIRVNSQTMTSNLSDLDNQTFIRVNSQTMTSDVSDLDNQTFTRVNNQTMTSDLSDLDNQTFISVYSQTMTSDVSDLDNQTFIRVYSQTMTSDVSDLDNQTFTRVYSQTMTSDVSDLDNQTFIRVYSQTMTSDVSDLDNQTFIRVYSQTMTSDVSGLDNQTFIRVYSQTMTSDVSDLDNQTFIRVYSQTMTSDVSDLNNQTFITVYSQTMTSDVSDLDNQTFIRVNSQTMTSDVSDLDNQTFIRVYSQTMTSDVSDLDNQTFTRVYSQTMTSDVSDLDNQTFISVYSQTMTSDVSDLDNQTFTRV

Organism: Mytilus edulis (NCBI:txid6550)

InterPro domains:
  IPR002015 Proteasome/cyclosome repeat [PF01851] (473-505)
  IPR002015 Proteasome/cyclosome repeat [PF01851] (508-541)
  IPR011989 Armadillo-like helical [G3DSA:1.25.10.10] (363-624)
  IPR016024 Armadillo-type fold [SSF48371] (9-615)
  IPR048570 26S proteasome non-ATPase regulatory subunit 1/RPN2, N-terminal domain [PF21505] (4-362)

pLDDT: mean 72.07, std 17.01, range [20.22, 94.19]

Secondary structure (DSSP, 8-state):
---S-SHHHHGGGSSS-HHHHHHHHHHHHHHHHHHHHHHHTTHHHHHHHHH-TT-TTHHHHHHHHHHHHHHTT-HHHHHHHHHHSTTSS-TT---HHHHHHHHHHHHHHHHHHHHHHHS-TTSPPPPPHHHHHHHHHHHHHHHHTT-HHHHHHHHHHTT-HHHHHHHHHHSS-HHHHHHHHHHHHHHH---HHHHHHHHHHHHHHHHTSSS--HHHHHHHHHHHT-HHHHHHHHHHHHTS-HHHHHHHHHHHHHHHHHS-HHHHHHHHHHHHHSS-PPPPPP----------------------------------------PPPPPPHHHHHHHHHHHHHHHHHTSHHHHHHHHHHHHHS----HHHHHHHHHH--SHHHHHHHHHHHHHHTTTS---HHHHTTHHHHTT--THHHHHHHHHHHHH-SS----SSHHHHHHHHHHTTT--TTHHHHHHHHHHS--SHHHHHHHHHHHHHHTTT---HHHHHHHHHHHTT--TTHHHHHHHHHHHHTTT---HHHHHHHHHHHHH---HHHHHHHHHHHHHHTTT-THHHHHHHHHH-------S-HHHHHHHHHHHHHHH-S-HHHHHHHHHHHHHHHTTS-TT---S-EEEEEEEEEEES-B----S-EEEEEEEEEEEEEE----S-EEEEEEEEEEEEEE----S-EEEEEE--EEEEEE----S-EEEEEE--EEEEEE----S-EEES-EEEEE-S-B----S-EEES-EEEEE-S-B--EES-EEES-EEEEE-S-B--EES-EEES-EEEEE-S-B--EES-EEES-EEEEE-S-B---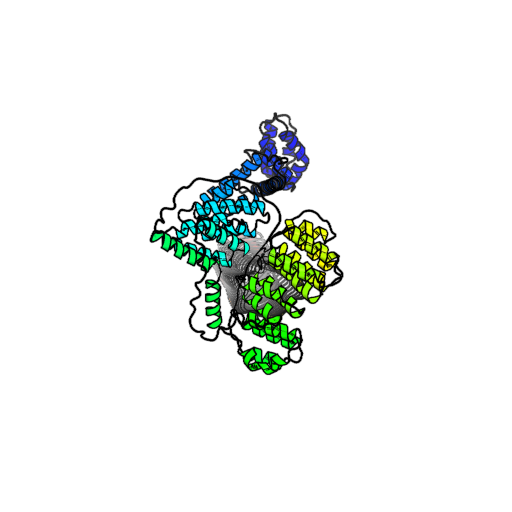-S-EEES-EEEEE-S-EE---S-EEES-EEEEE-S-EEEEES-EEES-EEEEE-S-EEEEES-EEES-EEEEE-S-B--EES-EEES-EEEEE-S-B--EES-EEES-EEEEE-S-B--EES-EEES-EEEEE-SEE--EES-EEES-EEEEE-SEE--B---EEE--

Foldseek 3Di:
DDDPALVVLLVLLVDPDLVSVVVSLVVLLVCCVPHLVVVVVSLVSLVVLLPPPVRPQSLSSLQSSLSSCVVVVVLVSSLVSLLSNQPVLDCPDPDPSSVVNLVVLLVVLLVLLVVQVVDDPPDRDDDDPSSVVSVVVVLVVCLVVLVLVVQCVSCVSSLPPPSNLVSLVSHPDNVVSLVSSVVCLVPPDPDLVSSLVSLVSSLVVLVVDPDRDVQSNLVSCLSNLNLLVVLVQLLVLLLDDVVSLVVSLVSLLSCLVPHDLLSLVVNLVNNPVVDDDDDDDDDDDDDDDDDDDDDDDDDDDDDDDDDDDDDDDDDDDDDDDDDDDDDDPSNVSSVVSSVVSSCSSLCVVVLVVVLVCLQVPQPDDVVVLVVQVVPDDDLVSLLVSLLVVLVSQFSNLDCVVCVVCVVVQVPHDDVSVLSNLLSNLRNDLDDDADLFLSRLLSQLSSQFSNQPCVLVVLLVSCVVDPDLSNLLSSLQSNLRNLFCVLDPVNLVSLLVQLVVLDLRNLLSSLQSNLRNLFCVLPPVSLVSLVVVLVVHPRPSNVNSNVNSNVRNCPPVQPVCVVVVCVVQVDDDDDDRRLVVLLVSLVCCLPPDPDVVSVVVSVVVNCVSCVSPDPLPPAQEEAADAEDEDEDEEDANAEHYHYAAYEYEYEYEEYAHYYQYEAHHYEYEYEYEEYEHYENYEAAAYEYEYEYEEYAHAYQYEAHAYEYEYEYEEYAHADNYEYENYEYEYEYEEYEHADQYEYYQYEYEYEYEEYEHHDQYEAYNYEYEYEYEEYEHADNYEYENYEYEYEYEEYEHADNYEYYQYEYEYEYEEYEHHEQYEAYQYEYEYEYEEYEHYENYEAEQYEYEYEYEEYEHYYQYEYENYEYEYEYEEYEHYENYEYYQYEYEYEYEEYEHAYQYEAENYEYEYEYEEYEHHEQYEAYQYEYEYEYEEYEHHYQYEYENYEYEYEYEEYEHEEQYYYYNYHYHYYYHYYYYYDNYYYDDD

Radius of gyration: 48.28 Å; chains: 1; bounding box: 98×118×152 Å